Protein AF-A0A6A6LLF6-F1 (afdb_monomer)

Secondary structure (DSSP, 8-state):
-------------------------------------------------------------------------------------------------------------------THHHHHHHHHHHHHHH-SS--EEEE--HHHHHSHHHHHHHHHHTT-EEEEETTEEEEESSPPPS--TTS-TT--EEE----HHHHHHHHHHHHHHHHHHHHHHHTTSS----------------SSPPPPPSSS-HHHHHHHHHHHHHHHHHHHHHHHHSHHHHHHHHHHHHSHHHHTHHHHHHHHHH-SEEEEEE-TTSSHHHHHHHHHHHHHHHTT-TTT--EEEEESSHHHHHHHHHHHHHHTT--TTSSEEEEETTEEE--TT--EEEEEHHHHHHHHHH-TT-TT--EEEE--GGG--HHHHHHHHHHHHHGGG-TT-EEEEEESSSTHHHHHHHTTS--EEEE------PPP--HHHHHHHH-----TTTTS-HHHHHHHHHHHHHHTTGGG---HHHHHHHHHHHH--GGGS-HHHHHHHHT--TT---HHHHHHHHHHHHHHSPS-------SSHHHHHHHHHHHHHSTTTS-TTT-------TTS-HHHHGGG-S-----------SS---SHHHHHHHHHHHHHHHTTSB-TTS-B-HHHHHHHHSSS-HHHHHHHHHHHHTT-HHHHHHHHHHHTS--SB---GGGHHHHHHHHHHHHTTS-BHHHHHHHHHHHHHHHHHTT-HHHHHHHTTB-HHHHHHHHHHHHHHHHHHHHTTSS-S-TTGGGTTTT-HHHHHHHHHHHHTT-EEEEEEETTEEEEEETTTEEEEE-TTSTTTT-S--SSSEEE-S-EEESSSEEES--EEE-HHHHHHHSS--EE-SSTTEEEEGGGTEEEE--HHHHHHHHHHHHHHHHHHHHHHH-TT--GGGGHHHHHHHHHHHHH------EE---PPPPPPHHHHHHHHS--PPPPTHHHHHHHHHHHTTPPPPP-----

Mean predicted aligned error: 18.35 Å

Radius of gyration: 37.74 Å; Cα contacts (8 Å, |Δi|>4): 1160; chains: 1; bounding box: 100×106×124 Å

pLDDT: mean 72.32, std 24.55, range [20.23, 98.0]

Nearest PDB structures (foldseek):
  6faa-assembly1_A  TM=7.294E-01  e=7.991E-26  Thermochaetoides thermophila DSM 1495
  5mq0-assembly1_V  TM=7.080E-01  e=6.991E-25  Saccharomyces cerevisiae
  6rm9-assembly1_A  TM=6.250E-01  e=7.595E-27  Thermochaetoides thermophila DSM 1495
  8po8-assembly1_B  TM=4.398E-01  e=2.964E-21  Escherichia coli K-12
  8po8-assembly1_A  TM=4.947E-01  e=3.020E-17  Escherichia coli K-12

Sequence (1005 aa):
MALRTTTSSFHFHFHRTPNISPRHPILFPLASFVYLSNPQILDSKHVSYVPLDFKHRGTVRCTGAVCFLEWRTVASPFSCLQNSNYGRFAYHEVSSDDSDREFGSSSSQSVSGSTLDNIDDWRWKLTMLLRNKDEQEVVSREKKDRRDFEHLSALANRMGLHSHQYSRVVVFSKVPLPNYRPDLDDKRPQREVILPFGLQREVDAHLNAYLSKKSMKRGNFSANSLSRSSGGSMATTEGLYEQPDPLIQNNVVMEKIIQRKSLKLQNKQQEWQESPEGQKMTEFRRSLPAYKERDALLKAISENQVVVVSGETGCGKTTQLPQYILESEIEAACGATCSIICTQPRRISAMAVSERVAAERGEKLGESVGYKVRLEGIKGRDTRLLFCTTGILLRRLLVDRNLNGVTHVVVDEIHERGMNEDFLLIILRDLLPRRPELRLILMSATLNAELFSSYFGGAPMLHIPGFTYPVRAHFLEDILEITGYRLTPYNQIDDYGQDKVWKMQKQTQAFRKRKSQIASAVEDALEAANFKGYRLRTQESLSCWNPDSIGFNLIEHVLSHIVKKERPGAVLVFMTGWDDINSLKDQLATHPILGDCSKVLLLACHGSMASSEQAKETSYDALNNTPCLLPSWISKAAARQVQNAVEYLKVIGALDENENLTVLGRHLSVLPVEPKLGKMLILGAIFNCLDPVMTIVAGLSVRDPFLMPFDKKDLAESAKAQFSARDYSDHLALVRAYDGWRDAERQQSGYEYCWRNFLSAQTMRAIDSLRKQFFFLLKDTGLIDQKKEECSMWSHDEHLIRAVICAGLFPGICSVVNKDKSIALKTMEDGQVLLYSNSVNAGVHKIPYPWLVFNEKVKVNSVFLRDSTGVSDSVLLLFGGDLSRGGLDGHLKMLGGYLEFFMVPALGNTYLSLKRELEELIRKKLQDPNLDIQSDNELLMAIRLLVSQDQCEGKFVFGRQLPAPSQKAMKDAMTGKQPYDNSKNELQTLLVRAGHGAPPIRQNN

InterPro domains:
  IPR007502 Helicase-associated domain [SM00847] (644-735)
  IPR011545 DEAD/DEAH-box helicase domain [PF00270] (297-450)
  IPR011709 DEAD-box helicase, OB fold [PF07717] (801-882)
  IPR014001 Helicase superfamily 1/2, ATP-binding domain [PS51192] (298-465)
  IPR014001 Helicase superfamily 1/2, ATP-binding domain [SM00487] (277-479)
  IPR027417 P-loop containing nucleoside triphosphate hydrolase [G3DSA:3.40.50.300] (245-466)
  IPR027417 P-loop containing nucleoside triphosphate hydrolase [G3DSA:3.40.50.300] (549-617)
  IPR027417 P-loop containing nucleoside triphosphate hydrolase [SSF52540] (285-758)
  IPR048333 Helicase associated domain (HA2), winged-helix domain [PF04408] (645-673)
  IPR059023 RNA helicase, C-terminal domain [PF26026] (891-948)
  IPR059863 DEXH1/3/5, N-terminal domain [PF27261] (120-191)

Structure (mmCIF, N/CA/C/O backbone):
data_AF-A0A6A6LLF6-F1
#
_entry.id   AF-A0A6A6LLF6-F1
#
loop_
_atom_site.group_PDB
_atom_site.id
_atom_site.type_symbol
_atom_site.label_atom_id
_atom_site.label_alt_id
_atom_site.label_comp_id
_atom_site.label_asym_id
_atom_site.label_entity_id
_atom_site.label_seq_id
_atom_site.pdbx_PDB_ins_code
_atom_site.Cartn_x
_atom_site.Cartn_y
_atom_site.Cartn_z
_atom_site.occupancy
_atom_site.B_iso_or_equiv
_atom_site.auth_seq_id
_atom_site.auth_comp_id
_atom_site.auth_asym_id
_atom_site.auth_atom_id
_atom_site.pdbx_PDB_model_num
ATOM 1 N N . MET A 1 1 ? -48.078 45.654 33.355 1.00 28.20 1 MET A N 1
ATOM 2 C CA . MET A 1 1 ? -48.272 44.519 34.287 1.00 28.20 1 MET A CA 1
ATOM 3 C C . MET A 1 1 ? -47.081 43.582 34.124 1.00 28.20 1 MET A C 1
ATOM 5 O O . MET A 1 1 ? -46.743 43.326 32.982 1.00 28.20 1 MET A O 1
ATOM 9 N N . ALA A 1 2 ? -46.395 43.080 35.149 1.00 25.59 2 ALA A N 1
ATOM 10 C CA . ALA A 1 2 ? -46.259 43.533 36.534 1.00 25.59 2 ALA A CA 1
ATOM 11 C C . ALA A 1 2 ? -44.912 42.990 37.080 1.00 25.59 2 ALA A C 1
ATOM 13 O O . ALA A 1 2 ? -44.587 41.854 36.774 1.00 25.59 2 ALA A O 1
ATOM 14 N N . LEU A 1 3 ? -44.161 43.833 37.816 1.00 23.34 3 LEU A N 1
ATOM 15 C CA . LEU A 1 3 ? -43.465 43.569 39.103 1.00 23.34 3 LEU A CA 1
ATOM 16 C C . LEU A 1 3 ? -42.787 42.180 39.274 1.00 23.34 3 LEU A C 1
ATOM 18 O O . LEU A 1 3 ? -43.450 41.170 39.118 1.00 23.34 3 LEU A O 1
ATOM 22 N N . ARG A 1 4 ? -41.554 41.951 39.744 1.00 23.72 4 ARG A N 1
ATOM 23 C CA . ARG A 1 4 ? -40.506 42.619 40.562 1.00 23.72 4 ARG A CA 1
ATOM 24 C C . ARG A 1 4 ? -39.658 41.414 41.083 1.00 23.72 4 ARG A C 1
ATOM 26 O O . ARG A 1 4 ? -40.226 40.344 41.258 1.00 23.72 4 ARG A O 1
ATOM 33 N N . THR A 1 5 ? -38.318 41.421 41.086 1.00 26.20 5 THR A N 1
ATOM 34 C CA . THR A 1 5 ? -37.403 41.710 42.236 1.00 26.20 5 THR A CA 1
ATOM 35 C C . THR A 1 5 ? -37.674 40.886 43.519 1.00 26.20 5 THR A C 1
ATOM 37 O O . THR A 1 5 ? -38.812 40.527 43.770 1.00 26.20 5 THR A O 1
ATOM 40 N N . THR A 1 6 ? -36.733 40.529 44.407 1.00 25.67 6 THR A N 1
ATOM 41 C CA . THR A 1 6 ? -35.511 41.195 44.946 1.00 25.67 6 THR A CA 1
ATOM 42 C C . THR A 1 6 ? -34.738 40.118 45.764 1.00 25.67 6 THR A C 1
ATOM 44 O O . THR A 1 6 ? -35.391 39.348 46.455 1.00 25.67 6 THR A O 1
ATOM 47 N N . THR A 1 7 ? -33.435 39.840 45.588 1.00 25.34 7 THR A N 1
ATOM 48 C CA . THR A 1 7 ? -32.222 40.438 46.228 1.00 25.34 7 THR A CA 1
ATOM 49 C C . THR A 1 7 ? -32.102 40.422 47.769 1.00 25.34 7 THR A C 1
ATOM 51 O O . THR A 1 7 ? -32.858 41.133 48.425 1.00 25.34 7 THR A O 1
ATOM 54 N N . SER A 1 8 ? -31.038 39.782 48.292 1.00 23.56 8 SER A N 1
ATOM 55 C CA . SER A 1 8 ? -30.051 40.269 49.309 1.00 23.56 8 SER A CA 1
ATOM 56 C C . SER A 1 8 ? -29.210 39.062 49.809 1.00 23.56 8 SER A C 1
ATOM 58 O O . SER A 1 8 ? -29.778 38.015 50.081 1.00 23.56 8 SER A O 1
ATOM 60 N N . SER A 1 9 ? -27.869 38.968 49.757 1.00 23.17 9 SER A N 1
ATOM 61 C CA . SER A 1 9 ? -26.721 39.828 50.131 1.00 23.17 9 SER A CA 1
ATOM 62 C C . SER A 1 9 ? -26.389 39.843 51.632 1.00 23.17 9 SER A C 1
ATOM 64 O O . SER A 1 9 ? -27.219 40.326 52.387 1.00 23.17 9 SER A O 1
ATOM 66 N N . PHE A 1 10 ? -25.165 39.444 52.032 1.00 22.78 10 PHE A N 1
ATOM 67 C CA . PHE A 1 10 ? -24.295 40.165 52.996 1.00 22.78 10 PHE A CA 1
ATOM 68 C C . PHE A 1 10 ? -22.857 39.577 53.073 1.00 22.78 10 PHE A C 1
ATOM 70 O O . PHE A 1 10 ? -22.644 38.395 52.817 1.00 22.78 10 PHE A O 1
ATOM 77 N N . HIS A 1 11 ? -21.869 40.431 53.382 1.00 22.53 11 HIS A N 1
ATOM 78 C CA . HIS A 1 11 ? -20.422 40.141 53.535 1.00 22.53 11 HIS A CA 1
ATOM 79 C C . HIS A 1 11 ? -20.026 39.774 54.987 1.00 22.53 11 HIS A C 1
ATOM 81 O O . HIS A 1 11 ? -20.792 40.085 55.891 1.00 22.53 11 HIS A O 1
ATOM 87 N N . PHE A 1 12 ? -18.803 39.245 55.226 1.00 22.77 12 PHE A N 1
ATOM 88 C CA . PHE A 1 12 ? -17.713 39.945 55.968 1.00 22.77 12 PHE A CA 1
ATOM 89 C C . PHE A 1 12 ? -16.346 39.189 55.962 1.00 22.77 12 PHE A C 1
ATOM 91 O O . PHE A 1 12 ? -16.178 38.222 55.224 1.00 22.77 12 PHE A O 1
ATOM 98 N N . HIS A 1 13 ? -15.339 39.726 56.675 1.00 23.97 13 HIS A N 1
ATOM 99 C CA . HIS A 1 13 ? -13.880 39.642 56.421 1.00 23.97 13 HIS A CA 1
ATOM 100 C C . HIS A 1 13 ? -13.063 38.464 57.023 1.00 23.97 13 HIS A C 1
ATOM 102 O O . HIS A 1 13 ? -13.469 37.790 57.962 1.00 23.97 13 HIS A O 1
ATOM 108 N N . PHE A 1 14 ? -11.828 38.323 56.507 1.00 23.59 14 PHE A N 1
ATOM 109 C CA . PHE A 1 14 ? -10.705 37.483 56.976 1.00 23.59 14 PHE A CA 1
ATOM 110 C C . PHE A 1 14 ? -9.883 38.089 58.143 1.00 23.59 14 PHE A C 1
ATOM 112 O O . PHE A 1 14 ? -9.791 39.309 58.268 1.00 23.59 14 PHE A O 1
ATOM 119 N N . HIS A 1 15 ? -9.151 37.240 58.888 1.00 23.45 15 HIS A N 1
ATOM 120 C CA . HIS A 1 15 ? -8.068 37.613 59.827 1.00 23.45 15 HIS A CA 1
ATOM 121 C C . HIS A 1 15 ? -6.783 36.758 59.618 1.00 23.45 15 HIS A C 1
ATOM 123 O O . HIS A 1 15 ? -6.810 35.758 58.904 1.00 23.45 15 HIS A O 1
ATOM 129 N N . ARG A 1 16 ? -5.638 37.181 60.192 1.00 25.59 16 ARG A N 1
ATOM 130 C CA . ARG A 1 16 ? -4.254 36.729 59.871 1.00 25.59 16 ARG A CA 1
ATOM 131 C C . ARG A 1 16 ? -3.573 35.804 60.920 1.00 25.59 16 ARG A C 1
ATOM 133 O O . ARG A 1 16 ? -3.524 36.214 62.071 1.00 25.59 16 ARG A O 1
ATOM 140 N N . THR A 1 17 ? -2.852 34.756 60.451 1.00 27.03 17 THR A N 1
ATOM 141 C CA . THR A 1 17 ? -1.509 34.215 60.904 1.00 27.03 17 THR A CA 1
ATOM 142 C C . THR A 1 17 ? -1.305 33.744 62.381 1.00 27.03 17 THR A C 1
ATOM 144 O O . THR A 1 17 ? -2.157 34.096 63.187 1.00 27.03 17 THR A O 1
ATOM 147 N N . PRO A 1 18 ? -0.218 33.014 62.807 1.00 39.31 18 PRO A N 1
ATOM 148 C CA . PRO A 1 18 ? 1.077 32.696 62.139 1.00 39.31 18 PRO A CA 1
ATOM 149 C C . PRO A 1 18 ? 1.727 31.273 62.326 1.00 39.31 18 PRO A C 1
ATOM 151 O O . PRO A 1 18 ? 1.329 30.489 63.173 1.00 39.31 18 PRO A O 1
ATOM 154 N N . ASN A 1 19 ? 2.805 31.027 61.549 1.00 24.72 19 ASN A N 1
ATOM 155 C CA . ASN A 1 19 ? 4.050 30.226 61.756 1.00 24.72 19 ASN A CA 1
ATOM 156 C C . ASN A 1 19 ? 4.117 28.859 62.498 1.00 24.72 19 ASN A C 1
ATOM 158 O O . ASN A 1 19 ? 3.821 28.786 63.683 1.00 24.72 19 ASN A O 1
ATOM 162 N N . ILE A 1 20 ? 4.787 27.870 61.861 1.00 25.72 20 ILE A N 1
ATOM 163 C CA . ILE A 1 20 ? 6.007 27.125 62.316 1.00 25.72 20 ILE A CA 1
ATOM 164 C C . ILE A 1 20 ? 6.535 26.215 61.162 1.00 25.72 20 ILE A C 1
ATOM 166 O O . ILE A 1 20 ? 5.789 25.889 60.243 1.00 25.72 20 ILE A O 1
ATOM 170 N N . SER A 1 21 ? 7.829 25.858 61.164 1.00 24.53 21 SER A N 1
ATOM 171 C CA . SER A 1 21 ? 8.574 25.124 60.106 1.00 24.53 21 SER A CA 1
ATOM 172 C C . SER A 1 21 ? 9.207 23.796 60.628 1.00 24.53 21 SER A C 1
ATOM 174 O O . SER A 1 21 ? 8.887 23.389 61.742 1.00 24.53 21 SER A O 1
ATOM 176 N N . PRO A 1 22 ? 10.116 23.092 59.909 1.00 37.00 22 PRO A N 1
ATOM 177 C CA . PRO A 1 22 ? 9.880 22.251 58.720 1.00 37.00 22 PRO A CA 1
ATOM 178 C C . PRO A 1 22 ? 10.408 20.790 58.871 1.00 37.00 22 PRO A C 1
ATOM 180 O O . PRO A 1 22 ? 11.211 20.517 59.762 1.00 37.00 22 PRO A O 1
ATOM 183 N N . ARG A 1 23 ? 10.068 19.864 57.946 1.00 23.00 23 ARG A N 1
ATOM 184 C CA . ARG A 1 23 ? 10.862 18.643 57.603 1.00 23.00 23 ARG A CA 1
ATOM 185 C C . ARG A 1 23 ? 10.364 17.966 56.303 1.00 23.00 23 ARG A C 1
ATOM 187 O O . ARG A 1 23 ? 9.182 18.036 55.992 1.00 23.00 23 ARG A O 1
ATOM 194 N N . HIS A 1 24 ? 11.282 17.352 55.542 1.00 24.67 24 HIS A N 1
ATOM 195 C CA . HIS A 1 24 ? 11.062 16.719 54.219 1.00 24.67 24 HIS A CA 1
ATOM 196 C C . HIS A 1 24 ? 10.121 15.493 54.248 1.00 24.67 24 HIS A C 1
ATOM 198 O O . HIS A 1 24 ? 10.075 14.806 55.270 1.00 24.67 24 HIS A O 1
ATOM 204 N N . PRO A 1 25 ? 9.445 15.160 53.121 1.00 28.14 25 PRO A N 1
ATOM 205 C CA . PRO A 1 25 ? 9.980 14.102 52.238 1.00 28.14 25 PRO A CA 1
ATOM 206 C C . PRO A 1 25 ? 9.722 14.242 50.709 1.00 28.14 25 PRO A C 1
ATOM 208 O O . PRO A 1 25 ? 8.729 14.805 50.272 1.00 28.14 25 PRO A O 1
ATOM 211 N N . ILE A 1 26 ? 10.642 13.647 49.932 1.00 24.91 26 ILE A N 1
ATOM 212 C CA . ILE A 1 26 ? 10.457 12.772 48.743 1.00 24.91 26 ILE A CA 1
ATOM 213 C C . ILE A 1 26 ? 9.444 13.189 47.644 1.00 24.91 26 ILE A C 1
ATOM 215 O O . ILE A 1 26 ? 8.233 13.187 47.835 1.00 24.91 26 ILE A O 1
ATOM 219 N N . LEU A 1 27 ? 9.965 13.405 46.428 1.00 23.50 27 LEU A N 1
ATOM 220 C CA . LEU A 1 27 ? 9.218 13.754 45.210 1.00 23.50 27 LEU A CA 1
ATOM 221 C C . LEU A 1 27 ? 8.588 12.541 44.492 1.00 23.50 27 LEU A C 1
ATOM 223 O O . LEU A 1 27 ? 9.299 11.688 43.966 1.00 23.50 27 LEU A O 1
ATOM 227 N N . PHE A 1 28 ? 7.261 12.566 44.347 1.00 21.50 28 PHE A N 1
ATOM 228 C CA . PHE A 1 28 ? 6.534 12.006 43.197 1.00 21.50 28 PHE A CA 1
ATOM 229 C C . PHE A 1 28 ? 6.138 13.164 42.259 1.00 21.50 28 PHE A C 1
ATOM 231 O O . PHE A 1 28 ? 5.686 14.192 42.766 1.00 21.50 28 PHE A O 1
ATOM 238 N N . PRO A 1 29 ? 6.212 13.025 40.923 1.00 25.95 29 PRO A N 1
ATOM 239 C CA . PRO A 1 29 ? 5.585 13.969 40.005 1.00 25.95 29 PRO A CA 1
ATOM 240 C C . PRO A 1 29 ? 4.164 13.509 39.635 1.00 25.95 29 PRO A C 1
ATOM 242 O O . PRO A 1 29 ? 3.976 12.647 38.777 1.00 25.95 29 PRO A O 1
ATOM 245 N N . LEU A 1 30 ? 3.158 14.126 40.257 1.00 22.09 30 LEU A N 1
ATOM 246 C CA . LEU A 1 30 ? 1.777 14.157 39.767 1.00 22.09 30 LEU A CA 1
ATOM 247 C C . LEU A 1 30 ? 1.393 15.610 39.463 1.00 22.09 30 LEU A C 1
ATOM 249 O O . LEU A 1 30 ? 1.673 16.489 40.269 1.00 22.09 30 LEU A O 1
ATOM 253 N N . ALA A 1 31 ? 0.724 15.806 38.324 1.00 23.75 31 ALA A N 1
ATOM 254 C CA . ALA A 1 31 ? -0.074 16.973 37.926 1.00 23.75 31 ALA A CA 1
ATOM 255 C C . ALA A 1 31 ? 0.507 18.391 38.152 1.00 23.75 31 ALA A C 1
ATOM 257 O O . ALA A 1 31 ? 0.473 18.934 39.254 1.00 23.75 31 ALA A O 1
ATOM 258 N N . SER A 1 32 ? 0.837 19.077 37.051 1.00 21.84 32 SER A N 1
ATOM 259 C CA . SER A 1 32 ? 0.938 20.543 37.028 1.00 21.84 32 SER A CA 1
ATOM 260 C C . SER A 1 32 ? -0.293 21.155 36.360 1.00 21.84 32 SER A C 1
ATOM 262 O O . SER A 1 32 ? -0.414 21.150 35.136 1.00 21.84 32 SER A O 1
ATOM 264 N N . PHE A 1 33 ? -1.185 21.725 37.171 1.00 21.91 33 PHE A N 1
ATOM 265 C CA . PHE A 1 33 ? -2.093 22.782 36.721 1.00 21.91 33 PHE A CA 1
ATOM 266 C C . PHE A 1 33 ? -1.281 24.043 36.394 1.00 21.91 33 PHE A C 1
ATOM 268 O O . PHE A 1 33 ? -0.340 24.371 37.117 1.00 21.91 33 PHE A O 1
ATOM 275 N N . VAL A 1 34 ? -1.696 24.806 35.380 1.00 22.50 34 VAL A N 1
ATOM 276 C CA . VAL A 1 34 ? -1.241 26.191 35.184 1.00 22.50 34 VAL A CA 1
ATOM 277 C C . VAL A 1 34 ? -2.447 27.119 35.266 1.00 22.50 34 VAL A C 1
ATOM 279 O O . VAL A 1 34 ? -3.263 27.188 34.352 1.00 22.50 34 VAL A O 1
ATOM 282 N N . TYR A 1 35 ? -2.537 27.847 36.378 1.00 20.23 35 TYR A N 1
ATOM 283 C CA . TYR A 1 35 ? -3.275 29.106 36.447 1.00 20.23 35 TYR A CA 1
ATOM 284 C C . TYR A 1 35 ? -2.454 30.185 35.730 1.00 20.23 35 TYR A C 1
ATOM 286 O O . TYR A 1 35 ? -1.255 30.304 35.985 1.00 20.23 35 TYR A O 1
ATOM 294 N N . LEU A 1 36 ? -3.095 31.013 34.903 1.00 24.67 36 LEU A N 1
ATOM 295 C CA . LEU A 1 36 ? -2.518 32.272 34.429 1.00 24.67 36 LEU A CA 1
ATOM 296 C C . LEU A 1 36 ? -3.458 33.434 34.750 1.00 24.67 36 LEU A C 1
ATOM 298 O O . LEU A 1 36 ? -4.656 33.388 34.478 1.00 24.67 36 LEU A O 1
ATOM 302 N N . SER A 1 37 ? -2.882 34.455 35.379 1.00 24.72 37 SER A N 1
ATOM 303 C CA . SER A 1 37 ? -3.569 35.623 35.930 1.00 24.72 37 SER A CA 1
ATOM 304 C C . SER A 1 37 ? -3.598 36.791 34.937 1.00 24.72 37 SER A C 1
ATOM 306 O O . SER A 1 37 ? -2.741 36.891 34.061 1.00 24.72 37 SER A O 1
ATOM 308 N N . ASN A 1 38 ? -4.556 37.706 35.121 1.00 23.22 38 ASN A N 1
ATOM 309 C CA . ASN A 1 38 ? -4.727 38.943 34.345 1.00 23.22 38 ASN A CA 1
ATOM 310 C C . ASN A 1 38 ? -3.428 39.739 34.090 1.00 23.22 38 ASN A C 1
ATOM 312 O O . ASN A 1 38 ? -2.678 39.987 35.037 1.00 23.22 38 ASN A O 1
ATOM 316 N N . PRO A 1 39 ? -3.269 40.319 32.887 1.00 30.22 39 PRO A N 1
ATOM 317 C CA . PRO A 1 39 ? -2.461 41.510 32.667 1.00 30.22 39 PRO A CA 1
ATOM 318 C C . PRO A 1 39 ? -3.330 42.784 32.643 1.00 30.22 39 PRO A C 1
ATOM 320 O O . PRO A 1 39 ? -4.321 42.862 31.917 1.00 30.22 39 PRO A O 1
ATOM 323 N N . GLN A 1 40 ? -2.917 43.828 33.367 1.00 23.41 40 GLN A N 1
ATOM 324 C CA . GLN A 1 40 ? -3.335 45.206 33.090 1.00 23.41 40 GLN A CA 1
ATOM 325 C C . GLN A 1 40 ? -2.120 46.141 33.049 1.00 23.41 40 GLN A C 1
ATOM 327 O O . GLN A 1 40 ? -1.381 46.238 34.019 1.00 23.41 40 GLN A O 1
ATOM 332 N N . ILE A 1 41 ? -1.990 46.823 31.904 1.00 26.58 41 ILE A N 1
ATOM 333 C CA . ILE A 1 41 ? -1.619 48.238 31.721 1.00 26.58 41 ILE A CA 1
ATOM 334 C C . ILE A 1 41 ? -0.370 48.752 32.470 1.00 26.58 41 ILE A C 1
ATOM 336 O O . ILE A 1 41 ? -0.432 48.994 33.670 1.00 26.58 41 ILE A O 1
ATOM 340 N N . LEU A 1 42 ? 0.682 49.115 31.716 1.00 26.17 42 LEU A N 1
ATOM 341 C CA . LEU A 1 42 ? 1.230 50.488 31.732 1.00 26.17 42 LEU A CA 1
ATOM 342 C C . LEU A 1 42 ? 2.261 50.751 30.614 1.00 26.17 42 LEU A C 1
ATOM 344 O O . LEU A 1 42 ? 3.341 50.176 30.589 1.00 26.17 42 LEU A O 1
ATOM 348 N N . ASP A 1 43 ? 1.861 51.664 29.729 1.00 23.95 43 ASP A N 1
ATOM 349 C CA . ASP A 1 43 ? 2.603 52.694 28.994 1.00 23.95 43 ASP A CA 1
ATOM 350 C C . ASP A 1 43 ? 3.930 52.476 28.243 1.00 23.95 43 ASP A C 1
ATOM 352 O O . ASP A 1 43 ? 4.912 51.865 28.652 1.00 23.95 43 ASP A O 1
ATOM 356 N N . SER A 1 44 ? 3.939 53.173 27.106 1.00 24.70 44 SER A N 1
ATOM 357 C CA . SER A 1 44 ? 5.053 53.416 26.200 1.00 24.70 44 SER A CA 1
ATOM 358 C C . SER A 1 44 ? 6.110 54.382 26.752 1.00 24.70 44 SER A C 1
ATOM 360 O O . SER A 1 44 ? 5.789 55.329 27.472 1.00 24.70 44 SER A O 1
ATOM 362 N N . LYS A 1 45 ? 7.349 54.253 26.249 1.00 24.58 45 LYS A N 1
ATOM 363 C CA . LYS A 1 45 ? 8.074 55.380 25.627 1.00 24.58 45 LYS A CA 1
ATOM 364 C C . LYS A 1 45 ? 9.288 54.936 24.804 1.00 24.58 45 LYS A C 1
ATOM 366 O O . LYS A 1 45 ? 9.970 53.973 25.133 1.00 24.58 45 LYS A O 1
ATOM 371 N N . HIS A 1 46 ? 9.536 55.680 23.727 1.00 24.34 46 HIS A N 1
ATOM 372 C CA . HIS A 1 46 ? 10.724 55.594 22.872 1.00 24.34 46 HIS A CA 1
ATOM 373 C C . HIS A 1 46 ? 12.035 55.796 23.647 1.00 24.34 46 HIS A C 1
ATOM 375 O O . HIS A 1 46 ? 12.094 56.730 24.441 1.00 24.34 46 HIS A O 1
ATOM 381 N N . VAL A 1 47 ? 13.106 55.091 23.248 1.00 24.89 47 VAL A N 1
ATOM 382 C CA . VAL A 1 47 ? 14.408 55.699 22.875 1.00 24.89 47 VAL A CA 1
ATOM 383 C C . VAL A 1 47 ? 15.031 54.878 21.730 1.00 24.89 47 VAL A C 1
ATOM 385 O O . VAL A 1 47 ? 14.890 53.659 21.678 1.00 24.89 47 VAL A O 1
ATOM 388 N N . SER A 1 48 ? 15.687 55.556 20.789 1.00 21.06 48 SER A N 1
ATOM 389 C CA . SER A 1 48 ? 16.337 55.009 19.589 1.00 21.06 48 SER A CA 1
ATOM 390 C C . SER A 1 48 ? 17.844 54.739 19.754 1.00 21.06 48 SER A C 1
ATOM 392 O O . SER A 1 48 ? 18.503 55.414 20.535 1.00 21.06 48 SER A O 1
ATOM 394 N N . TYR A 1 49 ? 18.364 53.808 18.939 1.00 22.73 49 TYR A N 1
ATOM 395 C CA . TYR A 1 49 ? 19.747 53.649 18.432 1.00 22.73 49 TYR A CA 1
ATOM 396 C C . TYR A 1 49 ? 20.875 54.580 18.936 1.00 22.73 49 TYR A C 1
ATOM 398 O O . TYR A 1 49 ? 20.768 55.793 18.800 1.00 22.73 49 TYR A O 1
ATOM 406 N N . VAL A 1 50 ? 22.035 53.982 19.268 1.00 21.59 50 VAL A N 1
ATOM 407 C CA . VAL A 1 50 ? 23.365 54.179 18.617 1.00 21.59 50 VAL A CA 1
ATOM 408 C C . VAL A 1 50 ? 24.341 53.076 19.120 1.00 21.59 50 VAL A C 1
ATOM 410 O O . VAL A 1 50 ? 24.269 52.724 20.297 1.00 21.59 50 VAL A O 1
ATOM 413 N N . PRO A 1 51 ? 25.223 52.489 18.276 1.00 29.39 51 PRO A N 1
ATOM 414 C CA . PRO A 1 51 ? 26.161 51.419 18.665 1.00 29.39 51 PRO A CA 1
ATOM 415 C C . PRO A 1 51 ? 27.572 51.930 19.025 1.00 29.39 51 PRO A C 1
ATOM 417 O O . PRO A 1 51 ? 27.977 52.989 18.550 1.00 29.39 51 PRO A O 1
ATOM 420 N N . LEU A 1 52 ? 28.358 51.141 19.775 1.00 23.33 52 LEU A N 1
ATOM 421 C CA . LEU A 1 52 ? 29.793 51.384 20.016 1.00 23.33 52 LEU A CA 1
ATOM 422 C C . LEU A 1 52 ? 30.610 50.081 20.163 1.00 23.33 52 LEU A C 1
ATOM 424 O O . LEU A 1 52 ? 30.237 49.182 20.914 1.00 23.33 52 LEU A O 1
ATOM 428 N N . ASP A 1 53 ? 31.750 50.029 19.467 1.00 23.08 53 ASP A N 1
ATOM 429 C CA . ASP A 1 53 ? 32.852 49.069 19.656 1.00 23.08 53 ASP A CA 1
ATOM 430 C C . ASP A 1 53 ? 33.549 49.237 21.022 1.00 23.08 53 ASP A C 1
ATOM 432 O O . ASP A 1 53 ? 33.603 50.352 21.533 1.00 23.08 53 ASP A O 1
ATOM 436 N N . PHE A 1 54 ? 34.220 48.186 21.535 1.00 23.61 54 PHE A N 1
ATOM 437 C CA . PHE A 1 54 ? 35.676 48.223 21.812 1.00 23.61 54 PHE A CA 1
ATOM 438 C C . PHE A 1 54 ? 36.292 46.830 22.114 1.00 23.61 54 PHE A C 1
ATOM 440 O O . PHE A 1 54 ? 35.602 45.828 22.281 1.00 23.61 54 PHE A O 1
ATOM 447 N N . LYS A 1 55 ? 37.634 46.767 22.105 1.00 24.05 55 LYS A N 1
ATOM 448 C CA . LYS A 1 55 ? 38.493 45.563 21.990 1.00 24.05 55 LYS A CA 1
ATOM 449 C C . LYS A 1 55 ? 38.990 44.943 23.316 1.00 24.05 55 LYS A C 1
ATOM 451 O O . LYS A 1 55 ? 39.174 45.657 24.291 1.00 24.05 55 LYS A O 1
ATOM 456 N N . HIS A 1 56 ? 39.494 43.696 23.189 1.00 26.77 56 HIS A N 1
ATOM 457 C CA . HIS A 1 56 ? 40.565 43.040 23.994 1.00 26.77 56 HIS A CA 1
ATOM 458 C C . HIS A 1 56 ? 40.193 42.569 25.424 1.00 26.77 56 HIS A C 1
ATOM 460 O O . HIS A 1 56 ? 39.328 43.154 26.052 1.00 26.77 56 HIS A O 1
ATOM 466 N N . ARG A 1 57 ? 40.805 41.529 26.032 1.00 24.62 57 ARG A N 1
ATOM 467 C CA . ARG A 1 57 ? 41.866 40.542 25.661 1.00 24.62 57 ARG A CA 1
ATOM 468 C C . ARG A 1 57 ? 41.751 39.320 26.611 1.00 24.62 57 ARG A C 1
ATOM 470 O O . ARG A 1 57 ? 41.326 39.508 27.743 1.00 24.62 57 ARG A O 1
ATOM 477 N N . GLY A 1 58 ? 42.216 38.120 26.229 1.00 23.72 58 GLY A N 1
ATOM 478 C CA . GLY A 1 58 ? 42.271 36.970 27.162 1.00 23.72 58 GLY A CA 1
ATOM 479 C C . GLY A 1 58 ? 42.755 35.635 26.568 1.00 23.72 58 GLY A C 1
ATOM 480 O O . GLY A 1 58 ? 41.951 34.778 26.231 1.00 23.72 58 GLY A O 1
ATOM 481 N N . THR A 1 59 ? 44.071 35.451 26.432 1.00 22.45 59 THR A N 1
ATOM 482 C CA . THR A 1 59 ? 44.740 34.232 25.912 1.00 22.45 59 THR A CA 1
ATOM 483 C C . THR A 1 59 ? 45.222 33.275 27.007 1.00 22.45 59 THR A C 1
ATOM 485 O O . THR A 1 59 ? 45.885 33.776 27.909 1.00 22.45 59 THR A O 1
ATOM 488 N N . VAL A 1 60 ? 45.124 31.942 26.812 1.00 23.08 60 VAL A N 1
ATOM 489 C CA . VAL A 1 60 ? 46.197 30.946 27.113 1.00 23.08 60 VAL A CA 1
ATOM 490 C C . VAL A 1 60 ? 46.104 29.699 26.190 1.00 23.08 60 VAL A C 1
ATOM 492 O O . VAL A 1 60 ? 45.048 29.094 26.081 1.00 23.08 60 VAL A O 1
ATOM 495 N N . ARG A 1 61 ? 47.253 29.369 25.563 1.00 21.44 61 ARG A N 1
ATOM 496 C CA . ARG A 1 61 ? 47.828 28.119 24.964 1.00 21.44 61 ARG A CA 1
ATOM 497 C C . ARG A 1 61 ? 46.979 26.826 24.840 1.00 21.44 61 ARG A C 1
ATOM 499 O O . ARG A 1 61 ? 46.274 26.491 25.776 1.00 21.44 61 ARG A O 1
ATOM 506 N N . CYS A 1 62 ? 47.024 25.999 23.777 1.00 21.08 62 CYS A N 1
ATOM 507 C CA . CYS A 1 62 ? 48.026 25.588 22.746 1.00 21.08 62 CYS A CA 1
ATOM 508 C C . CYS A 1 62 ? 48.850 24.305 23.033 1.00 21.08 62 CYS A C 1
ATOM 510 O O . CYS A 1 62 ? 49.812 24.376 23.792 1.00 21.08 62 CYS A O 1
ATOM 512 N N . THR A 1 63 ? 48.591 23.246 22.246 1.00 23.30 63 THR A N 1
ATOM 513 C CA . THR A 1 63 ? 49.527 22.258 21.627 1.00 23.30 63 THR A CA 1
ATOM 514 C C . THR A 1 63 ? 48.766 21.622 20.439 1.00 23.30 63 THR A C 1
ATOM 516 O O . THR A 1 63 ? 47.664 21.137 20.651 1.00 23.30 63 THR A O 1
ATOM 519 N N . GLY A 1 64 ? 49.127 21.828 19.159 1.00 23.25 64 GLY A N 1
ATOM 520 C CA . GLY A 1 64 ? 50.116 21.066 18.354 1.00 23.25 64 GLY A CA 1
ATOM 521 C C . GLY A 1 64 ? 49.411 19.931 17.562 1.00 23.25 64 GLY A C 1
ATOM 522 O O . GLY A 1 64 ? 48.496 19.343 18.115 1.00 23.25 64 GLY A O 1
ATOM 523 N N . ALA A 1 65 ? 49.711 19.524 16.318 1.00 23.41 65 ALA A N 1
ATOM 524 C CA . ALA A 1 65 ? 50.636 19.927 15.235 1.00 23.41 65 ALA A CA 1
ATOM 525 C C . ALA A 1 65 ? 50.206 19.129 13.939 1.00 23.41 65 ALA A C 1
ATOM 527 O O . ALA A 1 65 ? 49.419 18.200 14.088 1.00 23.41 65 ALA A O 1
ATOM 528 N N . VAL A 1 66 ? 50.620 19.332 12.669 1.00 24.19 66 VAL A N 1
ATOM 529 C CA . VAL A 1 66 ? 51.482 20.323 11.978 1.00 24.19 66 VAL A CA 1
ATOM 530 C C . VAL A 1 66 ? 51.245 20.279 10.432 1.00 24.19 66 VAL A C 1
ATOM 532 O O . VAL A 1 66 ? 51.053 19.193 9.903 1.00 24.19 66 VAL A O 1
ATOM 535 N N . CYS A 1 67 ? 51.337 21.429 9.732 1.00 22.77 67 CYS A N 1
ATOM 536 C CA . CYS A 1 67 ? 51.637 21.652 8.282 1.00 22.77 67 CYS A CA 1
ATOM 537 C C . CYS A 1 67 ? 50.819 21.021 7.113 1.00 22.77 67 CYS A C 1
ATOM 539 O O . CYS A 1 67 ? 50.199 19.982 7.266 1.00 22.77 67 CYS A O 1
ATOM 541 N N . PHE A 1 68 ? 50.915 21.510 5.855 1.00 22.25 68 PHE A N 1
ATOM 542 C CA . PHE A 1 68 ? 50.927 22.878 5.248 1.00 22.25 68 PHE A CA 1
ATOM 543 C C . PHE A 1 68 ? 50.948 22.752 3.688 1.00 22.25 68 PHE A C 1
ATOM 545 O O . PHE A 1 68 ? 51.113 21.651 3.175 1.00 22.25 68 PHE A O 1
ATOM 552 N N . LEU A 1 69 ? 50.894 23.900 2.987 1.00 23.44 69 LEU A N 1
ATOM 553 C CA . LEU A 1 69 ? 50.982 24.185 1.529 1.00 23.44 69 LEU A CA 1
ATOM 554 C C . LEU A 1 69 ? 49.645 24.079 0.751 1.00 23.44 69 LEU A C 1
ATOM 556 O O . LEU A 1 69 ? 49.039 23.017 0.713 1.00 23.44 69 LEU A O 1
ATOM 560 N N . GLU A 1 70 ? 49.024 25.165 0.249 1.00 23.64 70 GLU A N 1
ATOM 561 C CA . GLU A 1 70 ? 49.471 26.236 -0.696 1.00 23.64 70 GLU A CA 1
ATOM 562 C C . GLU A 1 70 ? 49.488 25.758 -2.163 1.00 23.64 70 GLU A C 1
ATOM 564 O O . GLU A 1 70 ? 49.892 24.635 -2.426 1.00 23.64 70 GLU A O 1
ATOM 569 N N . TRP A 1 71 ? 49.074 26.498 -3.204 1.00 23.56 71 TRP A N 1
ATOM 570 C CA . TRP A 1 71 ? 48.618 27.891 -3.449 1.00 23.56 71 TRP A CA 1
ATOM 571 C C . TRP A 1 71 ? 47.677 27.834 -4.705 1.00 23.56 71 TRP A C 1
ATOM 573 O O . TRP A 1 71 ? 47.562 26.774 -5.308 1.00 23.56 71 TRP A O 1
ATOM 583 N N . ARG A 1 72 ? 46.968 28.853 -5.226 1.00 21.53 72 ARG A N 1
ATOM 584 C CA . ARG A 1 72 ? 47.242 30.300 -5.335 1.00 21.53 72 ARG A CA 1
ATOM 585 C C . ARG A 1 72 ? 45.980 31.065 -5.779 1.00 21.53 72 ARG A C 1
ATOM 587 O O . ARG A 1 72 ? 45.217 30.561 -6.598 1.00 21.53 72 ARG A O 1
ATOM 594 N N . THR A 1 73 ? 45.836 32.315 -5.345 1.00 22.42 73 THR A N 1
ATOM 595 C CA . THR A 1 73 ? 44.822 33.274 -5.833 1.00 22.42 73 THR A CA 1
ATOM 596 C C . THR A 1 73 ? 45.465 34.281 -6.793 1.00 22.42 73 THR A C 1
ATOM 598 O O . THR A 1 73 ? 46.601 34.689 -6.557 1.00 22.42 73 THR A O 1
ATOM 601 N N . VAL A 1 74 ? 44.741 34.754 -7.815 1.00 22.56 74 VAL A N 1
ATOM 602 C CA . VAL A 1 74 ? 45.039 36.013 -8.537 1.00 22.56 74 VAL A CA 1
ATOM 603 C C . VAL A 1 74 ? 43.726 36.783 -8.739 1.00 22.56 74 VAL A C 1
ATOM 605 O O . VAL A 1 74 ? 42.655 36.181 -8.794 1.00 22.56 74 VAL A O 1
ATOM 608 N N . ALA A 1 75 ? 43.807 38.114 -8.734 1.00 20.36 75 ALA A N 1
ATOM 609 C CA . ALA A 1 75 ? 42.692 39.015 -8.461 1.00 20.36 75 ALA A CA 1
ATOM 610 C C . ALA A 1 75 ? 41.912 39.519 -9.695 1.00 20.36 75 ALA A C 1
ATOM 612 O O . ALA A 1 75 ? 42.376 39.484 -10.831 1.00 20.36 75 ALA A O 1
ATOM 613 N N . SER A 1 76 ? 40.725 40.051 -9.391 1.00 27.55 76 SER A N 1
ATOM 614 C CA . SER A 1 76 ? 39.915 41.008 -10.167 1.00 27.55 76 SER A CA 1
ATOM 615 C C . SER A 1 76 ? 40.642 42.383 -10.293 1.00 27.55 76 SER A C 1
ATOM 617 O O . SER A 1 76 ? 41.703 42.494 -9.667 1.00 27.55 76 SER A O 1
ATOM 619 N N . PRO A 1 77 ? 40.159 43.443 -11.018 1.00 33.81 77 PRO A N 1
ATOM 620 C CA . PRO A 1 77 ? 38.851 44.096 -10.740 1.00 33.81 77 PRO A CA 1
ATOM 621 C C . PRO A 1 77 ? 38.162 45.002 -11.825 1.00 33.81 77 PRO A C 1
ATOM 623 O O . PRO A 1 77 ? 38.753 45.348 -12.838 1.00 33.81 77 PRO A O 1
ATOM 626 N N . PHE A 1 78 ? 36.942 45.485 -11.488 1.00 24.47 78 PHE A N 1
ATOM 627 C CA . PHE A 1 78 ? 36.242 46.727 -11.948 1.00 24.47 78 PHE A CA 1
ATOM 628 C C . PHE A 1 78 ? 35.826 46.896 -13.447 1.00 24.47 78 PHE A C 1
ATOM 630 O O . PHE A 1 78 ? 36.472 46.363 -14.334 1.00 24.47 78 PHE A O 1
ATOM 637 N N . SER A 1 79 ? 34.763 47.640 -13.828 1.00 21.17 79 SER A N 1
ATOM 638 C CA . SER A 1 79 ? 33.639 48.279 -13.091 1.00 21.17 79 SER A CA 1
ATOM 639 C C . SER A 1 79 ? 32.475 48.753 -14.010 1.00 21.17 79 SER A C 1
ATOM 641 O O . SER A 1 79 ? 32.695 49.145 -15.145 1.00 21.17 79 SER A O 1
ATOM 643 N N . CYS A 1 80 ? 31.260 48.807 -13.434 1.00 22.59 80 CYS A N 1
ATOM 644 C CA . CYS A 1 80 ? 30.155 49.774 -13.654 1.00 22.59 80 CYS A CA 1
ATOM 645 C C . CYS A 1 80 ? 29.548 50.048 -15.059 1.00 22.59 80 CYS A C 1
ATOM 647 O O . CYS A 1 80 ? 30.178 50.676 -15.903 1.00 22.59 80 CYS A O 1
ATOM 649 N N . LEU A 1 81 ? 28.228 49.816 -15.198 1.00 22.64 81 LEU A N 1
ATOM 650 C CA . LEU A 1 81 ? 27.251 50.892 -15.486 1.00 22.64 81 LEU A CA 1
ATOM 651 C C . LEU A 1 81 ? 25.795 50.449 -15.225 1.00 22.64 81 LEU A C 1
ATOM 653 O O . LEU A 1 81 ? 25.408 49.322 -15.523 1.00 22.64 81 LEU A O 1
ATOM 657 N N . GLN A 1 82 ? 24.990 51.349 -14.654 1.00 23.56 82 GLN A N 1
ATOM 658 C CA . GLN A 1 82 ? 23.545 51.181 -14.451 1.00 23.56 82 GLN A CA 1
ATOM 659 C C . GLN A 1 82 ? 22.771 51.659 -15.688 1.00 23.56 82 GLN A C 1
ATOM 661 O O . GLN A 1 82 ? 23.110 52.710 -16.228 1.00 23.56 82 GLN A O 1
ATOM 666 N N . ASN A 1 83 ? 21.659 51.001 -16.040 1.00 21.84 83 ASN A N 1
ATOM 667 C CA . ASN A 1 83 ? 20.395 51.727 -16.225 1.00 21.84 83 ASN A CA 1
ATOM 668 C C . ASN A 1 83 ? 19.157 50.819 -16.255 1.00 21.84 83 ASN A C 1
ATOM 670 O O . ASN A 1 83 ? 19.223 49.641 -16.598 1.00 21.84 83 ASN A O 1
ATOM 674 N N . SER A 1 84 ? 18.017 51.399 -15.888 1.00 23.25 84 SER A N 1
ATOM 675 C CA . SER A 1 84 ? 16.697 50.766 -15.882 1.00 23.25 84 SER A CA 1
ATOM 676 C C . SER A 1 84 ? 16.069 50.678 -17.276 1.00 23.25 84 SER A C 1
ATOM 678 O O . SER A 1 84 ? 16.145 51.648 -18.026 1.00 23.25 84 SER A O 1
ATOM 680 N N . ASN A 1 85 ? 15.303 49.613 -17.553 1.00 21.70 85 ASN A N 1
ATOM 681 C CA . ASN A 1 85 ? 13.884 49.762 -17.919 1.00 21.70 85 ASN A CA 1
ATOM 682 C C . ASN A 1 85 ? 13.116 48.433 -18.012 1.00 21.70 85 ASN A C 1
ATOM 684 O O . ASN A 1 85 ? 13.679 47.365 -18.231 1.00 21.70 85 ASN A O 1
ATOM 688 N N . TYR A 1 86 ? 11.796 48.544 -17.847 1.00 27.59 86 TYR A N 1
ATOM 689 C CA . TYR A 1 86 ? 10.813 47.475 -18.021 1.00 27.59 86 TYR A CA 1
ATOM 690 C C . TYR A 1 86 ? 10.859 46.868 -19.435 1.00 27.59 86 TYR A C 1
ATOM 692 O O . TYR A 1 86 ? 10.845 47.599 -20.424 1.00 27.59 86 TYR A O 1
ATOM 700 N N . GLY A 1 87 ? 10.786 45.537 -19.532 1.00 22.42 87 GLY A N 1
ATOM 701 C CA . GLY A 1 87 ? 10.635 44.806 -20.794 1.00 22.42 87 GLY A CA 1
ATOM 702 C C . GLY A 1 87 ? 9.689 43.615 -20.637 1.00 22.42 87 GLY A C 1
ATOM 703 O O . GLY A 1 87 ? 10.021 42.639 -19.970 1.00 22.42 87 GLY A O 1
ATOM 704 N N . ARG A 1 88 ? 8.491 43.701 -21.230 1.00 24.61 88 ARG A N 1
ATOM 705 C CA . ARG A 1 88 ? 7.497 42.610 -21.243 1.00 24.61 88 ARG A CA 1
ATOM 706 C C . ARG A 1 88 ? 8.008 41.391 -22.017 1.00 24.61 88 ARG A C 1
ATOM 708 O O . ARG A 1 88 ? 8.673 41.527 -23.039 1.00 24.61 88 ARG A O 1
ATOM 715 N N . PHE A 1 89 ? 7.583 40.208 -21.576 1.00 25.58 89 PHE A N 1
ATOM 716 C CA . PHE A 1 89 ? 7.724 38.959 -22.321 1.00 25.58 89 PHE A CA 1
ATOM 717 C C . PHE A 1 89 ? 7.037 39.010 -23.693 1.00 25.58 89 PHE A C 1
ATOM 719 O O . PHE A 1 89 ? 5.894 39.453 -23.801 1.00 25.58 89 PHE A O 1
ATOM 726 N N . ALA A 1 90 ? 7.683 38.405 -24.690 1.00 21.59 90 ALA A N 1
ATOM 727 C CA . ALA A 1 90 ? 7.042 37.872 -25.887 1.00 21.59 90 ALA A CA 1
ATOM 728 C C . ALA A 1 90 ? 7.602 36.462 -26.149 1.00 21.59 90 ALA A C 1
ATOM 730 O O . ALA A 1 90 ? 8.604 36.291 -26.839 1.00 21.59 90 ALA A O 1
ATOM 731 N N . TYR A 1 91 ? 6.980 35.444 -25.547 1.00 26.27 91 TYR A N 1
ATOM 732 C CA . TYR A 1 91 ? 7.253 34.050 -25.901 1.00 26.27 91 TYR A CA 1
ATOM 733 C C . TYR A 1 91 ? 6.514 33.728 -27.202 1.00 26.27 91 TYR A C 1
ATOM 735 O O . TYR A 1 91 ? 5.296 33.567 -27.192 1.00 26.27 91 TYR A O 1
ATOM 743 N N . HIS A 1 92 ? 7.246 33.622 -28.310 1.00 22.83 92 HIS A N 1
ATOM 744 C CA . HIS A 1 92 ? 6.730 32.961 -29.505 1.00 22.83 92 HIS A CA 1
ATOM 745 C C . HIS A 1 92 ? 6.739 31.447 -29.279 1.00 22.83 92 HIS A C 1
ATOM 747 O O . HIS A 1 92 ? 7.802 30.835 -29.162 1.00 22.83 92 HIS A O 1
ATOM 753 N N . GLU A 1 93 ? 5.555 30.838 -29.237 1.00 23.38 93 GLU A N 1
ATOM 754 C CA . GLU A 1 93 ? 5.412 29.390 -29.363 1.00 23.38 93 GLU A CA 1
ATOM 755 C C . GLU A 1 93 ? 5.813 28.976 -30.781 1.00 23.38 93 GLU A C 1
ATOM 757 O O . GLU A 1 93 ? 5.120 29.268 -31.756 1.00 23.38 93 GLU A O 1
ATOM 762 N N . VAL A 1 94 ? 6.953 28.295 -30.905 1.00 23.66 94 VAL A N 1
ATOM 763 C CA . VAL A 1 94 ? 7.337 27.637 -32.154 1.00 23.66 94 VAL A CA 1
ATOM 764 C C . VAL A 1 94 ? 6.720 26.244 -32.151 1.00 23.66 94 VAL A C 1
ATOM 766 O O . VAL A 1 94 ? 7.242 25.322 -31.523 1.00 23.66 94 VAL A O 1
ATOM 769 N N . SER A 1 95 ? 5.599 26.106 -32.862 1.00 26.30 95 SER A N 1
ATOM 770 C CA . SER A 1 95 ? 5.081 24.805 -33.288 1.00 26.30 95 SER A CA 1
ATOM 771 C C . SER A 1 95 ? 6.185 24.045 -34.023 1.00 26.30 95 SER A C 1
ATOM 773 O O . SER A 1 95 ? 6.732 24.543 -35.008 1.00 26.30 95 SER A O 1
ATOM 775 N N . SER A 1 96 ? 6.520 22.842 -33.559 1.00 28.16 96 SER A N 1
ATOM 776 C CA . SER A 1 96 ? 7.422 21.949 -34.284 1.00 28.16 96 SER A CA 1
ATOM 777 C C . SER A 1 96 ? 6.663 21.245 -35.414 1.00 28.16 96 SER A C 1
ATOM 779 O O . SER A 1 96 ? 6.313 20.068 -35.295 1.00 28.16 96 SER A O 1
ATOM 781 N N . ASP A 1 97 ? 6.402 21.976 -36.498 1.00 26.69 97 ASP A N 1
ATOM 782 C CA . ASP A 1 97 ? 6.070 21.379 -37.792 1.00 26.69 97 ASP A CA 1
ATOM 783 C C . ASP A 1 97 ? 7.316 20.653 -38.332 1.00 26.69 97 ASP A C 1
ATOM 785 O O . ASP A 1 97 ? 8.263 21.283 -38.816 1.00 26.69 97 ASP A O 1
ATOM 789 N N . ASP A 1 98 ? 7.315 19.317 -38.259 1.00 28.23 98 ASP A N 1
ATOM 790 C CA . ASP A 1 98 ? 8.261 18.476 -39.005 1.00 28.23 98 ASP A CA 1
ATOM 791 C C . ASP A 1 98 ? 7.989 18.677 -40.509 1.00 28.23 98 ASP A C 1
ATOM 793 O O . ASP A 1 98 ? 7.009 18.174 -41.066 1.00 28.23 98 ASP A O 1
ATOM 797 N N . SER A 1 99 ? 8.849 19.457 -41.165 1.00 27.50 99 SER A N 1
ATOM 798 C CA . SER A 1 99 ? 8.699 19.870 -42.563 1.00 27.50 99 SER A CA 1
ATOM 799 C C . SER A 1 99 ? 9.442 18.935 -43.522 1.00 27.50 99 SER A C 1
ATOM 801 O O . SER A 1 99 ? 10.474 19.284 -44.096 1.00 27.50 99 SER A O 1
ATOM 803 N N . ASP A 1 100 ? 8.865 17.753 -43.752 1.00 31.58 100 ASP A N 1
ATOM 804 C CA . ASP A 1 100 ? 9.294 16.837 -44.817 1.00 31.58 100 ASP A CA 1
ATOM 805 C C . ASP A 1 100 ? 8.980 17.444 -46.204 1.00 31.58 100 ASP A C 1
ATOM 807 O O . ASP A 1 100 ? 7.886 17.289 -46.754 1.00 31.58 100 ASP A O 1
ATOM 811 N N . ARG A 1 101 ? 9.949 18.165 -46.785 1.00 29.80 101 ARG A N 1
ATOM 812 C CA . ARG A 1 101 ? 9.909 18.625 -48.184 1.00 29.80 101 ARG A CA 1
ATOM 813 C C . ARG A 1 101 ? 10.341 17.506 -49.136 1.00 29.80 101 ARG A C 1
ATOM 815 O O . ARG A 1 101 ? 11.502 17.451 -49.538 1.00 29.80 101 ARG A O 1
ATOM 822 N N . GLU A 1 102 ? 9.401 16.676 -49.574 1.00 29.78 102 GLU A N 1
ATOM 823 C CA . GLU A 1 102 ? 9.591 15.888 -50.799 1.00 29.78 102 GLU A CA 1
ATOM 824 C C . GLU A 1 102 ? 9.335 16.766 -52.036 1.00 29.78 102 GLU A C 1
ATOM 826 O O . GLU A 1 102 ? 8.280 17.384 -52.183 1.00 29.78 102 GLU A O 1
ATOM 831 N N . PHE A 1 103 ? 10.319 16.835 -52.936 1.00 32.41 103 PHE A N 1
ATOM 832 C CA . PHE A 1 103 ? 10.188 17.514 -54.227 1.00 32.41 103 PHE A CA 1
ATOM 833 C C . PHE A 1 103 ? 9.376 16.632 -55.191 1.00 32.41 103 PHE A C 1
ATOM 835 O O . PHE A 1 103 ? 9.871 15.618 -55.678 1.00 32.41 103 PHE A O 1
ATOM 842 N N . GLY A 1 104 ? 8.139 17.037 -55.487 1.00 28.22 104 GLY A N 1
ATOM 843 C CA . GLY A 1 104 ? 7.246 16.392 -56.454 1.00 28.22 104 GLY A CA 1
ATOM 844 C C . GLY A 1 104 ? 6.587 17.429 -57.365 1.00 28.22 104 GLY A C 1
ATOM 845 O O . GLY A 1 104 ? 6.214 18.510 -56.916 1.00 28.22 104 GLY A O 1
ATOM 846 N N . SER A 1 105 ? 6.494 17.125 -58.660 1.00 27.67 105 SER A N 1
ATOM 847 C CA . SER A 1 105 ? 6.152 18.079 -59.725 1.00 27.67 105 SER A CA 1
ATOM 848 C C . SER A 1 105 ? 4.774 18.737 -59.595 1.00 27.67 105 SER A C 1
ATOM 850 O O . SER A 1 105 ? 3.771 18.084 -59.312 1.00 27.67 105 SER A O 1
ATOM 852 N N . SER A 1 106 ? 4.720 20.024 -59.936 1.00 29.94 106 SER A N 1
ATOM 853 C CA . SER A 1 106 ? 3.505 20.833 -60.011 1.00 29.94 106 SER A CA 1
ATOM 854 C C . SER A 1 106 ? 2.468 20.292 -61.003 1.00 29.94 106 SER A C 1
ATOM 856 O O . SER A 1 106 ? 2.709 20.273 -62.210 1.00 29.94 106 SER A O 1
ATOM 858 N N . SER A 1 107 ? 1.263 20.003 -60.515 1.00 29.53 107 SER A N 1
ATOM 859 C CA . SER A 1 107 ? 0.035 20.163 -61.299 1.00 29.53 107 SER A CA 1
ATOM 860 C C . SER A 1 107 ? -1.075 20.702 -60.393 1.00 29.53 107 SER A C 1
ATOM 862 O O . SER A 1 107 ? -1.176 20.355 -59.219 1.00 29.53 107 SER A O 1
ATOM 864 N N . SER A 1 108 ? -1.841 21.654 -60.914 1.00 35.31 108 SER A N 1
ATOM 865 C CA . SER A 1 108 ? -2.832 22.434 -60.174 1.00 35.31 108 SER A CA 1
ATOM 866 C C . SER A 1 108 ? -4.162 21.691 -60.044 1.00 35.31 108 SER A C 1
ATOM 868 O O . SER A 1 108 ? -4.782 21.422 -61.072 1.00 35.31 108 SER A O 1
ATOM 870 N N . GLN A 1 109 ? -4.666 21.468 -58.822 1.00 31.73 109 GLN A N 1
ATOM 871 C CA . GLN A 1 109 ? -6.076 21.108 -58.619 1.00 31.73 109 GLN A CA 1
ATOM 872 C C . GLN A 1 109 ? -6.645 21.534 -57.249 1.00 31.73 109 GLN A C 1
ATOM 874 O O . GLN A 1 109 ? -6.186 21.109 -56.195 1.00 31.73 109 GLN A O 1
ATOM 879 N N . SER A 1 110 ? -7.655 22.408 -57.335 1.00 28.89 110 SER A N 1
ATOM 880 C CA . SER A 1 110 ? -8.831 22.593 -56.462 1.00 28.89 110 SER A CA 1
ATOM 881 C C . SER A 1 110 ? -8.764 22.302 -54.952 1.00 28.89 110 SER A C 1
ATOM 883 O O . SER A 1 110 ? -8.692 21.161 -54.501 1.00 28.89 110 SER A O 1
ATOM 885 N N . VAL A 1 111 ? -9.065 23.350 -54.176 1.00 41.19 111 VAL A N 1
ATOM 886 C CA . VAL A 1 111 ? -9.684 23.249 -52.844 1.00 41.19 111 VAL A CA 1
ATOM 887 C C . VAL A 1 111 ? -11.065 22.586 -52.971 1.00 41.19 111 VAL A C 1
ATOM 889 O O . VAL A 1 111 ? -11.969 23.178 -53.559 1.00 41.19 111 VAL A O 1
ATOM 892 N N . SER A 1 112 ? -11.257 21.389 -52.407 1.00 31.89 112 SER A N 1
ATOM 893 C CA . SER A 1 112 ? -12.576 20.737 -52.327 1.00 31.89 112 SER A CA 1
ATOM 894 C C . SER A 1 112 ? -12.630 19.587 -51.313 1.00 31.89 112 SER A C 1
ATOM 896 O O . SER A 1 112 ? -11.698 18.791 -51.243 1.00 31.89 112 SER A O 1
ATOM 898 N N . GLY A 1 113 ? -13.774 19.437 -50.634 1.00 34.59 113 GLY A N 1
ATOM 899 C CA . GLY A 1 113 ? -14.280 18.137 -50.168 1.00 34.59 113 GLY A CA 1
ATOM 900 C C . GLY A 1 113 ? -13.802 17.611 -48.807 1.00 34.59 113 GLY A C 1
ATOM 901 O O . GLY A 1 113 ? -12.786 16.931 -48.707 1.00 34.59 113 GLY A O 1
ATOM 902 N N . SER A 1 114 ? -14.651 17.773 -47.786 1.00 47.56 114 SER A N 1
ATOM 903 C CA . SER A 1 114 ? -14.848 16.703 -46.795 1.00 47.56 114 SER A CA 1
ATOM 904 C C . SER A 1 114 ? -15.492 15.512 -47.517 1.00 47.56 114 SER A C 1
ATOM 906 O O . SER A 1 114 ? -16.494 15.698 -48.209 1.00 47.56 114 SER A O 1
ATOM 908 N N . THR A 1 115 ? -14.917 14.311 -47.420 1.00 48.34 115 THR A N 1
ATOM 909 C CA . THR A 1 115 ? -15.365 13.154 -48.214 1.00 48.34 115 THR A CA 1
ATOM 910 C C . THR A 1 115 ? -16.427 12.331 -47.492 1.00 48.34 115 THR A C 1
ATOM 912 O O . THR A 1 115 ? -16.096 11.440 -46.707 1.00 48.34 115 THR A O 1
ATOM 915 N N . LEU A 1 116 ? -17.697 12.567 -47.834 1.00 50.81 116 LEU A N 1
ATOM 916 C CA . LEU A 1 116 ? -18.812 11.675 -47.478 1.00 50.81 116 LEU A CA 1
ATOM 917 C C . LEU A 1 116 ? -18.573 10.228 -47.957 1.00 50.81 116 LEU A C 1
ATOM 919 O O . LEU A 1 116 ? -18.946 9.294 -47.252 1.00 50.81 116 LEU A O 1
ATOM 923 N N . ASP A 1 117 ? -17.850 10.047 -49.069 1.00 55.50 117 ASP A N 1
ATOM 924 C CA . ASP A 1 117 ? -17.530 8.745 -49.681 1.00 55.50 117 ASP A CA 1
ATOM 925 C C . ASP A 1 117 ? -16.832 7.743 -48.741 1.00 55.50 117 ASP A C 1
ATOM 927 O O . ASP A 1 117 ? -16.870 6.544 -48.982 1.00 55.50 117 ASP A O 1
ATOM 931 N N . ASN A 1 118 ? -16.165 8.205 -47.674 1.00 68.56 118 ASN A N 1
ATOM 932 C CA . ASN A 1 118 ? -15.452 7.315 -46.745 1.00 68.56 118 ASN A CA 1
ATOM 933 C C . ASN A 1 118 ? -16.381 6.666 -45.698 1.00 68.56 118 ASN A C 1
ATOM 935 O O . ASN A 1 118 ? -16.027 5.671 -45.067 1.00 68.56 118 ASN A O 1
ATOM 939 N N . ILE A 1 119 ? -17.556 7.255 -45.454 1.00 75.50 119 ILE A N 1
ATOM 940 C CA . ILE A 1 119 ? -18.392 6.905 -44.299 1.00 75.50 119 ILE A CA 1
ATOM 941 C C . ILE A 1 119 ? -19.140 5.590 -44.525 1.00 75.50 119 ILE A C 1
ATOM 943 O O . ILE A 1 119 ? -19.212 4.783 -43.598 1.00 75.50 119 ILE A O 1
ATOM 947 N N . ASP A 1 120 ? -19.657 5.337 -45.729 1.00 78.00 120 ASP A N 1
ATOM 948 C CA . ASP A 1 120 ? -20.380 4.093 -46.021 1.00 78.00 120 ASP A CA 1
ATOM 949 C C . ASP A 1 120 ? -19.439 2.880 -46.142 1.00 78.00 120 ASP A C 1
ATOM 951 O O . ASP A 1 120 ? -19.766 1.808 -45.627 1.00 78.00 120 ASP A O 1
ATOM 955 N N . ASP A 1 121 ? -18.224 3.063 -46.670 1.00 81.81 121 ASP A N 1
ATOM 956 C CA . ASP A 1 121 ? -17.160 2.046 -46.643 1.00 81.81 121 ASP A CA 1
ATOM 957 C C . ASP A 1 121 ? -16.799 1.649 -45.205 1.00 81.81 121 ASP A C 1
ATOM 959 O O . ASP A 1 121 ? -16.732 0.463 -44.862 1.00 81.81 121 ASP A O 1
ATOM 963 N N . TRP A 1 122 ? -16.607 2.632 -44.319 1.00 88.25 122 TRP A N 1
ATOM 964 C CA . TRP A 1 122 ? -16.359 2.363 -42.903 1.00 88.25 122 TRP A CA 1
ATOM 965 C C . TRP A 1 122 ? -17.572 1.766 -42.192 1.00 88.25 122 TRP A C 1
ATOM 967 O O . TRP A 1 122 ? -17.412 0.854 -41.382 1.00 88.25 122 TRP A O 1
ATOM 977 N N . ARG A 1 123 ? -18.791 2.193 -42.526 1.00 86.75 123 ARG A N 1
ATOM 978 C CA . ARG A 1 123 ? -20.029 1.584 -42.023 1.00 86.75 123 ARG A CA 1
ATOM 979 C C . ARG A 1 123 ? -20.116 0.109 -42.404 1.00 86.75 123 ARG A C 1
ATOM 981 O O . ARG A 1 123 ? -20.504 -0.707 -41.565 1.00 86.75 123 ARG A O 1
ATOM 988 N N . TRP A 1 124 ? -19.709 -0.252 -43.620 1.00 87.06 124 TRP A N 1
ATOM 989 C CA . TRP A 1 124 ? -19.612 -1.642 -44.053 1.00 87.06 124 TRP A CA 1
ATOM 990 C C . TRP A 1 124 ? -18.515 -2.401 -43.292 1.00 87.06 124 TRP A C 1
ATOM 992 O O . TRP A 1 124 ? -18.823 -3.430 -42.691 1.00 87.06 124 TRP A O 1
ATOM 1002 N N . LYS A 1 125 ? -17.285 -1.864 -43.202 1.00 88.31 125 LYS A N 1
ATOM 1003 C CA . LYS A 1 125 ? -16.166 -2.460 -42.432 1.00 88.31 125 LYS A CA 1
ATOM 1004 C C . LYS A 1 125 ? -16.552 -2.743 -40.971 1.00 88.31 125 LYS A C 1
ATOM 1006 O O . LYS A 1 125 ? -16.351 -3.852 -40.483 1.00 88.31 125 LYS A O 1
ATOM 1011 N N . LEU A 1 126 ? -17.167 -1.778 -40.284 1.00 90.12 126 LEU A N 1
ATOM 1012 C CA . LEU A 1 126 ? -17.620 -1.915 -38.892 1.00 90.12 126 LEU A CA 1
ATOM 1013 C C . LEU A 1 126 ? -18.790 -2.908 -38.752 1.00 90.12 126 LEU A C 1
ATOM 1015 O O . LEU A 1 126 ? -18.862 -3.652 -37.773 1.00 90.12 126 LEU A O 1
ATOM 1019 N N . THR A 1 127 ? -19.686 -2.974 -39.743 1.00 87.69 127 THR A N 1
ATOM 1020 C CA . THR A 1 127 ? -20.774 -3.970 -39.777 1.00 87.69 127 THR A CA 1
ATOM 1021 C C . THR A 1 127 ? -20.234 -5.384 -40.002 1.00 87.69 127 THR A C 1
ATOM 1023 O O . THR A 1 127 ? -20.730 -6.329 -39.388 1.00 87.69 127 THR A O 1
ATOM 1026 N N . MET A 1 128 ? -19.213 -5.549 -40.850 1.00 87.56 128 MET A N 1
ATOM 1027 C CA . MET A 1 128 ? -18.529 -6.830 -41.038 1.00 87.56 128 MET A CA 1
ATOM 1028 C C . MET A 1 128 ? -17.781 -7.249 -39.775 1.00 87.56 128 MET A C 1
ATOM 1030 O O . MET A 1 128 ? -17.957 -8.387 -39.345 1.00 87.56 128 MET A O 1
ATOM 1034 N N . LEU A 1 129 ? -17.065 -6.330 -39.114 1.00 88.81 129 LEU A N 1
ATOM 1035 C CA . LEU A 1 129 ? -16.416 -6.598 -37.828 1.00 88.81 129 LEU A CA 1
ATOM 1036 C C . LEU A 1 129 ? -17.420 -7.153 -36.806 1.00 88.81 129 LEU A C 1
ATOM 1038 O O . LEU A 1 129 ? -17.167 -8.200 -36.218 1.00 88.81 129 LEU A O 1
ATOM 1042 N N . LEU A 1 130 ? -18.581 -6.511 -36.627 1.00 86.69 130 LEU A N 1
ATOM 1043 C CA . LEU A 1 130 ? -19.628 -6.982 -35.704 1.00 86.69 130 LEU A CA 1
ATOM 1044 C C . LEU A 1 130 ? -20.191 -8.372 -36.050 1.00 86.69 130 LEU A C 1
ATOM 1046 O O . LEU A 1 130 ? -20.597 -9.096 -35.143 1.00 86.69 130 LEU A O 1
ATOM 1050 N N . ARG A 1 131 ? -20.229 -8.746 -37.336 1.00 85.12 131 ARG A N 1
ATOM 1051 C CA . ARG A 1 131 ? -20.728 -10.053 -37.803 1.00 85.12 131 ARG A CA 1
ATOM 1052 C C . ARG A 1 131 ? -19.677 -11.159 -37.739 1.00 85.12 131 ARG A C 1
ATOM 1054 O O . ARG A 1 131 ? -20.037 -12.313 -37.517 1.00 85.12 131 ARG A O 1
ATOM 1061 N N . ASN A 1 132 ? -18.406 -10.822 -37.947 1.00 87.19 132 ASN A N 1
ATOM 1062 C CA . ASN A 1 132 ? -17.296 -11.757 -37.826 1.00 87.19 132 ASN A CA 1
ATOM 1063 C C . ASN A 1 132 ? -17.184 -12.227 -36.363 1.00 87.19 132 ASN A C 1
ATOM 1065 O O . ASN A 1 132 ? -17.321 -11.416 -35.447 1.00 87.19 132 ASN A O 1
ATOM 1069 N N . LYS A 1 133 ? -16.958 -13.520 -36.114 1.00 78.75 133 LYS A N 1
ATOM 1070 C CA . LYS A 1 133 ? -16.753 -14.042 -34.751 1.00 78.75 133 LYS A CA 1
ATOM 1071 C C . LYS A 1 133 ? -15.286 -14.018 -34.323 1.00 78.75 133 LYS A C 1
ATOM 1073 O O . LYS A 1 133 ? -15.024 -13.879 -33.130 1.00 78.75 133 LYS A O 1
ATOM 1078 N N . ASP A 1 134 ? -14.368 -14.085 -35.282 1.00 79.19 134 ASP A N 1
ATOM 1079 C CA . ASP A 1 134 ? -12.948 -14.325 -35.029 1.00 79.19 134 ASP A CA 1
ATOM 1080 C C . ASP A 1 134 ? -12.159 -13.009 -34.912 1.00 79.19 134 ASP A C 1
ATOM 1082 O O . ASP A 1 134 ? -11.317 -12.853 -34.028 1.00 79.19 134 ASP A O 1
ATOM 1086 N N . GLU A 1 135 ? -12.486 -12.007 -35.735 1.00 83.62 135 GLU A N 1
ATOM 1087 C CA . GLU A 1 135 ? -11.871 -10.674 -35.660 1.00 83.62 135 GLU A CA 1
ATOM 1088 C C . GLU A 1 135 ? -12.432 -9.844 -34.498 1.00 83.62 135 GLU A C 1
ATOM 1090 O O . GLU A 1 135 ? -13.647 -9.684 -34.351 1.00 83.62 135 GLU A O 1
ATOM 1095 N N . GLN A 1 136 ? -11.547 -9.259 -33.686 1.00 85.06 136 GLN A N 1
ATOM 1096 C CA . GLN A 1 136 ? -11.920 -8.370 -32.576 1.00 85.06 136 GLN A CA 1
ATOM 1097 C C . GLN A 1 136 ? -11.801 -6.880 -32.919 1.00 85.06 136 GLN A C 1
ATOM 1099 O O . GLN A 1 136 ? -12.489 -6.061 -32.308 1.00 85.06 136 GLN A O 1
ATOM 1104 N N . GLU A 1 137 ? -10.970 -6.524 -33.903 1.00 90.31 137 GLU A N 1
ATOM 1105 C CA . GLU A 1 137 ? -10.675 -5.138 -34.270 1.00 90.31 137 GLU A CA 1
ATOM 1106 C C . GLU A 1 137 ? -10.326 -4.954 -35.755 1.00 90.31 137 GLU A C 1
ATOM 1108 O O . GLU A 1 137 ? -9.928 -5.895 -36.436 1.00 90.31 137 GLU A O 1
ATOM 1113 N N . VAL A 1 138 ? -10.456 -3.715 -36.233 1.00 88.56 138 VAL A N 1
ATOM 1114 C CA . VAL A 1 138 ? -10.024 -3.235 -37.553 1.00 88.56 138 VAL A CA 1
ATOM 1115 C C . VAL A 1 138 ? -9.045 -2.080 -37.350 1.00 88.56 138 VAL A C 1
ATOM 1117 O O . VAL A 1 138 ? -9.314 -1.156 -36.579 1.00 88.56 138 VAL A O 1
ATOM 1120 N N . VAL A 1 139 ? -7.918 -2.119 -38.063 1.00 87.69 139 VAL A N 1
ATOM 1121 C CA . VAL A 1 139 ? -6.811 -1.156 -37.961 1.00 87.69 139 VAL A CA 1
ATOM 1122 C C . VAL A 1 139 ? -6.588 -0.486 -39.320 1.00 87.69 139 VAL A C 1
ATOM 1124 O O . VAL A 1 139 ? -6.412 -1.180 -40.318 1.00 87.69 139 VAL A O 1
ATOM 1127 N N . SER A 1 140 ? -6.541 0.848 -39.367 1.00 86.50 140 SER A N 1
ATOM 1128 C CA . SER A 1 140 ? -6.162 1.621 -40.561 1.00 86.50 140 SER A CA 1
ATOM 1129 C C . SER A 1 140 ? -4.966 2.532 -40.294 1.00 86.50 140 SER A C 1
ATOM 1131 O O . SER A 1 140 ? -4.875 3.179 -39.251 1.00 86.50 140 SER A O 1
ATOM 1133 N N . ARG A 1 141 ? -4.054 2.610 -41.269 1.00 84.69 141 ARG A N 1
ATOM 1134 C CA . ARG A 1 141 ? -2.890 3.516 -41.275 1.00 84.69 141 ARG A CA 1
ATOM 1135 C C . ARG A 1 141 ? -3.059 4.688 -42.262 1.00 84.69 141 ARG A C 1
ATOM 1137 O O . ARG A 1 141 ? -2.103 5.418 -42.525 1.00 84.69 141 ARG A O 1
ATOM 1144 N N . GLU A 1 142 ? -4.247 4.872 -42.842 1.00 81.88 142 GLU A N 1
ATOM 1145 C CA . GLU A 1 142 ? -4.471 5.856 -43.906 1.00 81.88 142 GLU A CA 1
ATOM 1146 C C . GLU A 1 142 ? -4.524 7.308 -43.393 1.00 81.88 142 GLU A C 1
ATOM 1148 O O . GLU A 1 142 ? -5.137 7.631 -42.374 1.00 81.88 142 GLU A O 1
ATOM 1153 N N . LYS A 1 143 ? -3.924 8.242 -44.149 1.00 75.75 143 LYS A N 1
ATOM 1154 C CA . LYS A 1 143 ? -3.970 9.685 -43.829 1.00 75.75 143 LYS A CA 1
ATOM 1155 C C . LYS A 1 143 ? -5.386 10.280 -43.943 1.00 75.75 143 LYS A C 1
ATOM 1157 O O . LYS A 1 143 ? -5.641 11.317 -43.333 1.00 75.75 143 LYS A O 1
ATOM 1162 N N . LYS A 1 144 ? -6.283 9.661 -44.724 1.00 78.62 144 LYS A N 1
ATOM 1163 C CA . LYS A 1 144 ? -7.679 10.094 -44.912 1.00 78.62 144 LYS A CA 1
ATOM 1164 C C . LYS A 1 144 ? -8.491 9.849 -43.637 1.00 78.62 144 LYS A C 1
ATOM 1166 O O . LYS A 1 144 ? -8.915 10.813 -43.008 1.00 78.62 144 LYS A O 1
ATOM 1171 N N . ASP A 1 145 ? -8.539 8.599 -43.181 1.00 80.00 145 ASP A N 1
ATOM 1172 C CA . ASP A 1 145 ? -9.272 8.159 -41.982 1.00 80.00 145 ASP A CA 1
ATOM 1173 C C . ASP A 1 145 ? -8.907 8.929 -40.708 1.00 80.00 145 ASP A C 1
ATOM 1175 O O . ASP A 1 145 ? -9.757 9.177 -39.859 1.00 80.00 145 ASP A O 1
ATOM 1179 N N . ARG A 1 146 ? -7.645 9.358 -40.579 1.00 80.62 146 ARG A N 1
ATOM 1180 C CA . ARG A 1 146 ? -7.190 10.204 -39.464 1.00 80.62 146 ARG A CA 1
ATOM 1181 C C . ARG A 1 146 ? -7.827 11.593 -39.442 1.00 80.62 146 ARG A C 1
ATOM 1183 O O . ARG A 1 146 ? -8.010 12.144 -38.364 1.00 80.62 146 ARG A O 1
ATOM 1190 N N . ARG A 1 147 ? -8.107 12.184 -40.609 1.00 78.31 147 ARG A N 1
ATOM 1191 C CA . ARG A 1 147 ? -8.789 13.489 -40.706 1.00 78.31 147 ARG A CA 1
ATOM 1192 C C . ARG A 1 147 ? -10.282 13.339 -40.421 1.00 78.31 147 ARG A C 1
ATOM 1194 O O . ARG A 1 147 ? -10.862 14.202 -39.777 1.00 78.31 147 ARG A O 1
ATOM 1201 N N . ASP A 1 148 ? -10.853 12.204 -40.815 1.00 81.69 148 ASP A N 1
ATOM 1202 C CA . ASP A 1 148 ? -12.263 11.867 -40.602 1.00 81.69 148 ASP A CA 1
ATOM 1203 C C . ASP A 1 148 ? -12.533 11.211 -39.226 1.00 81.69 148 ASP A C 1
ATOM 1205 O O . ASP A 1 148 ? -13.669 10.824 -38.941 1.00 81.69 148 ASP A O 1
ATOM 1209 N N . PHE A 1 149 ? -11.520 11.076 -38.354 1.00 84.44 149 PHE A N 1
ATOM 1210 C CA . PHE A 1 149 ? -11.600 10.252 -37.139 1.00 84.44 149 PHE A CA 1
ATOM 1211 C C . PHE A 1 149 ? -12.746 10.647 -36.199 1.00 84.44 149 PHE A C 1
ATOM 1213 O O . PHE A 1 149 ? -13.388 9.758 -35.647 1.00 84.44 149 PHE A O 1
ATOM 1220 N N . GLU A 1 150 ? -13.060 11.937 -36.035 1.00 83.44 150 GLU A N 1
ATOM 1221 C CA . GLU A 1 150 ? -14.194 12.365 -35.197 1.00 83.44 150 GLU A CA 1
ATOM 1222 C C . GLU A 1 150 ? -15.538 11.821 -35.728 1.00 83.44 150 GLU A C 1
ATOM 1224 O O . GLU A 1 150 ? -16.358 11.327 -34.950 1.00 83.44 150 GLU A O 1
ATOM 1229 N N . HIS A 1 151 ? -15.739 11.809 -37.052 1.00 82.69 151 HIS A N 1
ATOM 1230 C CA . HIS A 1 151 ? -16.941 11.256 -37.687 1.00 82.69 151 HIS A CA 1
ATOM 1231 C C . HIS A 1 151 ? -16.984 9.723 -37.612 1.00 82.69 151 HIS A C 1
ATOM 1233 O O . HIS A 1 151 ? -18.028 9.147 -37.291 1.00 82.69 151 HIS A O 1
ATOM 1239 N N . LEU A 1 152 ? -15.853 9.056 -37.862 1.00 86.12 152 LEU A N 1
ATOM 1240 C CA . LEU A 1 152 ? -15.750 7.594 -37.797 1.00 86.12 152 LEU A CA 1
ATOM 1241 C C . LEU A 1 152 ? -15.897 7.074 -36.354 1.00 86.12 152 LEU A C 1
ATOM 1243 O O . LEU A 1 152 ? -16.569 6.072 -36.119 1.00 86.12 152 LEU A O 1
ATOM 1247 N N . SER A 1 153 ? -15.355 7.800 -35.373 1.00 86.38 153 SER A N 1
ATOM 1248 C CA . SER A 1 153 ? -15.575 7.594 -33.936 1.00 86.38 153 SER A CA 1
ATOM 1249 C C . SER A 1 153 ? -17.059 7.707 -33.578 1.00 86.38 153 SER A C 1
ATOM 1251 O O . SER A 1 153 ? -17.624 6.802 -32.963 1.00 86.38 153 SER A O 1
ATOM 1253 N N . ALA A 1 154 ? -17.745 8.767 -34.015 1.00 84.75 154 ALA A N 1
ATOM 1254 C CA . ALA A 1 154 ? -19.180 8.931 -33.774 1.00 84.75 154 ALA A CA 1
ATOM 1255 C C . ALA A 1 154 ? -20.039 7.840 -34.454 1.00 84.75 154 ALA A C 1
ATOM 1257 O O . ALA A 1 154 ? -21.107 7.480 -33.953 1.00 84.75 154 ALA A O 1
ATOM 1258 N N . LEU A 1 155 ? -19.598 7.289 -35.589 1.00 86.50 155 LEU A N 1
ATOM 1259 C CA . LEU A 1 155 ? -20.222 6.122 -36.216 1.00 86.50 155 LEU A CA 1
ATOM 1260 C C . LEU A 1 155 ? -20.000 4.845 -35.389 1.00 86.50 155 LEU A C 1
ATOM 1262 O O . LEU A 1 155 ? -20.972 4.173 -35.051 1.00 86.50 155 LEU A O 1
ATOM 1266 N N . ALA A 1 156 ? -18.755 4.547 -35.011 1.00 86.56 156 ALA A N 1
ATOM 1267 C CA . ALA A 1 156 ? -18.398 3.358 -34.239 1.00 86.56 156 ALA A CA 1
ATOM 1268 C C . ALA A 1 156 ? -19.086 3.317 -32.865 1.00 86.56 156 ALA A C 1
ATOM 1270 O O . ALA A 1 156 ? -19.692 2.303 -32.517 1.00 86.56 156 ALA A O 1
ATOM 1271 N N . ASN A 1 157 ? -19.101 4.439 -32.136 1.00 86.94 157 ASN A N 1
ATOM 1272 C CA . ASN A 1 157 ? -19.782 4.545 -30.842 1.00 86.94 157 ASN A CA 1
ATOM 1273 C C . ASN A 1 157 ? -21.297 4.278 -30.963 1.00 86.94 157 ASN A C 1
ATOM 1275 O O . ASN A 1 157 ? -21.861 3.566 -30.135 1.00 86.94 157 ASN A O 1
ATOM 1279 N N . ARG A 1 158 ? -21.959 4.762 -32.029 1.00 86.94 158 ARG A N 1
ATOM 1280 C CA . ARG A 1 158 ? -23.378 4.444 -32.315 1.00 86.94 158 ARG A CA 1
ATOM 1281 C C . ARG A 1 158 ? -23.619 2.970 -32.656 1.00 86.94 158 ARG A C 1
ATOM 1283 O O . ARG A 1 158 ? -24.745 2.501 -32.535 1.00 86.94 158 ARG A O 1
ATOM 1290 N N . MET A 1 159 ? -22.582 2.247 -33.074 1.00 86.81 159 MET A N 1
ATOM 1291 C CA . MET A 1 159 ? -22.611 0.808 -33.358 1.00 86.81 159 MET A CA 1
ATOM 1292 C C . MET A 1 159 ? -22.136 -0.046 -32.166 1.00 86.81 159 MET A C 1
ATOM 1294 O O . MET A 1 159 ? -22.010 -1.260 -32.306 1.00 86.81 159 MET A O 1
ATOM 1298 N N . GLY A 1 160 ? -21.871 0.560 -31.000 1.00 81.75 160 GLY A N 1
ATOM 1299 C CA . GLY A 1 160 ? -21.386 -0.144 -29.806 1.00 81.75 160 GLY A CA 1
ATOM 1300 C C . GLY A 1 160 ? -19.922 -0.594 -29.882 1.00 81.75 160 GLY A C 1
ATOM 1301 O O . GLY A 1 160 ? -19.519 -1.476 -29.129 1.00 81.75 160 GLY A O 1
ATOM 1302 N N . LEU A 1 161 ? -19.131 -0.014 -30.790 1.00 86.81 161 LEU A N 1
ATOM 1303 C CA . LEU A 1 161 ? -17.705 -0.294 -30.961 1.00 86.81 161 LEU A CA 1
ATOM 1304 C C . LEU A 1 161 ? -16.851 0.808 -30.323 1.00 86.81 161 LEU A C 1
ATOM 1306 O O . LEU A 1 161 ? -17.178 1.992 -30.391 1.00 86.81 161 LEU A O 1
ATOM 1310 N N . HIS A 1 162 ? -15.711 0.417 -29.762 1.00 85.94 162 HIS A N 1
ATOM 1311 C CA . HIS A 1 162 ? -14.706 1.330 -29.228 1.00 85.94 162 HIS A CA 1
ATOM 1312 C C . HIS A 1 162 ? -13.779 1.823 -30.342 1.00 85.94 162 HIS A C 1
ATOM 1314 O O . HIS A 1 162 ? -13.345 1.038 -31.182 1.00 85.94 162 HIS A O 1
ATOM 1320 N N . SER A 1 163 ? -13.424 3.108 -30.329 1.00 89.00 163 SER A N 1
ATOM 1321 C CA . SER A 1 163 ? -12.534 3.725 -31.321 1.00 89.00 163 SER A CA 1
ATOM 1322 C C . SER A 1 163 ? -11.388 4.486 -30.657 1.00 89.00 163 SER A C 1
ATOM 1324 O O . SER A 1 163 ? -11.639 5.285 -29.754 1.00 89.00 163 SER A O 1
ATOM 1326 N N . HIS A 1 164 ? -10.156 4.315 -31.138 1.00 86.38 164 HIS A N 1
ATOM 1327 C CA . HIS A 1 164 ? -8.996 5.074 -30.661 1.00 86.38 164 HIS A CA 1
ATOM 1328 C C . HIS A 1 164 ? -8.043 5.437 -31.809 1.00 86.38 164 HIS A C 1
ATOM 1330 O O . HIS A 1 164 ? -7.833 4.643 -32.726 1.00 86.38 164 HIS A O 1
ATOM 1336 N N . GLN A 1 165 ? -7.435 6.625 -31.746 1.00 86.00 165 GLN A N 1
ATOM 1337 C CA . GLN A 1 165 ? -6.393 7.054 -32.680 1.00 86.00 165 GLN A CA 1
ATOM 1338 C C . GLN A 1 165 ? -5.028 7.033 -31.980 1.00 86.00 165 GLN A C 1
ATOM 1340 O O . GLN A 1 165 ? -4.745 7.850 -31.106 1.00 86.00 165 GLN A O 1
ATOM 1345 N N . TYR A 1 166 ? -4.152 6.125 -32.402 1.00 80.00 166 TYR A N 1
ATOM 1346 C CA . TYR A 1 166 ? -2.766 6.035 -31.952 1.00 80.00 166 TYR A CA 1
ATOM 1347 C C . TYR A 1 166 ? -1.854 6.748 -32.953 1.00 80.00 166 TYR A C 1
ATOM 1349 O O . TYR A 1 166 ? -1.384 6.150 -33.917 1.00 80.00 166 TYR A O 1
ATOM 1357 N N . SER A 1 167 ? -1.584 8.039 -32.734 1.00 74.62 167 SER A N 1
ATOM 1358 C CA . SER A 1 167 ? -0.671 8.843 -33.567 1.00 74.62 167 SER A CA 1
ATOM 1359 C C . SER A 1 167 ? -1.056 8.866 -35.064 1.00 74.62 167 SER A C 1
ATOM 1361 O O . SER A 1 167 ? -1.877 9.694 -35.485 1.00 74.62 167 SER A O 1
ATOM 1363 N N . ARG A 1 168 ? -0.479 7.961 -35.871 1.00 77.69 168 ARG A N 1
ATOM 1364 C CA . ARG A 1 168 ? -0.713 7.791 -37.315 1.00 77.69 168 ARG A CA 1
ATOM 1365 C C . ARG A 1 168 ? -1.651 6.620 -37.662 1.00 77.69 168 ARG A C 1
ATOM 1367 O O . ARG A 1 168 ? -1.860 6.367 -38.843 1.00 77.69 168 ARG A O 1
ATOM 1374 N N . VAL A 1 169 ? -2.222 5.940 -36.670 1.00 83.69 169 VAL A N 1
ATOM 1375 C CA . VAL A 1 169 ? -3.065 4.745 -36.839 1.00 83.69 169 VAL A CA 1
ATOM 1376 C C . VAL A 1 169 ? -4.429 4.960 -36.180 1.00 83.69 169 VAL A C 1
ATOM 1378 O O . VAL A 1 169 ? -4.508 5.529 -35.092 1.00 83.69 169 VAL A O 1
ATOM 1381 N N . VAL A 1 170 ? -5.502 4.504 -36.820 1.00 87.19 170 VAL A N 1
ATOM 1382 C CA . VAL A 1 170 ? -6.871 4.495 -36.285 1.00 87.19 170 VAL A CA 1
ATOM 1383 C C . VAL A 1 170 ? -7.298 3.046 -36.053 1.00 87.19 170 VAL A C 1
ATOM 1385 O O . VAL A 1 170 ? -7.078 2.196 -36.915 1.00 87.19 170 VAL A O 1
ATOM 1388 N N . VAL A 1 171 ? -7.901 2.757 -34.899 1.00 89.12 171 VAL A N 1
ATOM 1389 C CA . VAL A 1 171 ? -8.352 1.411 -34.514 1.00 89.12 171 VAL A CA 1
ATOM 1390 C C . VAL A 1 171 ? -9.803 1.448 -34.055 1.00 89.12 171 VAL A C 1
ATOM 1392 O O . VAL A 1 171 ? -10.188 2.319 -33.272 1.00 89.12 171 VAL A O 1
ATOM 1395 N N . PHE A 1 172 ? -10.582 0.465 -34.502 1.00 90.38 172 PHE A N 1
ATOM 1396 C CA . PHE A 1 172 ? -11.954 0.209 -34.067 1.00 90.38 172 PHE A CA 1
ATOM 1397 C C . PHE A 1 172 ? -12.068 -1.222 -33.545 1.00 90.38 172 PHE A C 1
ATOM 1399 O O . PHE A 1 172 ? -11.631 -2.144 -34.222 1.00 90.38 172 PHE A O 1
ATOM 1406 N N . SER A 1 173 ? -12.643 -1.427 -32.360 1.00 89.50 173 SER A N 1
ATOM 1407 C CA . SER A 1 173 ? -12.655 -2.725 -31.674 1.00 89.50 173 SER A CA 1
ATOM 1408 C C . SER A 1 173 ? -13.976 -3.005 -30.962 1.00 89.50 173 SER A C 1
ATOM 1410 O O . SER A 1 173 ? -14.667 -2.092 -30.510 1.00 89.50 173 SER A O 1
ATOM 1412 N N . LYS A 1 174 ? -14.309 -4.289 -30.813 1.00 85.75 174 LYS A N 1
ATOM 1413 C CA . LYS A 1 174 ? -15.412 -4.775 -29.965 1.00 85.75 174 LYS A CA 1
ATOM 1414 C C . LYS A 1 174 ? -15.120 -4.655 -28.468 1.00 85.75 174 LYS A C 1
ATOM 1416 O O . LYS A 1 174 ? -16.026 -4.791 -27.652 1.00 85.75 174 LYS A O 1
ATOM 1421 N N . VAL A 1 175 ? -13.855 -4.452 -28.103 1.00 81.19 175 VAL A N 1
ATOM 1422 C CA . VAL A 1 175 ? -13.355 -4.476 -26.723 1.00 81.19 175 VAL A CA 1
ATOM 1423 C C . VAL A 1 175 ? -12.735 -3.111 -26.390 1.00 81.19 175 VAL A C 1
ATOM 1425 O O . VAL A 1 175 ? -12.166 -2.479 -27.281 1.00 81.19 175 VAL A O 1
ATOM 1428 N N . PRO A 1 176 ? -12.810 -2.623 -25.134 1.00 77.19 176 PRO A N 1
ATOM 1429 C CA . PRO A 1 176 ? -12.161 -1.376 -24.744 1.00 77.19 176 PRO A CA 1
ATOM 1430 C C . PRO A 1 176 ? -10.664 -1.359 -25.076 1.00 77.19 176 PRO A C 1
ATOM 1432 O O . PRO A 1 176 ? -9.897 -2.195 -24.582 1.00 77.19 176 PRO A O 1
ATOM 1435 N N . LEU A 1 177 ? -10.280 -0.384 -25.900 1.00 78.69 177 LEU A N 1
ATOM 1436 C CA . LEU A 1 177 ? -8.921 -0.141 -26.379 1.00 78.69 177 LEU A CA 1
ATOM 1437 C C . LEU A 1 177 ? -8.051 0.531 -25.290 1.00 78.69 177 LEU A C 1
ATOM 1439 O O . LEU A 1 177 ? -8.554 1.396 -24.571 1.00 78.69 177 LEU A O 1
ATOM 1443 N N . PRO A 1 178 ? -6.762 0.160 -25.143 1.00 73.69 178 PRO A N 1
ATOM 1444 C CA . PRO A 1 178 ? -5.852 0.761 -24.158 1.00 73.69 178 PRO A CA 1
ATOM 1445 C C . PRO A 1 178 ? -5.386 2.168 -24.576 1.00 73.69 178 PRO A C 1
ATOM 1447 O O . PRO A 1 178 ? -5.462 2.523 -25.749 1.00 73.69 178 PRO A O 1
ATOM 1450 N N . ASN A 1 179 ? -4.830 2.956 -23.646 1.00 68.50 179 ASN A N 1
ATOM 1451 C CA . ASN A 1 179 ? -4.322 4.311 -23.940 1.00 68.50 179 ASN A CA 1
ATOM 1452 C C . ASN A 1 179 ? -3.159 4.313 -24.955 1.00 68.50 179 ASN A C 1
ATOM 1454 O O . ASN A 1 179 ? -3.008 5.256 -25.731 1.00 68.50 179 ASN A O 1
ATOM 1458 N N . TYR A 1 180 ? -2.346 3.255 -24.966 1.00 76.38 180 TYR A N 1
ATOM 1459 C CA . TYR A 1 180 ? -1.187 3.094 -25.843 1.00 76.38 180 TYR A CA 1
ATOM 1460 C C . TYR A 1 180 ? -1.122 1.659 -26.390 1.00 76.38 180 TYR A C 1
ATOM 1462 O O . TYR A 1 180 ? -1.473 0.700 -25.704 1.00 76.38 180 TYR A O 1
ATOM 1470 N N . ARG A 1 181 ? -0.699 1.527 -27.653 1.00 74.69 181 ARG A N 1
ATOM 1471 C CA . ARG A 1 181 ? -0.552 0.267 -28.401 1.00 74.69 181 ARG A CA 1
ATOM 1472 C C . ARG A 1 181 ? 0.879 0.193 -28.945 1.00 74.69 181 ARG A C 1
ATOM 1474 O O . ARG A 1 181 ? 1.158 0.817 -29.971 1.00 74.69 181 ARG A O 1
ATOM 1481 N N . PRO A 1 182 ? 1.810 -0.504 -28.267 1.00 67.88 182 PRO A N 1
ATOM 1482 C CA . PRO A 1 182 ? 3.214 -0.524 -28.678 1.00 67.88 182 PRO A CA 1
ATOM 1483 C C . PRO A 1 182 ? 3.476 -1.191 -30.035 1.00 67.88 182 PRO A C 1
ATOM 1485 O O . PRO A 1 182 ? 4.504 -0.937 -30.648 1.00 67.88 182 PRO A O 1
ATOM 1488 N N . ASP A 1 183 ? 2.567 -2.044 -30.497 1.00 71.50 183 ASP A N 1
ATOM 1489 C CA . ASP A 1 183 ? 2.549 -2.669 -31.826 1.00 71.50 183 ASP A CA 1
ATOM 1490 C C . ASP A 1 183 ? 2.210 -1.683 -32.963 1.00 71.50 183 ASP A C 1
ATOM 1492 O O . ASP A 1 183 ? 2.476 -1.968 -34.132 1.00 71.50 183 ASP A O 1
ATOM 1496 N N . LEU A 1 184 ? 1.644 -0.517 -32.628 1.00 76.81 184 LEU A N 1
ATOM 1497 C CA . LEU A 1 184 ? 1.229 0.526 -33.572 1.00 76.81 184 LEU A CA 1
ATOM 1498 C C . LEU A 1 184 ? 2.090 1.801 -33.490 1.00 76.81 184 LEU A C 1
ATOM 1500 O O . LEU A 1 184 ? 1.875 2.730 -34.269 1.00 76.81 184 LEU A O 1
ATOM 1504 N N . ASP A 1 185 ? 3.061 1.868 -32.572 1.00 75.69 185 ASP A N 1
ATOM 1505 C CA . ASP A 1 185 ? 4.004 2.987 -32.471 1.00 75.69 185 ASP A CA 1
ATOM 1506 C C . ASP A 1 185 ? 5.259 2.728 -33.317 1.00 75.69 185 ASP A C 1
ATOM 1508 O O . ASP A 1 185 ? 6.245 2.160 -32.851 1.00 75.69 185 ASP A O 1
ATOM 1512 N N . ASP A 1 186 ? 5.263 3.218 -34.560 1.00 69.50 186 ASP A N 1
ATOM 1513 C CA . ASP A 1 186 ? 6.446 3.164 -35.435 1.00 69.50 186 ASP A CA 1
ATOM 1514 C C . ASP A 1 186 ? 7.661 3.929 -34.835 1.00 69.50 186 ASP A C 1
ATOM 1516 O O . ASP A 1 186 ? 8.804 3.699 -35.234 1.00 69.50 186 ASP A O 1
ATOM 1520 N N . LYS A 1 187 ? 7.439 4.818 -33.845 1.00 71.25 187 LYS A N 1
ATOM 1521 C CA . LYS A 1 187 ? 8.474 5.504 -33.045 1.00 71.25 187 LYS A CA 1
ATOM 1522 C C . LYS A 1 187 ? 8.703 4.823 -31.677 1.00 71.25 187 LYS A C 1
ATOM 1524 O O . LYS A 1 187 ? 9.182 5.481 -30.740 1.00 71.25 187 LYS A O 1
ATOM 1529 N N . ARG A 1 188 ? 8.378 3.532 -31.518 1.00 80.62 188 ARG A N 1
ATOM 1530 C CA . ARG A 1 188 ? 8.709 2.754 -30.311 1.00 80.62 188 ARG A CA 1
ATOM 1531 C C . ARG A 1 188 ? 10.234 2.599 -30.186 1.00 80.62 188 ARG A C 1
ATOM 1533 O O . ARG A 1 188 ? 10.865 2.168 -31.150 1.00 80.62 188 ARG A O 1
ATOM 1540 N N . PRO A 1 189 ? 10.836 2.917 -29.027 1.00 80.62 189 PRO A N 1
ATOM 1541 C CA . PRO A 1 189 ? 12.265 2.722 -28.808 1.00 80.62 189 PRO A CA 1
ATOM 1542 C C . PRO A 1 189 ? 12.606 1.227 -28.700 1.00 80.62 189 PRO A C 1
ATOM 1544 O O . PRO A 1 189 ? 12.182 0.552 -27.765 1.00 80.62 189 PRO A O 1
ATOM 1547 N N . GLN A 1 190 ? 13.395 0.722 -29.646 1.00 87.19 190 GLN A N 1
ATOM 1548 C CA . GLN A 1 190 ? 14.071 -0.580 -29.590 1.00 87.19 190 GLN A CA 1
ATOM 1549 C C . GLN A 1 190 ? 15.523 -0.359 -29.142 1.00 87.19 190 GLN A C 1
ATOM 1551 O O . GLN A 1 190 ? 16.111 0.663 -29.491 1.00 87.19 190 GLN A O 1
ATOM 1556 N N . ARG A 1 191 ? 16.133 -1.273 -28.382 1.00 91.94 191 ARG A N 1
ATOM 1557 C CA . ARG A 1 191 ? 17.483 -1.069 -27.825 1.00 91.94 191 ARG A CA 1
ATOM 1558 C C . ARG A 1 191 ? 18.521 -1.903 -28.570 1.00 91.94 191 ARG A C 1
ATOM 1560 O O . ARG A 1 191 ? 18.422 -3.123 -28.620 1.00 91.94 191 ARG A O 1
ATOM 1567 N N . GLU A 1 192 ? 19.542 -1.260 -29.118 1.00 91.56 192 GLU A N 1
ATOM 1568 C CA . GLU A 1 192 ? 20.800 -1.928 -29.449 1.00 91.56 192 GLU A CA 1
ATOM 1569 C C . GLU A 1 192 ? 21.668 -1.963 -28.187 1.00 91.56 192 GLU A C 1
ATOM 1571 O O . GLU A 1 192 ? 21.858 -0.922 -27.559 1.00 91.56 192 GLU A O 1
ATOM 1576 N N . VAL A 1 193 ? 22.154 -3.144 -27.797 1.00 91.69 193 VAL A N 1
ATOM 1577 C CA . VAL A 1 193 ? 22.974 -3.358 -26.595 1.00 91.69 193 VAL A CA 1
ATOM 1578 C C . VAL A 1 193 ? 24.391 -3.717 -27.025 1.00 91.69 193 VAL A C 1
ATOM 1580 O O . VAL A 1 193 ? 24.606 -4.683 -27.759 1.00 91.69 193 VAL A O 1
ATOM 1583 N N . ILE A 1 194 ? 25.353 -2.932 -26.548 1.00 90.25 194 ILE A N 1
ATOM 1584 C CA . ILE A 1 194 ? 26.782 -3.060 -26.835 1.00 90.25 194 ILE A CA 1
ATOM 1585 C C . ILE A 1 194 ? 27.508 -3.049 -25.491 1.00 90.25 194 ILE A C 1
ATOM 1587 O O . ILE A 1 194 ? 27.234 -2.183 -24.662 1.00 90.25 194 ILE A O 1
ATOM 1591 N N . LEU A 1 195 ? 28.414 -4.006 -25.286 1.00 88.44 195 LEU A N 1
ATOM 1592 C CA . LEU A 1 195 ? 29.346 -4.021 -24.160 1.00 88.44 195 LEU A CA 1
ATOM 1593 C C . LEU A 1 195 ? 30.784 -3.838 -24.663 1.00 88.44 195 LEU A C 1
ATOM 1595 O O . LEU A 1 195 ? 31.111 -4.336 -25.747 1.00 88.44 195 LEU A O 1
ATOM 1599 N N . PRO A 1 196 ? 31.676 -3.240 -23.854 1.00 88.44 196 PRO A N 1
ATOM 1600 C CA . PRO A 1 196 ? 33.106 -3.237 -24.131 1.00 88.44 196 PRO A CA 1
ATOM 1601 C C . PRO A 1 196 ? 33.651 -4.663 -24.311 1.00 88.44 196 PRO A C 1
ATOM 1603 O O . PRO A 1 196 ? 33.405 -5.548 -23.491 1.00 88.44 196 PRO A O 1
ATOM 1606 N N . PHE A 1 197 ? 34.447 -4.887 -25.362 1.00 81.06 197 PHE A N 1
ATOM 1607 C CA . PHE A 1 197 ? 34.953 -6.221 -25.723 1.00 81.06 197 PHE A CA 1
ATOM 1608 C C . PHE A 1 197 ? 35.744 -6.912 -24.594 1.00 81.06 197 PHE A C 1
ATOM 1610 O O . PHE A 1 197 ? 35.648 -8.127 -24.418 1.00 81.06 197 PHE A O 1
ATOM 1617 N N . GLY A 1 198 ? 36.499 -6.141 -23.800 1.00 86.81 198 GLY A N 1
ATOM 1618 C CA . GLY A 1 198 ? 37.213 -6.659 -22.627 1.00 86.81 198 GLY A CA 1
ATOM 1619 C C . GLY A 1 198 ? 36.266 -7.215 -21.559 1.00 86.81 198 GLY A C 1
ATOM 1620 O O . GLY A 1 198 ? 36.453 -8.347 -21.113 1.00 86.81 198 GLY A O 1
ATOM 1621 N N . LEU A 1 199 ? 35.205 -6.464 -21.238 1.00 89.44 199 LEU A N 1
ATOM 1622 C CA . LEU A 1 199 ? 34.202 -6.837 -20.240 1.00 89.44 199 LEU A CA 1
ATOM 1623 C C . LEU A 1 199 ? 33.471 -8.124 -20.630 1.00 89.44 199 LEU A C 1
ATOM 1625 O O . LEU A 1 199 ? 33.372 -9.037 -19.813 1.00 89.44 199 LEU A O 1
ATOM 1629 N N . GLN A 1 200 ? 33.006 -8.235 -21.882 1.00 89.12 200 GLN A N 1
ATOM 1630 C CA . GLN A 1 200 ? 32.327 -9.455 -22.332 1.00 89.12 200 GLN A CA 1
ATOM 1631 C C . GLN A 1 200 ? 33.237 -10.685 -22.170 1.00 89.12 200 GLN A C 1
ATOM 1633 O O . GLN A 1 200 ? 32.800 -11.708 -21.649 1.00 89.12 200 GLN A O 1
ATOM 1638 N N . ARG A 1 201 ? 34.514 -10.581 -22.561 1.00 90.56 201 ARG A N 1
ATOM 1639 C CA . ARG A 1 201 ? 35.472 -11.693 -22.477 1.00 90.56 201 ARG A CA 1
ATOM 1640 C C . ARG A 1 201 ? 35.719 -12.156 -21.035 1.00 90.56 201 ARG A C 1
ATOM 1642 O O . ARG A 1 201 ? 35.868 -13.353 -20.806 1.00 90.56 201 ARG A O 1
ATOM 1649 N N . GLU A 1 202 ? 35.776 -11.235 -20.076 1.00 91.19 202 GLU A N 1
ATOM 1650 C CA . GLU A 1 202 ? 35.950 -11.557 -18.649 1.00 91.19 202 GLU A CA 1
ATOM 1651 C C . GLU A 1 202 ? 34.697 -12.212 -18.053 1.00 91.19 202 GLU A C 1
ATOM 1653 O O . GLU A 1 202 ? 34.789 -13.223 -17.353 1.00 91.19 202 GLU A O 1
ATOM 1658 N N . VAL A 1 203 ? 33.515 -11.702 -18.404 1.00 91.50 203 VAL A N 1
ATOM 1659 C CA . VAL A 1 203 ? 32.219 -12.275 -18.011 1.00 91.50 203 VAL A CA 1
ATOM 1660 C C . VAL A 1 203 ? 32.043 -13.688 -18.578 1.00 91.50 203 VAL A C 1
ATOM 1662 O O . VAL A 1 203 ? 31.677 -14.603 -17.839 1.00 91.50 203 VAL A O 1
ATOM 1665 N N . ASP A 1 204 ? 32.368 -13.895 -19.858 1.00 90.88 204 ASP A N 1
ATOM 1666 C CA . ASP A 1 204 ? 32.347 -15.211 -20.500 1.00 90.88 204 ASP A CA 1
ATOM 1667 C C . ASP A 1 204 ? 33.360 -16.172 -19.844 1.00 90.88 204 ASP A C 1
ATOM 1669 O O . ASP A 1 204 ? 33.066 -17.358 -19.679 1.00 90.88 204 ASP A O 1
ATOM 1673 N N . ALA A 1 205 ? 34.533 -15.695 -19.408 1.00 91.06 205 ALA A N 1
ATOM 1674 C CA . ALA A 1 205 ? 35.511 -16.522 -18.696 1.00 91.06 205 ALA A CA 1
ATOM 1675 C C . ALA A 1 205 ? 34.976 -17.018 -17.339 1.00 91.06 205 ALA A C 1
ATOM 1677 O O . ALA A 1 205 ? 35.010 -18.224 -17.074 1.00 91.06 205 ALA A O 1
ATOM 1678 N N . HIS A 1 206 ? 34.415 -16.126 -16.515 1.00 92.00 206 HIS A N 1
ATOM 1679 C CA . HIS A 1 206 ? 33.800 -16.495 -15.233 1.00 92.00 206 HIS A CA 1
ATOM 1680 C C . HIS A 1 206 ? 32.574 -17.405 -15.410 1.00 92.00 206 HIS A C 1
ATOM 1682 O O . HIS A 1 206 ? 32.434 -18.402 -14.699 1.00 92.00 206 HIS A O 1
ATOM 1688 N N . LEU A 1 207 ? 31.716 -17.139 -16.402 1.00 91.12 207 LEU A N 1
ATOM 1689 C CA . LEU A 1 207 ? 30.569 -17.997 -16.714 1.00 91.12 207 LEU A CA 1
ATOM 1690 C C . LEU A 1 207 ? 31.007 -19.413 -17.125 1.00 91.12 207 LEU A C 1
ATOM 1692 O O . LEU A 1 207 ? 30.440 -20.399 -16.654 1.00 91.12 207 LEU A O 1
ATOM 1696 N N . ASN A 1 208 ? 32.036 -19.547 -17.962 1.00 90.88 208 ASN A N 1
ATOM 1697 C CA . ASN A 1 208 ? 32.554 -20.858 -18.362 1.00 90.88 208 ASN A CA 1
ATOM 1698 C C . ASN A 1 208 ? 33.251 -21.590 -17.196 1.00 90.88 208 ASN A C 1
ATOM 1700 O O . ASN A 1 208 ? 33.094 -22.808 -17.047 1.00 90.88 208 ASN A O 1
ATOM 1704 N N . ALA A 1 209 ? 33.949 -20.867 -16.314 1.00 89.75 209 ALA A N 1
ATOM 1705 C CA . ALA A 1 209 ? 34.483 -21.415 -15.063 1.00 89.75 209 ALA A CA 1
ATOM 1706 C C . ALA A 1 209 ? 33.361 -21.905 -14.125 1.00 89.75 209 ALA A C 1
ATOM 1708 O O . ALA A 1 209 ? 33.479 -22.971 -13.516 1.00 89.75 209 ALA A O 1
ATOM 1709 N N . TYR A 1 210 ? 32.238 -21.186 -14.054 1.00 89.75 210 TYR A N 1
ATOM 1710 C CA . TYR A 1 210 ? 31.057 -21.615 -13.309 1.00 89.75 210 TYR A CA 1
ATOM 1711 C C . TYR A 1 210 ? 30.423 -22.887 -13.893 1.00 89.75 210 TYR A C 1
ATOM 1713 O O . TYR A 1 210 ? 30.228 -23.879 -13.186 1.00 89.75 210 TYR A O 1
ATOM 1721 N N . LEU A 1 211 ? 30.133 -22.889 -15.197 1.00 89.19 211 LEU A N 1
ATOM 1722 C CA . LEU A 1 211 ? 29.447 -23.996 -15.869 1.00 89.19 211 LEU A CA 1
ATOM 1723 C C . LEU A 1 211 ? 30.276 -25.290 -15.862 1.00 89.19 211 LEU A C 1
ATOM 1725 O O . LEU A 1 211 ? 29.719 -26.372 -15.669 1.00 89.19 211 LEU A O 1
ATOM 1729 N N . SER A 1 212 ? 31.603 -25.198 -15.993 1.00 88.06 212 SER A N 1
ATOM 1730 C CA . SER A 1 212 ? 32.503 -26.354 -15.866 1.00 88.06 212 SER A CA 1
ATOM 1731 C C . SER A 1 212 ? 32.512 -26.927 -14.440 1.00 88.06 212 SER A C 1
ATOM 1733 O O . SER A 1 212 ? 32.314 -28.135 -14.275 1.00 88.06 212 SER A O 1
ATOM 1735 N N . LYS A 1 213 ? 32.605 -26.079 -13.401 1.00 84.31 213 LYS A N 1
ATOM 1736 C CA . LYS A 1 213 ? 32.443 -26.489 -11.989 1.00 84.31 213 LYS A CA 1
ATOM 1737 C C . LYS A 1 213 ? 31.073 -27.145 -11.739 1.00 84.31 213 LYS A C 1
ATOM 1739 O O . LYS A 1 213 ? 31.003 -28.194 -11.097 1.00 84.31 213 LYS A O 1
ATOM 1744 N N . LYS A 1 214 ? 29.983 -26.587 -12.285 1.00 82.38 214 LYS A N 1
ATOM 1745 C CA . LYS A 1 214 ? 28.618 -27.149 -12.195 1.00 82.38 214 LYS A CA 1
ATOM 1746 C C . LYS A 1 214 ? 28.500 -28.509 -12.899 1.00 82.38 214 LYS A C 1
ATOM 1748 O O . LYS A 1 214 ? 27.847 -29.411 -12.374 1.00 82.38 214 LYS A O 1
ATOM 1753 N N . SER A 1 215 ? 29.160 -28.681 -14.046 1.00 76.50 215 SER A N 1
ATOM 1754 C CA . SER A 1 215 ? 29.214 -29.954 -14.777 1.00 76.50 215 SER A CA 1
ATOM 1755 C C . SER A 1 215 ? 29.947 -31.040 -13.978 1.00 76.50 215 SER A C 1
ATOM 1757 O O . SER A 1 215 ? 29.417 -32.137 -13.813 1.00 76.50 215 SER A O 1
ATOM 1759 N N . MET A 1 216 ? 31.093 -30.718 -13.362 1.00 67.75 216 MET A N 1
ATOM 1760 C CA . MET A 1 216 ? 31.802 -31.647 -12.467 1.00 67.75 216 MET A CA 1
ATOM 1761 C C . MET A 1 216 ? 30.970 -32.023 -11.228 1.00 67.75 216 MET A C 1
ATOM 1763 O O . MET A 1 216 ? 30.884 -33.204 -10.889 1.00 67.75 216 MET A O 1
ATOM 1767 N N . LYS A 1 217 ? 30.272 -31.056 -10.605 1.00 64.69 217 LYS A N 1
ATOM 1768 C CA . LYS A 1 217 ? 29.320 -31.327 -9.507 1.00 64.69 217 LYS A CA 1
ATOM 1769 C C . LYS A 1 217 ? 28.180 -32.277 -9.943 1.00 64.69 217 LYS A C 1
ATOM 1771 O O . LYS A 1 217 ? 27.751 -33.092 -9.134 1.00 64.69 217 LYS A O 1
ATOM 1776 N N . ARG A 1 218 ? 27.710 -32.230 -11.203 1.00 55.41 218 ARG A N 1
ATOM 1777 C CA . ARG A 1 218 ? 26.734 -33.204 -11.754 1.00 55.41 218 ARG A CA 1
ATOM 1778 C C . ARG A 1 218 ? 27.352 -34.572 -12.076 1.00 55.41 218 ARG A C 1
ATOM 1780 O O . ARG A 1 218 ? 26.701 -35.586 -11.838 1.00 55.41 218 ARG A O 1
ATOM 1787 N N . GLY A 1 219 ? 28.584 -34.615 -12.586 1.00 39.47 219 GLY A N 1
ATOM 1788 C CA . GLY A 1 219 ? 29.274 -35.861 -12.950 1.00 39.47 219 GLY A CA 1
ATOM 1789 C C . GLY A 1 219 ? 29.444 -36.824 -11.770 1.00 39.47 219 GLY A C 1
ATOM 1790 O O . GLY A 1 219 ? 29.135 -38.009 -11.891 1.00 39.47 219 GLY A O 1
ATOM 1791 N N . ASN A 1 220 ? 29.813 -36.303 -10.595 1.00 40.75 220 ASN A N 1
ATOM 1792 C CA . ASN A 1 220 ? 29.999 -37.118 -9.387 1.00 40.75 220 ASN A CA 1
ATOM 1793 C C . ASN A 1 220 ? 28.701 -37.729 -8.817 1.00 40.75 220 ASN A C 1
ATOM 1795 O O . ASN A 1 220 ? 28.779 -38.603 -7.957 1.00 40.75 220 ASN A O 1
ATOM 1799 N N . PHE A 1 221 ? 27.516 -37.331 -9.297 1.00 40.69 221 PHE A N 1
ATOM 1800 C CA . PHE A 1 221 ? 26.233 -37.906 -8.868 1.00 40.69 221 PHE A CA 1
ATOM 1801 C C . PHE A 1 221 ? 25.772 -39.124 -9.691 1.00 40.69 221 PHE A C 1
ATOM 1803 O O . PHE A 1 221 ? 24.774 -39.743 -9.336 1.00 40.69 221 PHE A O 1
ATOM 1810 N N . SER A 1 222 ? 26.484 -39.503 -10.763 1.00 35.25 222 SER A N 1
ATOM 1811 C CA . SER A 1 222 ? 26.106 -40.647 -11.624 1.00 35.25 222 SER A CA 1
ATOM 1812 C C . SER A 1 222 ? 26.909 -41.933 -11.372 1.00 35.25 222 SER A C 1
ATOM 1814 O O . SER A 1 222 ? 26.751 -42.899 -12.112 1.00 35.25 222 SER A O 1
ATOM 1816 N N . ALA A 1 223 ? 27.765 -41.966 -10.343 1.00 34.72 223 ALA A N 1
ATOM 1817 C CA . ALA A 1 223 ? 28.681 -43.082 -10.070 1.00 34.72 223 ALA A CA 1
ATOM 1818 C C . ALA A 1 223 ? 28.560 -43.669 -8.648 1.00 34.72 223 ALA A C 1
ATOM 1820 O O . ALA A 1 223 ? 29.509 -44.267 -8.151 1.00 34.72 223 ALA A O 1
ATOM 1821 N N . ASN A 1 224 ? 27.413 -43.502 -7.976 1.00 34.22 224 ASN A N 1
ATOM 1822 C CA . ASN A 1 224 ? 27.140 -44.178 -6.701 1.00 34.22 224 ASN A CA 1
ATOM 1823 C C . ASN A 1 224 ? 25.630 -44.358 -6.450 1.00 34.22 224 ASN A C 1
ATOM 1825 O O . ASN A 1 224 ? 25.014 -43.668 -5.641 1.00 34.22 224 ASN A O 1
ATOM 1829 N N . SER A 1 225 ? 25.019 -45.305 -7.164 1.00 33.03 225 SER A N 1
ATOM 1830 C CA . SER A 1 225 ? 23.611 -45.685 -6.991 1.00 33.03 225 SER A CA 1
ATOM 1831 C C . SER A 1 225 ? 23.428 -47.205 -6.950 1.00 33.03 225 SER A C 1
ATOM 1833 O O . SER A 1 225 ? 22.694 -47.765 -7.756 1.00 33.03 225 SER A O 1
ATOM 1835 N N . LEU A 1 226 ? 24.078 -47.890 -5.998 1.00 36.25 226 LEU A N 1
ATOM 1836 C CA . LEU A 1 226 ? 23.805 -49.306 -5.702 1.00 36.25 226 LEU A CA 1
ATOM 1837 C C . LEU A 1 226 ? 24.241 -49.720 -4.278 1.00 36.25 226 LEU A C 1
ATOM 1839 O O . LEU A 1 226 ? 25.143 -50.529 -4.083 1.00 36.25 226 LEU A O 1
ATOM 1843 N N . SER A 1 227 ? 23.545 -49.218 -3.257 1.00 29.08 227 SER A N 1
ATOM 1844 C CA . SER A 1 227 ? 23.494 -49.879 -1.945 1.00 29.08 227 SER A CA 1
ATOM 1845 C C . SER A 1 227 ? 22.161 -49.605 -1.242 1.00 29.08 227 SER A C 1
ATOM 1847 O O . SER A 1 227 ? 21.832 -48.484 -0.866 1.00 29.08 227 SER A O 1
ATOM 1849 N N . ARG A 1 228 ? 21.358 -50.663 -1.076 1.00 32.78 228 ARG A N 1
ATOM 1850 C CA . ARG A 1 228 ? 20.201 -50.660 -0.175 1.00 32.78 228 ARG A CA 1
ATOM 1851 C C . ARG A 1 228 ? 20.696 -50.901 1.249 1.00 32.78 228 ARG A C 1
ATOM 1853 O O . ARG A 1 228 ? 21.251 -51.962 1.517 1.00 32.78 228 ARG A O 1
ATOM 1860 N N . SER A 1 229 ? 20.359 -50.010 2.169 1.00 29.23 229 SER A N 1
ATOM 1861 C CA . SER A 1 229 ? 20.108 -50.384 3.562 1.00 29.23 229 SER A CA 1
ATOM 1862 C C . SER A 1 229 ? 18.950 -49.552 4.110 1.00 29.23 229 SER A C 1
ATOM 1864 O O . SER A 1 229 ? 18.690 -48.432 3.673 1.00 29.23 229 SER A O 1
ATOM 1866 N N . SER A 1 230 ? 18.170 -50.172 4.987 1.00 31.98 230 SER A N 1
ATOM 1867 C CA . SER A 1 230 ? 16.850 -49.717 5.417 1.00 31.98 230 SER A CA 1
ATOM 1868 C C . SER A 1 230 ? 16.835 -49.385 6.905 1.00 31.98 230 SER A C 1
ATOM 1870 O O . SER A 1 230 ? 17.319 -50.188 7.699 1.00 31.98 230 SER A O 1
ATOM 1872 N N . GLY A 1 231 ? 16.172 -48.288 7.280 1.00 30.42 231 GLY A N 1
ATOM 1873 C CA . GLY A 1 231 ? 15.791 -47.992 8.666 1.00 30.42 231 GLY A CA 1
ATOM 1874 C C . GLY A 1 231 ? 16.317 -46.652 9.186 1.00 30.42 231 GLY A C 1
ATOM 1875 O O . GLY A 1 231 ? 17.520 -46.453 9.295 1.00 30.42 231 GLY A O 1
ATOM 1876 N N . GLY A 1 232 ? 15.400 -45.750 9.544 1.00 26.66 232 GLY A N 1
ATOM 1877 C CA . GLY A 1 232 ? 15.702 -44.452 10.157 1.00 26.66 232 GLY A CA 1
ATOM 1878 C C . GLY A 1 232 ? 14.507 -43.506 10.038 1.00 26.66 232 GLY A C 1
ATOM 1879 O O . GLY A 1 232 ? 14.158 -43.101 8.934 1.00 26.66 232 GLY A O 1
ATOM 1880 N N . SER A 1 233 ? 13.836 -43.216 11.156 1.00 27.47 233 SER A N 1
ATOM 1881 C CA . SER A 1 233 ? 12.593 -42.428 11.175 1.00 27.47 233 SER A CA 1
ATOM 1882 C C . SER A 1 233 ? 12.822 -40.943 10.871 1.00 27.47 233 SER A C 1
ATOM 1884 O O . SER A 1 233 ? 13.876 -40.392 11.178 1.00 27.47 233 SER A O 1
ATOM 1886 N N . MET A 1 234 ? 11.793 -40.285 10.329 1.00 28.56 234 MET A N 1
ATOM 1887 C CA . MET A 1 234 ? 11.743 -38.830 10.164 1.00 28.56 234 MET A CA 1
ATOM 1888 C C . MET A 1 234 ? 11.916 -38.112 11.511 1.00 28.56 234 MET A C 1
ATOM 1890 O O . MET A 1 234 ? 11.277 -38.485 12.495 1.00 28.56 234 MET A O 1
ATOM 1894 N N . ALA A 1 235 ? 12.713 -37.043 11.515 1.00 27.84 235 ALA A N 1
ATOM 1895 C CA . ALA A 1 235 ? 12.800 -36.074 12.601 1.00 27.84 235 ALA A CA 1
ATOM 1896 C C . ALA A 1 235 ? 12.528 -34.671 12.037 1.00 27.84 235 ALA A C 1
ATOM 1898 O O . ALA A 1 235 ? 13.288 -34.163 11.215 1.00 27.84 235 ALA A O 1
ATOM 1899 N N . THR A 1 236 ? 11.417 -34.068 12.452 1.00 28.69 236 THR A N 1
ATOM 1900 C CA . THR A 1 236 ? 11.032 -32.691 12.119 1.00 28.69 236 THR A CA 1
ATOM 1901 C C . THR A 1 236 ? 11.499 -31.750 13.222 1.00 28.69 236 THR A C 1
ATOM 1903 O O . THR A 1 236 ? 11.008 -31.831 14.347 1.00 28.69 236 THR A O 1
ATOM 1906 N N . THR A 1 237 ? 12.424 -30.844 12.910 1.00 26.64 237 THR A N 1
ATOM 1907 C CA . THR A 1 237 ? 12.929 -29.856 13.873 1.00 26.64 237 THR A CA 1
ATOM 1908 C C . THR A 1 237 ? 12.011 -28.632 13.920 1.00 26.64 237 THR A C 1
ATOM 1910 O O . THR A 1 237 ? 12.298 -27.602 13.314 1.00 26.64 237 THR A O 1
ATOM 1913 N N . GLU A 1 238 ? 10.889 -28.743 14.632 1.00 28.11 238 GLU A N 1
ATOM 1914 C CA . GLU A 1 238 ? 10.117 -27.572 15.064 1.00 28.11 238 GLU A CA 1
ATOM 1915 C C . GLU A 1 238 ? 10.741 -26.945 16.317 1.00 28.11 238 GLU A C 1
ATOM 1917 O O . GLU A 1 238 ? 11.178 -27.655 17.225 1.00 28.11 238 GLU A O 1
ATOM 1922 N N . GLY A 1 239 ? 10.716 -25.613 16.409 1.00 27.30 239 GLY A N 1
ATOM 1923 C CA . GLY A 1 239 ? 10.977 -24.927 17.673 1.00 27.30 239 GLY A CA 1
ATOM 1924 C C . GLY A 1 239 ? 11.432 -23.481 17.536 1.00 27.30 239 GLY A C 1
ATOM 1925 O O . GLY A 1 239 ? 12.628 -23.239 17.427 1.00 27.30 239 GLY A O 1
ATOM 1926 N N . LEU A 1 240 ? 10.483 -22.535 17.627 1.00 26.89 240 LEU A N 1
ATOM 1927 C CA . LEU A 1 240 ? 10.637 -21.272 18.380 1.00 26.89 240 LEU A CA 1
ATOM 1928 C C . LEU A 1 240 ? 9.322 -20.462 18.508 1.00 26.89 240 LEU A C 1
ATOM 1930 O O . LEU A 1 240 ? 9.313 -19.239 18.431 1.00 26.89 240 LEU A O 1
ATOM 1934 N N . TYR A 1 241 ? 8.206 -21.141 18.782 1.00 30.48 241 TYR A N 1
ATOM 1935 C CA . TYR A 1 241 ? 7.054 -20.560 19.487 1.00 30.48 241 TYR A CA 1
ATOM 1936 C C . TYR A 1 241 ? 6.557 -21.577 20.528 1.00 30.48 241 TYR A C 1
ATOM 1938 O O . TYR A 1 241 ? 6.865 -22.763 20.414 1.00 30.48 241 TYR A O 1
ATOM 1946 N N . GLU A 1 242 ? 5.895 -21.097 21.587 1.00 30.36 242 GLU A N 1
ATOM 1947 C CA . GLU A 1 242 ? 5.586 -21.864 22.809 1.00 30.36 242 GLU A CA 1
ATOM 1948 C C . GLU A 1 242 ? 4.918 -23.222 22.515 1.00 30.36 242 GLU A C 1
ATOM 1950 O O . GLU A 1 242 ? 3.944 -23.293 21.763 1.00 30.36 242 GLU A O 1
ATOM 1955 N N . GLN A 1 243 ? 5.439 -24.301 23.115 1.00 25.30 243 GLN A N 1
ATOM 1956 C CA . GLN A 1 243 ? 4.887 -25.645 22.928 1.00 25.30 243 GLN A CA 1
ATOM 1957 C C . GLN A 1 243 ? 3.493 -25.787 23.567 1.00 25.30 243 GLN A C 1
ATOM 1959 O O . GLN A 1 243 ? 3.262 -25.247 24.652 1.00 25.30 243 GLN A O 1
ATOM 1964 N N . PRO A 1 244 ? 2.585 -26.578 22.965 1.00 29.80 244 PRO A N 1
ATOM 1965 C CA . PRO A 1 244 ? 1.428 -27.118 23.667 1.00 29.80 244 PRO A CA 1
ATOM 1966 C C . PRO A 1 244 ? 1.877 -28.222 24.639 1.00 29.80 244 PRO A C 1
ATOM 1968 O O . PRO A 1 244 ? 2.554 -29.165 24.231 1.00 29.80 244 PRO A O 1
ATOM 1971 N N . ASP A 1 245 ? 1.468 -28.128 25.907 1.00 28.97 245 ASP A N 1
ATOM 1972 C CA . ASP A 1 245 ? 1.717 -29.166 26.918 1.00 28.97 245 ASP A CA 1
ATOM 1973 C C . ASP A 1 245 ? 1.125 -30.540 26.521 1.00 28.97 245 ASP A C 1
ATOM 1975 O O . ASP A 1 245 ? 0.079 -30.605 25.863 1.00 28.97 245 ASP A O 1
ATOM 1979 N N . PRO A 1 246 ? 1.738 -31.659 26.960 1.00 33.62 246 PRO A N 1
ATOM 1980 C CA . PRO A 1 246 ? 1.259 -33.001 26.649 1.00 33.62 246 PRO A CA 1
ATOM 1981 C C . PRO A 1 246 ? -0.104 -33.316 27.287 1.00 33.62 246 PRO A C 1
ATOM 1983 O O . PRO A 1 246 ? -0.437 -32.915 28.405 1.00 33.62 246 PRO A O 1
ATOM 1986 N N . LEU A 1 247 ? -0.897 -34.085 26.544 1.00 36.84 247 LEU A N 1
ATOM 1987 C CA . LEU A 1 247 ? -2.295 -34.382 26.838 1.00 36.84 247 LEU A CA 1
ATOM 1988 C C . LEU A 1 247 ? -2.512 -35.333 28.035 1.00 36.84 247 LEU A C 1
ATOM 1990 O O . LEU A 1 247 ? -1.845 -36.351 28.181 1.00 36.84 247 LEU A O 1
ATOM 1994 N N . ILE A 1 248 ? -3.585 -35.043 28.784 1.00 44.47 248 ILE A N 1
ATOM 1995 C CA . ILE A 1 248 ? -4.346 -35.967 29.654 1.00 44.47 248 ILE A CA 1
ATOM 1996 C C . ILE A 1 248 ? -3.653 -36.388 30.970 1.00 44.47 248 ILE A C 1
ATOM 1998 O O . ILE A 1 248 ? -3.405 -37.556 31.244 1.00 44.47 248 ILE A O 1
ATOM 2002 N N . GLN A 1 249 ? -3.511 -35.416 31.877 1.00 34.53 249 GLN A N 1
ATOM 2003 C CA . GLN A 1 249 ? -3.808 -35.624 33.313 1.00 34.53 249 GLN A CA 1
ATOM 2004 C C . GLN A 1 249 ? -4.327 -34.362 34.046 1.00 34.53 249 GLN A C 1
ATOM 2006 O O . GLN A 1 249 ? -4.672 -34.422 35.223 1.00 34.53 249 GLN A O 1
ATOM 2011 N N . ASN A 1 250 ? -4.452 -33.223 33.348 1.00 43.50 250 ASN A N 1
ATOM 2012 C CA . ASN A 1 250 ? -4.607 -31.898 33.964 1.00 43.50 250 ASN A CA 1
ATOM 2013 C C . ASN A 1 250 ? -6.004 -31.251 33.887 1.00 43.50 250 ASN A C 1
ATOM 2015 O O . ASN A 1 250 ? -6.130 -30.117 34.344 1.00 43.50 250 ASN A O 1
ATOM 2019 N N . ASN A 1 251 ? -7.056 -31.911 33.376 1.00 54.25 251 ASN A N 1
ATOM 2020 C CA . ASN A 1 251 ? -8.381 -31.271 33.215 1.00 54.25 251 ASN A CA 1
ATOM 2021 C C . ASN A 1 251 ? -8.891 -30.624 34.514 1.00 54.25 251 ASN A C 1
ATOM 2023 O O . ASN A 1 251 ? -9.189 -29.437 34.517 1.00 54.25 251 ASN A O 1
ATOM 2027 N N . VAL A 1 252 ? -8.869 -31.346 35.641 1.00 63.06 252 VAL A N 1
ATOM 2028 C CA . VAL A 1 252 ? -9.308 -30.817 36.950 1.00 63.06 252 VAL A CA 1
ATOM 2029 C C . VAL A 1 252 ? -8.415 -29.669 37.450 1.00 63.06 252 VAL A C 1
ATOM 2031 O O . VAL A 1 252 ? -8.878 -28.782 38.166 1.00 63.06 252 VAL A O 1
ATOM 2034 N N . VAL A 1 253 ? -7.124 -29.667 37.102 1.00 72.00 253 VAL A N 1
ATOM 2035 C CA . VAL A 1 253 ? -6.180 -28.614 37.514 1.00 72.00 253 VAL A CA 1
ATOM 2036 C C . VAL A 1 253 ? -6.401 -27.350 36.686 1.00 72.00 253 VAL A C 1
ATOM 2038 O O . VAL A 1 253 ? -6.520 -26.269 37.259 1.00 72.00 253 VAL A O 1
ATOM 2041 N N . MET A 1 254 ? -6.525 -27.479 35.363 1.00 67.31 254 MET A N 1
ATOM 2042 C CA . MET A 1 254 ? -6.824 -26.356 34.473 1.00 67.31 254 MET A CA 1
ATOM 2043 C C . MET A 1 254 ? -8.221 -25.791 34.716 1.00 67.31 254 MET A C 1
ATOM 2045 O O . MET A 1 254 ? -8.368 -24.576 34.784 1.00 67.31 254 MET A O 1
ATOM 2049 N N . GLU A 1 255 ? -9.222 -26.634 34.959 1.00 73.12 255 GLU A N 1
ATOM 2050 C CA . GLU A 1 255 ? -10.567 -26.205 35.344 1.00 73.12 255 GLU A CA 1
ATOM 2051 C C . GLU A 1 255 ? -10.546 -25.414 36.663 1.00 73.12 255 GLU A C 1
ATOM 2053 O O . GLU A 1 255 ? -11.076 -24.307 36.721 1.00 73.12 255 GLU A O 1
ATOM 2058 N N . LYS A 1 256 ? -9.817 -25.882 37.690 1.00 78.06 256 LYS A N 1
ATOM 2059 C CA . LYS A 1 256 ? -9.602 -25.116 38.935 1.00 78.06 256 LYS A CA 1
ATOM 2060 C C . LYS A 1 256 ? -8.831 -23.809 38.718 1.00 78.06 256 LYS A C 1
ATOM 2062 O O . LYS A 1 256 ? -9.089 -22.833 39.424 1.00 78.06 256 LYS A O 1
ATOM 2067 N N . ILE A 1 257 ? -7.884 -23.755 37.778 1.00 82.06 257 ILE A N 1
ATOM 2068 C CA . ILE A 1 257 ? -7.167 -22.518 37.418 1.00 82.06 257 ILE A CA 1
ATOM 2069 C C . ILE A 1 257 ? -8.112 -21.535 36.715 1.00 82.06 257 ILE A C 1
ATOM 2071 O O . ILE A 1 257 ? -8.117 -20.354 37.061 1.00 82.06 257 ILE A O 1
ATOM 2075 N N . ILE A 1 258 ? -8.933 -22.013 35.778 1.00 82.19 258 ILE A N 1
ATOM 2076 C CA . ILE A 1 258 ? -9.946 -21.228 35.063 1.00 82.19 258 ILE A CA 1
ATOM 2077 C C . ILE A 1 258 ? -10.980 -20.685 36.054 1.00 82.19 258 ILE A C 1
ATOM 2079 O O . ILE A 1 258 ? -11.159 -19.473 36.112 1.00 82.19 258 ILE A O 1
ATOM 2083 N N . GLN A 1 259 ? -11.562 -21.529 36.911 1.00 83.38 259 GLN A N 1
ATOM 2084 C CA . GLN A 1 259 ? -12.511 -21.120 37.956 1.00 83.38 259 GLN A CA 1
ATOM 2085 C C . GLN A 1 259 ? -11.915 -20.056 38.893 1.00 83.38 259 GLN A C 1
ATOM 2087 O O . GLN A 1 259 ? -12.533 -19.017 39.120 1.00 83.38 259 GLN A O 1
ATOM 2092 N N . ARG A 1 260 ? -10.678 -20.249 39.381 1.00 86.19 260 ARG A N 1
ATOM 2093 C CA . ARG A 1 260 ? -9.975 -19.240 40.201 1.00 86.19 260 ARG A CA 1
ATOM 2094 C C . ARG A 1 260 ? -9.744 -17.927 39.450 1.00 86.19 260 ARG A C 1
ATOM 2096 O O . ARG A 1 260 ? -9.850 -16.863 40.054 1.00 86.19 260 ARG A O 1
ATOM 2103 N N . LYS A 1 261 ? -9.419 -17.980 38.153 1.00 84.62 261 LYS A N 1
ATOM 2104 C CA . LYS A 1 261 ? -9.266 -16.779 37.318 1.00 84.62 261 LYS A CA 1
ATOM 2105 C C . LYS A 1 261 ? -10.605 -16.073 37.085 1.00 84.62 261 LYS A C 1
ATOM 2107 O O . LYS A 1 261 ? -10.631 -14.851 37.181 1.00 84.62 261 LYS A O 1
ATOM 2112 N N . SER A 1 262 ? -11.692 -16.804 36.835 1.00 88.81 262 SER A N 1
ATOM 2113 C CA . SER A 1 262 ? -13.037 -16.234 36.682 1.00 88.81 262 SER A CA 1
ATOM 2114 C C . SER A 1 262 ? -13.485 -15.539 37.963 1.00 88.81 262 SER A C 1
ATOM 2116 O O . SER A 1 262 ? -13.854 -14.372 37.913 1.00 88.81 262 SER A O 1
ATOM 2118 N N . LEU A 1 263 ? -13.340 -16.200 39.118 1.00 89.00 263 LEU A N 1
ATOM 2119 C CA . LEU A 1 263 ? -13.657 -15.613 40.422 1.00 89.00 263 LEU A CA 1
ATOM 2120 C C . LEU A 1 263 ? -12.822 -14.350 40.697 1.00 89.00 263 LEU A C 1
ATOM 2122 O O . LEU A 1 263 ? -13.347 -13.342 41.153 1.00 89.00 263 LEU A O 1
ATOM 2126 N N . LYS A 1 264 ? -11.527 -14.351 40.349 1.00 89.31 264 LYS A N 1
ATOM 2127 C CA . LYS A 1 264 ? -10.675 -13.156 40.477 1.00 89.31 264 LYS A CA 1
ATOM 2128 C C . LYS A 1 264 ? -11.148 -11.993 39.591 1.00 89.31 264 LYS A C 1
ATOM 2130 O O . LYS A 1 264 ? -11.042 -10.844 40.012 1.00 89.31 264 LYS A O 1
ATOM 2135 N N . LEU A 1 265 ? -11.631 -12.269 38.376 1.00 88.25 265 LEU A N 1
ATOM 2136 C CA . LEU A 1 265 ? -12.200 -11.247 37.489 1.00 88.25 265 LEU A CA 1
ATOM 2137 C C . LEU A 1 265 ? -13.534 -10.715 38.032 1.00 88.25 265 LEU A C 1
ATOM 2139 O O . LEU A 1 265 ? -13.748 -9.507 38.005 1.00 88.25 265 LEU A O 1
ATOM 2143 N N . GLN A 1 266 ? -14.380 -11.595 38.573 1.00 90.12 266 GLN A N 1
ATOM 2144 C CA . GLN A 1 266 ? -15.660 -11.240 39.189 1.00 90.12 266 GLN A CA 1
ATOM 2145 C C . GLN A 1 266 ? -15.468 -10.336 40.414 1.00 90.12 266 GLN A C 1
ATOM 2147 O O . GLN A 1 266 ? -16.052 -9.256 40.460 1.00 90.12 266 GLN A O 1
ATOM 2152 N N . ASN A 1 267 ? -14.575 -10.709 41.338 1.00 91.12 267 ASN A N 1
ATOM 2153 C CA . ASN A 1 267 ? -14.248 -9.891 42.509 1.00 91.12 267 ASN A CA 1
ATOM 2154 C C . ASN A 1 267 ? -13.704 -8.513 42.099 1.00 91.12 267 ASN A C 1
ATOM 2156 O O . ASN A 1 267 ? -14.208 -7.500 42.567 1.00 91.12 267 ASN A O 1
ATOM 2160 N N . LYS A 1 268 ? -12.743 -8.454 41.161 1.00 89.62 268 LYS A N 1
ATOM 2161 C CA . LYS A 1 268 ? -12.224 -7.180 40.626 1.00 89.62 268 LYS A CA 1
ATOM 2162 C C . LYS A 1 268 ? -13.324 -6.294 40.026 1.00 89.62 268 LYS A C 1
ATOM 2164 O O . LYS A 1 268 ? -13.282 -5.077 40.183 1.00 89.62 268 LYS A O 1
ATOM 2169 N N . GLN A 1 269 ? -14.275 -6.889 39.301 1.00 90.69 269 GLN A N 1
ATOM 2170 C CA . GLN A 1 269 ? -15.385 -6.159 38.688 1.00 90.69 269 GLN A CA 1
ATOM 2171 C C . GLN A 1 269 ? -16.325 -5.581 39.755 1.00 90.69 269 GLN A C 1
ATOM 2173 O O . GLN A 1 269 ? -16.713 -4.421 39.637 1.00 90.69 269 GLN A O 1
ATOM 2178 N N . GLN A 1 270 ? -16.628 -6.343 40.810 1.00 91.00 270 GLN A N 1
ATOM 2179 C CA . GLN A 1 270 ? -17.419 -5.875 41.954 1.00 91.00 270 GLN A CA 1
ATOM 2180 C C . GLN A 1 270 ? -16.694 -4.764 42.729 1.00 91.00 270 GLN A C 1
ATOM 2182 O O . GLN A 1 270 ? -17.255 -3.686 42.898 1.00 91.00 270 GLN A O 1
ATOM 2187 N N . GLU A 1 271 ? -15.421 -4.965 43.091 1.00 92.88 271 GLU A N 1
ATOM 2188 C CA . GLU A 1 271 ? -14.578 -3.965 43.772 1.00 92.88 271 GLU A CA 1
ATOM 2189 C C . GLU A 1 271 ? -14.531 -2.625 43.009 1.00 92.88 271 GLU A C 1
ATOM 2191 O O . GLU A 1 271 ? -14.632 -1.555 43.614 1.00 92.88 271 GLU A O 1
ATOM 2196 N N . TRP A 1 272 ? -14.426 -2.658 41.672 1.00 92.06 272 TRP A N 1
ATOM 2197 C CA . TRP A 1 272 ? -14.495 -1.445 40.851 1.00 92.06 272 TRP A CA 1
ATOM 2198 C C . TRP A 1 272 ? -15.895 -0.822 40.846 1.00 92.06 272 TRP A C 1
ATOM 2200 O O . TRP A 1 272 ? -16.016 0.382 41.059 1.00 92.06 272 TRP A O 1
ATOM 2210 N N . GLN A 1 273 ? -16.953 -1.610 40.633 1.00 90.00 273 GLN A N 1
ATOM 2211 C CA . GLN A 1 273 ? -18.335 -1.112 40.587 1.00 90.00 273 GLN A CA 1
ATOM 2212 C C . GLN A 1 273 ? -18.800 -0.502 41.921 1.00 90.00 273 GLN A C 1
ATOM 2214 O O . GLN A 1 273 ? -19.583 0.448 41.914 1.00 90.00 273 GLN A O 1
ATOM 2219 N N . GLU A 1 274 ? -18.302 -1.006 43.052 1.00 91.94 274 GLU A N 1
ATOM 2220 C CA . GLU A 1 274 ? -18.583 -0.474 44.389 1.00 91.94 274 GLU A CA 1
ATOM 2221 C C . GLU A 1 274 ? -17.797 0.812 44.704 1.00 91.94 274 GLU A C 1
ATOM 2223 O O . GLU A 1 274 ? -18.256 1.619 45.516 1.00 91.94 274 GLU A O 1
ATOM 2228 N N . SER A 1 275 ? -16.657 1.052 44.043 1.00 94.19 275 SER A N 1
ATOM 2229 C CA . SER A 1 275 ? -15.830 2.254 44.241 1.00 94.19 275 SER A CA 1
ATOM 2230 C C . SER A 1 275 ? -16.546 3.556 43.823 1.00 94.19 275 SER A C 1
ATOM 2232 O O . SER A 1 275 ? -17.336 3.556 42.874 1.00 94.19 275 SER A O 1
ATOM 2234 N N . PRO A 1 276 ? -16.266 4.710 44.465 1.00 92.44 276 PRO A N 1
ATOM 2235 C CA . PRO A 1 276 ? -16.936 5.968 44.130 1.00 92.44 276 PRO A CA 1
ATOM 2236 C C . PRO A 1 276 ? -16.581 6.493 42.727 1.00 92.44 276 PRO A C 1
ATOM 2238 O O . PRO A 1 276 ? -17.371 7.226 42.125 1.00 92.44 276 PRO A O 1
ATOM 2241 N N . GLU A 1 277 ? -15.424 6.126 42.174 1.00 90.81 277 GLU A N 1
ATOM 2242 C CA . GLU A 1 277 ? -15.058 6.383 40.777 1.00 90.81 277 GLU A CA 1
ATOM 2243 C C . GLU A 1 277 ? -15.854 5.488 39.813 1.00 90.81 277 GLU A C 1
ATOM 2245 O O . GLU A 1 277 ? -16.420 5.987 38.835 1.00 90.81 277 GLU A O 1
ATOM 2250 N N . GLY A 1 278 ? -15.955 4.187 40.105 1.00 90.69 278 GLY A N 1
ATOM 2251 C CA . GLY A 1 278 ? -16.704 3.226 39.294 1.00 90.69 278 GLY A CA 1
ATOM 2252 C C . GLY A 1 278 ? -18.216 3.462 39.304 1.00 90.69 278 GLY A C 1
ATOM 2253 O O . GLY A 1 278 ? -18.858 3.315 38.261 1.00 90.69 278 GLY A O 1
ATOM 2254 N N . GLN A 1 279 ? -18.788 3.932 40.417 1.00 92.06 279 GLN A N 1
ATOM 2255 C CA . GLN A 1 279 ? -20.189 4.365 40.488 1.00 92.06 279 GLN A CA 1
ATOM 2256 C C . GLN A 1 279 ? -20.463 5.534 39.527 1.00 92.06 279 GLN A C 1
ATOM 2258 O O . GLN A 1 279 ? -21.341 5.423 38.670 1.00 92.06 279 GLN A O 1
ATOM 2263 N N . LYS A 1 280 ? -19.653 6.604 39.571 1.00 92.19 280 LYS A N 1
ATOM 2264 C CA . LYS A 1 280 ? -19.756 7.746 38.634 1.00 92.19 280 LYS A CA 1
ATOM 2265 C C . LYS A 1 280 ? -19.592 7.314 37.175 1.00 92.19 280 LYS A C 1
ATOM 2267 O O . LYS A 1 280 ? -20.302 7.796 36.294 1.00 92.19 280 LYS A O 1
ATOM 2272 N N . MET A 1 281 ? -18.667 6.392 36.906 1.00 91.31 281 MET A N 1
ATOM 2273 C CA . MET A 1 281 ? -18.473 5.850 35.561 1.00 91.31 281 MET A CA 1
ATOM 2274 C C . MET A 1 281 ? -19.677 5.018 35.098 1.00 91.31 281 MET A C 1
ATOM 2276 O O . MET A 1 281 ? -20.078 5.087 33.937 1.00 91.31 281 MET A O 1
ATOM 2280 N N . THR A 1 282 ? -20.303 4.275 36.010 1.00 90.44 282 THR A N 1
ATOM 2281 C CA . THR A 1 282 ? -21.517 3.495 35.742 1.00 90.44 282 THR A CA 1
ATOM 2282 C C . THR A 1 282 ? -22.715 4.406 35.466 1.00 90.44 282 THR A C 1
ATOM 2284 O O . THR A 1 282 ? -23.478 4.138 34.541 1.00 90.44 282 THR A O 1
ATOM 2287 N N . GLU A 1 283 ? -22.864 5.517 36.194 1.00 92.31 283 GLU A N 1
ATOM 2288 C CA . GLU A 1 283 ? -23.861 6.559 35.902 1.00 92.31 283 GLU A CA 1
ATOM 2289 C C . GLU A 1 283 ? -23.655 7.173 34.510 1.00 92.31 283 GLU A C 1
ATOM 2291 O O . GLU A 1 283 ? -24.610 7.288 33.740 1.00 92.31 283 GLU A O 1
ATOM 2296 N N . PHE A 1 284 ? -22.406 7.479 34.136 1.00 90.62 284 PHE A N 1
ATOM 2297 C CA . PHE A 1 284 ? -22.084 7.926 32.780 1.00 90.62 284 PHE A CA 1
ATOM 2298 C C . PHE A 1 284 ? -22.456 6.868 31.726 1.00 90.62 284 PHE A C 1
ATOM 2300 O O . PHE A 1 284 ? -23.172 7.182 30.773 1.00 90.62 284 PHE A O 1
ATOM 2307 N N . ARG A 1 285 ? -22.047 5.602 31.901 1.00 91.50 285 ARG A N 1
ATOM 2308 C CA . ARG A 1 285 ? -22.371 4.504 30.967 1.00 91.50 285 ARG A CA 1
ATOM 2309 C C . ARG A 1 285 ? -23.882 4.267 30.845 1.00 91.50 285 ARG A C 1
ATOM 2311 O O . ARG A 1 285 ? -24.354 4.005 29.743 1.00 91.50 285 ARG A O 1
ATOM 2318 N N . ARG A 1 286 ? -24.651 4.441 31.929 1.00 91.69 286 ARG A N 1
ATOM 2319 C CA . ARG A 1 286 ? -26.129 4.393 31.943 1.00 91.69 286 ARG A CA 1
ATOM 2320 C C . ARG A 1 286 ? -26.801 5.508 31.138 1.00 91.69 286 ARG A C 1
ATOM 2322 O O . ARG A 1 286 ? -27.939 5.329 30.712 1.00 91.69 286 ARG A O 1
ATOM 2329 N N . SER A 1 287 ? -26.127 6.641 30.923 1.00 90.12 287 SER A N 1
ATOM 2330 C CA . SER A 1 287 ? -26.661 7.738 30.102 1.00 90.12 287 SER A CA 1
ATOM 2331 C C . SER A 1 287 ? -26.598 7.462 28.592 1.00 90.12 287 SER A C 1
ATOM 2333 O O . SER A 1 287 ? -27.331 8.087 27.825 1.00 90.12 287 SER A O 1
ATOM 2335 N N . LEU A 1 288 ? -25.757 6.514 28.156 1.00 89.75 288 LEU A N 1
ATOM 2336 C CA . LEU A 1 288 ? -25.580 6.174 26.744 1.00 89.75 288 LEU A CA 1
ATOM 2337 C C . LEU A 1 288 ? -26.779 5.365 26.208 1.00 89.75 288 LEU A C 1
ATOM 2339 O O . LEU A 1 288 ? -27.226 4.432 26.880 1.00 89.75 288 LEU A O 1
ATOM 2343 N N . PRO A 1 289 ? -27.268 5.631 24.978 1.00 89.44 289 PRO A N 1
ATOM 2344 C CA . PRO A 1 289 ? -28.387 4.887 24.395 1.00 89.44 289 PRO A CA 1
ATOM 2345 C C . PRO A 1 289 ? -28.186 3.364 24.362 1.00 89.44 289 PRO A C 1
ATOM 2347 O O . PRO A 1 289 ? -29.129 2.628 24.648 1.00 89.44 289 PRO A O 1
ATOM 2350 N N . ALA A 1 290 ? -26.959 2.890 24.107 1.00 90.62 290 ALA A N 1
ATOM 2351 C CA . ALA A 1 290 ? -26.617 1.465 24.103 1.00 90.62 290 ALA A CA 1
ATOM 2352 C C . ALA A 1 290 ? -26.931 0.732 25.421 1.00 90.62 290 ALA A C 1
ATOM 2354 O O . ALA A 1 290 ? -27.160 -0.475 25.388 1.00 90.62 290 ALA A O 1
ATOM 2355 N N . TYR A 1 291 ? -26.990 1.429 26.564 1.00 92.12 291 TYR A N 1
ATOM 2356 C CA . TYR A 1 291 ? -27.316 0.796 27.845 1.00 92.12 291 TYR A CA 1
ATOM 2357 C C . TYR A 1 291 ? -28.770 0.307 27.902 1.00 92.12 291 TYR A C 1
ATOM 2359 O O . TYR A 1 291 ? -29.049 -0.707 28.537 1.00 92.12 291 TYR A O 1
ATOM 2367 N N . LYS A 1 292 ? -29.700 0.987 27.215 1.00 90.75 292 LYS A N 1
ATOM 2368 C CA . LYS A 1 292 ? -31.123 0.597 27.179 1.00 90.75 292 LYS A CA 1
ATOM 2369 C C . LYS A 1 292 ? -31.339 -0.723 26.439 1.00 90.75 292 LYS A C 1
ATOM 2371 O O . LYS A 1 292 ? -32.146 -1.537 26.868 1.00 90.75 292 LYS A O 1
ATOM 2376 N N . GLU A 1 293 ? -30.563 -0.948 25.381 1.00 90.94 293 GLU A N 1
ATOM 2377 C CA . GLU A 1 293 ? -30.629 -2.151 24.542 1.00 90.94 293 GLU A CA 1
ATOM 2378 C C . GLU A 1 293 ? -29.712 -3.289 25.032 1.00 90.94 293 GLU A C 1
ATOM 2380 O O . GLU A 1 293 ? -29.642 -4.340 24.396 1.00 90.94 293 GLU A O 1
ATOM 2385 N N . ARG A 1 294 ? -29.004 -3.110 26.161 1.00 93.44 294 ARG A N 1
ATOM 2386 C CA . ARG A 1 294 ? -28.012 -4.067 26.690 1.00 93.44 294 ARG A CA 1
ATOM 2387 C C . ARG A 1 294 ? -28.573 -5.484 26.825 1.00 93.44 294 ARG A C 1
ATOM 2389 O O . ARG A 1 294 ? -27.954 -6.438 26.362 1.00 93.44 294 ARG A O 1
ATOM 2396 N N . ASP A 1 295 ? -29.735 -5.623 27.455 1.00 94.56 295 ASP A N 1
ATOM 2397 C CA . ASP A 1 295 ? -30.287 -6.940 27.790 1.00 94.56 295 ASP A CA 1
ATOM 2398 C C . ASP A 1 295 ? -30.851 -7.640 26.537 1.00 94.56 295 ASP A C 1
ATOM 2400 O O . ASP A 1 295 ? -30.698 -8.852 26.371 1.00 94.56 295 ASP A O 1
ATOM 2404 N N . ALA A 1 296 ? -31.415 -6.868 25.598 1.00 94.44 296 ALA A N 1
ATOM 2405 C CA . ALA A 1 296 ? -31.855 -7.360 24.291 1.00 94.44 296 ALA A CA 1
ATOM 2406 C C . ALA A 1 296 ? -30.671 -7.817 23.416 1.00 94.44 296 ALA A C 1
ATOM 2408 O O . ALA A 1 296 ? -30.738 -8.871 22.782 1.00 94.44 296 ALA A O 1
ATOM 2409 N N . LEU A 1 297 ? -29.565 -7.067 23.436 1.00 94.44 297 LEU A N 1
ATOM 2410 C CA . LEU A 1 297 ? -28.305 -7.418 22.780 1.00 94.44 297 LEU A CA 1
ATOM 2411 C C . LEU A 1 297 ? -27.724 -8.733 23.315 1.00 94.44 297 LEU A C 1
ATOM 2413 O O . LEU A 1 297 ? -27.427 -9.630 22.527 1.00 94.44 297 LEU A O 1
ATOM 2417 N N . LEU A 1 298 ? -27.563 -8.864 24.636 1.00 95.56 298 LEU A N 1
ATOM 2418 C CA . LEU A 1 298 ? -26.993 -10.069 25.253 1.00 95.56 298 LEU A CA 1
ATOM 2419 C C . LEU A 1 298 ? -27.852 -11.311 24.971 1.00 95.56 298 LEU A C 1
ATOM 2421 O O . LEU A 1 298 ? -27.327 -12.388 24.670 1.00 95.56 298 LEU A O 1
ATOM 2425 N N . LYS A 1 299 ? -29.181 -11.150 24.968 1.00 95.50 299 LYS A N 1
ATOM 2426 C CA . LYS A 1 299 ? -30.104 -12.203 24.539 1.00 95.50 299 LYS A CA 1
ATOM 2427 C C . LYS A 1 299 ? -29.896 -12.580 23.065 1.00 95.50 299 LYS A C 1
ATOM 2429 O O . LYS A 1 299 ? -29.707 -13.755 22.765 1.00 95.50 299 LYS A O 1
ATOM 2434 N N . ALA A 1 300 ? -29.847 -11.606 22.155 1.00 95.56 300 ALA A N 1
ATOM 2435 C CA . ALA A 1 300 ? -29.647 -11.879 20.731 1.00 95.56 300 ALA A CA 1
ATOM 2436 C C . ALA A 1 300 ? -28.319 -12.608 20.450 1.00 95.56 300 ALA A C 1
ATOM 2438 O O . ALA A 1 300 ? -28.302 -13.538 19.643 1.00 95.56 300 ALA A O 1
ATOM 2439 N N . ILE A 1 301 ? -27.233 -12.228 21.136 1.00 95.31 301 ILE A N 1
ATOM 2440 C CA . ILE A 1 301 ? -25.899 -12.841 20.991 1.00 95.31 301 ILE A CA 1
ATOM 2441 C C . ILE A 1 301 ? -25.864 -14.278 21.527 1.00 95.31 301 ILE A C 1
ATOM 2443 O O . ILE A 1 301 ? -25.200 -15.126 20.933 1.00 95.31 301 ILE A O 1
ATOM 2447 N N . SER A 1 302 ? -26.579 -14.587 22.614 1.00 93.38 302 SER A N 1
ATOM 2448 C CA . SER A 1 302 ? -26.632 -15.959 23.143 1.00 93.38 302 SER A CA 1
ATOM 2449 C C . SER A 1 302 ? -27.513 -16.883 22.289 1.00 93.38 302 SER A C 1
ATOM 2451 O O . SER A 1 302 ? -27.136 -18.032 22.039 1.00 93.38 302 SER A O 1
ATOM 2453 N N . GLU A 1 303 ? -28.617 -16.372 21.737 1.00 95.25 303 GLU A N 1
ATOM 2454 C CA . GLU A 1 303 ? -29.541 -17.131 20.879 1.00 95.25 303 GLU A CA 1
ATOM 2455 C C . GLU A 1 303 ? -29.032 -17.324 19.434 1.00 95.25 303 GLU A C 1
ATOM 2457 O O . GLU A 1 303 ? -29.357 -18.334 18.815 1.00 95.25 303 GLU A O 1
ATOM 2462 N N . ASN A 1 304 ? -28.204 -16.418 18.893 1.00 96.50 304 ASN A N 1
ATOM 2463 C CA . ASN A 1 304 ? -27.825 -16.415 17.469 1.00 96.50 304 ASN A CA 1
ATOM 2464 C C . ASN A 1 304 ? -26.305 -16.424 17.256 1.00 96.50 304 ASN A C 1
ATOM 2466 O O . ASN A 1 304 ? -25.557 -15.780 17.990 1.00 96.50 304 ASN A O 1
ATOM 2470 N N . GLN A 1 305 ? -25.825 -17.135 16.229 1.00 96.69 305 GLN A N 1
ATOM 2471 C CA . GLN A 1 305 ? -24.387 -17.194 15.923 1.00 96.69 305 GLN A CA 1
ATOM 2472 C C . GLN A 1 305 ? -23.857 -15.870 15.340 1.00 96.69 305 GLN A C 1
ATOM 2474 O O . GLN A 1 305 ? -22.717 -15.490 15.601 1.00 96.69 305 GLN A O 1
ATOM 2479 N N . VAL A 1 306 ? -24.691 -15.157 14.574 1.00 97.31 306 VAL A N 1
ATOM 2480 C CA . VAL A 1 306 ? -24.382 -13.849 13.980 1.00 97.31 306 VAL A CA 1
ATOM 2481 C C . VAL A 1 306 ? -25.437 -12.837 14.416 1.00 97.31 306 VAL A C 1
ATOM 2483 O O . VAL A 1 306 ? -26.626 -13.142 14.363 1.00 97.31 306 VAL A O 1
ATOM 2486 N N . VAL A 1 307 ? -25.020 -11.633 14.810 1.00 97.00 307 VAL A N 1
ATOM 2487 C CA . VAL A 1 307 ? -25.912 -10.510 15.143 1.00 97.00 307 VAL A CA 1
ATOM 2488 C C . VAL A 1 307 ? -25.418 -9.242 14.453 1.00 97.00 307 VAL A C 1
ATOM 2490 O O . VAL A 1 307 ? -24.231 -8.917 14.514 1.00 97.00 307 VAL A O 1
ATOM 2493 N N . VAL A 1 308 ? -26.329 -8.501 13.822 1.00 95.12 308 VAL A N 1
ATOM 2494 C CA . VAL A 1 308 ? -26.041 -7.193 13.220 1.00 95.12 308 VAL A CA 1
ATOM 2495 C C . VAL A 1 308 ? -26.588 -6.096 14.127 1.00 95.12 308 VAL A C 1
ATOM 2497 O O . VAL A 1 308 ? -27.777 -6.061 14.425 1.00 95.12 308 VAL A O 1
ATOM 2500 N N . VAL A 1 309 ? -25.734 -5.172 14.554 1.00 94.00 309 VAL A N 1
ATOM 2501 C CA . VAL A 1 309 ? -26.112 -4.010 15.363 1.00 94.00 309 VAL A CA 1
ATOM 2502 C C . VAL A 1 309 ? -25.949 -2.747 14.527 1.00 94.00 309 VAL A C 1
ATOM 2504 O O . VAL A 1 309 ? -24.849 -2.381 14.113 1.00 94.00 309 VAL A O 1
ATOM 2507 N N . SER A 1 310 ? -27.056 -2.047 14.316 1.00 91.31 310 SER A N 1
ATOM 2508 C CA . SER A 1 310 ? -27.084 -0.692 13.772 1.00 91.31 310 SER A CA 1
ATOM 2509 C C . SER A 1 310 ? -27.271 0.335 14.886 1.00 91.31 310 SER A C 1
ATOM 2511 O O . SER A 1 310 ? -27.833 0.034 15.937 1.00 91.31 310 SER A O 1
ATOM 2513 N N . GLY A 1 311 ? -26.819 1.563 14.662 1.00 86.31 311 GLY A N 1
ATOM 2514 C CA . GLY A 1 311 ? -27.113 2.697 15.536 1.00 86.31 311 GLY A CA 1
ATOM 2515 C C . GLY A 1 311 ? -26.161 3.849 15.271 1.00 86.31 311 GLY A C 1
ATOM 2516 O O . GLY A 1 311 ? -25.023 3.613 14.886 1.00 86.31 311 GLY A O 1
ATOM 2517 N N . GLU A 1 312 ? -26.586 5.090 15.467 1.00 81.12 312 GLU A N 1
ATOM 2518 C CA . GLU A 1 312 ? -25.832 6.265 15.001 1.00 81.12 312 GLU A CA 1
ATOM 2519 C C . GLU A 1 312 ? -24.469 6.451 15.710 1.00 81.12 312 GLU A C 1
ATOM 2521 O O . GLU A 1 312 ? -24.141 5.803 16.713 1.00 81.12 312 GLU A O 1
ATOM 2526 N N . THR A 1 313 ? -23.631 7.351 15.194 1.00 81.56 313 THR A N 1
ATOM 2527 C CA . THR A 1 313 ? -22.411 7.791 15.889 1.00 81.56 313 THR A CA 1
ATOM 2528 C C . THR A 1 313 ? -22.750 8.353 17.273 1.00 81.56 313 THR A C 1
ATOM 2530 O O . THR A 1 313 ? -23.708 9.107 17.424 1.00 81.56 313 THR A O 1
ATOM 2533 N N . GLY A 1 314 ? -21.968 7.994 18.294 1.00 76.56 314 GLY A N 1
ATOM 2534 C CA . GLY A 1 314 ? -22.185 8.450 19.673 1.00 76.56 314 GLY A CA 1
ATOM 2535 C C . GLY A 1 314 ? -23.188 7.637 20.505 1.00 76.56 314 GLY A C 1
ATOM 2536 O O . GLY A 1 314 ? -23.239 7.832 21.715 1.00 76.56 314 GLY A O 1
ATOM 2537 N N . CYS A 1 315 ? -23.926 6.671 19.938 1.00 85.25 315 CYS A N 1
ATOM 2538 C CA . CYS A 1 315 ? -24.872 5.866 20.731 1.00 85.25 315 CYS A CA 1
ATOM 2539 C C . CYS A 1 315 ? -24.206 4.845 21.684 1.00 85.25 315 CYS A C 1
ATOM 2541 O O . CYS A 1 315 ? -24.871 4.308 22.567 1.00 85.25 315 CYS A O 1
ATOM 2543 N N . GLY A 1 316 ? -22.895 4.601 21.532 1.00 88.19 316 GLY A N 1
ATOM 2544 C CA . GLY A 1 316 ? -22.078 3.788 22.445 1.00 88.19 316 GLY A CA 1
ATOM 2545 C C . GLY A 1 316 ? -21.597 2.432 21.912 1.00 88.19 316 GLY A C 1
ATOM 2546 O O . GLY A 1 316 ? -20.843 1.779 22.622 1.00 88.19 316 GLY A O 1
ATOM 2547 N N . LYS A 1 317 ? -21.966 2.016 20.684 1.00 91.25 317 LYS A N 1
ATOM 2548 C CA . LYS A 1 317 ? -21.609 0.702 20.078 1.00 91.25 317 LYS A CA 1
ATOM 2549 C C . LYS A 1 317 ? -20.184 0.228 20.405 1.00 91.25 317 LYS A C 1
ATOM 2551 O O . LYS A 1 317 ? -20.000 -0.708 21.176 1.00 91.25 317 LYS A O 1
ATOM 2556 N N . THR A 1 318 ? -19.196 0.931 19.857 1.00 93.12 318 THR A N 1
ATOM 2557 C CA . THR A 1 318 ? -17.764 0.613 19.879 1.00 93.12 318 THR A CA 1
ATOM 2558 C C . THR A 1 318 ? -17.183 0.418 21.278 1.00 93.12 318 THR A C 1
ATOM 2560 O O . THR A 1 318 ? -16.400 -0.505 21.498 1.00 93.12 318 THR A O 1
ATOM 2563 N N . THR A 1 319 ? -17.562 1.270 22.239 1.00 93.94 319 THR A N 1
ATOM 2564 C CA . THR A 1 319 ? -17.040 1.192 23.611 1.00 93.94 319 THR A CA 1
ATOM 2565 C C . THR A 1 319 ? -17.842 0.236 24.483 1.00 93.94 319 THR A C 1
ATOM 2567 O O . THR A 1 319 ? -17.253 -0.443 25.318 1.00 93.94 319 THR A O 1
ATOM 2570 N N . GLN A 1 320 ? -19.165 0.157 24.319 1.00 95.50 320 GLN A N 1
ATOM 2571 C CA . GLN A 1 320 ? -20.036 -0.534 25.270 1.00 95.50 320 GLN A CA 1
ATOM 2572 C C . GLN A 1 320 ? -20.319 -1.997 24.916 1.00 95.50 320 GLN A C 1
ATOM 2574 O O . GLN A 1 320 ? -20.298 -2.838 25.809 1.00 95.50 320 GLN A O 1
ATOM 2579 N N . LEU A 1 321 ? -20.552 -2.336 23.644 1.00 95.62 321 LEU A N 1
ATOM 2580 C CA . LEU A 1 321 ? -20.997 -3.685 23.260 1.00 95.62 321 LEU A CA 1
ATOM 2581 C C . LEU A 1 321 ? -19.970 -4.774 23.619 1.00 95.62 321 LEU A C 1
ATOM 2583 O O . LEU A 1 321 ? -20.363 -5.757 24.251 1.00 95.62 321 LEU A O 1
ATOM 2587 N N . PRO A 1 322 ? -18.660 -4.610 23.333 1.00 96.62 322 PRO A N 1
ATOM 2588 C CA . PRO A 1 322 ? -17.657 -5.582 23.764 1.00 96.62 322 PRO A CA 1
ATOM 2589 C C . PRO A 1 322 ? -17.506 -5.659 25.293 1.00 96.62 322 PRO A C 1
ATOM 2591 O O . PRO A 1 322 ? -17.178 -6.725 25.813 1.00 96.62 322 PRO A O 1
ATOM 2594 N N . GLN A 1 323 ? -17.760 -4.559 26.017 1.00 95.50 323 GLN A N 1
ATOM 2595 C CA . GLN A 1 323 ? -17.768 -4.562 27.484 1.00 95.50 323 GLN A CA 1
ATOM 2596 C C . GLN A 1 323 ? -18.953 -5.352 28.034 1.00 95.50 323 GLN A C 1
ATOM 2598 O O . GLN A 1 323 ? -18.736 -6.189 28.897 1.00 95.50 323 GLN A O 1
ATOM 2603 N N . TYR A 1 324 ? -20.169 -5.157 27.514 1.00 96.19 324 TYR A N 1
ATOM 2604 C CA . TYR A 1 324 ? -21.356 -5.873 27.990 1.00 96.19 324 TYR A CA 1
ATOM 2605 C C . TYR A 1 324 ? -21.222 -7.392 27.822 1.00 96.19 324 TYR A C 1
ATOM 2607 O O . TYR A 1 324 ? -21.570 -8.133 28.737 1.00 96.19 324 TYR A O 1
ATOM 2615 N N . ILE A 1 325 ? -20.661 -7.855 26.697 1.00 96.12 325 ILE A N 1
ATOM 2616 C CA . ILE A 1 325 ? -20.358 -9.281 26.480 1.00 96.12 325 ILE A CA 1
ATOM 2617 C C . ILE A 1 325 ? -19.364 -9.775 27.544 1.00 96.12 325 ILE A C 1
ATOM 2619 O O . ILE A 1 325 ? -19.612 -10.781 28.202 1.00 96.12 325 ILE A O 1
ATOM 2623 N N . LEU A 1 326 ? -18.254 -9.057 27.757 1.00 95.12 326 LEU A N 1
ATOM 2624 C CA . LEU A 1 326 ? -17.239 -9.446 28.742 1.00 95.12 326 LEU A CA 1
ATOM 2625 C C . LEU A 1 326 ? -17.779 -9.433 30.183 1.00 95.12 326 LEU A C 1
ATOM 2627 O O . LEU A 1 326 ? -17.468 -10.334 30.955 1.00 95.12 326 LEU A O 1
ATOM 2631 N N . GLU A 1 327 ? -18.580 -8.431 30.543 1.00 94.38 327 GLU A N 1
ATOM 2632 C CA . GLU A 1 327 ? -19.195 -8.279 31.865 1.00 94.38 327 GLU A CA 1
ATOM 2633 C C . GLU A 1 327 ? -20.196 -9.407 32.141 1.00 94.38 327 GLU A C 1
ATOM 2635 O O . GLU A 1 327 ? -20.101 -10.042 33.189 1.00 94.38 327 GLU A O 1
ATOM 2640 N N . SER A 1 328 ? -21.057 -9.737 31.171 1.00 94.00 328 SER A N 1
ATOM 2641 C CA . SER A 1 328 ? -21.998 -10.864 31.252 1.00 94.00 328 SER A CA 1
ATOM 2642 C C . SER A 1 328 ? -21.284 -12.213 31.400 1.00 94.00 328 SER A C 1
ATOM 2644 O O . SER A 1 328 ? -21.706 -13.059 32.185 1.00 94.00 328 SER A O 1
ATOM 2646 N N . GLU A 1 329 ? -20.182 -12.425 30.677 1.00 92.50 329 GLU A N 1
ATOM 2647 C CA . GLU A 1 329 ? -19.368 -13.643 30.784 1.00 92.50 329 GLU A CA 1
ATOM 2648 C C . GLU A 1 329 ? -18.625 -13.730 32.129 1.00 92.50 329 GLU A C 1
ATOM 2650 O O . GLU A 1 329 ? -18.469 -14.817 32.687 1.00 92.50 329 GLU A O 1
ATOM 2655 N N . ILE A 1 330 ? -18.178 -12.601 32.691 1.00 91.56 330 ILE A N 1
ATOM 2656 C CA . ILE A 1 330 ? -17.588 -12.541 34.040 1.00 91.56 330 ILE A CA 1
ATOM 2657 C C . ILE A 1 330 ? -18.644 -12.857 35.108 1.00 91.56 330 ILE A C 1
ATOM 2659 O O . ILE A 1 330 ? -18.370 -13.650 36.009 1.00 91.56 330 ILE A O 1
ATOM 2663 N N . GLU A 1 331 ? -19.850 -12.297 34.990 1.00 90.38 331 GLU A N 1
ATOM 2664 C CA . GLU A 1 331 ? -20.978 -12.554 35.896 1.00 90.38 331 GLU A CA 1
ATOM 2665 C C . GLU A 1 331 ? -21.438 -14.021 35.848 1.00 90.38 331 GLU A C 1
ATOM 2667 O O . GLU A 1 331 ? -21.712 -14.609 36.894 1.00 90.38 331 GLU A O 1
ATOM 2672 N N . ALA A 1 332 ? -21.401 -14.653 34.670 1.00 88.31 332 ALA A N 1
ATOM 2673 C CA . ALA A 1 332 ? -21.644 -16.086 34.476 1.00 88.31 332 ALA A CA 1
ATOM 2674 C C . ALA A 1 332 ? -20.483 -17.007 34.930 1.00 88.31 332 ALA A C 1
ATOM 2676 O O . ALA A 1 332 ? -20.533 -18.215 34.710 1.00 88.31 332 ALA A O 1
ATOM 2677 N N . ALA A 1 333 ? -19.421 -16.461 35.539 1.00 85.12 333 ALA A N 1
ATOM 2678 C CA . ALA A 1 333 ? -18.182 -17.161 35.905 1.00 85.12 333 ALA A CA 1
ATOM 2679 C C . ALA A 1 333 ? -17.402 -17.799 34.724 1.00 85.12 333 ALA A C 1
ATOM 2681 O O . ALA A 1 333 ? -16.461 -18.574 34.931 1.00 85.12 333 ALA A O 1
ATOM 2682 N N . CYS A 1 334 ? -17.698 -17.400 33.485 1.00 84.88 334 CYS A N 1
ATOM 2683 C CA . CYS A 1 334 ? -17.011 -17.791 32.247 1.00 84.88 334 CYS A CA 1
ATOM 2684 C C . CYS A 1 334 ? -15.944 -16.769 31.787 1.00 84.88 334 CYS A C 1
ATOM 2686 O O . CYS A 1 334 ? -15.248 -16.980 30.791 1.00 84.88 334 CYS A O 1
ATOM 2688 N N . GLY A 1 335 ? -15.724 -15.684 32.539 1.00 81.81 335 GLY A N 1
ATOM 2689 C CA . GLY A 1 335 ? -14.777 -14.616 32.191 1.00 81.81 335 GLY A CA 1
ATOM 2690 C C . GLY A 1 335 ? -13.329 -15.068 31.929 1.00 81.81 335 GLY A C 1
ATOM 2691 O O . GLY A 1 335 ? -12.619 -14.435 31.149 1.00 81.81 335 GLY A O 1
ATOM 2692 N N . ALA A 1 336 ? -12.872 -16.180 32.521 1.00 85.00 336 ALA A N 1
ATOM 2693 C CA . ALA A 1 336 ? -11.544 -16.736 32.243 1.00 85.00 336 ALA A CA 1
ATOM 2694 C C . ALA A 1 336 ? -11.450 -17.599 30.968 1.00 85.00 336 ALA A C 1
ATOM 2696 O O . ALA A 1 336 ? -10.328 -17.888 30.535 1.00 85.00 336 ALA A O 1
ATOM 2697 N N . THR A 1 337 ? -12.575 -17.980 30.362 1.00 86.44 337 THR A N 1
ATOM 2698 C CA . THR A 1 337 ? -12.654 -18.622 29.035 1.00 86.44 337 THR A CA 1
ATOM 2699 C C . THR A 1 337 ? -13.053 -17.642 27.936 1.00 86.44 337 THR A C 1
ATOM 2701 O O . THR A 1 337 ? -12.665 -17.842 26.788 1.00 86.44 337 THR A O 1
ATOM 2704 N N . CYS A 1 338 ? -13.750 -16.555 28.277 1.00 92.69 338 CYS A N 1
ATOM 2705 C CA . CYS A 1 338 ? -14.091 -15.498 27.334 1.00 92.69 338 CYS A CA 1
ATOM 2706 C C . CYS A 1 338 ? -12.832 -14.869 26.699 1.00 92.69 338 CYS A C 1
ATOM 2708 O O . CYS A 1 338 ? -11.843 -14.540 27.367 1.00 92.69 338 CYS A O 1
ATOM 2710 N N . SER A 1 339 ? -12.879 -14.710 25.377 1.00 95.50 339 SER A N 1
ATOM 2711 C CA . SER A 1 339 ? -11.912 -13.952 24.586 1.00 95.50 339 SER A CA 1
ATOM 2712 C C . SER A 1 339 ? -12.619 -13.308 23.396 1.00 95.50 339 SER A C 1
ATOM 2714 O O . SER A 1 339 ? -13.227 -13.999 22.569 1.00 95.50 339 SER A O 1
ATOM 2716 N N . ILE A 1 340 ? -12.535 -11.981 23.341 1.00 97.75 340 ILE A N 1
ATOM 2717 C CA . ILE A 1 340 ? -13.207 -11.103 22.390 1.00 97.75 340 ILE A CA 1
ATOM 2718 C C . ILE A 1 340 ? -12.141 -10.386 21.562 1.00 97.75 340 ILE A C 1
ATOM 2720 O O . ILE A 1 340 ? -11.231 -9.760 22.112 1.00 97.75 340 ILE A O 1
ATOM 2724 N N . ILE A 1 341 ? -12.269 -10.440 20.239 1.00 97.88 341 ILE A N 1
ATOM 2725 C CA . ILE A 1 341 ? -11.493 -9.594 19.326 1.00 97.88 341 ILE A CA 1
ATOM 2726 C C . ILE A 1 341 ? -12.441 -8.571 18.716 1.00 97.88 341 ILE A C 1
ATOM 2728 O O . ILE A 1 341 ? -13.420 -8.962 18.090 1.00 97.88 341 ILE A O 1
ATOM 2732 N N . CYS A 1 342 ? -12.142 -7.282 18.872 1.00 98.00 342 CYS A N 1
ATOM 2733 C CA . CYS A 1 342 ? -12.877 -6.198 18.225 1.00 98.00 342 CYS A CA 1
ATOM 2734 C C . CYS A 1 342 ? -11.997 -5.552 17.150 1.00 98.00 342 CYS A C 1
ATOM 2736 O O . CYS A 1 342 ? -10.940 -5.001 17.471 1.00 98.00 342 CYS A O 1
ATOM 2738 N N . THR A 1 343 ? -12.391 -5.638 15.878 1.00 97.19 343 THR A N 1
ATOM 2739 C CA . THR A 1 343 ? -11.649 -4.990 14.791 1.00 97.19 343 THR A CA 1
ATOM 2740 C C . THR A 1 343 ? -12.078 -3.542 14.610 1.00 97.19 343 THR A C 1
ATOM 2742 O O . THR A 1 343 ? -13.257 -3.218 14.695 1.00 97.19 343 THR A O 1
ATOM 2745 N N . GLN A 1 344 ? -11.108 -2.688 14.305 1.00 91.50 344 GLN A N 1
ATOM 2746 C CA . GLN A 1 344 ? -11.274 -1.282 13.957 1.00 91.50 344 GLN A CA 1
ATOM 2747 C C . GLN A 1 344 ? -10.590 -1.022 12.604 1.00 91.50 344 GLN A C 1
ATOM 2749 O O . GLN A 1 344 ? -9.479 -1.520 12.392 1.00 91.50 344 GLN A O 1
ATOM 2754 N N . PRO A 1 345 ? -11.168 -0.210 11.703 1.00 84.62 345 PRO A N 1
ATOM 2755 C CA . PRO A 1 345 ? -10.547 0.079 10.407 1.00 84.62 345 PRO A CA 1
ATOM 2756 C C . PRO A 1 345 ? -9.246 0.888 10.557 1.00 84.62 345 PRO A C 1
ATOM 2758 O O . PRO A 1 345 ? -8.295 0.731 9.787 1.00 84.62 345 PRO A O 1
ATOM 2761 N N . ARG A 1 346 ? -9.155 1.736 11.592 1.00 83.12 346 ARG A N 1
ATOM 2762 C CA . ARG A 1 346 ? -8.072 2.715 11.777 1.00 83.12 346 ARG A CA 1
ATOM 2763 C C . ARG A 1 346 ? -7.223 2.401 13.012 1.00 83.12 346 ARG A C 1
ATOM 2765 O O . ARG A 1 346 ? -7.732 2.011 14.062 1.00 83.12 346 ARG A O 1
ATOM 2772 N N . ARG A 1 347 ? -5.903 2.623 12.907 1.00 80.12 347 ARG A N 1
ATOM 2773 C CA . ARG A 1 347 ? -4.943 2.397 14.012 1.00 80.12 347 ARG A CA 1
ATOM 2774 C C . ARG A 1 347 ? -5.255 3.251 15.242 1.00 80.12 347 ARG A C 1
ATOM 2776 O O . ARG A 1 347 ? -5.239 2.725 16.347 1.00 80.12 347 ARG A O 1
ATOM 2783 N N . ILE A 1 348 ? -5.535 4.538 15.030 1.00 76.19 348 ILE A N 1
ATOM 2784 C CA . ILE A 1 348 ? -5.810 5.504 16.104 1.00 76.19 348 ILE A CA 1
ATOM 2785 C C . ILE A 1 348 ? -7.078 5.091 16.862 1.00 76.19 348 ILE A C 1
ATOM 2787 O O . ILE A 1 348 ? -7.036 4.997 18.083 1.00 76.19 348 ILE A O 1
ATOM 2791 N N . SER A 1 349 ? -8.147 4.711 16.152 1.00 84.31 349 SER A N 1
ATOM 2792 C CA . SER A 1 349 ? -9.383 4.194 16.755 1.00 84.31 349 SER A CA 1
ATOM 2793 C C . SER A 1 349 ? -9.130 2.958 17.625 1.00 84.31 349 SER A C 1
ATOM 2795 O O . SER A 1 349 ? -9.558 2.932 18.773 1.00 84.31 349 SER A O 1
ATOM 2797 N N . ALA A 1 350 ? -8.360 1.970 17.147 1.00 85.81 350 ALA A N 1
ATOM 2798 C CA . ALA A 1 350 ? -8.008 0.789 17.948 1.00 85.81 350 ALA A CA 1
ATOM 2799 C C . ALA A 1 350 ? -7.276 1.135 19.258 1.00 85.81 350 ALA A C 1
ATOM 2801 O O . ALA A 1 350 ? -7.518 0.495 20.281 1.00 85.81 350 ALA A O 1
ATOM 2802 N N . MET A 1 351 ? -6.397 2.140 19.232 1.00 82.62 351 MET A N 1
ATOM 2803 C CA . MET A 1 351 ? -5.651 2.605 20.404 1.00 82.62 351 MET A CA 1
ATOM 2804 C C . MET A 1 351 ? -6.566 3.389 21.354 1.00 82.62 351 MET A C 1
ATOM 2806 O O . MET A 1 351 ? -6.796 2.944 22.478 1.00 82.62 351 MET A O 1
ATOM 2810 N N . ALA A 1 352 ? -7.170 4.481 20.880 1.00 83.25 352 ALA A N 1
ATOM 2811 C CA . ALA A 1 352 ? -7.994 5.386 21.682 1.00 83.25 352 ALA A CA 1
ATOM 2812 C C . ALA A 1 352 ? -9.227 4.700 22.296 1.00 83.25 352 ALA A C 1
ATOM 2814 O O . ALA A 1 352 ? -9.549 4.933 23.461 1.00 83.25 352 ALA A O 1
ATOM 2815 N N . VAL A 1 353 ? -9.894 3.802 21.556 1.00 90.88 353 VAL A N 1
ATOM 2816 C CA . VAL A 1 353 ? -11.015 3.010 22.092 1.00 90.88 353 VAL A CA 1
ATOM 2817 C C . VAL A 1 353 ? -10.532 2.077 23.200 1.00 90.88 353 VAL A C 1
ATOM 2819 O O . VAL A 1 353 ? -11.188 1.986 24.234 1.00 90.88 353 VAL A O 1
ATOM 2822 N N . SER A 1 354 ? -9.380 1.418 23.036 1.00 93.19 354 SER A N 1
ATOM 2823 C CA . SER A 1 354 ? -8.849 0.529 24.075 1.00 93.19 354 SER A CA 1
ATOM 2824 C C . SER A 1 354 ? -8.446 1.283 25.348 1.00 93.19 354 SER A C 1
ATOM 2826 O O . SER A 1 354 ? -8.751 0.817 26.443 1.00 93.19 354 SER A O 1
ATOM 2828 N N . GLU A 1 355 ? -7.828 2.463 25.219 1.00 90.06 355 GLU A N 1
ATOM 2829 C CA . GLU A 1 355 ? -7.481 3.339 26.347 1.00 90.06 355 GLU A CA 1
ATOM 2830 C C . GLU A 1 355 ? -8.737 3.800 27.082 1.00 90.06 355 GLU A C 1
ATOM 2832 O O . GLU A 1 355 ? -8.831 3.684 28.306 1.00 90.06 355 GLU A O 1
ATOM 2837 N N . ARG A 1 356 ? -9.741 4.252 26.322 1.00 91.44 356 ARG A N 1
ATOM 2838 C CA . ARG A 1 356 ? -11.036 4.667 26.855 1.00 91.44 356 ARG A CA 1
ATOM 2839 C C . ARG A 1 356 ? -11.734 3.530 27.599 1.00 91.44 356 ARG A C 1
ATOM 2841 O O . ARG A 1 356 ? -12.211 3.743 28.708 1.00 91.44 356 ARG A O 1
ATOM 2848 N N . VAL A 1 357 ? -11.786 2.335 27.015 1.00 95.31 357 VAL A N 1
ATOM 2849 C CA . VAL A 1 357 ? -12.465 1.169 27.600 1.00 95.31 357 VAL A CA 1
ATOM 2850 C C . VAL A 1 357 ? -11.719 0.633 28.830 1.00 95.31 357 VAL A C 1
ATOM 2852 O O . VAL A 1 357 ? -12.366 0.268 29.807 1.00 95.31 357 VAL A O 1
ATOM 2855 N N . ALA A 1 358 ? -10.382 0.662 28.855 1.00 93.75 358 ALA A N 1
ATOM 2856 C CA . ALA A 1 358 ? -9.613 0.349 30.064 1.00 93.75 358 ALA A CA 1
ATOM 2857 C C . ALA A 1 358 ? -9.901 1.354 31.201 1.00 93.75 358 ALA A C 1
ATOM 2859 O O . ALA A 1 358 ? -10.144 0.950 32.339 1.00 93.75 358 ALA A O 1
ATOM 2860 N N . ALA A 1 359 ? -9.976 2.653 30.883 1.00 91.44 359 ALA A N 1
ATOM 2861 C CA . ALA A 1 359 ? -10.320 3.697 31.850 1.00 91.44 359 ALA A CA 1
ATOM 2862 C C . ALA A 1 359 ? -11.765 3.582 32.381 1.00 91.44 359 ALA A C 1
ATOM 2864 O O . ALA A 1 359 ? -11.994 3.801 33.569 1.00 91.44 359 ALA A O 1
ATOM 2865 N N . GLU A 1 360 ? -12.737 3.187 31.548 1.00 93.44 360 GLU A N 1
ATOM 2866 C CA . GLU A 1 360 ? -14.116 2.908 31.995 1.00 93.44 360 GLU A CA 1
ATOM 2867 C C . GLU A 1 360 ? -14.203 1.713 32.969 1.00 93.44 360 GLU A C 1
ATOM 2869 O O . GLU A 1 360 ? -15.116 1.644 33.799 1.00 93.44 360 GLU A O 1
ATOM 2874 N N . ARG A 1 361 ? -13.227 0.800 32.909 1.00 92.75 361 ARG A N 1
ATOM 2875 C CA . ARG A 1 361 ? -13.105 -0.397 33.759 1.00 92.75 361 ARG A CA 1
ATOM 2876 C C . ARG A 1 361 ? -12.143 -0.225 34.943 1.00 92.75 361 ARG A C 1
ATOM 2878 O O . ARG A 1 361 ? -11.913 -1.190 35.667 1.00 92.75 361 ARG A O 1
ATOM 2885 N N . GLY A 1 362 ? -11.576 0.969 35.134 1.00 90.69 362 GLY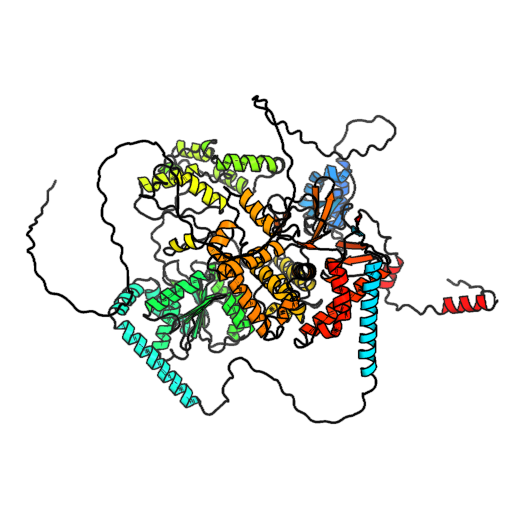 A N 1
ATOM 2886 C CA . GLY A 1 362 ? -10.660 1.267 36.242 1.00 90.69 362 GLY A CA 1
ATOM 2887 C C . GLY A 1 362 ? -9.314 0.538 36.176 1.00 90.69 362 GLY A C 1
ATOM 2888 O O . GLY A 1 362 ? -8.619 0.443 37.187 1.00 90.69 362 GLY A O 1
ATOM 2889 N N . GLU A 1 363 ? -8.933 0.012 35.010 1.00 92.44 363 GLU A N 1
ATOM 2890 C CA . GLU A 1 363 ? -7.730 -0.807 34.832 1.00 92.44 363 GLU A CA 1
ATOM 2891 C C . GLU A 1 363 ? -6.707 -0.161 33.892 1.00 92.44 363 GLU A C 1
ATOM 2893 O O . GLU A 1 363 ? -6.993 0.793 33.164 1.00 92.44 363 GLU A O 1
ATOM 2898 N N . LYS A 1 364 ? -5.481 -0.694 33.887 1.00 90.94 364 LYS A N 1
ATOM 2899 C CA . LYS A 1 364 ? -4.455 -0.284 32.922 1.00 90.94 364 LYS A CA 1
ATOM 2900 C C . LYS A 1 364 ? -4.542 -1.122 31.649 1.00 90.94 364 LYS A C 1
ATOM 2902 O O . LYS A 1 364 ? -4.847 -2.314 31.690 1.00 90.94 364 LYS A O 1
ATOM 2907 N N . LEU A 1 365 ? -4.181 -0.517 30.516 1.00 90.31 365 LEU A N 1
ATOM 2908 C CA . LEU A 1 365 ? -3.978 -1.256 29.271 1.00 90.31 365 LEU A CA 1
ATOM 2909 C C . LEU A 1 365 ? -3.019 -2.435 29.473 1.00 90.31 365 LEU A C 1
ATOM 2911 O O . LEU A 1 365 ? -1.936 -2.287 30.040 1.00 90.31 365 LEU A O 1
ATOM 2915 N N . GLY A 1 366 ? -3.412 -3.597 28.956 1.00 86.25 366 GLY A N 1
ATOM 2916 C CA . GLY A 1 366 ? -2.698 -4.859 29.129 1.00 86.25 366 GLY A CA 1
ATOM 2917 C C . GLY A 1 366 ? -3.204 -5.716 30.291 1.00 86.25 366 GLY A C 1
ATOM 2918 O O . GLY A 1 366 ? -2.759 -6.858 30.404 1.00 86.25 366 GLY A O 1
ATOM 2919 N N . GLU A 1 367 ? -4.140 -5.225 31.113 1.00 90.62 367 GLU A N 1
ATOM 2920 C CA . GLU A 1 367 ? -4.937 -6.063 32.018 1.00 90.62 367 GLU A CA 1
ATOM 2921 C C . GLU A 1 367 ? -6.049 -6.783 31.229 1.00 90.62 367 GLU A C 1
ATOM 2923 O O . GLU A 1 367 ? -5.712 -7.551 30.325 1.00 90.62 367 GLU A O 1
ATOM 2928 N N . SER A 1 368 ? -7.344 -6.589 31.523 1.00 92.12 368 SER A N 1
ATOM 2929 C CA . SER A 1 368 ? -8.431 -7.274 30.800 1.00 92.12 368 SER A CA 1
ATOM 2930 C C . SER A 1 368 ? -8.641 -6.721 29.382 1.00 92.12 368 SER A C 1
ATOM 2932 O O . SER A 1 368 ? -8.986 -7.486 28.476 1.00 92.12 368 SER A O 1
ATOM 2934 N N . VAL A 1 369 ? -8.339 -5.438 29.165 1.00 96.19 369 VAL A N 1
ATOM 2935 C CA . VAL A 1 369 ? -8.384 -4.745 27.869 1.00 96.19 369 VAL A CA 1
ATOM 2936 C C . VAL A 1 369 ? -6.977 -4.502 27.323 1.00 96.19 369 VAL A C 1
ATOM 2938 O O . VAL A 1 369 ? -6.061 -4.106 28.045 1.00 96.19 369 VAL A O 1
ATOM 2941 N N . GLY A 1 370 ? -6.801 -4.693 26.018 1.00 95.88 370 GLY A N 1
ATOM 2942 C CA . GLY A 1 370 ? -5.566 -4.365 25.310 1.00 95.88 370 GLY A CA 1
ATOM 2943 C C . GLY A 1 370 ? -5.805 -4.052 23.838 1.00 95.88 370 GLY A C 1
ATOM 2944 O O . GLY A 1 370 ? -6.927 -4.167 23.339 1.00 95.88 370 GLY A O 1
ATOM 2945 N N . TYR A 1 371 ? -4.734 -3.699 23.125 1.00 95.00 371 TYR A N 1
ATOM 2946 C CA . TYR A 1 371 ? -4.796 -3.464 21.684 1.00 95.00 371 TYR A CA 1
ATOM 2947 C C . TYR A 1 371 ? -3.621 -4.062 20.906 1.00 95.00 371 TYR A C 1
ATOM 2949 O O . TYR A 1 371 ? -2.518 -4.244 21.426 1.00 95.00 371 TYR A O 1
ATOM 2957 N N . LYS A 1 372 ? -3.836 -4.331 19.614 1.00 89.38 372 LYS A N 1
ATOM 2958 C CA . LYS A 1 372 ? -2.776 -4.705 18.672 1.00 89.38 372 LYS A CA 1
ATOM 2959 C C . LYS A 1 372 ? -2.976 -4.054 17.308 1.00 89.38 372 LYS A C 1
ATOM 2961 O O . LYS A 1 372 ? -3.915 -4.372 16.586 1.00 89.38 372 LYS A O 1
ATOM 2966 N N . VAL A 1 373 ? -2.044 -3.191 16.924 1.00 82.38 373 VAL A N 1
ATOM 2967 C CA . VAL A 1 373 ? -1.996 -2.570 15.596 1.00 82.38 373 VAL A CA 1
ATOM 2968 C C . VAL A 1 373 ? -0.722 -2.997 14.862 1.00 82.38 373 VAL A C 1
ATOM 2970 O O . VAL A 1 373 ? 0.100 -3.765 15.371 1.00 82.38 373 VAL A O 1
ATOM 2973 N N . ARG A 1 374 ? -0.535 -2.531 13.625 1.00 70.75 374 ARG A N 1
ATOM 2974 C CA . ARG A 1 374 ? 0.752 -2.691 12.937 1.00 70.75 374 ARG A CA 1
ATOM 2975 C C . ARG A 1 374 ? 1.832 -1.918 13.710 1.00 70.75 374 ARG A C 1
ATOM 2977 O O . ARG A 1 374 ? 1.596 -0.778 14.090 1.00 70.75 374 ARG A O 1
ATOM 2984 N N . LEU A 1 375 ? 3.012 -2.520 13.873 1.00 58.22 375 LEU A N 1
ATOM 2985 C CA . LEU A 1 375 ? 4.194 -1.993 14.581 1.00 58.22 375 LEU A CA 1
ATOM 2986 C C . LEU A 1 375 ? 4.105 -1.917 16.121 1.00 58.22 375 LEU A C 1
ATOM 2988 O O . LEU A 1 375 ? 5.137 -1.756 16.761 1.00 58.22 375 LEU A O 1
ATOM 2992 N N . GLU A 1 376 ? 2.922 -2.041 16.728 1.00 72.56 376 GLU A N 1
ATOM 2993 C CA . GLU A 1 376 ? 2.689 -1.610 18.117 1.00 72.56 376 GLU A CA 1
ATOM 2994 C C . GLU A 1 376 ? 1.530 -2.386 18.765 1.00 72.56 376 GLU A C 1
ATOM 2996 O O . GLU A 1 376 ? 0.652 -2.905 18.073 1.00 72.56 376 GLU A O 1
ATOM 3001 N N . GLY A 1 377 ? 1.519 -2.526 20.090 1.00 82.81 377 GLY A N 1
ATOM 3002 C CA . GLY A 1 377 ? 0.393 -3.134 20.801 1.00 82.81 377 GLY A CA 1
ATOM 3003 C C . GLY A 1 377 ? 0.707 -3.543 22.230 1.00 82.81 377 GLY A C 1
ATOM 3004 O O . GLY A 1 377 ? 1.806 -4.018 22.513 1.00 82.81 377 GLY A O 1
ATOM 3005 N N . ILE A 1 378 ? -0.296 -3.416 23.093 1.00 87.06 378 ILE A N 1
ATOM 3006 C CA . ILE A 1 378 ? -0.247 -3.774 24.508 1.00 87.06 378 ILE A CA 1
ATOM 3007 C C . ILE A 1 378 ? -1.240 -4.919 24.738 1.00 87.06 378 ILE A C 1
ATOM 3009 O O . ILE A 1 378 ? -2.451 -4.739 24.622 1.00 87.06 378 ILE A O 1
ATOM 3013 N N . LYS A 1 379 ? -0.715 -6.108 25.051 1.00 88.56 379 LYS A N 1
ATOM 3014 C CA . LYS A 1 379 ? -1.484 -7.315 25.385 1.00 88.56 379 LYS A CA 1
ATOM 3015 C C . LYS A 1 379 ? -0.771 -8.050 26.519 1.00 88.56 379 LYS A C 1
ATOM 3017 O O . LYS A 1 379 ? 0.370 -8.473 26.341 1.00 88.56 379 LYS A O 1
ATOM 3022 N N . GLY A 1 380 ? -1.437 -8.216 27.657 1.00 86.50 380 GLY A N 1
ATOM 3023 C CA . GLY A 1 380 ? -0.954 -9.037 28.764 1.00 86.50 380 GLY A CA 1
ATOM 3024 C C . GLY A 1 380 ? -1.442 -10.484 28.685 1.00 86.50 380 GLY A C 1
ATOM 3025 O O . GLY A 1 380 ? -2.166 -10.885 27.771 1.00 86.50 380 GLY A O 1
ATOM 3026 N N . ARG A 1 381 ? -1.052 -11.286 29.683 1.00 82.62 381 ARG A N 1
ATOM 3027 C CA . ARG A 1 381 ? -1.457 -12.701 29.805 1.00 82.62 381 ARG A CA 1
ATOM 3028 C C . ARG A 1 381 ? -2.940 -12.886 30.139 1.00 82.62 381 ARG A C 1
ATOM 3030 O O . ARG A 1 381 ? -3.495 -13.932 29.824 1.00 82.62 381 ARG A O 1
ATOM 3037 N N . ASP A 1 382 ? -3.562 -11.893 30.771 1.00 84.44 382 ASP A N 1
ATOM 3038 C CA . ASP A 1 382 ? -4.965 -11.943 31.197 1.00 84.44 382 ASP A CA 1
ATOM 3039 C C . ASP A 1 382 ? -5.900 -11.093 30.308 1.00 84.44 382 ASP A C 1
ATOM 3041 O O . ASP A 1 382 ? -7.087 -10.992 30.608 1.00 84.44 382 ASP A O 1
ATOM 3045 N N . THR A 1 383 ? -5.406 -10.539 29.189 1.00 91.44 383 THR A N 1
ATOM 3046 C CA . THR A 1 383 ? -6.197 -9.726 28.245 1.00 91.44 383 THR A CA 1
ATOM 3047 C C . THR A 1 383 ? -7.273 -10.544 27.543 1.00 91.44 383 THR A C 1
ATOM 3049 O O . THR A 1 383 ? -6.976 -11.503 26.825 1.00 91.44 383 THR A O 1
ATOM 3052 N N . ARG A 1 384 ? -8.533 -10.139 27.746 1.00 94.12 384 ARG A N 1
ATOM 3053 C CA . ARG A 1 384 ? -9.749 -10.804 27.256 1.00 94.12 384 ARG A CA 1
ATOM 3054 C C . ARG A 1 384 ? -10.402 -10.053 26.114 1.00 94.12 384 ARG A C 1
ATOM 3056 O O . ARG A 1 384 ? -10.830 -10.700 25.166 1.00 94.12 384 ARG A O 1
ATOM 3063 N N . LEU A 1 385 ? -10.413 -8.724 26.174 1.00 96.69 385 LEU A N 1
ATOM 3064 C CA . LEU A 1 385 ? -10.884 -7.854 25.103 1.00 96.69 385 LEU A CA 1
ATOM 3065 C C . LEU A 1 385 ? -9.682 -7.246 24.372 1.00 96.69 385 LEU A C 1
ATOM 3067 O O . LEU A 1 385 ? -8.946 -6.432 24.929 1.00 96.69 385 LEU A O 1
ATOM 3071 N N . LEU A 1 386 ? -9.474 -7.663 23.122 1.00 97.31 386 LEU A N 1
ATOM 3072 C CA . LEU A 1 386 ? -8.398 -7.174 22.265 1.00 97.31 386 LEU A CA 1
ATOM 3073 C C . LEU A 1 386 ? -8.967 -6.330 21.121 1.00 97.31 386 LEU A C 1
ATOM 3075 O O . LEU A 1 386 ? -9.559 -6.871 20.188 1.00 97.31 386 LEU A O 1
ATOM 3079 N N . PHE A 1 387 ? -8.720 -5.022 21.154 1.00 97.25 387 PHE A N 1
ATOM 3080 C CA . PHE A 1 387 ? -8.961 -4.150 20.005 1.00 97.25 387 PHE A CA 1
ATOM 3081 C C . PHE A 1 387 ? -7.822 -4.296 18.992 1.00 97.25 387 PHE A C 1
ATOM 3083 O O . PHE A 1 387 ? -6.646 -4.259 19.353 1.00 97.25 387 PHE A O 1
ATOM 3090 N N . CYS A 1 388 ? -8.109 -4.476 17.710 1.00 95.75 388 CYS A N 1
ATOM 3091 C CA . CYS A 1 388 ? -7.053 -4.574 16.703 1.00 95.75 388 CYS A CA 1
ATOM 3092 C C . CYS A 1 388 ? -7.456 -3.960 15.370 1.00 95.75 388 CYS A C 1
ATOM 3094 O O . CYS A 1 388 ? -8.635 -3.754 15.106 1.00 95.75 388 CYS A O 1
ATOM 3096 N N . THR A 1 389 ? -6.485 -3.666 14.505 1.00 91.88 389 THR A N 1
ATOM 3097 C CA . THR A 1 389 ? -6.834 -3.345 13.118 1.00 91.88 389 THR A CA 1
ATOM 3098 C C . THR A 1 389 ? -7.228 -4.603 12.354 1.00 91.88 389 THR A C 1
ATOM 3100 O O . THR A 1 389 ? -6.638 -5.664 12.559 1.00 91.88 389 THR A O 1
ATOM 3103 N N . THR A 1 390 ? -8.165 -4.491 11.416 1.00 91.12 390 THR A N 1
ATOM 3104 C CA . THR A 1 390 ? -8.666 -5.603 10.585 1.00 91.12 390 THR A CA 1
ATOM 3105 C C . THR A 1 390 ? -7.537 -6.439 9.962 1.00 91.12 390 THR A C 1
ATOM 3107 O O . THR A 1 390 ? -7.529 -7.667 10.049 1.00 91.12 390 THR A O 1
ATOM 3110 N N . GLY A 1 391 ? -6.490 -5.779 9.447 1.00 87.56 391 GLY A N 1
ATOM 3111 C CA . GLY A 1 391 ? -5.296 -6.436 8.896 1.00 87.56 391 GLY A CA 1
ATOM 3112 C C . GLY A 1 391 ? -4.455 -7.253 9.897 1.00 87.56 391 GLY A C 1
ATOM 3113 O O . GLY A 1 391 ? -3.705 -8.137 9.482 1.00 87.56 391 GLY A O 1
ATOM 3114 N N . ILE A 1 392 ? -4.565 -7.003 11.208 1.00 89.56 392 ILE A N 1
ATOM 3115 C CA . ILE A 1 392 ? -3.942 -7.837 12.252 1.00 89.56 392 ILE A CA 1
ATOM 3116 C C . ILE A 1 392 ? -4.732 -9.134 12.443 1.00 89.56 392 ILE A C 1
ATOM 3118 O O . ILE A 1 392 ? -4.117 -10.196 12.558 1.00 89.56 392 ILE A O 1
ATOM 3122 N N . LEU A 1 393 ? -6.070 -9.080 12.422 1.00 93.38 393 LEU A N 1
ATOM 3123 C CA . LEU A 1 393 ? -6.900 -10.287 12.489 1.00 93.38 393 LEU A CA 1
ATOM 3124 C C . LEU A 1 393 ? -6.744 -11.145 11.225 1.00 93.38 393 LEU A C 1
ATOM 3126 O O . LEU A 1 393 ? -6.539 -12.351 11.343 1.00 93.38 393 LEU A O 1
ATOM 3130 N N . LEU A 1 394 ? -6.717 -10.527 10.038 1.00 89.12 394 LEU A N 1
ATOM 3131 C CA . LEU A 1 394 ? -6.407 -11.220 8.780 1.00 89.12 394 LEU A CA 1
ATOM 3132 C C . LEU A 1 394 ? -5.047 -11.935 8.834 1.00 89.12 394 LEU A C 1
ATOM 3134 O O . LEU A 1 394 ? -4.949 -13.092 8.435 1.00 89.12 394 LEU A O 1
ATOM 3138 N N . ARG A 1 395 ? -4.003 -11.304 9.393 1.00 84.25 395 ARG A N 1
ATOM 3139 C CA . ARG A 1 395 ? -2.704 -11.978 9.569 1.00 84.25 395 ARG A CA 1
ATOM 3140 C C . ARG A 1 395 ? -2.764 -13.122 10.576 1.00 84.25 395 ARG A C 1
ATOM 3142 O O . ARG A 1 395 ? -2.124 -14.144 10.348 1.00 84.25 395 ARG A O 1
ATOM 3149 N N . ARG A 1 396 ? -3.530 -12.985 11.665 1.00 89.00 396 ARG A N 1
ATOM 3150 C CA . ARG A 1 396 ? -3.749 -14.096 12.603 1.00 89.00 396 ARG A CA 1
ATOM 3151 C C . ARG A 1 396 ? -4.412 -15.281 11.895 1.00 89.00 396 ARG A C 1
ATOM 3153 O O . ARG A 1 396 ? -3.945 -16.395 12.083 1.00 89.00 396 ARG A O 1
ATOM 3160 N N . LEU A 1 397 ? -5.409 -15.040 11.042 1.00 87.75 397 LEU A N 1
ATOM 3161 C CA . LEU A 1 397 ? -6.109 -16.072 10.262 1.00 87.75 397 LEU A CA 1
ATOM 3162 C C . LEU A 1 397 ? -5.208 -16.839 9.273 1.00 87.75 397 LEU A C 1
ATOM 3164 O O . LEU A 1 397 ? -5.535 -17.971 8.924 1.00 87.75 397 LEU A O 1
ATOM 3168 N N . LEU A 1 398 ? -4.066 -16.282 8.846 1.00 79.38 398 LEU A N 1
ATOM 3169 C CA . LEU A 1 398 ? -3.090 -17.017 8.023 1.00 79.38 398 LEU A CA 1
ATOM 3170 C C . LEU A 1 398 ? -2.421 -18.168 8.796 1.00 79.38 398 LEU A C 1
ATOM 3172 O O . LEU A 1 398 ? -2.151 -19.216 8.209 1.00 79.38 398 LEU A O 1
ATOM 3176 N N . VAL A 1 399 ? -2.176 -17.970 10.096 1.00 80.75 399 VAL A N 1
ATOM 3177 C CA . VAL A 1 399 ? -1.513 -18.934 10.995 1.00 80.75 399 VAL A CA 1
ATOM 3178 C C . VAL A 1 399 ? -2.549 -19.795 11.727 1.00 80.75 399 VAL A C 1
ATOM 3180 O O . VAL A 1 399 ? -2.484 -21.019 11.720 1.00 80.75 399 VAL A O 1
ATOM 3183 N N . ASP A 1 400 ? -3.544 -19.144 12.322 1.00 87.00 400 ASP A N 1
ATOM 3184 C CA . ASP A 1 400 ? -4.614 -19.709 13.140 1.00 87.00 400 ASP A CA 1
ATOM 3185 C C . ASP A 1 400 ? -5.944 -19.596 12.380 1.00 87.00 400 ASP A C 1
ATOM 3187 O O . ASP A 1 400 ? -6.801 -18.760 12.678 1.00 87.00 400 ASP A O 1
ATOM 3191 N N . ARG A 1 401 ? -6.098 -20.441 11.350 1.00 87.94 401 ARG A N 1
ATOM 3192 C CA . ARG A 1 401 ? -7.261 -20.452 10.436 1.00 87.94 401 ARG A CA 1
ATOM 3193 C C . ARG A 1 401 ? -8.608 -20.664 11.135 1.00 87.94 401 ARG A C 1
ATOM 3195 O O . ARG A 1 401 ? -9.636 -20.319 10.563 1.00 87.94 401 ARG A O 1
ATOM 3202 N N . ASN A 1 402 ? -8.595 -21.231 12.341 1.00 88.81 402 ASN A N 1
ATOM 3203 C CA . ASN A 1 402 ? -9.787 -21.541 13.128 1.00 88.81 402 ASN A CA 1
ATOM 3204 C C . ASN A 1 402 ? -10.008 -20.561 14.298 1.00 88.81 402 ASN A C 1
ATOM 3206 O O . ASN A 1 402 ? -10.969 -20.729 15.045 1.00 88.81 402 ASN A O 1
ATOM 3210 N N . LEU A 1 403 ? -9.151 -19.547 14.485 1.00 92.69 403 LEU A N 1
ATOM 3211 C CA . LEU A 1 403 ? -9.194 -18.616 15.626 1.00 92.69 403 LEU A CA 1
ATOM 3212 C C . LEU A 1 403 ? -9.292 -19.333 16.985 1.00 92.69 403 LEU A C 1
ATOM 3214 O O . LEU A 1 403 ? -10.143 -19.020 17.825 1.00 92.69 403 LEU A O 1
ATOM 3218 N N . ASN A 1 404 ? -8.440 -20.332 17.200 1.00 88.25 404 ASN A N 1
ATOM 3219 C CA . ASN A 1 404 ? -8.460 -21.164 18.398 1.00 88.25 404 ASN A CA 1
ATOM 3220 C C . ASN A 1 404 ? -8.358 -20.308 19.680 1.00 88.25 404 ASN A C 1
ATOM 3222 O O . ASN A 1 404 ? -7.568 -19.364 19.783 1.00 88.25 404 ASN A O 1
ATOM 3226 N N . GLY A 1 405 ? -9.219 -20.614 20.655 1.00 88.12 405 GLY A N 1
ATOM 3227 C CA . GLY A 1 405 ? -9.353 -19.857 21.905 1.00 88.12 405 GLY A CA 1
ATOM 3228 C C . GLY A 1 405 ? -10.091 -18.511 21.809 1.00 88.12 405 GLY A C 1
ATOM 3229 O O . GLY A 1 405 ? -10.264 -17.867 22.838 1.00 88.12 405 GLY A O 1
ATOM 3230 N N . VAL A 1 406 ? -10.539 -18.071 20.626 1.00 95.25 406 VAL A N 1
ATOM 3231 C CA . VAL A 1 406 ? -11.441 -16.911 20.482 1.00 95.25 406 VAL A CA 1
ATOM 3232 C C . VAL A 1 406 ? -12.893 -17.375 20.620 1.00 95.25 406 VAL A C 1
ATOM 3234 O O . VAL A 1 406 ? -13.273 -18.390 20.038 1.00 95.25 406 VAL A O 1
ATOM 3237 N N . THR A 1 407 ? -13.689 -16.627 21.390 1.00 95.88 407 THR A N 1
ATOM 3238 C CA . THR A 1 407 ? -15.120 -16.905 21.641 1.00 95.88 407 THR A CA 1
ATOM 3239 C C . THR A 1 407 ? -16.041 -15.971 20.856 1.00 95.88 407 THR A C 1
ATOM 3241 O O . THR A 1 407 ? -17.065 -16.401 20.331 1.00 95.88 407 THR A O 1
ATOM 3244 N N . HIS A 1 408 ? -15.640 -14.704 20.728 1.00 97.88 408 HIS A N 1
ATOM 3245 C CA . HIS A 1 408 ? -16.423 -13.651 20.097 1.00 97.88 408 HIS A CA 1
ATOM 3246 C C . HIS A 1 408 ? -15.532 -12.839 19.149 1.00 97.88 408 HIS A C 1
ATOM 3248 O O . HIS A 1 408 ? -14.430 -12.420 19.520 1.00 97.88 408 HIS A O 1
ATOM 3254 N N . VAL A 1 409 ? -16.020 -12.582 17.939 1.00 98.00 409 VAL A N 1
ATOM 3255 C CA . VAL A 1 409 ? -15.434 -11.615 17.003 1.00 98.00 409 VAL A CA 1
ATOM 3256 C C . VAL A 1 409 ? -16.437 -10.489 16.802 1.00 98.00 409 VAL A C 1
ATOM 3258 O O . VAL A 1 409 ? -17.584 -10.725 16.438 1.00 98.00 409 VAL A O 1
ATOM 3261 N N . VAL A 1 410 ? -15.995 -9.262 17.045 1.00 98.00 410 VAL A N 1
ATOM 3262 C CA . VAL A 1 410 ? -16.746 -8.037 16.785 1.00 98.00 410 VAL A CA 1
ATOM 3263 C C . VAL A 1 410 ? -16.075 -7.336 15.610 1.00 98.00 410 VAL A C 1
ATOM 3265 O O . VAL A 1 410 ? -14.889 -7.016 15.685 1.00 98.00 410 VAL A O 1
ATOM 3268 N N . VAL A 1 411 ? -16.812 -7.105 14.527 1.00 95.81 411 VAL A N 1
ATOM 3269 C CA . VAL A 1 411 ? -16.344 -6.300 13.394 1.00 95.81 411 VAL A CA 1
ATOM 3270 C C . VAL A 1 411 ? -17.043 -4.952 13.473 1.00 95.81 411 VAL A C 1
ATOM 3272 O O . VAL A 1 411 ? -18.253 -4.873 13.258 1.00 95.81 411 VAL A O 1
ATOM 3275 N N . ASP A 1 412 ? -16.300 -3.913 13.851 1.00 93.56 412 ASP A N 1
ATOM 3276 C CA . ASP A 1 412 ? -16.830 -2.555 13.963 1.00 93.56 412 ASP A CA 1
ATOM 3277 C C . ASP A 1 412 ? -16.714 -1.770 12.654 1.00 93.56 412 ASP A C 1
ATOM 3279 O O . ASP A 1 412 ? -15.944 -2.131 11.763 1.00 93.56 412 ASP A O 1
ATOM 3283 N N . GLU A 1 413 ? -17.471 -0.677 12.566 1.00 88.56 413 GLU A N 1
ATOM 3284 C CA . GLU A 1 413 ? -17.417 0.304 11.481 1.00 88.56 413 GLU A CA 1
ATOM 3285 C C . GLU A 1 413 ? -17.577 -0.311 10.070 1.00 88.56 413 GLU A C 1
ATOM 3287 O O . GLU A 1 413 ? -17.103 0.241 9.079 1.00 88.56 413 GLU A O 1
ATOM 3292 N N . ILE A 1 414 ? -18.324 -1.422 9.936 1.00 86.00 414 ILE A N 1
ATOM 3293 C CA . ILE A 1 414 ? -18.496 -2.176 8.666 1.00 86.00 414 ILE A CA 1
ATOM 3294 C C . ILE A 1 414 ? -19.070 -1.338 7.513 1.00 86.00 414 ILE A C 1
ATOM 3296 O O . ILE A 1 414 ? -19.002 -1.719 6.348 1.00 86.00 414 ILE A O 1
ATOM 3300 N N . HIS A 1 415 ? -19.651 -0.187 7.835 1.00 82.00 415 HIS A N 1
ATOM 3301 C CA . HIS A 1 415 ? -20.191 0.775 6.890 1.00 82.00 415 HIS A CA 1
ATOM 3302 C C . HIS A 1 415 ? -19.114 1.612 6.172 1.00 82.00 415 HIS A C 1
ATOM 3304 O O . HIS A 1 415 ? -19.431 2.182 5.133 1.00 82.00 415 HIS A O 1
ATOM 3310 N N . GLU A 1 416 ? -17.857 1.641 6.649 1.00 77.50 416 GLU A N 1
ATOM 3311 C CA . GLU A 1 416 ? -16.730 2.235 5.903 1.00 77.50 416 GLU A CA 1
ATOM 3312 C C . GLU A 1 416 ? -16.360 1.414 4.647 1.00 77.50 416 GLU A C 1
ATOM 3314 O O . GLU A 1 416 ? -15.696 1.940 3.756 1.00 77.50 416 GLU A O 1
ATOM 3319 N N . ARG A 1 417 ? -16.797 0.141 4.550 1.00 74.88 417 ARG A N 1
ATOM 3320 C CA . ARG A 1 417 ? -16.599 -0.758 3.386 1.00 74.88 417 ARG A CA 1
ATOM 3321 C C . ARG A 1 417 ? -15.148 -0.847 2.889 1.00 74.88 417 ARG A C 1
ATOM 3323 O O . ARG A 1 417 ? -14.882 -0.940 1.690 1.00 74.88 417 ARG A O 1
ATOM 3330 N N . GLY A 1 418 ? -14.195 -0.824 3.819 1.00 73.56 418 GLY A N 1
ATOM 3331 C CA . GLY A 1 418 ? -12.786 -1.018 3.497 1.00 73.56 418 GLY A CA 1
ATOM 3332 C C . GLY A 1 418 ? -12.505 -2.421 2.940 1.00 73.56 418 GLY A C 1
ATOM 3333 O O . GLY A 1 418 ? -13.181 -3.400 3.257 1.00 73.56 418 GLY A O 1
ATOM 3334 N N . MET A 1 419 ? -11.483 -2.531 2.084 1.00 77.56 419 MET A N 1
ATOM 3335 C CA . MET A 1 419 ? -11.155 -3.792 1.399 1.00 77.56 419 MET A CA 1
ATOM 3336 C C . MET A 1 419 ? -10.799 -4.931 2.366 1.00 77.56 419 MET A C 1
ATOM 3338 O O . MET A 1 419 ? -11.062 -6.094 2.067 1.00 77.56 419 MET A O 1
ATOM 3342 N N . ASN A 1 420 ? -10.192 -4.616 3.516 1.00 81.19 420 ASN A N 1
ATOM 3343 C CA . ASN A 1 420 ? -9.828 -5.626 4.513 1.00 81.19 420 ASN A CA 1
ATOM 3344 C C . ASN A 1 420 ? -11.058 -6.112 5.284 1.00 81.19 420 ASN A C 1
ATOM 3346 O O . ASN A 1 420 ? -11.112 -7.271 5.678 1.00 81.19 420 ASN A O 1
ATOM 3350 N N . GLU A 1 421 ? -12.016 -5.221 5.514 1.00 84.06 421 GLU A N 1
ATOM 3351 C CA . GLU A 1 421 ? -13.252 -5.442 6.253 1.00 84.06 421 GLU A CA 1
ATOM 3352 C C . GLU A 1 421 ? -14.158 -6.371 5.442 1.00 84.06 421 GLU A C 1
ATOM 3354 O O . GLU A 1 421 ? -14.500 -7.454 5.913 1.00 84.06 421 GLU A O 1
ATOM 3359 N N . ASP A 1 422 ? -14.427 -6.027 4.180 1.00 84.38 422 ASP A N 1
ATOM 3360 C CA . ASP A 1 422 ? -15.182 -6.878 3.255 1.00 84.38 422 ASP A CA 1
ATOM 3361 C C . ASP A 1 422 ? -14.511 -8.258 3.068 1.00 84.38 422 ASP A C 1
ATOM 3363 O O . ASP A 1 422 ? -15.187 -9.289 3.094 1.00 84.38 422 ASP A O 1
ATOM 3367 N N . PHE A 1 423 ? -13.177 -8.316 2.948 1.00 82.81 423 PHE A N 1
ATOM 3368 C CA . PHE A 1 423 ? -12.449 -9.588 2.825 1.00 82.81 423 PHE A CA 1
ATOM 3369 C C . PHE A 1 423 ? -12.469 -10.425 4.115 1.00 82.81 423 PHE A C 1
ATOM 3371 O O . PHE A 1 423 ? -12.603 -11.650 4.061 1.00 82.81 423 PHE A O 1
ATOM 3378 N N . LEU A 1 424 ? -12.400 -9.782 5.285 1.00 87.75 424 LEU A N 1
ATOM 3379 C CA . LEU A 1 424 ? -12.570 -10.446 6.576 1.00 87.75 424 LEU A CA 1
ATOM 3380 C C . LEU A 1 424 ? -13.976 -11.048 6.704 1.00 87.75 424 LEU A C 1
ATOM 3382 O O . LEU A 1 424 ? -14.093 -12.181 7.165 1.00 87.75 424 LEU A O 1
ATOM 3386 N N . LEU A 1 425 ? -15.027 -10.347 6.264 1.00 88.88 425 LEU A N 1
ATOM 3387 C CA . LEU A 1 425 ? -16.398 -10.872 6.292 1.00 88.88 425 LEU A CA 1
ATOM 3388 C C . LEU A 1 425 ? -16.565 -12.124 5.417 1.00 88.88 425 LEU A C 1
ATOM 3390 O O . LEU A 1 425 ? -17.256 -13.051 5.838 1.00 88.88 425 LEU A O 1
ATOM 3394 N N . ILE A 1 426 ? -15.886 -12.201 4.265 1.00 85.31 426 ILE A N 1
ATOM 3395 C CA . ILE A 1 426 ? -15.847 -13.419 3.433 1.00 85.31 426 ILE A CA 1
ATOM 3396 C C . ILE A 1 426 ? -15.214 -14.582 4.214 1.00 85.31 426 ILE A C 1
ATOM 3398 O O . ILE A 1 426 ? -15.818 -15.648 4.327 1.00 85.31 426 ILE A O 1
ATOM 3402 N N . ILE A 1 427 ? -14.030 -14.376 4.806 1.00 86.31 427 ILE A N 1
ATOM 3403 C CA . ILE A 1 427 ? -13.327 -15.431 5.559 1.00 86.31 427 ILE A CA 1
ATOM 3404 C C . ILE A 1 427 ? -14.130 -15.873 6.789 1.00 86.31 427 ILE A C 1
ATOM 3406 O O . ILE A 1 427 ? -14.218 -17.068 7.067 1.00 86.31 427 ILE A O 1
ATOM 3410 N N . LEU A 1 428 ? -14.732 -14.932 7.524 1.00 91.19 428 LEU A N 1
ATOM 3411 C CA . LEU A 1 428 ? -15.545 -15.243 8.699 1.00 91.19 428 LEU A CA 1
ATOM 3412 C C . LEU A 1 428 ? -16.808 -16.021 8.317 1.00 91.19 428 LEU A C 1
ATOM 3414 O O . LEU A 1 428 ? -17.112 -17.014 8.973 1.00 91.19 428 LEU A O 1
ATOM 3418 N N . ARG A 1 429 ? -17.500 -15.650 7.232 1.00 89.19 429 ARG A N 1
ATOM 3419 C CA . ARG A 1 429 ? -18.656 -16.405 6.724 1.00 89.19 429 ARG A CA 1
ATOM 3420 C C . ARG A 1 429 ? -18.294 -17.855 6.393 1.00 89.19 429 ARG A C 1
ATOM 3422 O O . ARG A 1 429 ? -19.060 -18.756 6.715 1.00 89.19 429 ARG A O 1
ATOM 3429 N N . ASP A 1 430 ? -17.123 -18.088 5.808 1.00 87.12 430 ASP A N 1
ATOM 3430 C CA . ASP A 1 430 ? -16.656 -19.433 5.457 1.00 87.12 430 ASP A CA 1
ATOM 3431 C C . ASP A 1 430 ? -16.087 -20.211 6.678 1.00 87.12 430 ASP A C 1
ATOM 3433 O O . ASP A 1 430 ? -15.968 -21.441 6.639 1.00 87.12 430 ASP A O 1
ATOM 3437 N N . LEU A 1 431 ? -15.764 -19.514 7.779 1.00 91.19 431 LEU A N 1
ATOM 3438 C CA . LEU A 1 431 ? -15.321 -20.082 9.062 1.00 91.19 431 LEU A CA 1
ATOM 3439 C C . LEU A 1 431 ? -16.490 -20.472 9.985 1.00 91.19 431 LEU A C 1
ATOM 3441 O O . LEU A 1 431 ? -16.405 -21.507 10.645 1.00 91.19 431 LEU A O 1
ATOM 3445 N N . LEU A 1 432 ? -17.574 -19.690 10.034 1.00 93.75 432 LEU A N 1
ATOM 3446 C CA . LEU A 1 432 ? -18.713 -19.914 10.943 1.00 93.75 432 LEU A CA 1
ATOM 3447 C C . LEU A 1 432 ? -19.305 -21.343 10.882 1.00 93.75 432 LEU A C 1
ATOM 3449 O O . LEU A 1 432 ? -19.518 -21.917 11.952 1.00 93.75 432 LEU A O 1
ATOM 3453 N N . PRO A 1 433 ? -19.483 -21.991 9.706 1.00 92.75 433 PRO A N 1
ATOM 3454 C CA . PRO A 1 433 ? -19.944 -23.383 9.628 1.00 92.75 433 PRO A CA 1
ATOM 3455 C C . PRO A 1 433 ? -18.979 -24.408 10.241 1.00 92.75 433 PRO A C 1
ATOM 3457 O O . PRO A 1 433 ? -19.381 -25.529 10.538 1.00 92.75 433 PRO A O 1
ATOM 3460 N N . ARG A 1 434 ? -17.698 -24.052 10.410 1.00 93.81 434 ARG A N 1
ATOM 3461 C CA . ARG A 1 434 ? -16.666 -24.909 11.019 1.00 93.81 434 ARG A CA 1
ATOM 3462 C C . ARG A 1 434 ? -16.547 -24.705 12.530 1.00 93.81 434 ARG A C 1
ATOM 3464 O O . ARG A 1 434 ? -15.906 -25.524 13.182 1.00 93.81 434 ARG A O 1
ATOM 3471 N N . ARG A 1 435 ? -17.115 -23.618 13.067 1.00 94.12 435 ARG A N 1
ATOM 3472 C CA . ARG A 1 435 ? -17.071 -23.236 14.488 1.00 94.12 435 ARG A CA 1
ATOM 3473 C C . ARG A 1 435 ? -18.435 -22.720 14.966 1.00 94.12 435 ARG A C 1
ATOM 3475 O O . ARG A 1 435 ? -18.595 -21.507 15.124 1.00 94.12 435 ARG A O 1
ATOM 3482 N N . PRO A 1 436 ? -19.423 -23.612 15.182 1.00 93.06 436 PRO A N 1
ATOM 3483 C CA . PRO A 1 436 ? -20.774 -23.241 15.625 1.00 93.06 436 PRO A CA 1
ATOM 3484 C C . PRO A 1 436 ? -20.805 -22.465 16.955 1.00 93.06 436 PRO A C 1
ATOM 3486 O O . PRO A 1 436 ? -21.748 -21.728 17.223 1.00 93.06 436 PRO A O 1
ATOM 3489 N N . GLU A 1 437 ? -19.774 -22.609 17.786 1.00 93.12 437 GLU A N 1
ATOM 3490 C CA . GLU A 1 437 ? -19.603 -21.922 19.065 1.00 93.12 437 GLU A CA 1
ATOM 3491 C C . GLU A 1 437 ? -19.061 -20.486 18.946 1.00 93.12 437 GLU A C 1
ATOM 3493 O O . GLU A 1 437 ? -19.198 -19.706 19.888 1.00 93.12 437 GLU A O 1
ATOM 3498 N N . LEU A 1 438 ? -18.450 -20.123 17.811 1.00 95.94 438 LEU A N 1
ATOM 3499 C CA . LEU A 1 438 ? -17.911 -18.782 17.578 1.00 95.94 438 LEU A CA 1
ATOM 3500 C C . LEU A 1 438 ? -19.054 -17.800 17.296 1.00 95.94 438 LEU A C 1
ATOM 3502 O O . LEU A 1 438 ? -19.806 -17.988 16.340 1.00 95.94 438 LEU A O 1
ATOM 3506 N N . ARG A 1 439 ? -19.149 -16.726 18.087 1.00 97.31 439 ARG A N 1
ATOM 3507 C CA . ARG A 1 439 ? -20.148 -15.662 17.894 1.00 97.31 439 ARG A CA 1
ATOM 3508 C C . ARG A 1 439 ? -19.570 -14.487 17.105 1.00 97.31 439 ARG A C 1
ATOM 3510 O O . ARG A 1 439 ? -18.467 -14.022 17.400 1.00 97.31 439 ARG A O 1
ATOM 3517 N N . LEU A 1 440 ? -20.327 -13.991 16.127 1.00 97.56 440 LEU A N 1
ATOM 3518 C CA . LEU A 1 440 ? -19.970 -12.850 15.282 1.00 97.56 440 LEU A CA 1
ATOM 3519 C C . LEU A 1 440 ? -20.936 -11.682 15.508 1.00 97.56 440 LEU A C 1
ATOM 3521 O O . LEU A 1 440 ? -22.140 -11.809 15.300 1.00 97.56 440 LEU A O 1
ATOM 3525 N N . ILE A 1 441 ? -20.399 -10.526 15.890 1.00 97.56 441 ILE A N 1
ATOM 3526 C CA . ILE A 1 441 ? -21.153 -9.283 16.059 1.00 97.56 441 ILE A CA 1
ATOM 3527 C C . ILE A 1 441 ? -20.673 -8.288 15.003 1.00 97.56 441 ILE A C 1
ATOM 3529 O O . ILE A 1 441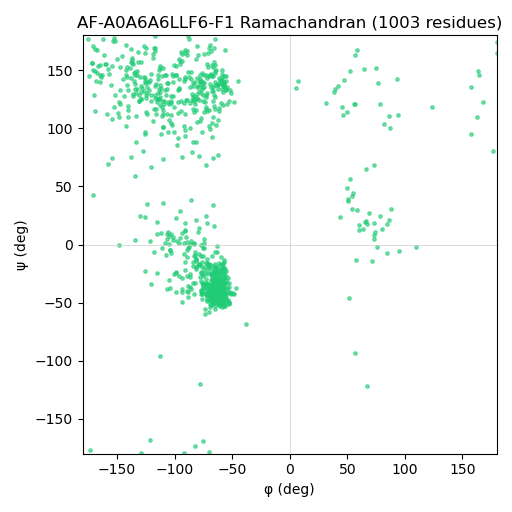 ? -19.481 -8.008 14.906 1.00 97.56 441 ILE A O 1
ATOM 3533 N N . LEU A 1 442 ? -21.596 -7.748 14.213 1.00 95.19 442 LEU A N 1
ATOM 3534 C CA . LEU A 1 442 ? -21.312 -6.800 13.135 1.00 95.19 442 LEU A CA 1
ATOM 3535 C C . LEU A 1 442 ? -21.893 -5.436 13.504 1.00 95.19 442 LEU A C 1
ATOM 3537 O O . LEU A 1 442 ? -23.101 -5.339 13.701 1.00 95.19 442 LEU A O 1
ATOM 3541 N N . MET A 1 443 ? -21.071 -4.391 13.612 1.00 93.12 443 MET A N 1
ATOM 3542 C CA . MET A 1 443 ? -21.516 -3.066 14.069 1.00 93.12 443 MET A CA 1
ATOM 3543 C C . MET A 1 443 ? -21.448 -2.027 12.939 1.00 93.12 443 MET A C 1
ATOM 3545 O O . MET A 1 443 ? -20.418 -1.846 12.292 1.00 93.12 443 MET A O 1
ATOM 3549 N N . SER A 1 444 ? -22.566 -1.335 12.696 1.00 87.00 444 SER A N 1
ATOM 3550 C CA . SER A 1 444 ? -22.734 -0.309 11.653 1.00 87.00 444 SER A CA 1
ATOM 3551 C C . SER A 1 444 ? -23.246 1.004 12.246 1.00 87.00 444 SER A C 1
ATOM 3553 O O . SER A 1 444 ? -24.160 0.995 13.073 1.00 87.00 444 SER A O 1
ATOM 3555 N N . ALA A 1 445 ? -22.719 2.145 11.785 1.00 80.88 445 ALA A N 1
ATOM 3556 C CA . ALA A 1 445 ? -23.273 3.459 12.116 1.00 80.88 445 ALA A CA 1
ATOM 3557 C C . ALA A 1 445 ? -24.482 3.859 11.247 1.00 80.88 445 ALA A C 1
ATOM 3559 O O . ALA A 1 445 ? -25.168 4.827 11.563 1.00 80.88 445 ALA A O 1
ATOM 3560 N N . THR A 1 446 ? -24.743 3.132 10.153 1.00 68.56 446 THR A N 1
ATOM 3561 C CA . THR A 1 446 ? -25.739 3.490 9.126 1.00 68.56 446 THR A CA 1
ATOM 3562 C C . THR A 1 446 ? -26.848 2.444 8.985 1.00 68.56 446 THR A C 1
ATOM 3564 O O . THR A 1 446 ? -26.677 1.278 9.353 1.00 68.56 446 THR A O 1
ATOM 3567 N N . LEU A 1 447 ? -27.973 2.862 8.390 1.00 58.06 447 LEU A N 1
ATOM 3568 C CA . LEU A 1 447 ? -29.181 2.055 8.161 1.00 58.06 447 LEU A CA 1
ATOM 3569 C C . LEU A 1 447 ? -29.002 0.869 7.188 1.00 58.06 447 LEU A C 1
ATOM 3571 O O . LEU A 1 447 ? -29.891 0.031 7.096 1.00 58.06 447 LEU A O 1
ATOM 3575 N N . ASN A 1 448 ? -27.852 0.720 6.520 1.00 66.81 448 ASN A N 1
ATOM 3576 C CA . ASN A 1 448 ? -27.572 -0.382 5.581 1.00 66.81 448 ASN A CA 1
ATOM 3577 C C . ASN A 1 448 ? -27.342 -1.759 6.258 1.00 66.81 448 ASN A C 1
ATOM 3579 O O . ASN A 1 448 ? -26.681 -2.632 5.695 1.00 66.81 448 ASN A O 1
ATOM 3583 N N . ALA A 1 449 ? -27.878 -1.980 7.462 1.00 76.94 449 ALA A N 1
ATOM 3584 C CA . ALA A 1 449 ? -27.760 -3.236 8.207 1.00 76.94 449 ALA A CA 1
ATOM 3585 C C . ALA A 1 449 ? -28.393 -4.434 7.475 1.00 76.94 449 ALA A C 1
ATOM 3587 O O . ALA A 1 449 ? -27.872 -5.547 7.558 1.00 76.94 449 ALA A O 1
ATOM 3588 N N . GLU A 1 450 ? -29.451 -4.196 6.693 1.00 82.75 450 GLU A N 1
ATOM 3589 C CA . GLU A 1 450 ? -30.156 -5.210 5.894 1.00 82.75 450 GLU A CA 1
ATOM 3590 C C . GLU A 1 450 ? -29.231 -5.934 4.902 1.00 82.75 450 GLU A C 1
ATOM 3592 O O . GLU A 1 450 ? -29.363 -7.140 4.679 1.00 82.75 450 GLU A O 1
ATOM 3597 N N . LEU A 1 451 ? -28.241 -5.224 4.346 1.00 83.50 451 LEU A N 1
ATOM 3598 C CA . LEU A 1 451 ? -27.249 -5.798 3.433 1.00 83.50 451 LEU A CA 1
ATOM 3599 C C . LEU A 1 451 ? -26.373 -6.845 4.139 1.00 83.50 451 LEU A C 1
ATOM 3601 O O . LEU A 1 451 ? -26.089 -7.902 3.580 1.00 83.50 451 LEU A O 1
ATOM 3605 N N . PHE A 1 452 ? -25.965 -6.568 5.377 1.00 85.38 452 PHE A N 1
ATOM 3606 C CA . PHE A 1 452 ? -25.147 -7.488 6.167 1.00 85.38 452 PHE A CA 1
ATOM 3607 C C . PHE A 1 452 ? -25.987 -8.637 6.733 1.00 85.38 452 PHE A C 1
ATOM 3609 O O . PHE A 1 452 ? -25.548 -9.783 6.693 1.00 85.38 452 PHE A O 1
ATOM 3616 N N . SER A 1 453 ? -27.217 -8.357 7.178 1.00 88.19 453 SER A N 1
ATOM 3617 C CA . SER A 1 453 ? -28.175 -9.384 7.607 1.00 88.19 453 SER A CA 1
ATOM 3618 C C . SER A 1 453 ? -28.426 -10.403 6.493 1.00 88.19 453 SER A C 1
ATOM 3620 O O . SER A 1 453 ? -28.214 -11.599 6.697 1.00 88.19 453 SER A O 1
ATOM 3622 N N . SER A 1 454 ? -28.779 -9.942 5.288 1.00 87.81 454 SER A N 1
ATOM 3623 C CA . SER A 1 454 ? -29.023 -10.813 4.130 1.00 87.81 454 SER A CA 1
ATOM 3624 C C . SER A 1 454 ? -27.774 -11.585 3.681 1.00 87.81 454 SER A C 1
ATOM 3626 O O . SER A 1 454 ? -27.878 -12.776 3.390 1.00 87.81 454 SER A O 1
ATOM 3628 N N . TYR A 1 455 ? -26.585 -10.969 3.703 1.00 85.81 455 TYR A N 1
ATOM 3629 C CA . TYR A 1 455 ? -25.321 -11.654 3.395 1.00 85.81 455 TYR A CA 1
ATOM 3630 C C . TYR A 1 455 ? -24.990 -12.795 4.378 1.00 85.81 455 TYR A C 1
ATOM 3632 O O . TYR A 1 455 ? -24.456 -13.824 3.961 1.00 85.81 455 TYR A O 1
ATOM 3640 N N . PHE A 1 456 ? -25.352 -12.650 5.658 1.00 90.44 456 PHE A N 1
ATOM 3641 C CA . PHE A 1 456 ? -25.227 -13.689 6.690 1.00 90.44 456 PHE A CA 1
ATOM 3642 C C . PHE A 1 456 ? -26.519 -14.513 6.890 1.00 90.44 456 PHE A C 1
ATOM 3644 O O . PHE A 1 456 ? -26.760 -15.042 7.972 1.00 90.44 456 PHE A O 1
ATOM 3651 N N . GLY A 1 457 ? -27.345 -14.660 5.846 1.00 87.94 457 GLY A N 1
ATOM 3652 C CA . GLY A 1 457 ? -28.476 -15.599 5.841 1.00 87.94 457 GLY A CA 1
ATOM 3653 C C . GLY A 1 457 ? -29.726 -15.134 6.596 1.00 87.94 457 GLY A C 1
ATOM 3654 O O . GLY A 1 457 ? -30.515 -15.968 7.028 1.00 87.94 457 GLY A O 1
ATOM 3655 N N . GLY A 1 458 ? -29.915 -13.822 6.754 1.00 88.94 458 GLY A N 1
ATOM 3656 C CA . GLY A 1 458 ? -31.028 -13.233 7.507 1.00 88.94 458 GLY A CA 1
ATOM 3657 C C . GLY A 1 458 ? -30.731 -13.058 8.998 1.00 88.94 458 GLY A C 1
ATOM 3658 O O . GLY A 1 458 ? -31.643 -13.154 9.816 1.00 88.94 458 GLY A O 1
ATOM 3659 N N . ALA A 1 459 ? -29.465 -12.824 9.362 1.00 92.56 459 ALA A N 1
ATOM 3660 C CA . ALA A 1 459 ? -29.046 -12.646 10.753 1.00 92.56 459 ALA A CA 1
ATOM 3661 C C . ALA A 1 459 ? -29.845 -11.523 11.457 1.00 92.56 459 ALA A C 1
ATOM 3663 O O . ALA A 1 459 ? -30.100 -10.484 10.834 1.00 92.56 459 ALA A O 1
ATOM 3664 N N . PRO A 1 460 ? -30.230 -11.685 12.739 1.00 95.12 460 PRO A N 1
ATOM 3665 C CA . PRO A 1 460 ? -31.037 -10.708 13.465 1.00 95.12 460 PRO A CA 1
ATOM 3666 C C . PRO A 1 460 ? -30.376 -9.328 13.500 1.00 95.12 460 PRO A C 1
ATOM 3668 O O . PRO A 1 460 ? -29.169 -9.195 13.724 1.00 95.12 460 PRO A O 1
ATOM 3671 N N . MET A 1 461 ? -31.204 -8.303 13.313 1.00 92.25 461 MET A N 1
ATOM 3672 C CA . MET A 1 461 ? -30.805 -6.901 13.358 1.00 92.25 461 MET A CA 1
ATOM 3673 C C . MET A 1 461 ? -31.321 -6.242 14.634 1.00 92.25 461 MET A C 1
ATOM 3675 O O . MET A 1 461 ? -32.514 -6.287 14.926 1.00 92.25 461 MET A O 1
ATOM 3679 N N . LEU A 1 462 ? -30.422 -5.586 15.359 1.00 91.75 462 LEU A N 1
ATOM 3680 C CA . LEU A 1 462 ? -30.742 -4.685 16.460 1.00 91.75 462 LEU A CA 1
ATOM 3681 C C . LEU A 1 462 ? -30.490 -3.239 16.031 1.00 91.75 462 LEU A C 1
ATOM 3683 O O . LEU A 1 462 ? -29.564 -2.954 15.263 1.00 91.75 462 LEU A O 1
ATOM 3687 N N . HIS A 1 463 ? -31.305 -2.319 16.539 1.00 90.62 463 HIS A N 1
ATOM 3688 C CA . HIS A 1 463 ? -31.152 -0.891 16.292 1.00 90.62 463 HIS A CA 1
ATOM 3689 C C . HIS A 1 463 ? -31.041 -0.131 17.611 1.00 90.62 463 HIS A C 1
ATOM 3691 O O . HIS A 1 463 ? -32.003 -0.045 18.368 1.00 90.62 463 HIS A O 1
ATOM 3697 N N . ILE A 1 464 ? -29.862 0.430 17.870 1.00 88.69 464 ILE A N 1
ATOM 3698 C CA . ILE A 1 464 ? -29.611 1.300 19.015 1.00 88.69 464 ILE A CA 1
ATOM 3699 C C . ILE A 1 464 ? -29.895 2.740 18.570 1.00 88.69 464 ILE A C 1
ATOM 3701 O O . ILE A 1 464 ? -29.131 3.267 17.751 1.00 88.69 464 ILE A O 1
ATOM 3705 N N . PRO A 1 465 ? -30.944 3.401 19.095 1.00 80.69 465 PRO A N 1
ATOM 3706 C CA . PRO A 1 465 ? -31.283 4.758 18.691 1.00 80.69 465 PRO A CA 1
ATOM 3707 C C . PRO A 1 465 ? -30.131 5.722 18.993 1.00 80.69 465 PRO A C 1
ATOM 3709 O O . PRO A 1 465 ? -29.465 5.637 20.029 1.00 80.69 465 PRO A O 1
ATOM 3712 N N . GLY A 1 466 ? -29.883 6.643 18.065 1.00 69.75 466 GLY A N 1
ATOM 3713 C CA . GLY A 1 466 ? -28.874 7.679 18.228 1.00 69.75 466 GLY A CA 1
ATOM 3714 C C . GLY A 1 466 ? -29.252 8.746 19.252 1.00 69.75 466 GLY A C 1
ATOM 3715 O O . GLY A 1 466 ? -30.410 8.900 19.639 1.00 69.75 466 GLY A O 1
ATOM 3716 N N . PHE A 1 467 ? -28.250 9.523 19.660 1.00 62.56 467 PHE A N 1
ATOM 3717 C CA . PHE A 1 467 ? -28.454 10.818 20.307 1.00 62.56 467 PHE A CA 1
ATOM 3718 C C . PHE A 1 467 ? -27.775 11.900 19.463 1.00 62.56 467 PHE A C 1
ATOM 3720 O O . PHE A 1 467 ? -26.772 12.498 19.850 1.00 62.56 467 PHE A O 1
ATOM 3727 N N . THR A 1 468 ? -28.304 12.118 18.262 1.00 60.09 468 THR A N 1
ATOM 3728 C CA . THR A 1 468 ? -27.967 13.287 17.455 1.00 60.09 468 THR A CA 1
ATOM 3729 C C . THR A 1 468 ? -28.849 14.457 17.891 1.00 60.09 468 THR A C 1
ATOM 3731 O O . THR A 1 468 ? -30.077 14.376 17.905 1.00 60.09 468 THR A O 1
ATOM 3734 N N . TYR A 1 469 ? -28.230 15.580 18.267 1.00 65.81 469 TYR A N 1
ATOM 3735 C CA . TYR A 1 469 ? -28.969 16.840 18.345 1.00 65.81 469 TYR A CA 1
ATOM 3736 C C . TYR A 1 469 ? -29.497 17.183 16.942 1.00 65.81 469 TYR A C 1
ATOM 3738 O O . TYR A 1 469 ? -28.777 16.947 15.971 1.00 65.81 469 TYR A O 1
ATOM 3746 N N . PRO A 1 470 ? -30.702 17.764 16.803 1.00 75.44 470 PRO A N 1
ATOM 3747 C CA . PRO A 1 470 ? -31.259 18.089 15.494 1.00 75.44 470 PRO A CA 1
ATOM 3748 C C . PRO A 1 470 ? -30.370 19.105 14.762 1.00 75.44 470 PRO A C 1
ATOM 3750 O O . PRO A 1 470 ? -30.334 20.289 15.110 1.00 75.44 470 PRO A O 1
ATOM 3753 N N . VAL A 1 471 ? -29.649 18.632 13.744 1.00 81.94 471 VAL A N 1
ATOM 3754 C CA . VAL A 1 471 ? -28.802 19.459 12.877 1.00 81.94 471 VAL A CA 1
ATOM 3755 C C . VAL A 1 471 ? -29.677 20.090 11.799 1.00 81.94 471 VAL A C 1
ATOM 3757 O O . VAL A 1 471 ? -30.365 19.392 11.057 1.00 81.94 471 VAL A O 1
ATOM 3760 N N . ARG A 1 472 ? -29.650 21.421 11.698 1.00 86.12 472 ARG A N 1
ATOM 3761 C CA . ARG A 1 472 ? -30.278 22.140 10.585 1.00 86.12 472 ARG A CA 1
ATOM 3762 C C . ARG A 1 472 ? -29.306 22.161 9.412 1.00 86.12 472 ARG A C 1
ATOM 3764 O O . ARG A 1 472 ? -28.228 22.737 9.530 1.00 86.12 472 ARG A O 1
ATOM 3771 N N . ALA A 1 473 ? -29.686 21.529 8.308 1.00 87.94 473 ALA A N 1
ATOM 3772 C CA . ALA A 1 473 ? -28.992 21.692 7.039 1.00 87.94 473 ALA A CA 1
ATOM 3773 C C . ALA A 1 473 ? -29.385 23.038 6.413 1.00 87.94 473 ALA A C 1
ATOM 3775 O O . ALA A 1 473 ? -30.556 23.414 6.444 1.00 87.94 473 ALA A O 1
ATOM 3776 N N . HIS A 1 474 ? -28.400 23.734 5.852 1.00 89.31 474 HIS A N 1
ATOM 3777 C CA . HIS A 1 474 ? -28.580 24.952 5.071 1.00 89.31 474 HIS A CA 1
ATOM 3778 C C . HIS A 1 474 ? -27.834 24.775 3.751 1.00 89.31 474 HIS A C 1
ATOM 3780 O O . HIS A 1 474 ? -26.647 24.443 3.758 1.00 89.31 474 HIS A O 1
ATOM 3786 N N . PHE A 1 475 ? -28.535 24.962 2.637 1.00 89.06 475 PHE A N 1
ATOM 3787 C CA . PHE A 1 475 ? -27.960 24.890 1.295 1.00 89.06 475 PHE A CA 1
ATOM 3788 C C . PHE A 1 475 ? -27.418 26.264 0.862 1.00 89.06 475 PHE A C 1
ATOM 3790 O O . PHE A 1 475 ? -27.456 27.232 1.628 1.00 89.06 475 PHE A O 1
ATOM 3797 N N . LEU A 1 476 ? -26.851 26.364 -0.343 1.00 87.69 476 LEU A N 1
ATOM 3798 C CA . LEU A 1 476 ? -26.192 27.590 -0.809 1.00 87.69 476 LEU A CA 1
ATOM 3799 C C . LEU A 1 476 ? -27.168 28.780 -0.822 1.00 87.69 476 LEU A C 1
ATOM 3801 O O . LEU A 1 476 ? -26.836 29.867 -0.355 1.00 87.69 476 LEU A O 1
ATOM 3805 N N . GLU A 1 477 ? -28.391 28.550 -1.288 1.00 88.44 477 GLU A N 1
ATOM 3806 C CA . GLU A 1 477 ? -29.502 29.497 -1.295 1.00 88.44 477 GLU A CA 1
ATOM 3807 C C . GLU A 1 477 ? -29.859 30.018 0.111 1.00 88.44 477 GLU A C 1
ATOM 3809 O O . GLU A 1 477 ? -30.012 31.229 0.295 1.00 88.44 477 GLU A O 1
ATOM 3814 N N . ASP A 1 478 ? -29.894 29.140 1.120 1.00 90.50 478 ASP A N 1
ATOM 3815 C CA . ASP A 1 478 ? -30.134 29.511 2.519 1.00 90.50 478 ASP A CA 1
ATOM 3816 C C . ASP A 1 478 ? -28.992 30.375 3.056 1.00 90.50 478 ASP A C 1
ATOM 3818 O O . ASP A 1 478 ? -29.219 31.415 3.678 1.00 90.50 478 ASP A O 1
ATOM 3822 N N . ILE A 1 479 ? -27.749 29.957 2.803 1.00 91.06 479 ILE A N 1
ATOM 3823 C CA . ILE A 1 479 ? -26.545 30.644 3.276 1.00 91.06 479 ILE A CA 1
ATOM 3824 C C . ILE A 1 479 ? -26.478 32.058 2.693 1.00 91.06 479 ILE A C 1
ATOM 3826 O O . ILE A 1 479 ? -26.222 33.012 3.432 1.00 91.06 479 ILE A O 1
ATOM 3830 N N . LEU A 1 480 ? -26.750 32.228 1.398 1.00 90.31 480 LEU A N 1
ATOM 3831 C CA . LEU A 1 480 ? -26.781 33.537 0.739 1.00 90.31 480 LEU A CA 1
ATOM 3832 C C . LEU A 1 480 ? -27.907 34.430 1.289 1.00 90.31 480 LEU A C 1
ATOM 3834 O O . LEU A 1 480 ? -27.693 35.622 1.526 1.00 90.31 480 LEU A O 1
ATOM 3838 N N . GLU A 1 481 ? -29.085 33.869 1.575 1.00 91.00 481 GLU A N 1
ATOM 3839 C CA . GLU A 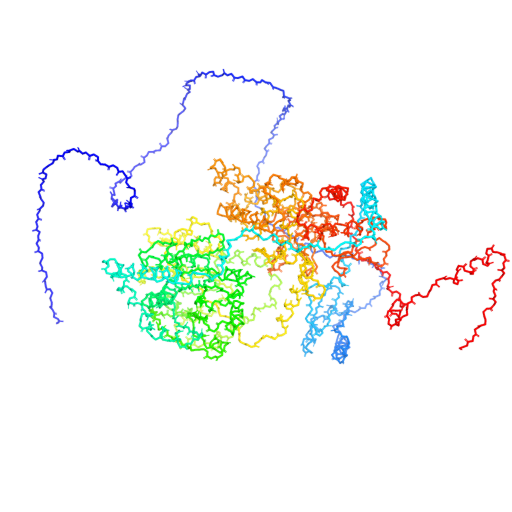1 481 ? -30.202 34.614 2.162 1.00 91.00 481 GLU A CA 1
ATOM 3840 C C . GLU A 1 481 ? -29.910 35.059 3.613 1.00 91.00 481 GLU A C 1
ATOM 3842 O O . GLU A 1 481 ? -30.094 36.235 3.952 1.00 91.00 481 GLU A O 1
ATOM 3847 N N . ILE A 1 482 ? -29.402 34.149 4.454 1.00 90.50 482 ILE A N 1
ATOM 3848 C CA . ILE A 1 482 ? -29.089 34.376 5.877 1.00 90.50 482 ILE A CA 1
ATOM 3849 C C . ILE A 1 482 ? -27.913 35.345 6.037 1.00 90.50 482 ILE A C 1
ATOM 3851 O O . ILE A 1 482 ? -27.993 36.313 6.804 1.00 90.50 482 ILE A O 1
ATOM 3855 N N . THR A 1 483 ? -26.816 35.116 5.309 1.00 89.69 483 THR A N 1
ATOM 3856 C CA . THR A 1 483 ? -25.638 35.995 5.361 1.00 89.69 483 THR A CA 1
ATOM 3857 C C . THR A 1 483 ? -25.902 37.341 4.700 1.00 89.69 483 THR A C 1
ATOM 3859 O O . THR A 1 483 ? -25.409 38.365 5.173 1.00 89.69 483 THR A O 1
ATOM 3862 N N . GLY A 1 484 ? -26.716 37.351 3.642 1.00 87.25 484 GLY A N 1
ATOM 3863 C CA . GLY A 1 484 ? -26.883 38.489 2.750 1.00 87.25 484 GLY A CA 1
ATOM 3864 C C . GLY A 1 484 ? -25.702 38.708 1.805 1.00 87.25 484 GLY A C 1
ATOM 3865 O O . GLY A 1 484 ? -25.653 39.763 1.166 1.00 87.25 484 GLY A O 1
ATOM 3866 N N . TYR A 1 485 ? -24.770 37.752 1.724 1.00 87.56 485 TYR A N 1
ATOM 3867 C CA . TYR A 1 485 ? -23.662 37.779 0.778 1.00 87.56 485 TYR A CA 1
ATOM 3868 C C . TYR A 1 485 ? -24.196 37.748 -0.657 1.00 87.56 485 TYR A C 1
ATOM 3870 O O . TYR A 1 485 ? -25.120 36.999 -0.968 1.00 87.56 485 TYR A O 1
ATOM 3878 N N . ARG A 1 486 ? -23.618 38.571 -1.537 1.00 86.69 486 ARG A N 1
ATOM 3879 C CA . ARG A 1 486 ? -23.962 38.582 -2.963 1.00 86.69 486 ARG A CA 1
ATOM 3880 C C . ARG A 1 486 ? -22.861 37.899 -3.753 1.00 86.69 486 ARG A C 1
ATOM 3882 O O . ARG A 1 486 ? -21.726 38.372 -3.731 1.00 86.69 486 ARG A O 1
ATOM 3889 N N . LEU A 1 487 ? -23.196 36.838 -4.478 1.00 84.62 487 LEU A N 1
ATOM 3890 C CA . LEU A 1 487 ? -22.288 36.276 -5.476 1.00 84.62 487 LEU A CA 1
ATOM 3891 C C . LEU A 1 487 ? -22.333 37.144 -6.733 1.00 84.62 487 LEU A C 1
ATOM 3893 O O . LEU A 1 487 ? -23.384 37.619 -7.155 1.00 84.62 487 LEU A O 1
ATOM 3897 N N . THR A 1 488 ? -21.166 37.348 -7.322 1.00 80.94 488 THR A N 1
ATOM 3898 C CA . THR A 1 488 ? -20.964 38.025 -8.603 1.00 80.94 488 THR A CA 1
ATOM 3899 C C . THR A 1 488 ? -19.943 37.216 -9.403 1.00 80.94 488 THR A C 1
ATOM 3901 O O . THR A 1 488 ? -19.166 36.470 -8.799 1.00 80.94 488 THR A O 1
ATOM 3904 N N . PRO A 1 489 ? -19.856 37.369 -10.733 1.00 71.38 489 PRO A N 1
ATOM 3905 C CA . PRO A 1 489 ? -18.857 36.650 -11.530 1.00 71.38 489 PRO A CA 1
ATOM 3906 C C . PRO A 1 489 ? -17.397 36.912 -11.113 1.00 71.38 489 PRO A C 1
ATOM 3908 O O . PRO A 1 489 ? -16.518 36.123 -11.442 1.00 71.38 489 PRO A O 1
ATOM 3911 N N . TYR A 1 490 ? -17.135 38.007 -10.387 1.00 68.69 490 TYR A N 1
ATOM 3912 C CA . TYR A 1 490 ? -15.788 38.448 -10.015 1.00 68.69 490 TYR A CA 1
ATOM 3913 C C . TYR A 1 490 ? -15.377 38.049 -8.591 1.00 68.69 490 TYR A C 1
ATOM 3915 O O . TYR A 1 490 ? -14.249 37.620 -8.393 1.00 68.69 490 TYR A O 1
ATOM 3923 N N . ASN A 1 491 ? -16.267 38.143 -7.594 1.00 74.94 491 ASN A N 1
ATOM 3924 C CA . ASN A 1 491 ? -15.907 37.839 -6.195 1.00 74.94 491 ASN A CA 1
ATOM 3925 C C . ASN A 1 491 ? -15.844 36.337 -5.859 1.00 74.94 491 ASN A C 1
ATOM 3927 O O . ASN A 1 491 ? -15.389 35.972 -4.775 1.00 74.94 491 ASN A O 1
ATOM 3931 N N . GLN A 1 492 ? -16.266 35.479 -6.788 1.00 69.38 492 GLN A N 1
ATOM 3932 C CA . GLN A 1 492 ? -16.123 34.022 -6.715 1.00 69.38 492 GLN A CA 1
ATOM 3933 C C . GLN A 1 492 ? -14.753 33.513 -7.168 1.00 69.38 492 GLN A C 1
ATOM 3935 O O . GLN A 1 492 ? -14.468 32.328 -7.008 1.00 69.38 492 GLN A O 1
ATOM 3940 N N . ILE A 1 493 ? -13.929 34.378 -7.761 1.00 61.34 493 ILE A N 1
ATOM 3941 C CA . ILE A 1 493 ? -12.561 34.063 -8.162 1.00 61.34 493 ILE A CA 1
ATOM 3942 C C . ILE A 1 493 ? -11.652 34.773 -7.158 1.00 61.34 493 ILE A C 1
ATOM 3944 O O . ILE A 1 493 ? -11.418 35.975 -7.256 1.00 61.34 493 ILE A O 1
ATOM 3948 N N . ASP A 1 494 ? -11.201 34.033 -6.150 1.00 60.09 494 ASP A N 1
ATOM 3949 C CA . ASP A 1 494 ? -10.176 34.483 -5.204 1.00 60.09 494 ASP A CA 1
ATOM 3950 C C . ASP A 1 494 ? -8.803 34.611 -5.900 1.00 60.09 494 ASP A C 1
ATOM 3952 O O . ASP A 1 494 ? -8.619 34.147 -7.027 1.00 60.09 494 ASP A O 1
ATOM 3956 N N . ASP A 1 495 ? -7.818 35.259 -5.267 1.00 50.72 495 ASP A N 1
ATOM 3957 C CA . ASP A 1 495 ? -6.470 35.400 -5.854 1.00 50.72 495 ASP A CA 1
ATOM 3958 C C . ASP A 1 495 ? -5.791 34.030 -6.051 1.00 50.72 495 ASP A C 1
ATOM 3960 O O . ASP A 1 495 ? -5.075 33.808 -7.031 1.00 50.72 495 ASP A O 1
ATOM 3964 N N . TYR A 1 496 ? -6.109 33.074 -5.171 1.00 48.91 496 TYR A N 1
ATOM 3965 C CA . TYR A 1 496 ? -5.802 31.655 -5.343 1.00 48.91 496 TYR A CA 1
ATOM 3966 C C . TYR A 1 496 ? -6.429 31.105 -6.633 1.00 48.91 496 TYR A C 1
ATOM 3968 O O . TYR A 1 496 ? -5.740 30.510 -7.462 1.00 48.91 496 TYR A O 1
ATOM 3976 N N . GLY A 1 497 ? -7.716 31.371 -6.846 1.00 48.34 497 GLY A N 1
ATOM 3977 C CA . GLY A 1 497 ? -8.481 31.066 -8.043 1.00 48.34 497 GLY A CA 1
ATOM 3978 C C . GLY A 1 497 ? -7.934 31.730 -9.301 1.00 48.34 497 GLY A C 1
ATOM 3979 O O . GLY A 1 497 ? -7.879 31.057 -10.320 1.00 48.34 497 GLY A O 1
ATOM 3980 N N . GLN A 1 498 ? -7.450 32.975 -9.273 1.00 48.19 498 GLN A N 1
ATOM 3981 C CA . GLN A 1 498 ? -6.784 33.576 -10.437 1.00 48.19 498 GLN A CA 1
ATOM 3982 C C . GLN A 1 498 ? -5.501 32.829 -10.797 1.00 48.19 498 GLN A C 1
ATOM 3984 O O . GLN A 1 498 ? -5.275 32.550 -11.972 1.00 48.19 498 GLN A O 1
ATOM 3989 N N . ASP A 1 499 ? -4.684 32.451 -9.816 1.00 46.84 499 ASP A N 1
ATOM 3990 C CA . ASP A 1 499 ? -3.415 31.767 -10.070 1.00 46.84 499 ASP A CA 1
ATOM 3991 C C . ASP A 1 499 ? -3.626 30.287 -10.465 1.00 46.84 499 ASP A C 1
ATOM 3993 O O . ASP A 1 499 ? -2.954 29.772 -11.366 1.00 46.84 499 ASP A O 1
ATOM 3997 N N . LYS A 1 500 ? -4.642 29.619 -9.896 1.00 47.22 500 LYS A N 1
ATOM 3998 C CA . LYS A 1 500 ? -5.112 28.284 -10.314 1.00 47.22 500 LYS A CA 1
ATOM 3999 C C . LYS A 1 500 ? -5.751 28.344 -11.705 1.00 47.22 500 LYS A C 1
ATOM 4001 O O . LYS A 1 500 ? -5.382 27.535 -12.545 1.00 47.22 500 LYS A O 1
ATOM 4006 N N . VAL A 1 501 ? -6.612 29.321 -12.010 1.00 44.88 501 VAL A N 1
ATOM 4007 C CA . VAL A 1 501 ? -7.237 29.531 -13.336 1.00 44.88 501 VAL A CA 1
ATOM 4008 C C . VAL A 1 501 ? -6.220 29.980 -14.383 1.00 44.88 501 VAL A C 1
ATOM 4010 O O . VAL A 1 501 ? -6.366 29.592 -15.533 1.00 44.88 501 VAL A O 1
ATOM 4013 N N . TRP A 1 502 ? -5.160 30.708 -14.030 1.00 42.12 502 TRP A N 1
ATOM 4014 C CA . TRP A 1 502 ? -4.058 31.068 -14.932 1.00 42.12 502 TRP A CA 1
ATOM 4015 C C . TRP A 1 502 ? -3.174 29.857 -15.256 1.00 42.12 502 TRP A C 1
ATOM 4017 O O . TRP A 1 502 ? -2.935 29.555 -16.430 1.00 42.12 502 TRP A O 1
ATOM 4027 N N . LYS A 1 503 ? -2.751 29.095 -14.236 1.00 41.31 503 LYS A N 1
ATOM 4028 C CA . LYS A 1 503 ? -2.021 27.823 -14.411 1.00 41.31 503 LYS A CA 1
ATOM 4029 C C . LYS A 1 503 ? -2.864 26.799 -15.170 1.00 41.31 503 LYS A C 1
ATOM 4031 O O . LYS A 1 503 ? -2.350 26.129 -16.067 1.00 41.31 503 LYS A O 1
ATOM 4036 N N . MET A 1 504 ? -4.163 26.740 -14.874 1.00 42.12 504 MET A N 1
ATOM 4037 C CA . MET A 1 504 ? -5.131 25.919 -15.586 1.00 42.12 504 MET A CA 1
ATOM 4038 C C . MET A 1 504 ? -5.265 26.421 -17.023 1.00 42.12 504 MET A C 1
ATOM 4040 O O . MET A 1 504 ? -4.947 25.638 -17.901 1.00 42.12 504 MET A O 1
ATOM 4044 N N . GLN A 1 505 ? -5.575 27.693 -17.311 1.00 38.50 505 GLN A N 1
ATOM 4045 C CA . GLN A 1 505 ? -5.649 28.272 -18.671 1.00 38.50 505 GLN A CA 1
ATOM 4046 C C . GLN A 1 505 ? -4.416 27.954 -19.524 1.00 38.50 505 GLN A C 1
ATOM 4048 O O . GLN A 1 505 ? -4.574 27.567 -20.683 1.00 38.50 505 GLN A O 1
ATOM 4053 N N . LYS A 1 506 ? -3.210 28.016 -18.946 1.00 40.94 506 LYS A N 1
ATOM 4054 C CA . LYS A 1 506 ? -1.957 27.671 -19.637 1.00 40.94 506 LYS A CA 1
ATOM 4055 C C . LYS A 1 506 ? -1.786 26.165 -19.926 1.00 40.94 506 LYS A C 1
ATOM 4057 O O . LYS A 1 506 ? -0.998 25.807 -20.791 1.00 40.94 506 LYS A O 1
ATOM 4062 N N . GLN A 1 507 ? -2.551 25.292 -19.262 1.00 40.88 507 GLN A N 1
ATOM 4063 C CA . GLN A 1 507 ? -2.738 23.864 -19.591 1.00 40.88 507 GLN A CA 1
ATOM 4064 C C . GLN A 1 507 ? -4.093 23.545 -20.279 1.00 40.88 507 GLN A C 1
ATO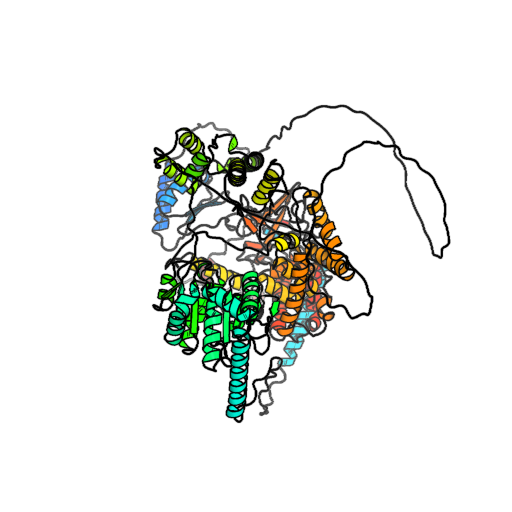M 4066 O O . GLN A 1 507 ? -4.305 22.424 -20.734 1.00 40.88 507 GLN A O 1
ATOM 4071 N N . THR A 1 508 ? -5.022 24.505 -20.377 1.00 37.22 508 THR A N 1
ATOM 4072 C CA . THR A 1 508 ? -6.473 24.283 -20.610 1.00 37.22 508 THR A CA 1
ATOM 4073 C C . THR A 1 508 ? -6.962 24.759 -21.977 1.00 37.22 508 THR A C 1
ATOM 4075 O O . THR A 1 508 ? -8.154 24.670 -22.274 1.00 37.22 508 THR A O 1
ATOM 4078 N N . GLN A 1 509 ? -6.064 25.132 -22.895 1.00 35.75 509 GLN A N 1
ATOM 4079 C CA . GLN A 1 509 ? -6.445 25.248 -24.312 1.00 35.75 509 GLN A CA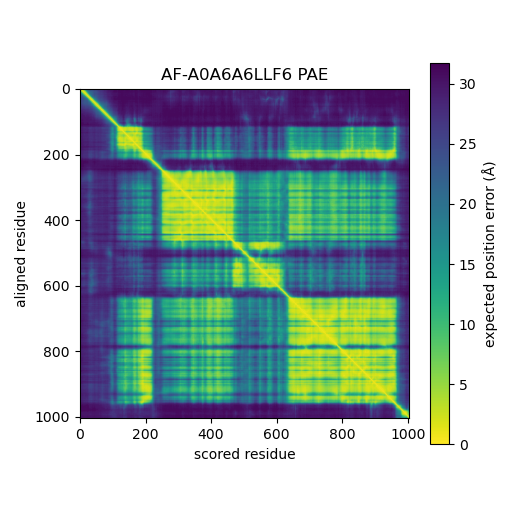 1
ATOM 4080 C C . GLN A 1 509 ? -7.038 23.935 -24.879 1.00 35.75 509 GLN A C 1
ATOM 4082 O O . GLN A 1 509 ? -7.824 23.986 -25.821 1.00 35.75 509 GLN A O 1
ATOM 4087 N N . ALA A 1 510 ? -6.762 22.778 -24.258 1.00 39.09 510 ALA A N 1
ATOM 4088 C CA . ALA A 1 510 ? -7.393 21.495 -24.586 1.00 39.09 510 ALA A CA 1
ATOM 4089 C C . ALA A 1 510 ? -8.731 21.212 -23.855 1.00 39.09 510 ALA A C 1
ATOM 4091 O O . ALA A 1 510 ? -9.550 20.448 -24.364 1.00 39.09 510 ALA A O 1
ATOM 4092 N N . PHE A 1 511 ? -8.988 21.803 -22.679 1.00 37.59 511 PHE A N 1
ATOM 4093 C CA . PHE A 1 511 ? -10.120 21.409 -21.815 1.00 37.59 511 PHE A CA 1
ATOM 4094 C C . PHE A 1 511 ? -11.459 22.069 -22.196 1.00 37.59 511 PHE A C 1
ATOM 4096 O O . PHE A 1 511 ? -12.523 21.549 -21.866 1.00 37.59 511 PHE A O 1
ATOM 4103 N N . ARG A 1 512 ? -11.443 23.168 -22.967 1.00 35.09 512 ARG A N 1
ATOM 4104 C CA . ARG A 1 512 ? -12.654 23.912 -23.390 1.00 35.09 512 ARG A CA 1
ATOM 4105 C C . ARG A 1 512 ? -13.652 23.136 -24.274 1.00 35.09 512 ARG A C 1
ATOM 4107 O O . ARG A 1 512 ? -14.680 23.700 -24.634 1.00 35.09 512 ARG A O 1
ATOM 4114 N N . LYS A 1 513 ? -13.381 21.876 -24.641 1.00 41.34 513 LYS A N 1
ATOM 4115 C CA . LYS A 1 513 ? -14.253 21.057 -25.510 1.00 41.34 513 LYS A CA 1
ATOM 4116 C C . LYS A 1 513 ? -15.088 19.979 -24.804 1.00 41.34 513 LYS A C 1
ATOM 4118 O O . LYS A 1 513 ? -15.896 19.344 -25.477 1.00 41.34 513 LYS A O 1
ATOM 4123 N N . ARG A 1 514 ? -14.944 19.756 -23.490 1.00 42.03 514 ARG A N 1
ATOM 4124 C CA . ARG A 1 514 ? -15.839 18.863 -22.723 1.00 42.03 514 ARG A CA 1
ATOM 4125 C C . ARG A 1 514 ? -16.103 19.431 -21.328 1.00 42.03 514 ARG A C 1
ATOM 4127 O O . ARG A 1 514 ? -15.262 19.279 -20.447 1.00 42.03 514 ARG A O 1
ATOM 4134 N N . LYS A 1 515 ? -17.282 20.041 -21.123 1.00 48.38 515 LYS A N 1
ATOM 4135 C CA . LYS A 1 515 ? -17.816 20.261 -19.768 1.00 48.38 515 LYS A CA 1
ATOM 4136 C C . LYS A 1 515 ? -17.887 18.911 -19.044 1.00 48.38 515 LYS A C 1
ATOM 4138 O O . LYS A 1 515 ? -18.181 17.888 -19.669 1.00 48.38 515 LYS A O 1
ATOM 4143 N N . SER A 1 516 ? -17.637 18.908 -17.737 1.00 56.38 516 SER A N 1
ATOM 4144 C CA . SER A 1 516 ? -17.915 17.740 -16.896 1.00 56.38 516 SER A CA 1
ATOM 4145 C C . SER A 1 516 ? -19.401 17.377 -17.001 1.00 56.38 516 SER A C 1
ATOM 4147 O O . SER A 1 516 ? -20.251 18.266 -16.958 1.00 56.38 516 SER A O 1
ATOM 4149 N N . GLN A 1 517 ? -19.727 16.082 -17.096 1.00 55.72 517 GLN A N 1
ATOM 4150 C CA . GLN A 1 517 ? -21.124 15.618 -17.070 1.00 55.72 517 GLN A CA 1
ATOM 4151 C C . GLN A 1 517 ? -21.847 16.068 -15.790 1.00 55.72 517 GLN A C 1
ATOM 4153 O O . GLN A 1 517 ? -23.040 16.347 -15.829 1.00 55.72 517 GLN A O 1
ATOM 4158 N N . ILE A 1 518 ? -21.109 16.197 -14.681 1.00 56.03 518 ILE A N 1
ATOM 4159 C CA . ILE A 1 518 ? -21.628 16.689 -13.399 1.00 56.03 518 ILE A CA 1
ATOM 4160 C C . ILE A 1 518 ? -21.941 18.188 -13.485 1.00 56.03 518 ILE A C 1
ATOM 4162 O O . ILE A 1 518 ? -23.003 18.603 -13.043 1.00 56.03 518 ILE A O 1
ATOM 4166 N N . ALA A 1 519 ? -21.061 18.992 -14.094 1.00 61.53 519 ALA A N 1
ATOM 4167 C CA . ALA A 1 519 ? -21.286 20.431 -14.247 1.00 61.53 519 ALA A CA 1
ATOM 4168 C C . ALA A 1 519 ? -22.527 20.720 -15.109 1.00 61.53 519 ALA A C 1
ATOM 4170 O O . ALA A 1 519 ? -23.353 21.535 -14.718 1.00 61.53 519 ALA A O 1
ATOM 4171 N N . SER A 1 520 ? -22.707 19.985 -16.216 1.00 66.31 520 SER A N 1
ATOM 4172 C CA . SER A 1 520 ? -23.923 20.078 -17.042 1.00 66.31 520 SER A CA 1
ATOM 4173 C C . SER A 1 520 ? -25.177 19.707 -16.246 1.00 66.31 520 SER A C 1
ATOM 4175 O O . SER A 1 520 ? -26.123 20.477 -16.219 1.00 66.31 520 SER A O 1
ATOM 4177 N N . ALA A 1 521 ? -25.165 18.576 -15.530 1.00 68.88 521 ALA A N 1
ATOM 4178 C CA . ALA A 1 521 ? -26.322 18.135 -14.749 1.00 68.88 521 ALA A CA 1
ATOM 4179 C C . ALA A 1 521 ? -26.681 19.090 -13.591 1.00 68.88 521 ALA A C 1
ATOM 4181 O O . ALA A 1 521 ? -27.839 19.153 -13.186 1.00 68.88 521 ALA A O 1
ATOM 4182 N N . VAL A 1 522 ? -25.702 19.825 -13.049 1.00 67.69 522 VAL A N 1
ATOM 4183 C CA . VAL A 1 522 ? -25.923 20.863 -12.029 1.00 67.69 522 VAL A CA 1
ATOM 4184 C C . VAL A 1 522 ? -26.491 22.140 -12.653 1.00 67.69 522 VAL A C 1
ATOM 4186 O O . VAL A 1 522 ? -27.414 22.708 -12.077 1.00 67.69 522 VAL A O 1
ATOM 4189 N N . GLU A 1 523 ? -26.005 22.565 -13.825 1.00 69.31 523 GLU A N 1
ATOM 4190 C CA . GLU A 1 523 ? -26.610 23.662 -14.602 1.00 69.31 523 GLU A CA 1
ATOM 4191 C C . GLU A 1 523 ? -28.081 23.343 -14.941 1.00 69.31 523 GLU A C 1
ATOM 4193 O O . GLU A 1 523 ? -28.968 24.123 -14.597 1.00 69.31 523 GLU A O 1
ATOM 4198 N N . ASP A 1 524 ? -28.355 22.152 -15.487 1.00 71.44 524 ASP A N 1
ATOM 4199 C CA . ASP A 1 524 ? -29.709 21.680 -15.814 1.00 71.44 524 ASP A CA 1
ATOM 4200 C C . ASP A 1 524 ? -30.630 21.659 -14.569 1.00 71.44 524 ASP A C 1
ATOM 4202 O O . ASP A 1 524 ? -31.805 22.031 -14.630 1.00 71.44 524 ASP A O 1
ATOM 4206 N N . ALA A 1 525 ? -30.101 21.244 -13.410 1.00 74.25 525 ALA A N 1
ATOM 4207 C CA . ALA A 1 525 ? -30.843 21.217 -12.149 1.00 74.25 525 ALA A CA 1
ATOM 4208 C C . ALA A 1 525 ? -31.112 22.620 -11.575 1.00 74.25 525 ALA A C 1
ATOM 4210 O O . ALA A 1 525 ? -32.173 22.837 -10.989 1.00 74.25 525 ALA A O 1
ATOM 4211 N N . LEU A 1 526 ? -30.189 23.572 -11.752 1.00 71.44 526 LEU A N 1
ATOM 4212 C CA . LEU A 1 526 ? -30.368 24.979 -11.375 1.00 71.44 526 LEU A CA 1
ATOM 4213 C C . LEU A 1 526 ? -31.425 25.667 -12.243 1.00 71.44 526 LEU A C 1
ATOM 4215 O O . LEU A 1 526 ? -32.258 26.394 -11.706 1.00 71.44 526 LEU A O 1
ATOM 4219 N N . GLU A 1 527 ? -31.431 25.412 -13.554 1.00 70.31 527 GLU A N 1
ATOM 4220 C CA . GLU A 1 527 ? -32.460 25.930 -14.468 1.00 70.31 527 GLU A CA 1
ATOM 4221 C C . GLU A 1 527 ? -33.854 25.356 -14.157 1.00 70.31 527 GLU A C 1
ATOM 4223 O O . GLU A 1 527 ? -34.861 26.058 -14.277 1.00 70.31 527 GLU A O 1
ATOM 4228 N N . ALA A 1 528 ? -33.927 24.101 -13.701 1.00 71.06 528 ALA A N 1
ATOM 4229 C CA . ALA A 1 528 ? -35.172 23.459 -13.279 1.00 71.06 528 ALA A CA 1
ATOM 4230 C C . ALA A 1 528 ? -35.650 23.862 -11.863 1.00 71.06 528 ALA A C 1
ATOM 4232 O O . ALA A 1 528 ? -36.812 23.622 -11.514 1.00 71.06 528 ALA A O 1
ATOM 4233 N N . ALA A 1 529 ? -34.787 24.449 -11.027 1.00 73.25 529 ALA A N 1
ATOM 4234 C CA . ALA A 1 529 ? -35.083 24.740 -9.626 1.00 73.25 529 ALA A CA 1
ATOM 4235 C C . ALA A 1 529 ? -35.913 26.026 -9.430 1.00 73.25 529 ALA A C 1
ATOM 4237 O O . ALA A 1 529 ? -35.659 27.087 -9.999 1.00 73.25 529 ALA A O 1
ATOM 4238 N N . ASN A 1 530 ? -36.927 25.954 -8.562 1.00 74.06 530 ASN A N 1
ATOM 4239 C CA . ASN A 1 530 ? -37.873 27.050 -8.338 1.00 74.06 530 ASN A CA 1
ATOM 4240 C C . ASN A 1 530 ? -37.516 27.898 -7.102 1.00 74.06 530 ASN A C 1
ATOM 4242 O O . ASN A 1 530 ? -38.081 27.718 -6.023 1.00 74.06 530 ASN A O 1
ATOM 4246 N N . PHE A 1 531 ? -36.640 28.889 -7.272 1.00 79.75 531 PHE A N 1
ATOM 4247 C CA . PHE A 1 531 ? -36.178 29.769 -6.186 1.00 79.75 531 PHE A CA 1
ATOM 4248 C C . PHE A 1 531 ? -37.147 30.903 -5.783 1.00 79.75 531 PHE A C 1
ATOM 4250 O O . PHE A 1 531 ? -36.754 31.811 -5.049 1.00 79.75 531 PHE A O 1
ATOM 4257 N N . LYS A 1 532 ? -38.424 30.871 -6.201 1.00 74.88 532 LYS A N 1
ATOM 4258 C CA . LYS A 1 532 ? -39.417 31.943 -5.935 1.00 74.88 532 LYS A CA 1
ATOM 4259 C C . LYS A 1 532 ? -39.668 32.250 -4.448 1.00 74.88 532 LYS A C 1
ATOM 4261 O O . LYS A 1 532 ? -40.226 33.302 -4.151 1.00 74.88 532 LYS A O 1
ATOM 4266 N N . GLY A 1 533 ? -39.282 31.359 -3.530 1.00 79.19 533 GLY A N 1
ATOM 4267 C CA . GLY A 1 533 ? -39.351 31.590 -2.080 1.00 79.19 533 GLY A CA 1
ATOM 4268 C C . GLY A 1 533 ? -38.228 32.472 -1.508 1.00 79.19 533 GLY A C 1
ATOM 4269 O O . GLY A 1 533 ? -38.386 33.010 -0.414 1.00 79.19 533 GLY A O 1
ATOM 4270 N N . TYR A 1 534 ? -37.121 32.649 -2.235 1.00 85.50 534 TYR A N 1
ATOM 4271 C CA . TYR A 1 534 ? -35.964 33.447 -1.812 1.00 85.50 534 TYR A CA 1
ATOM 4272 C C . TYR A 1 534 ? -36.034 34.876 -2.360 1.00 85.50 534 TYR A C 1
ATOM 4274 O O . TYR A 1 534 ? -36.701 35.141 -3.364 1.00 85.50 534 TYR A O 1
ATOM 4282 N N . ARG A 1 535 ? -35.333 35.827 -1.730 1.00 88.75 535 ARG A N 1
ATOM 4283 C CA . ARG A 1 535 ? -35.312 37.223 -2.195 1.00 88.75 535 ARG A CA 1
ATOM 4284 C C . ARG A 1 535 ? -34.601 37.339 -3.543 1.00 88.75 535 ARG A C 1
ATOM 4286 O O . ARG A 1 535 ? -33.667 36.595 -3.826 1.00 88.75 535 ARG A O 1
ATOM 4293 N N . LEU A 1 536 ? -34.968 38.353 -4.330 1.00 84.19 536 LEU A N 1
ATOM 4294 C CA . LEU A 1 536 ? -34.394 38.601 -5.661 1.00 84.19 536 LEU A CA 1
ATOM 4295 C C . LEU A 1 536 ? -32.851 38.628 -5.654 1.00 84.19 536 LEU A C 1
ATOM 4297 O O . LEU A 1 536 ? -32.235 37.964 -6.474 1.00 84.19 536 LEU A O 1
ATOM 4301 N N . ARG A 1 537 ? -32.230 39.271 -4.650 1.00 85.44 537 ARG A N 1
ATOM 4302 C CA . ARG A 1 537 ? -30.762 39.294 -4.440 1.00 85.44 537 ARG A CA 1
ATOM 4303 C C . ARG A 1 537 ? -30.107 37.903 -4.400 1.00 85.44 537 ARG A C 1
ATOM 4305 O O . ARG A 1 537 ? -28.941 37.751 -4.758 1.00 85.44 537 ARG A O 1
ATOM 4312 N N . THR A 1 538 ? -30.839 36.916 -3.892 1.00 87.75 538 THR A N 1
ATOM 4313 C CA . THR A 1 538 ? -30.388 35.542 -3.664 1.00 87.75 538 THR A CA 1
ATOM 4314 C C . THR A 1 538 ? -30.508 34.766 -4.969 1.00 87.75 538 THR A C 1
ATOM 4316 O O . THR A 1 538 ? -29.559 34.106 -5.371 1.00 87.75 538 THR A O 1
ATOM 4319 N N . GLN A 1 539 ? -31.616 34.960 -5.695 1.00 84.06 539 GLN A N 1
ATOM 4320 C CA . GLN A 1 539 ? -31.817 34.441 -7.053 1.00 84.06 539 GLN A CA 1
ATOM 4321 C C . GLN A 1 539 ? -30.753 34.988 -8.029 1.00 84.06 539 GLN A C 1
ATOM 4323 O O . GLN A 1 539 ? -30.118 34.218 -8.743 1.00 84.06 539 GLN A O 1
ATOM 4328 N N . GLU A 1 540 ? -30.481 36.300 -7.993 1.00 84.31 540 GLU A N 1
ATOM 4329 C CA . GLU A 1 540 ? -29.398 36.953 -8.749 1.00 84.31 540 GLU A CA 1
ATOM 4330 C C . GLU A 1 540 ? -28.026 36.339 -8.417 1.00 84.31 540 GLU A C 1
ATOM 4332 O O . GLU A 1 540 ? -27.248 36.026 -9.318 1.00 84.31 540 GLU A O 1
ATOM 4337 N N . SER A 1 541 ? -27.745 36.108 -7.129 1.00 86.19 541 SER A N 1
ATOM 4338 C CA . SER A 1 541 ? -26.484 35.501 -6.679 1.00 86.19 541 SER A CA 1
ATOM 4339 C C . SER A 1 541 ? -26.325 34.059 -7.172 1.00 86.19 541 SER A C 1
ATOM 4341 O O . SER A 1 541 ? -25.261 33.703 -7.670 1.00 86.19 541 SER A O 1
ATOM 4343 N N . LEU A 1 542 ? -27.382 33.246 -7.093 1.00 84.06 542 LEU A N 1
ATOM 4344 C CA . LEU A 1 542 ? -27.390 31.869 -7.602 1.00 84.06 542 LEU A CA 1
ATOM 4345 C C . LEU A 1 542 ? -27.210 31.827 -9.126 1.00 84.06 542 LEU A C 1
ATOM 4347 O O . LEU A 1 542 ? -26.442 31.009 -9.617 1.00 84.06 542 LEU A O 1
ATOM 4351 N N . SER A 1 543 ? -27.820 32.759 -9.871 1.00 80.62 543 SER A N 1
ATOM 4352 C CA . SER A 1 543 ? -27.622 32.869 -11.328 1.00 80.62 543 SER A CA 1
ATOM 4353 C C . SER A 1 543 ? -26.186 33.234 -11.733 1.00 80.62 543 SER A C 1
ATOM 4355 O O . SER A 1 543 ? -25.783 33.003 -12.869 1.00 80.62 543 SER A O 1
ATOM 4357 N N . CYS A 1 544 ? -25.403 33.792 -10.804 1.00 79.75 544 CYS A N 1
ATOM 4358 C CA . CYS A 1 544 ? -23.985 34.072 -11.002 1.00 79.75 544 CYS A CA 1
ATOM 4359 C C . CYS A 1 544 ? -23.072 32.923 -10.546 1.00 79.75 544 CYS A C 1
ATOM 4361 O O . CYS A 1 544 ? -21.861 33.041 -10.744 1.00 79.75 544 CYS A O 1
ATOM 4363 N N . TRP A 1 545 ? -23.587 31.878 -9.884 1.00 80.38 545 TRP A N 1
ATOM 4364 C CA . TRP A 1 545 ? -22.756 30.862 -9.233 1.00 80.38 545 TRP A CA 1
ATOM 4365 C C . TRP A 1 545 ? -21.962 30.019 -10.241 1.00 80.38 545 TRP A C 1
ATOM 4367 O O . TRP A 1 545 ? -22.498 29.578 -11.255 1.00 80.38 545 TRP A O 1
ATOM 4377 N N . ASN A 1 546 ? -20.679 29.785 -9.955 1.00 73.94 546 ASN A N 1
ATOM 4378 C CA . ASN A 1 546 ? -19.796 28.957 -10.775 1.00 73.94 546 ASN A CA 1
ATOM 4379 C C . ASN A 1 546 ? -19.448 27.630 -10.063 1.00 73.94 546 ASN A C 1
ATOM 4381 O O . ASN A 1 546 ? -18.684 27.670 -9.094 1.00 73.94 546 ASN A O 1
ATOM 4385 N N . PRO A 1 547 ? -19.909 26.464 -10.565 1.00 69.56 547 PRO A N 1
ATOM 4386 C CA . PRO A 1 547 ? -19.590 25.151 -9.993 1.00 69.56 547 PRO A CA 1
ATOM 4387 C C . PRO A 1 547 ? -18.093 24.796 -9.966 1.00 69.56 547 PRO A C 1
ATOM 4389 O O . PRO A 1 547 ? -17.681 23.982 -9.143 1.00 69.56 547 PRO A O 1
ATOM 4392 N N . ASP A 1 548 ? -17.275 25.396 -10.840 1.00 65.44 548 ASP A N 1
ATOM 4393 C CA . ASP A 1 548 ? -15.831 25.127 -10.921 1.00 65.44 548 ASP A CA 1
ATOM 4394 C C . ASP A 1 548 ? -14.999 25.931 -9.888 1.00 65.44 548 ASP A C 1
ATOM 4396 O O . ASP A 1 548 ? -13.772 25.802 -9.860 1.00 65.44 548 ASP A O 1
ATOM 4400 N N . SER A 1 549 ? -15.625 26.767 -9.041 1.00 69.56 549 SER A N 1
ATOM 4401 C CA . SER A 1 549 ? -14.939 27.520 -7.974 1.00 69.56 549 SER A CA 1
ATOM 4402 C C . SER A 1 549 ? -15.333 27.057 -6.569 1.00 69.56 549 SER A C 1
ATOM 4404 O O . SER A 1 549 ? -16.509 26.875 -6.265 1.00 69.56 549 SER A O 1
ATOM 4406 N N . ILE A 1 550 ? -14.338 26.943 -5.682 1.00 68.94 550 ILE A N 1
ATOM 4407 C CA . ILE A 1 550 ? -14.536 26.645 -4.252 1.00 68.94 550 ILE A CA 1
ATOM 4408 C C . ILE A 1 550 ? -15.025 27.898 -3.495 1.00 68.94 550 ILE A C 1
ATOM 4410 O O . ILE A 1 550 ? -15.786 27.785 -2.537 1.00 68.94 550 ILE A O 1
ATOM 4414 N N . GLY A 1 551 ? -14.613 29.095 -3.935 1.00 74.06 551 GLY A N 1
ATOM 4415 C CA . GLY A 1 551 ? -15.068 30.382 -3.403 1.00 74.06 551 GLY A CA 1
ATOM 4416 C C . GLY A 1 551 ? -14.654 30.660 -1.954 1.00 74.06 551 GLY A C 1
ATOM 4417 O O . GLY A 1 551 ? -15.517 30.819 -1.088 1.00 74.06 551 GLY A O 1
ATOM 4418 N N . PHE A 1 552 ? -13.353 30.791 -1.669 1.00 83.75 552 PHE A N 1
ATOM 4419 C CA . PHE A 1 552 ? -12.857 31.031 -0.302 1.00 83.75 552 PHE A CA 1
ATOM 4420 C C . PHE A 1 552 ? -13.438 32.306 0.323 1.00 83.75 552 PHE A C 1
ATOM 4422 O O . PHE A 1 552 ? -13.730 32.330 1.515 1.00 83.75 552 PHE A O 1
ATOM 4429 N N . ASN A 1 553 ? -13.714 33.331 -0.489 1.00 84.69 553 ASN A N 1
ATOM 4430 C CA . ASN A 1 553 ? -14.362 34.573 -0.051 1.00 84.69 553 ASN A CA 1
ATOM 4431 C C . ASN A 1 553 ? -15.764 34.351 0.550 1.00 84.69 553 ASN A C 1
ATOM 4433 O O . ASN A 1 553 ? -16.166 35.076 1.462 1.00 84.69 553 ASN A O 1
ATOM 4437 N N . LEU A 1 554 ? -16.515 33.358 0.056 1.00 88.00 554 LEU A N 1
ATOM 4438 C CA . LEU A 1 554 ? -17.799 32.966 0.641 1.00 88.00 554 LEU A CA 1
ATOM 4439 C C . LEU A 1 554 ? -17.570 32.237 1.971 1.00 88.00 554 LEU A C 1
ATOM 4441 O O . LEU A 1 554 ? -18.238 32.554 2.953 1.00 88.00 554 LEU A O 1
ATOM 4445 N N . ILE A 1 555 ? -16.598 31.319 2.026 1.00 90.50 555 ILE A N 1
ATOM 4446 C CA . ILE A 1 555 ? -16.243 30.571 3.244 1.00 90.50 555 ILE A CA 1
ATOM 4447 C C . ILE A 1 555 ? -15.807 31.531 4.362 1.00 90.50 555 ILE A C 1
ATOM 4449 O O . ILE A 1 555 ? -16.360 31.482 5.460 1.00 90.50 555 ILE A O 1
ATOM 4453 N N . GLU A 1 556 ? -14.890 32.462 4.082 1.00 90.31 556 GLU A N 1
ATOM 4454 C CA . GLU A 1 556 ? -14.469 33.513 5.017 1.00 90.31 556 GLU A CA 1
ATOM 4455 C C . GLU A 1 556 ? -15.670 34.326 5.517 1.00 90.31 556 GLU A C 1
ATOM 4457 O O . GLU A 1 556 ? -15.812 34.550 6.721 1.00 90.31 556 GLU A O 1
ATOM 4462 N N . HIS A 1 557 ? -16.577 34.730 4.621 1.00 89.69 557 HIS A N 1
ATOM 4463 C CA . HIS A 1 557 ? -17.752 35.508 5.004 1.00 89.69 557 HIS A CA 1
ATOM 4464 C C . HIS A 1 557 ? -18.725 34.716 5.890 1.00 89.69 557 HIS A C 1
ATOM 4466 O O . HIS A 1 557 ? -19.250 35.264 6.863 1.00 89.69 557 HIS A O 1
ATOM 4472 N N . VAL A 1 558 ? -18.938 33.429 5.602 1.00 92.38 558 VAL A N 1
ATOM 4473 C CA . VAL A 1 558 ? -19.754 32.518 6.421 1.00 92.38 558 VAL A CA 1
ATOM 4474 C C . VAL A 1 558 ? -19.133 32.336 7.807 1.00 92.38 558 VAL A C 1
ATOM 4476 O O . VAL A 1 558 ? -19.824 32.518 8.808 1.00 92.38 558 VAL A O 1
ATOM 4479 N N . LEU A 1 559 ? -17.824 32.085 7.898 1.00 92.06 559 LEU A N 1
ATOM 4480 C CA . LEU A 1 559 ? -17.109 31.986 9.176 1.00 92.06 559 LEU A CA 1
ATOM 4481 C C . LEU A 1 559 ? -17.175 33.303 9.969 1.00 92.06 559 LEU A C 1
ATOM 4483 O O . LEU A 1 559 ? -17.475 33.304 11.163 1.00 92.06 559 LEU A O 1
ATOM 4487 N N . SER A 1 560 ? -16.989 34.439 9.291 1.00 91.12 560 SER A N 1
ATOM 4488 C CA . SER A 1 560 ? -17.124 35.788 9.855 1.00 91.12 560 SER A CA 1
ATOM 4489 C C . SER A 1 560 ? -18.548 36.057 10.365 1.00 91.12 560 SER A C 1
ATOM 4491 O O . SER A 1 560 ? -18.717 36.758 11.363 1.00 91.12 560 SER A O 1
ATOM 4493 N N . HIS A 1 561 ? -19.578 35.495 9.723 1.00 91.69 561 HIS A N 1
ATOM 4494 C CA . HIS A 1 561 ? -20.970 35.572 10.171 1.00 91.69 561 HIS A CA 1
ATOM 4495 C C . HIS A 1 561 ? -21.221 34.708 11.411 1.00 91.69 561 HIS A C 1
ATOM 4497 O O . HIS A 1 561 ? -21.789 35.212 12.381 1.00 91.69 561 HIS A O 1
ATOM 4503 N N . ILE A 1 562 ? -20.765 33.450 11.404 1.00 91.06 562 ILE A N 1
ATOM 4504 C CA . ILE A 1 562 ? -20.899 32.510 12.528 1.00 91.06 562 ILE A CA 1
ATOM 4505 C C . ILE A 1 562 ? -20.264 33.115 13.786 1.00 91.06 562 ILE A C 1
ATOM 4507 O O . ILE A 1 562 ? -20.951 33.294 14.787 1.00 91.06 562 ILE A O 1
ATOM 4511 N N . VAL A 1 563 ? -19.006 33.564 13.709 1.00 87.56 563 VAL A N 1
ATOM 4512 C CA . VAL A 1 563 ? -18.282 34.172 14.847 1.00 87.56 563 VAL A CA 1
ATOM 4513 C C . VAL A 1 563 ? -18.963 35.442 15.392 1.00 87.56 563 VAL A C 1
ATOM 4515 O O . VAL A 1 563 ? -18.779 35.784 16.557 1.00 87.56 563 VAL A O 1
ATOM 4518 N N . LYS A 1 564 ? -19.763 36.150 14.580 1.00 88.38 564 LYS A N 1
ATOM 4519 C CA . LYS A 1 564 ? -20.462 37.386 14.986 1.00 88.38 564 LYS A CA 1
ATOM 4520 C C . LYS A 1 564 ? -21.885 37.180 15.502 1.00 88.38 564 LYS A C 1
ATOM 4522 O O . LYS A 1 564 ? -22.360 38.039 16.243 1.00 88.38 564 LYS A O 1
ATOM 4527 N N . LYS A 1 565 ? -22.599 36.147 15.041 1.00 88.75 565 LYS A N 1
ATOM 4528 C CA . LYS A 1 565 ? -24.052 36.011 15.260 1.00 88.75 565 LYS A CA 1
ATOM 4529 C C . LYS A 1 565 ? -24.488 34.701 15.902 1.00 88.75 565 LYS A C 1
ATOM 4531 O O . LYS A 1 565 ? -25.568 34.671 16.486 1.00 88.75 565 LYS A O 1
ATOM 4536 N N . GLU A 1 566 ? -23.689 33.647 15.790 1.00 88.25 566 GLU A N 1
ATOM 4537 C CA . GLU A 1 566 ? -24.022 32.343 16.351 1.00 88.25 566 GLU A CA 1
ATOM 4538 C C . GLU A 1 566 ? -23.489 32.177 17.777 1.00 88.25 566 GLU A C 1
ATOM 4540 O O . GLU A 1 566 ? -22.655 32.937 18.274 1.00 88.25 566 GLU A O 1
ATOM 4545 N N . ARG A 1 567 ? -24.010 31.158 18.462 1.00 85.69 567 ARG A N 1
ATOM 4546 C CA . ARG A 1 567 ? -23.544 30.764 19.797 1.00 85.69 567 ARG A CA 1
ATOM 4547 C C . ARG A 1 567 ? -22.109 30.202 19.753 1.00 85.69 567 ARG A C 1
ATOM 4549 O O . ARG A 1 567 ? -21.730 29.618 18.738 1.00 85.69 567 ARG A O 1
ATOM 4556 N N . PRO A 1 568 ? -21.341 30.274 20.858 1.00 79.81 568 PRO A N 1
ATOM 4557 C CA . PRO A 1 568 ? -20.017 29.661 20.938 1.00 79.81 568 PRO A CA 1
ATOM 4558 C C . PRO A 1 568 ? -20.031 28.164 20.594 1.00 79.81 568 PRO A C 1
ATOM 4560 O O . PRO A 1 568 ? -20.882 27.414 21.078 1.00 79.81 568 PRO A O 1
ATOM 4563 N N . GLY A 1 569 ? -19.065 27.732 19.785 1.00 79.44 569 GLY A N 1
ATOM 4564 C CA . GLY A 1 569 ? -18.890 26.347 19.354 1.00 79.44 569 GLY A CA 1
ATOM 4565 C C . GLY A 1 569 ? -17.686 26.197 18.422 1.00 79.44 569 GLY A C 1
ATOM 4566 O O . GLY A 1 569 ? -17.166 27.188 17.911 1.00 79.44 569 GLY A O 1
ATOM 4567 N N . ALA A 1 570 ? -17.237 24.960 18.211 1.00 81.56 570 ALA A N 1
ATOM 4568 C CA . ALA A 1 570 ? -16.235 24.652 17.194 1.00 81.56 570 ALA A CA 1
ATOM 4569 C C . ALA A 1 570 ? -16.873 24.655 15.794 1.00 81.56 570 ALA A C 1
ATOM 4571 O O . ALA A 1 570 ? -18.034 24.273 15.639 1.00 81.56 570 ALA A O 1
ATOM 4572 N N . VAL A 1 571 ? -16.104 25.051 14.777 1.00 83.94 571 VAL A N 1
ATOM 4573 C CA . VAL A 1 571 ? -16.523 25.022 13.370 1.00 83.94 571 VAL A CA 1
ATOM 4574 C C . VAL A 1 571 ? -15.562 24.129 12.595 1.00 83.94 571 VAL A C 1
ATOM 4576 O O . VAL A 1 571 ? -14.358 24.369 12.605 1.00 83.94 571 VAL A O 1
ATOM 4579 N N . LEU A 1 572 ? -16.100 23.106 11.932 1.00 86.88 572 LEU A N 1
ATOM 4580 C CA . LEU A 1 572 ? -15.351 22.191 11.074 1.00 86.88 572 LEU A CA 1
ATOM 4581 C C . LEU A 1 572 ? -15.601 22.558 9.608 1.00 86.88 572 LEU A C 1
ATOM 4583 O O . LEU A 1 572 ? -16.753 22.666 9.189 1.00 86.88 572 LEU A O 1
ATOM 4587 N N . VAL A 1 573 ? -14.529 22.748 8.837 1.00 86.56 573 VAL A N 1
ATOM 4588 C CA . VAL A 1 573 ? -14.591 23.096 7.410 1.00 86.56 573 VAL A CA 1
ATOM 4589 C C . VAL A 1 573 ? -13.967 21.966 6.599 1.00 86.56 573 VAL A C 1
ATOM 4591 O O . VAL A 1 573 ? -12.776 21.690 6.725 1.00 86.56 573 VAL A O 1
ATOM 4594 N N . PHE A 1 574 ? -14.771 21.314 5.761 1.00 83.88 574 PHE A N 1
ATOM 4595 C CA . PHE A 1 574 ? -14.297 20.285 4.837 1.00 83.88 574 PHE A CA 1
ATOM 4596 C C . PHE A 1 574 ? -13.769 20.926 3.551 1.00 83.88 574 PHE A C 1
ATOM 4598 O O . PHE A 1 574 ? -14.451 21.742 2.938 1.00 83.88 574 PHE A O 1
ATOM 4605 N N . MET A 1 575 ? -12.561 20.536 3.142 1.00 80.56 575 MET A N 1
ATOM 4606 C CA . MET A 1 575 ? -11.842 21.087 1.989 1.00 80.56 575 MET A CA 1
ATOM 4607 C C . MET A 1 575 ? -11.300 19.959 1.102 1.00 80.56 575 MET A C 1
ATOM 4609 O O . MET A 1 575 ? -11.080 18.842 1.567 1.00 80.56 575 MET A O 1
ATOM 4613 N N . THR A 1 576 ? -11.053 20.257 -0.174 1.00 75.75 576 THR A N 1
ATOM 4614 C CA . THR A 1 576 ? -10.674 19.275 -1.207 1.00 75.75 576 THR A CA 1
ATOM 4615 C C . THR A 1 576 ? -9.261 18.702 -1.083 1.00 75.75 576 THR A C 1
ATOM 4617 O O . THR A 1 576 ? -9.015 17.601 -1.574 1.00 75.75 576 THR A O 1
ATOM 4620 N N . GLY A 1 577 ? -8.330 19.403 -0.433 1.00 64.69 577 GLY A N 1
ATOM 4621 C CA . GLY A 1 577 ? -6.965 18.915 -0.241 1.00 64.69 577 GLY A CA 1
ATOM 4622 C C . GLY A 1 577 ? -6.061 19.881 0.522 1.00 64.69 577 GLY A C 1
ATOM 4623 O O . GLY A 1 577 ? -6.441 21.007 0.834 1.00 64.69 577 GLY A O 1
ATOM 4624 N N . TRP A 1 578 ? -4.841 19.425 0.815 1.00 63.62 578 TRP A N 1
ATOM 4625 C CA . TRP A 1 578 ? -3.830 20.156 1.592 1.00 63.62 578 TRP A CA 1
ATOM 4626 C C . TRP A 1 578 ? -3.542 21.579 1.092 1.00 63.62 578 TRP A C 1
ATOM 4628 O O . TRP A 1 578 ? -3.397 22.500 1.898 1.00 63.62 578 TRP A O 1
ATOM 4638 N N . ASP A 1 579 ? -3.476 21.759 -0.225 1.00 59.69 579 ASP A N 1
ATOM 4639 C CA . ASP A 1 579 ? -3.180 23.051 -0.845 1.00 59.69 579 ASP A CA 1
ATOM 4640 C C . ASP A 1 579 ? -4.327 24.042 -0.592 1.00 59.69 579 ASP A C 1
ATOM 4642 O O . ASP A 1 579 ? -4.087 25.170 -0.169 1.00 59.69 579 ASP A O 1
ATOM 4646 N N . ASP A 1 580 ? -5.575 23.591 -0.761 1.00 73.62 580 ASP A N 1
ATOM 4647 C CA . ASP A 1 580 ? -6.771 24.404 -0.522 1.00 73.62 580 ASP A CA 1
ATOM 4648 C C . ASP A 1 580 ? -6.938 24.738 0.977 1.00 73.62 580 ASP A C 1
ATOM 4650 O O . ASP A 1 580 ? -7.315 25.856 1.324 1.00 73.62 580 ASP A O 1
ATOM 4654 N N . ILE A 1 581 ? -6.603 23.798 1.875 1.00 75.50 581 ILE A N 1
ATOM 4655 C CA . ILE A 1 581 ? -6.625 24.004 3.337 1.00 75.50 581 ILE A CA 1
ATOM 4656 C C . ILE A 1 581 ? -5.650 25.107 3.758 1.00 75.50 581 ILE A C 1
ATOM 4658 O O . ILE A 1 581 ? -6.026 25.982 4.537 1.00 75.50 581 ILE A O 1
ATOM 4662 N N . ASN A 1 582 ? -4.404 25.074 3.274 1.00 74.06 582 ASN A N 1
ATOM 4663 C CA . ASN A 1 582 ? -3.416 26.083 3.663 1.00 74.06 582 ASN A CA 1
ATOM 4664 C C . ASN A 1 582 ? -3.737 27.447 3.066 1.00 74.06 582 ASN A C 1
ATOM 4666 O O . ASN A 1 582 ? -3.710 28.428 3.797 1.00 74.06 582 ASN A O 1
ATOM 4670 N N . SER A 1 583 ? -4.115 27.522 1.788 1.00 74.19 583 SER A N 1
ATOM 4671 C CA . SER A 1 583 ? -4.470 28.807 1.181 1.00 74.19 583 SER A CA 1
ATOM 4672 C C . SER A 1 583 ? -5.697 29.448 1.845 1.00 74.19 583 SER A C 1
ATOM 4674 O O . SER A 1 583 ? -5.683 30.655 2.082 1.00 74.19 583 SER A O 1
ATOM 4676 N N . LEU A 1 584 ? -6.702 28.661 2.255 1.00 82.19 584 LEU A N 1
ATOM 4677 C CA . LEU A 1 584 ? -7.794 29.171 3.089 1.00 82.19 584 LEU A CA 1
ATOM 4678 C C . LEU A 1 584 ? -7.296 29.603 4.481 1.00 82.19 584 LEU A C 1
ATOM 4680 O O . LEU A 1 584 ? -7.652 30.683 4.942 1.00 82.19 584 LEU A O 1
ATOM 4684 N N . LYS A 1 585 ? -6.462 28.804 5.159 1.00 81.75 585 LYS A N 1
ATOM 4685 C CA . LYS A 1 585 ? -5.899 29.147 6.481 1.00 81.75 585 LYS A CA 1
ATOM 4686 C C . LYS A 1 585 ? -5.105 30.456 6.447 1.00 81.75 585 LYS A C 1
ATOM 4688 O O . LYS A 1 585 ? -5.275 31.276 7.347 1.00 81.75 585 LYS A O 1
ATOM 4693 N N . ASP A 1 586 ? -4.276 30.654 5.427 1.00 80.62 586 ASP A N 1
ATOM 4694 C CA . ASP A 1 586 ? -3.470 31.861 5.245 1.00 80.62 586 ASP A CA 1
ATOM 4695 C C . ASP A 1 586 ? -4.374 33.083 5.014 1.00 80.62 586 ASP A C 1
ATOM 4697 O O . ASP A 1 586 ? -4.203 34.105 5.679 1.00 80.62 586 ASP A O 1
ATOM 4701 N N . GLN A 1 587 ? -5.408 32.956 4.171 1.00 83.31 587 GLN A N 1
ATOM 4702 C CA . GLN A 1 587 ? -6.435 33.991 3.995 1.00 83.31 587 GLN A CA 1
ATOM 4703 C C . GLN A 1 587 ? -7.130 34.328 5.329 1.00 83.31 587 GLN A C 1
ATOM 4705 O O . GLN A 1 587 ? -7.142 35.490 5.745 1.00 83.31 587 GLN A O 1
ATOM 4710 N N . LEU A 1 588 ? -7.624 33.322 6.060 1.00 86.94 588 LEU A N 1
ATOM 4711 C CA . LEU A 1 588 ? -8.283 33.502 7.360 1.00 86.94 588 LEU A CA 1
ATOM 4712 C C . LEU A 1 588 ? -7.368 34.153 8.408 1.00 86.94 588 LEU A C 1
ATOM 4714 O O . LEU A 1 588 ? -7.845 34.968 9.199 1.00 86.94 588 LEU A O 1
ATOM 4718 N N . ALA A 1 589 ? -6.067 33.848 8.393 1.00 83.62 589 ALA A N 1
ATOM 4719 C CA . ALA A 1 589 ? -5.077 34.451 9.284 1.00 83.62 589 ALA A CA 1
ATOM 4720 C C . ALA A 1 589 ? -4.848 35.951 9.011 1.00 83.62 589 ALA A C 1
ATOM 4722 O O . ALA A 1 589 ? -4.480 36.682 9.929 1.00 83.62 589 ALA A O 1
ATOM 4723 N N . THR A 1 590 ? -5.105 36.435 7.789 1.00 85.06 590 THR A N 1
ATOM 4724 C CA . THR A 1 590 ? -5.063 37.879 7.481 1.00 85.06 590 THR A CA 1
ATOM 4725 C C . THR A 1 590 ? -6.341 38.631 7.872 1.00 85.06 590 THR A C 1
ATOM 4727 O O . THR A 1 590 ? -6.307 39.853 8.033 1.00 85.06 590 THR A O 1
ATOM 4730 N N . HIS A 1 591 ? -7.471 37.938 8.059 1.00 87.81 591 HIS A N 1
ATOM 4731 C CA . HIS A 1 591 ? -8.753 38.590 8.333 1.00 87.81 591 HIS A CA 1
ATOM 4732 C C . HIS A 1 591 ? -8.836 39.116 9.789 1.00 87.81 591 HIS A C 1
ATOM 4734 O O . HIS A 1 591 ? -8.685 38.324 10.727 1.00 87.81 591 HIS A O 1
ATOM 4740 N N . PRO A 1 592 ? -9.196 40.401 10.031 1.00 84.69 592 PRO A N 1
ATOM 4741 C CA . PRO A 1 592 ? -9.075 41.071 11.342 1.00 84.69 592 PRO A CA 1
ATOM 4742 C C . PRO A 1 592 ? -9.795 40.443 12.547 1.00 84.69 592 PRO A C 1
ATOM 4744 O O . PRO A 1 592 ? -9.551 40.846 13.681 1.00 84.69 592 PRO A O 1
ATOM 4747 N N . ILE A 1 593 ? -10.733 39.518 12.320 1.00 84.56 593 ILE A N 1
ATOM 4748 C CA . ILE A 1 593 ? -11.501 38.833 13.378 1.00 84.56 593 ILE A CA 1
ATOM 4749 C C . ILE A 1 593 ? -11.196 37.328 13.419 1.00 84.56 593 ILE A C 1
ATOM 4751 O O . ILE A 1 593 ? -11.376 36.708 14.461 1.00 84.56 593 ILE A O 1
ATOM 4755 N N . LEU A 1 594 ? -10.745 36.738 12.304 1.00 86.31 594 LEU A N 1
ATOM 4756 C CA . LEU A 1 594 ? -10.552 35.284 12.181 1.00 86.31 594 LEU A CA 1
ATOM 4757 C C . LEU A 1 594 ? -9.081 34.881 12.384 1.00 86.31 594 LEU A C 1
ATOM 4759 O O . LEU A 1 594 ? -8.827 33.778 12.854 1.00 86.31 594 LEU A O 1
ATOM 4763 N N . GLY A 1 595 ? -8.138 35.796 12.134 1.00 80.38 595 GLY A N 1
ATOM 4764 C CA . GLY A 1 595 ? -6.728 35.671 12.518 1.00 80.38 595 GLY A CA 1
ATOM 4765 C C . GLY A 1 595 ? -6.409 36.163 13.937 1.00 80.38 595 GLY A C 1
ATOM 4766 O O . GLY A 1 595 ? -5.255 36.124 14.358 1.00 80.38 595 GLY A O 1
ATOM 4767 N N . ASP A 1 596 ? -7.405 36.638 14.693 1.00 80.25 596 ASP A N 1
ATOM 4768 C CA . ASP A 1 596 ? -7.219 37.056 16.084 1.00 80.25 596 ASP A CA 1
ATOM 4769 C C . ASP A 1 596 ? -7.109 35.829 17.002 1.00 80.25 596 ASP A C 1
ATOM 4771 O O . ASP A 1 596 ? -8.115 35.280 17.461 1.00 80.25 596 ASP A O 1
ATOM 4775 N N . CYS A 1 597 ? -5.871 35.436 17.312 1.00 74.75 597 CYS A N 1
ATOM 4776 C CA . CYS A 1 597 ? -5.537 34.311 18.190 1.00 74.75 597 CYS A CA 1
ATOM 4777 C C . CYS A 1 597 ? -6.138 34.395 19.609 1.00 74.75 597 CYS A C 1
ATOM 4779 O O . CYS A 1 597 ? -6.096 33.402 20.333 1.00 74.75 597 CYS A O 1
ATOM 4781 N N . SER A 1 598 ? -6.673 35.548 20.038 1.00 70.81 598 SER A N 1
ATOM 4782 C CA . SER A 1 598 ? -7.396 35.672 21.315 1.00 70.81 598 SER A CA 1
ATOM 4783 C C . SER A 1 598 ? -8.872 35.258 21.229 1.00 70.81 598 SER A C 1
ATOM 4785 O O . SER A 1 598 ? -9.508 35.047 22.262 1.00 70.81 598 SER A O 1
ATOM 4787 N N . LYS A 1 599 ? -9.419 35.129 20.011 1.00 72.94 599 LYS A N 1
ATOM 4788 C CA . LYS A 1 599 ? -10.834 34.824 19.735 1.00 72.94 599 LYS A CA 1
ATOM 4789 C C . LYS A 1 599 ? -11.035 33.546 18.927 1.00 72.94 599 LYS A C 1
ATOM 4791 O O . LYS A 1 599 ? -12.035 32.862 19.129 1.00 72.94 599 LYS A O 1
ATOM 4796 N N . VAL A 1 600 ? -10.120 33.238 18.009 1.00 77.56 600 VAL A N 1
ATOM 4797 C CA . VAL A 1 600 ? -10.229 32.112 17.075 1.00 77.56 600 VAL A CA 1
ATOM 4798 C C . VAL A 1 600 ? -8.931 31.309 17.083 1.00 77.56 600 VAL A C 1
ATOM 4800 O O . VAL A 1 600 ? -7.843 31.854 16.912 1.00 77.56 600 VAL A O 1
ATOM 4803 N N . LEU A 1 601 ? -9.052 29.992 17.259 1.00 78.69 601 LEU A N 1
ATOM 4804 C CA . LEU A 1 601 ? -7.952 29.044 17.113 1.00 78.69 601 LEU A CA 1
ATOM 4805 C C . LEU A 1 601 ? -8.083 28.339 15.758 1.00 78.69 601 LEU A C 1
ATOM 4807 O O . LEU A 1 601 ? -8.910 27.445 15.601 1.00 78.69 601 LEU A O 1
ATOM 4811 N N . LEU A 1 602 ? -7.272 28.747 14.781 1.00 77.56 602 LEU A N 1
ATOM 4812 C CA . LEU A 1 602 ? -7.237 28.116 13.460 1.00 77.56 602 LEU A CA 1
ATOM 4813 C C . LEU A 1 602 ? -6.373 26.847 13.491 1.00 77.56 602 LEU A C 1
ATOM 4815 O O . LEU A 1 602 ? -5.156 26.915 13.681 1.00 77.56 602 LEU A O 1
ATOM 4819 N N . LEU A 1 603 ? -7.003 25.695 13.263 1.00 75.06 603 LEU A N 1
ATOM 4820 C CA . LEU A 1 603 ? -6.343 24.400 13.098 1.00 75.06 603 LEU A CA 1
ATOM 4821 C C . LEU A 1 603 ? -6.532 23.926 11.653 1.00 75.06 603 LEU A C 1
ATOM 4823 O O . LEU A 1 603 ? -7.640 23.959 11.125 1.00 75.06 603 LEU A O 1
ATOM 4827 N N . ALA A 1 604 ? -5.442 23.500 11.016 1.00 71.44 604 ALA A N 1
ATOM 4828 C CA . ALA A 1 604 ? -5.513 22.702 9.797 1.00 71.44 604 ALA A CA 1
ATOM 4829 C C . ALA A 1 604 ? -5.512 21.225 10.197 1.00 71.44 604 ALA A C 1
ATOM 4831 O O . ALA A 1 604 ? -4.808 20.860 11.137 1.00 71.44 604 ALA A O 1
ATOM 4832 N N . CYS A 1 605 ? -6.263 20.403 9.466 1.00 61.03 605 CYS A N 1
ATOM 4833 C CA . CYS A 1 605 ? -6.417 18.973 9.723 1.00 61.03 605 CYS A CA 1
ATOM 4834 C C . CYS A 1 605 ? -6.250 18.223 8.396 1.00 61.03 605 CYS A C 1
ATOM 4836 O O . CYS A 1 605 ? -7.076 18.353 7.493 1.00 61.03 605 CYS A O 1
ATOM 4838 N N . HIS A 1 606 ? -5.162 17.467 8.229 1.00 60.28 606 HIS A N 1
ATOM 4839 C CA . HIS A 1 606 ? -4.930 16.652 7.031 1.00 60.28 606 HIS A CA 1
ATOM 4840 C C . HIS A 1 606 ? -3.961 15.505 7.334 1.00 60.28 606 HIS A C 1
ATOM 4842 O O . HIS A 1 606 ? -2.973 15.683 8.052 1.00 60.28 606 HIS A O 1
ATOM 4848 N N . GLY A 1 607 ? -4.138 14.349 6.684 1.00 48.84 607 GLY A N 1
ATOM 4849 C CA . GLY A 1 607 ? -3.258 13.170 6.813 1.00 48.84 607 GLY A CA 1
ATOM 4850 C C . GLY A 1 607 ? -1.822 13.350 6.283 1.00 48.84 607 GLY A C 1
ATOM 4851 O O . GLY A 1 607 ? -1.126 12.378 6.011 1.00 48.84 607 GLY A O 1
ATOM 4852 N N . SER A 1 608 ? -1.384 14.593 6.071 1.00 45.06 608 SER A N 1
ATOM 4853 C CA . SER A 1 608 ? -0.059 14.988 5.573 1.00 45.06 608 SER A CA 1
ATOM 4854 C C . SER A 1 608 ? 0.715 15.903 6.528 1.00 45.06 608 SER A C 1
ATOM 4856 O O . SER A 1 608 ? 1.813 16.344 6.182 1.00 45.06 608 SER A O 1
ATOM 4858 N N . MET A 1 609 ? 0.157 16.197 7.701 1.00 47.09 609 MET A N 1
ATOM 4859 C CA . MET A 1 609 ? 0.752 17.100 8.684 1.00 47.09 609 MET A CA 1
ATOM 4860 C C . MET A 1 609 ? 1.846 16.430 9.517 1.00 47.09 609 MET A C 1
ATOM 4862 O O . MET A 1 609 ? 1.954 15.205 9.561 1.00 47.09 609 MET A O 1
ATOM 4866 N N . ALA A 1 610 ? 2.665 17.250 10.177 1.00 42.41 610 ALA A N 1
ATOM 4867 C CA . ALA A 1 610 ? 3.635 16.780 11.157 1.00 42.41 610 ALA A CA 1
ATOM 4868 C C . ALA A 1 610 ? 2.958 16.559 12.521 1.00 42.41 610 ALA A C 1
ATOM 4870 O O . ALA A 1 610 ? 2.156 17.380 12.973 1.00 42.41 610 ALA A O 1
ATOM 4871 N N . SER A 1 611 ? 3.323 15.485 13.224 1.00 41.78 611 SER A N 1
ATOM 4872 C CA . SER A 1 611 ? 2.650 15.080 14.467 1.00 41.78 611 SER A CA 1
ATOM 4873 C C . SER A 1 611 ? 2.707 16.081 15.629 1.00 41.78 611 SER A C 1
ATOM 4875 O O . SER A 1 611 ? 1.920 15.961 16.560 1.00 41.78 611 SER A O 1
ATOM 4877 N N . SER A 1 612 ? 3.595 17.081 15.605 1.00 39.19 612 SER A N 1
ATOM 4878 C CA . SER A 1 612 ? 3.600 18.169 16.599 1.00 39.19 612 SER A CA 1
ATOM 4879 C C . SER A 1 612 ? 2.392 19.105 16.484 1.00 39.19 612 SER A C 1
ATOM 4881 O O . SER A 1 612 ? 2.030 19.752 17.464 1.00 39.19 612 SER A O 1
ATOM 4883 N N . GLU A 1 613 ? 1.765 19.179 15.308 1.00 41.31 613 GLU A N 1
ATOM 4884 C CA . GLU A 1 613 ? 0.512 19.914 15.105 1.00 41.31 613 GLU A CA 1
ATOM 4885 C C . GLU A 1 613 ? -0.697 19.011 15.390 1.00 41.31 613 GLU A C 1
ATOM 4887 O O . GLU A 1 613 ? -1.591 19.424 16.125 1.00 41.31 613 GLU A O 1
ATOM 4892 N N . GLN A 1 614 ? -0.650 17.743 14.956 1.00 38.66 614 GLN A N 1
ATOM 4893 C CA . GLN A 1 614 ? -1.673 16.723 15.261 1.00 38.66 614 GLN A CA 1
ATOM 4894 C C . GLN A 1 614 ? -1.789 16.409 16.767 1.00 38.66 614 GLN A C 1
ATOM 4896 O O . GLN A 1 614 ? -2.833 15.991 17.250 1.00 38.66 614 GLN A O 1
ATOM 4901 N N . ALA A 1 615 ? -0.745 16.639 17.569 1.00 35.75 615 ALA A N 1
ATOM 4902 C CA . ALA A 1 615 ? -0.824 16.449 19.021 1.00 35.75 615 ALA A CA 1
ATOM 4903 C C . ALA A 1 615 ? -1.853 17.381 19.701 1.00 35.75 615 ALA A C 1
ATOM 4905 O O . ALA A 1 615 ? -2.399 17.023 20.746 1.00 35.75 615 ALA A O 1
ATOM 4906 N N . LYS A 1 616 ? -2.157 18.545 19.101 1.00 43.09 616 LYS A N 1
ATOM 4907 C CA . LYS A 1 616 ? -3.213 19.469 19.565 1.00 43.09 616 LYS A CA 1
ATOM 4908 C C . LYS A 1 616 ? -4.632 19.008 19.198 1.00 43.09 616 LYS A C 1
ATOM 4910 O O . LYS A 1 616 ? -5.597 19.591 19.674 1.00 43.09 616 LYS A O 1
ATOM 4915 N N . GLU A 1 617 ? -4.739 17.980 18.362 1.00 41.78 617 GLU A N 1
ATOM 4916 C CA . GLU A 1 617 ? -5.967 17.425 17.775 1.00 41.78 617 GLU A CA 1
ATOM 4917 C C . GLU A 1 617 ? -6.596 16.336 18.676 1.00 41.78 617 GLU A C 1
ATOM 4919 O O . GLU A 1 617 ? -7.671 15.828 18.391 1.00 41.78 617 GLU A O 1
ATOM 4924 N N . THR A 1 618 ? -5.958 15.985 19.803 1.00 33.22 618 THR A N 1
ATOM 4925 C CA . THR A 1 618 ? -6.334 14.862 20.695 1.00 33.22 618 THR A CA 1
ATOM 4926 C C . THR A 1 618 ? -7.614 15.068 21.529 1.00 33.22 618 THR A C 1
ATOM 4928 O O . THR A 1 618 ? -7.871 14.338 22.487 1.00 33.22 618 THR A O 1
ATOM 4931 N N . SER A 1 619 ? -8.474 16.007 21.133 1.00 36.84 619 SER A N 1
ATOM 4932 C CA . SER A 1 619 ? -9.880 16.046 21.533 1.00 36.84 619 SER A CA 1
ATOM 4933 C C . SER A 1 619 ? -10.758 16.374 20.324 1.00 36.84 619 SER A C 1
ATOM 4935 O O . SER A 1 619 ? -10.534 17.406 19.695 1.00 36.84 619 SER A O 1
ATOM 4937 N N . TYR A 1 620 ? -11.800 15.557 20.119 1.00 31.38 620 TYR A N 1
ATOM 4938 C CA . TYR A 1 620 ? -12.839 15.618 19.073 1.00 31.38 620 TYR A CA 1
ATOM 4939 C C . TYR A 1 620 ? -12.465 15.027 17.700 1.00 31.38 620 TYR A C 1
ATOM 4941 O O . TYR A 1 620 ? -11.831 15.675 16.879 1.00 31.38 620 TYR A O 1
ATOM 4949 N N . ASP A 1 621 ? -12.986 13.821 17.435 1.00 27.91 621 ASP A N 1
ATOM 4950 C CA . ASP A 1 621 ? -12.934 13.117 16.145 1.00 27.91 621 ASP A CA 1
ATOM 4951 C C . ASP A 1 621 ? -14.364 12.890 15.604 1.00 27.91 621 ASP A C 1
ATOM 4953 O O . ASP A 1 621 ? -15.170 12.196 16.228 1.00 27.91 621 ASP A O 1
ATOM 4957 N N . ALA A 1 622 ? -14.672 13.488 14.450 1.00 26.88 622 ALA A N 1
ATOM 4958 C CA . ALA A 1 622 ? -15.817 13.246 13.553 1.00 26.88 622 ALA A CA 1
ATOM 4959 C C . ALA A 1 622 ? -15.595 14.129 12.304 1.00 26.88 622 ALA A C 1
ATOM 4961 O O . ALA A 1 622 ? -15.095 15.239 12.444 1.00 26.88 622 ALA A O 1
ATOM 4962 N N . LEU A 1 623 ? -15.937 13.785 11.063 1.00 26.12 623 LEU A N 1
ATOM 4963 C CA . LEU A 1 623 ? -16.643 12.654 10.445 1.00 26.12 623 LEU A CA 1
ATOM 4964 C C . LEU A 1 623 ? -16.211 12.658 8.959 1.00 26.12 623 LEU A C 1
ATOM 4966 O O . LEU A 1 623 ? -15.903 13.727 8.447 1.00 26.12 623 LEU A O 1
ATOM 4970 N N . ASN A 1 624 ? -16.248 11.540 8.231 1.00 27.25 624 ASN A N 1
ATOM 4971 C CA . ASN A 1 624 ? -16.164 11.563 6.760 1.00 27.25 624 ASN A CA 1
ATOM 4972 C C . ASN A 1 624 ? -17.289 10.702 6.181 1.00 27.25 624 ASN A C 1
ATOM 4974 O O . ASN A 1 624 ? -17.374 9.519 6.493 1.00 27.25 624 ASN A O 1
ATOM 4978 N N . ASN A 1 625 ? -18.126 11.293 5.327 1.00 26.58 625 ASN A N 1
ATOM 4979 C CA . ASN A 1 625 ? -19.185 10.609 4.588 1.00 26.58 625 ASN A CA 1
ATOM 4980 C C . ASN A 1 625 ? -19.074 10.976 3.105 1.00 26.58 625 ASN A C 1
ATOM 4982 O O . ASN A 1 625 ? -19.149 12.154 2.758 1.00 26.58 625 ASN A O 1
ATOM 4986 N N . THR A 1 626 ? -18.989 9.970 2.235 1.00 26.34 626 THR A N 1
ATOM 4987 C CA . THR A 1 626 ? -19.115 10.138 0.780 1.00 26.34 626 THR A CA 1
ATOM 4988 C C . THR A 1 626 ? -19.839 8.913 0.208 1.00 26.34 626 THR A C 1
ATOM 4990 O O . THR A 1 626 ? -19.435 7.791 0.513 1.00 26.34 626 THR A O 1
ATOM 4993 N N . PRO A 1 627 ? -20.916 9.064 -0.585 1.00 30.45 627 PRO A N 1
ATOM 4994 C CA . PRO A 1 627 ? -21.743 7.928 -0.990 1.00 30.45 627 PRO A CA 1
ATOM 4995 C C . PRO A 1 627 ? -21.264 7.294 -2.304 1.00 30.45 627 PRO A C 1
ATOM 4997 O O . PRO A 1 627 ? -21.227 7.969 -3.328 1.00 30.45 627 PRO A O 1
ATOM 5000 N N . CYS A 1 628 ? -20.983 5.984 -2.308 1.00 25.52 628 CYS A N 1
ATOM 5001 C CA . CYS A 1 628 ? -20.832 5.171 -3.526 1.00 25.52 628 CYS A CA 1
ATOM 5002 C C . CYS A 1 628 ? -21.133 3.675 -3.269 1.00 25.52 628 CYS A C 1
ATOM 5004 O O . CYS A 1 628 ? -20.334 2.995 -2.641 1.00 25.52 628 CYS A O 1
ATOM 5006 N N . LEU A 1 629 ? -22.286 3.200 -3.776 1.00 34.81 629 LEU A N 1
ATOM 5007 C CA . LEU A 1 629 ? -22.489 2.005 -4.636 1.00 34.81 629 LEU A CA 1
ATOM 5008 C C . LEU A 1 629 ? -21.722 0.683 -4.321 1.00 34.81 629 LEU A C 1
ATOM 5010 O O . LEU A 1 629 ? -20.510 0.682 -4.169 1.00 34.81 629 LEU A O 1
ATOM 5014 N N . LEU A 1 630 ? -22.304 -0.531 -4.348 1.00 35.84 630 LEU A N 1
ATOM 5015 C CA . LEU A 1 630 ? -23.607 -1.063 -4.830 1.00 35.84 630 LEU A CA 1
ATOM 5016 C C . LEU A 1 630 ? -23.774 -2.549 -4.352 1.00 35.84 630 LEU A C 1
ATOM 5018 O O . LEU A 1 630 ? -22.792 -3.163 -3.918 1.00 35.84 630 LEU A O 1
ATOM 5022 N N . PRO A 1 631 ? -24.961 -3.181 -4.509 1.00 33.12 631 PRO A N 1
ATOM 5023 C CA . PRO A 1 631 ? -25.191 -4.633 -4.393 1.00 33.12 631 PRO A CA 1
ATOM 5024 C C . PRO A 1 631 ? -25.243 -5.378 -5.757 1.00 33.12 631 PRO A C 1
ATOM 5026 O O . PRO A 1 631 ? -25.586 -4.787 -6.775 1.00 33.12 631 PRO A O 1
ATOM 5029 N N . SER A 1 632 ? -24.901 -6.680 -5.777 1.00 29.28 632 SER A N 1
ATOM 5030 C CA . SER A 1 632 ? -25.022 -7.690 -6.881 1.00 29.28 632 SER A CA 1
ATOM 5031 C C . SER A 1 632 ? -24.348 -7.459 -8.262 1.00 29.28 632 SER A C 1
ATOM 5033 O O . SER A 1 632 ? -24.159 -8.398 -9.030 1.00 29.28 632 SER A O 1
ATOM 5035 N N . TRP A 1 633 ? -23.885 -6.251 -8.550 1.00 32.28 633 TRP A N 1
ATOM 5036 C CA . TRP A 1 633 ? -23.122 -5.770 -9.713 1.00 32.28 633 TRP A CA 1
ATOM 5037 C C . TRP A 1 633 ? -21.672 -6.293 -9.910 1.00 32.28 633 TRP A C 1
ATOM 5039 O O . TRP A 1 633 ? -20.842 -5.565 -10.460 1.00 32.28 633 TRP A O 1
ATOM 5049 N N . ILE A 1 634 ? -21.332 -7.543 -9.551 1.00 38.03 634 ILE A N 1
ATOM 5050 C CA . ILE A 1 634 ? -20.038 -8.161 -9.946 1.00 38.03 634 ILE A CA 1
ATOM 5051 C C . ILE A 1 634 ? -20.092 -8.506 -11.450 1.00 38.03 634 ILE A C 1
ATOM 5053 O O . ILE A 1 634 ? -20.167 -9.653 -11.882 1.00 38.03 634 ILE A O 1
ATOM 5057 N N . SER A 1 635 ? -20.115 -7.456 -12.268 1.00 36.16 635 SER A N 1
ATOM 5058 C CA . SER A 1 635 ? -20.390 -7.469 -13.698 1.00 36.16 635 SER A CA 1
ATOM 5059 C C . SER A 1 635 ? -19.110 -7.155 -14.461 1.00 36.16 635 SER A C 1
ATOM 5061 O O . SER A 1 635 ? -18.724 -5.994 -14.552 1.00 36.16 635 SER A O 1
ATOM 5063 N N . LYS A 1 636 ? -18.460 -8.201 -14.997 1.00 36.59 636 LYS A N 1
ATOM 5064 C CA . LYS A 1 636 ? -17.343 -8.230 -15.979 1.00 36.59 636 LYS A CA 1
ATOM 5065 C C . LYS A 1 636 ? -16.081 -7.377 -15.714 1.00 36.59 636 LYS A C 1
ATOM 5067 O O . LYS A 1 636 ? -14.980 -7.900 -15.864 1.00 36.59 636 LYS A O 1
ATOM 5072 N N . ALA A 1 637 ? -16.187 -6.111 -15.319 1.00 36.06 637 ALA A N 1
ATOM 5073 C CA . ALA A 1 637 ? -15.067 -5.224 -15.002 1.00 36.06 637 ALA A CA 1
ATOM 5074 C C . ALA A 1 637 ? -14.217 -5.747 -13.830 1.00 36.06 637 ALA A C 1
ATOM 5076 O O . ALA A 1 637 ? -12.993 -5.787 -13.942 1.00 36.06 637 ALA A O 1
ATOM 5077 N N . ALA A 1 638 ? -14.858 -6.238 -12.762 1.00 52.47 638 ALA A N 1
ATOM 5078 C CA . ALA A 1 638 ? -14.167 -6.855 -11.627 1.00 52.47 638 ALA A CA 1
ATOM 5079 C C . ALA A 1 638 ? -13.366 -8.103 -12.045 1.00 52.47 638 ALA A C 1
ATOM 5081 O O . ALA A 1 638 ? -12.218 -8.260 -11.643 1.00 52.47 638 ALA A O 1
ATOM 5082 N N . ALA A 1 639 ? -13.914 -8.948 -12.928 1.00 55.75 639 ALA A N 1
ATOM 5083 C CA . ALA A 1 639 ? -13.197 -10.113 -13.453 1.00 55.75 639 ALA A CA 1
ATOM 5084 C C . ALA A 1 639 ? -11.939 -9.710 -14.247 1.00 55.75 639 ALA A C 1
ATOM 5086 O O . ALA A 1 639 ? -10.897 -10.343 -14.105 1.00 55.75 639 ALA A O 1
ATOM 5087 N N . ARG A 1 640 ? -11.992 -8.612 -15.019 1.00 62.75 640 ARG A N 1
ATOM 5088 C CA . ARG A 1 640 ? -10.807 -8.065 -15.705 1.00 62.75 640 ARG A CA 1
ATOM 5089 C C . ARG A 1 640 ? -9.774 -7.504 -14.722 1.00 62.75 640 ARG A C 1
ATOM 5091 O O . ARG A 1 640 ? -8.584 -7.673 -14.952 1.00 62.75 640 ARG A O 1
ATOM 5098 N N . GLN A 1 641 ? -10.199 -6.871 -13.627 1.00 66.25 641 GLN A N 1
ATOM 5099 C CA . GLN A 1 641 ? -9.284 -6.409 -12.572 1.00 66.25 641 GLN A CA 1
ATOM 5100 C C . GLN A 1 641 ? -8.603 -7.580 -11.849 1.00 66.25 641 GLN A C 1
ATOM 5102 O O . GLN A 1 641 ? -7.392 -7.535 -11.650 1.00 66.25 641 GLN A O 1
ATOM 5107 N N . VAL A 1 642 ? -9.348 -8.645 -11.530 1.00 71.94 642 VAL A N 1
ATOM 5108 C CA . VAL A 1 642 ? -8.789 -9.885 -10.965 1.00 71.94 642 VAL A CA 1
ATOM 5109 C C . VAL A 1 642 ? -7.801 -10.525 -11.941 1.00 71.94 642 VAL A C 1
ATOM 5111 O O . VAL A 1 642 ? -6.681 -10.819 -11.537 1.00 71.94 642 VAL A O 1
ATOM 5114 N N . GLN A 1 643 ? -8.147 -10.655 -13.227 1.00 75.19 643 GLN A N 1
ATOM 5115 C CA . GLN A 1 643 ? -7.230 -11.213 -14.227 1.00 75.19 643 GLN A CA 1
ATOM 5116 C C . GLN A 1 643 ? -5.951 -10.379 -14.368 1.00 75.19 643 GLN A C 1
ATOM 5118 O O . GLN A 1 643 ? -4.861 -10.940 -14.399 1.00 75.19 643 GLN A O 1
ATOM 5123 N N . ASN A 1 644 ? -6.060 -9.045 -14.396 1.00 78.38 644 ASN A N 1
ATOM 5124 C CA . ASN A 1 644 ? -4.895 -8.157 -14.423 1.00 78.38 644 ASN A CA 1
ATOM 5125 C C . ASN A 1 644 ? -4.010 -8.334 -13.173 1.00 78.38 644 ASN A C 1
ATOM 5127 O O . ASN A 1 644 ? -2.788 -8.274 -13.279 1.00 78.38 644 ASN A O 1
ATOM 5131 N N . ALA A 1 645 ? -4.607 -8.549 -11.995 1.00 80.88 645 ALA A N 1
ATOM 5132 C CA . ALA A 1 645 ? -3.868 -8.792 -10.757 1.00 80.88 645 ALA A CA 1
ATOM 5133 C C . ALA A 1 645 ? -3.176 -10.167 -10.755 1.00 80.88 645 ALA A C 1
ATOM 5135 O O . ALA A 1 645 ? -2.023 -10.260 -10.343 1.00 80.88 645 ALA A O 1
ATOM 5136 N N . VAL A 1 646 ? -3.839 -11.214 -11.256 1.00 84.00 646 VAL A N 1
ATOM 5137 C CA . VAL A 1 646 ? -3.244 -12.548 -11.449 1.00 84.00 646 VAL A CA 1
ATOM 5138 C C . VAL A 1 646 ? -2.073 -12.480 -12.430 1.00 84.00 646 VAL A C 1
ATOM 5140 O O . VAL A 1 646 ? -0.989 -12.961 -12.114 1.00 84.00 646 VAL A O 1
ATOM 5143 N N . GLU A 1 647 ? -2.252 -11.817 -13.573 1.00 85.19 647 GLU A N 1
ATOM 5144 C CA . GLU A 1 647 ? -1.203 -11.627 -14.580 1.00 85.19 647 GLU A CA 1
ATOM 5145 C C . GLU A 1 647 ? -0.003 -10.858 -14.006 1.00 85.19 647 GLU A C 1
ATOM 5147 O O . GLU A 1 647 ? 1.144 -11.268 -14.160 1.00 85.19 647 GLU A O 1
ATOM 5152 N N . TYR A 1 648 ? -0.253 -9.792 -13.242 1.00 88.19 648 TYR A N 1
ATOM 5153 C CA . TYR A 1 648 ? 0.794 -9.071 -12.519 1.00 88.19 648 TYR A CA 1
ATOM 5154 C C . TYR A 1 648 ? 1.544 -9.972 -11.517 1.00 88.19 648 TYR A C 1
ATOM 5156 O O . TYR A 1 648 ? 2.773 -9.922 -11.440 1.00 88.19 648 TYR A O 1
ATOM 5164 N N . LEU A 1 649 ? 0.831 -10.831 -10.778 1.00 89.69 649 LEU A N 1
ATOM 5165 C CA . LEU A 1 649 ? 1.441 -11.788 -9.850 1.00 89.69 649 LEU A CA 1
ATOM 5166 C C . LEU A 1 649 ? 2.267 -12.877 -10.564 1.00 89.69 649 LEU A C 1
ATOM 5168 O O . LEU A 1 649 ? 3.269 -13.324 -9.998 1.00 89.69 649 LEU A O 1
ATOM 5172 N N . LYS A 1 650 ? 1.907 -13.263 -11.797 1.00 89.50 650 LYS A N 1
ATOM 5173 C CA . LYS A 1 650 ? 2.743 -14.106 -12.672 1.00 89.50 650 LYS A CA 1
ATOM 5174 C C . LYS A 1 650 ? 4.007 -13.361 -13.108 1.00 89.50 650 LYS A C 1
ATOM 5176 O O . LYS A 1 650 ? 5.105 -13.842 -12.852 1.00 89.50 650 LYS A O 1
ATOM 5181 N N . VAL A 1 651 ? 3.879 -12.135 -13.631 1.00 88.81 651 VAL A N 1
ATOM 5182 C CA . VAL A 1 651 ? 5.009 -11.301 -14.107 1.00 88.81 651 VAL A CA 1
ATOM 5183 C C . VAL A 1 651 ? 6.068 -11.034 -13.026 1.00 88.81 651 VAL A C 1
ATOM 5185 O O . VAL A 1 651 ? 7.259 -10.970 -13.332 1.00 88.81 651 VAL A O 1
ATOM 5188 N N . ILE A 1 652 ? 5.683 -10.895 -11.752 1.00 89.12 652 ILE A N 1
ATOM 5189 C CA . ILE A 1 652 ? 6.662 -10.749 -10.657 1.00 89.12 652 ILE A CA 1
ATOM 5190 C C . ILE A 1 652 ? 7.246 -12.088 -10.161 1.00 89.12 652 ILE A C 1
ATOM 5192 O O . ILE A 1 652 ? 8.197 -12.063 -9.374 1.00 89.12 652 ILE A O 1
ATOM 5196 N N . GLY A 1 653 ? 6.716 -13.234 -10.604 1.00 89.00 653 GLY A N 1
ATOM 5197 C CA . GLY A 1 653 ? 7.129 -14.587 -10.211 1.00 89.00 653 GLY A CA 1
ATOM 5198 C C . GLY A 1 653 ? 6.493 -15.114 -8.916 1.00 89.00 653 GLY A C 1
ATOM 5199 O O . GLY A 1 653 ? 7.025 -16.045 -8.305 1.00 89.00 653 GLY A O 1
ATOM 5200 N N . ALA A 1 654 ? 5.392 -14.516 -8.449 1.00 91.00 654 ALA A N 1
ATOM 5201 C CA . ALA A 1 654 ? 4.675 -14.954 -7.246 1.00 91.00 654 ALA A CA 1
ATOM 5202 C C . ALA A 1 654 ? 3.713 -16.124 -7.525 1.00 91.00 654 ALA A C 1
ATOM 5204 O O . ALA A 1 654 ? 3.547 -16.997 -6.668 1.00 91.00 654 ALA A O 1
ATOM 5205 N N . LEU A 1 655 ? 3.123 -16.159 -8.723 1.00 90.88 655 LEU A N 1
ATOM 5206 C CA . LEU A 1 655 ? 2.326 -17.274 -9.243 1.00 90.88 655 LEU A CA 1
ATOM 5207 C C . LEU A 1 655 ? 3.033 -17.938 -10.431 1.00 90.88 655 LEU A C 1
ATOM 5209 O O . LEU A 1 655 ? 3.821 -17.290 -11.116 1.00 90.88 655 LEU A O 1
ATOM 5213 N N . ASP A 1 656 ? 2.754 -19.221 -10.661 1.00 88.50 656 ASP A N 1
ATOM 5214 C CA . ASP A 1 656 ? 3.106 -19.911 -11.906 1.00 88.50 656 ASP A CA 1
ATOM 5215 C C . ASP A 1 656 ? 2.013 -19.754 -12.982 1.00 88.50 656 ASP A C 1
ATOM 5217 O O . ASP A 1 656 ? 0.948 -19.179 -12.742 1.00 88.50 656 ASP A O 1
ATOM 5221 N N . GLU A 1 657 ? 2.263 -20.283 -14.182 1.00 88.88 657 GLU A N 1
ATOM 5222 C CA . GLU A 1 657 ? 1.310 -20.242 -15.303 1.00 88.88 657 GLU A CA 1
ATOM 5223 C C . GLU A 1 657 ? -0.055 -20.867 -14.980 1.00 88.88 657 GLU A C 1
ATOM 5225 O O . GLU A 1 657 ? -1.079 -20.430 -15.507 1.00 88.88 657 GLU A O 1
ATOM 5230 N N . ASN A 1 658 ? -0.075 -21.843 -14.071 1.00 88.56 658 ASN A N 1
ATOM 5231 C CA . ASN A 1 658 ? -1.267 -22.548 -13.607 1.00 88.56 658 ASN A CA 1
ATOM 5232 C C . ASN A 1 658 ? -1.906 -21.873 -12.373 1.00 88.56 658 ASN A C 1
ATOM 5234 O O . ASN A 1 658 ? -2.745 -22.482 -11.714 1.00 88.56 658 ASN A O 1
ATOM 5238 N N . GLU A 1 659 ? -1.490 -20.644 -12.046 1.00 87.31 659 GLU A N 1
ATOM 5239 C CA . GLU A 1 659 ? -1.977 -19.825 -10.926 1.00 87.31 659 GLU A CA 1
ATOM 5240 C C . GLU A 1 659 ? -1.666 -20.404 -9.528 1.00 87.31 659 GLU A C 1
ATOM 5242 O O . GLU A 1 659 ? -2.247 -19.989 -8.524 1.00 87.31 659 GLU A O 1
ATOM 5247 N N . ASN A 1 660 ? -0.687 -21.312 -9.423 1.00 88.19 660 ASN A N 1
ATOM 5248 C CA . ASN A 1 660 ? -0.221 -21.838 -8.139 1.00 88.19 660 ASN A CA 1
ATOM 5249 C C . ASN A 1 660 ? 0.847 -20.943 -7.507 1.00 88.19 660 ASN A C 1
ATOM 5251 O O . ASN A 1 660 ? 1.687 -20.347 -8.180 1.00 88.19 660 ASN A O 1
ATOM 5255 N N . LEU A 1 661 ? 0.869 -20.916 -6.174 1.00 89.50 661 LEU A N 1
ATOM 5256 C CA . LEU A 1 661 ? 1.811 -20.115 -5.397 1.00 89.50 661 LEU A CA 1
ATOM 5257 C C . LEU A 1 661 ? 3.242 -20.683 -5.460 1.00 89.50 661 LEU A C 1
ATOM 5259 O O . LEU A 1 661 ? 3.525 -21.767 -4.925 1.00 89.50 661 LEU A O 1
ATOM 5263 N N . THR A 1 662 ? 4.161 -19.922 -6.062 1.00 91.69 662 THR A N 1
ATOM 5264 C CA . THR A 1 662 ? 5.581 -20.298 -6.186 1.00 91.69 662 THR A CA 1
ATOM 5265 C C . THR A 1 662 ? 6.290 -20.277 -4.826 1.00 91.69 662 THR A C 1
ATOM 5267 O O . THR A 1 662 ? 5.751 -19.806 -3.823 1.00 91.69 662 THR A O 1
ATOM 5270 N N . VAL A 1 663 ? 7.538 -20.762 -4.760 1.00 89.62 663 VAL A N 1
ATOM 5271 C CA . VAL A 1 663 ? 8.354 -20.650 -3.532 1.00 89.62 663 VAL A CA 1
ATOM 5272 C C . VAL A 1 663 ? 8.551 -19.179 -3.143 1.00 89.62 663 VAL A C 1
ATOM 5274 O O . VAL A 1 663 ? 8.395 -18.835 -1.974 1.00 89.62 663 VAL A O 1
ATOM 5277 N N . LEU A 1 664 ? 8.804 -18.299 -4.121 1.00 90.44 664 LEU A N 1
ATOM 5278 C CA . LEU A 1 664 ? 8.856 -16.852 -3.904 1.00 90.44 664 LEU A CA 1
ATOM 5279 C C . LEU A 1 664 ? 7.501 -16.329 -3.405 1.00 90.44 664 LEU A C 1
ATOM 5281 O O . LEU A 1 664 ? 7.457 -15.644 -2.388 1.00 90.44 664 LEU A O 1
ATOM 5285 N N . GLY A 1 665 ? 6.396 -16.713 -4.052 1.00 90.38 665 GLY A N 1
ATOM 5286 C CA . GLY A 1 665 ? 5.037 -16.340 -3.650 1.00 90.38 665 GLY A CA 1
ATOM 5287 C C . GLY A 1 665 ? 4.698 -16.696 -2.199 1.00 90.38 665 GLY A C 1
ATOM 5288 O O . GLY A 1 665 ? 4.078 -15.893 -1.503 1.00 90.38 665 GLY A O 1
ATOM 5289 N N . ARG A 1 666 ? 5.160 -17.851 -1.699 1.00 87.25 666 ARG A N 1
ATOM 5290 C CA . ARG A 1 666 ? 4.990 -18.245 -0.287 1.00 87.25 666 ARG A CA 1
ATOM 5291 C C . ARG A 1 666 ? 5.674 -17.262 0.657 1.00 87.25 666 ARG A C 1
ATOM 5293 O O . ARG A 1 666 ? 5.011 -16.745 1.552 1.00 87.25 666 ARG A O 1
ATOM 5300 N N . HIS A 1 667 ? 6.949 -16.949 0.427 1.00 86.50 667 HIS A N 1
ATOM 5301 C CA . HIS A 1 667 ? 7.676 -15.958 1.234 1.00 86.50 667 HIS A CA 1
ATOM 5302 C C . HIS A 1 667 ? 7.033 -14.565 1.139 1.00 86.50 667 HIS A C 1
ATOM 5304 O O . HIS A 1 667 ? 6.831 -13.911 2.160 1.00 86.50 667 HIS A O 1
ATOM 5310 N N . LEU A 1 668 ? 6.607 -14.142 -0.058 1.00 89.81 668 LEU A N 1
ATOM 5311 C CA . LEU A 1 668 ? 5.887 -12.877 -0.257 1.00 89.81 668 LEU A CA 1
ATOM 5312 C C . LEU A 1 668 ? 4.577 -12.804 0.539 1.00 89.81 668 LEU A C 1
ATOM 5314 O O . LEU A 1 668 ? 4.287 -11.759 1.110 1.00 89.81 668 LEU A O 1
ATOM 5318 N N . SER A 1 669 ? 3.817 -13.901 0.627 1.00 85.00 669 SER A N 1
ATOM 5319 C CA . SER A 1 669 ? 2.531 -13.943 1.346 1.00 85.00 669 SER A CA 1
ATOM 5320 C C . SER A 1 669 ? 2.642 -13.728 2.864 1.00 85.00 669 SER A C 1
ATOM 5322 O O . SER A 1 669 ? 1.663 -13.343 3.505 1.00 85.00 669 SER A O 1
ATOM 5324 N N . VAL A 1 670 ? 3.831 -13.942 3.441 1.00 80.69 670 VAL A N 1
ATOM 5325 C CA . VAL A 1 670 ? 4.124 -13.704 4.866 1.00 80.69 670 VAL A CA 1
ATOM 5326 C C . VAL A 1 670 ? 4.543 -12.248 5.116 1.00 80.69 670 VAL A C 1
ATOM 5328 O O . VAL A 1 670 ? 4.322 -11.707 6.204 1.00 80.69 670 VAL A O 1
ATOM 5331 N N . LEU A 1 671 ? 5.128 -11.585 4.113 1.00 82.06 671 LEU A N 1
ATOM 5332 C CA . LEU A 1 671 ? 5.648 -10.230 4.253 1.00 82.06 671 LEU A CA 1
ATOM 5333 C C . LEU A 1 671 ? 4.519 -9.180 4.246 1.00 82.06 671 LEU A C 1
ATOM 5335 O O . LEU A 1 671 ? 3.626 -9.207 3.404 1.00 82.06 671 LEU A O 1
ATOM 5339 N N . PRO A 1 672 ? 4.548 -8.191 5.156 1.00 76.81 672 PRO A N 1
ATOM 5340 C CA . PRO A 1 672 ? 3.452 -7.245 5.347 1.00 76.81 672 PRO A CA 1
ATOM 5341 C C . PRO A 1 672 ? 3.532 -6.044 4.387 1.00 76.81 672 PRO A C 1
ATOM 5343 O O . PRO A 1 672 ? 3.295 -4.909 4.806 1.00 76.81 672 PRO A O 1
ATOM 5346 N N . VAL A 1 673 ? 3.935 -6.250 3.138 1.00 85.38 673 VAL A N 1
ATOM 5347 C CA . VAL A 1 673 ? 4.179 -5.198 2.135 1.00 85.38 673 VAL A CA 1
ATOM 5348 C C . VAL A 1 673 ? 3.623 -5.628 0.782 1.00 85.38 673 VAL A C 1
ATOM 5350 O O . VAL A 1 673 ? 3.276 -6.791 0.594 1.00 85.38 673 VAL A O 1
ATOM 5353 N N . GLU A 1 674 ? 3.543 -4.703 -0.171 1.00 87.00 674 GLU A N 1
ATOM 5354 C CA . GLU A 1 674 ? 3.170 -5.055 -1.541 1.00 87.00 674 GLU A CA 1
ATOM 5355 C C . GLU A 1 674 ? 4.149 -6.086 -2.136 1.00 87.00 674 GLU A C 1
ATOM 5357 O O . GLU A 1 674 ? 5.355 -5.980 -1.888 1.00 87.00 674 GLU A O 1
ATOM 5362 N N . PRO A 1 675 ? 3.687 -7.047 -2.963 1.00 90.75 675 PRO A N 1
ATOM 5363 C CA . PRO A 1 675 ? 4.533 -8.125 -3.483 1.00 90.75 675 PRO A CA 1
ATOM 5364 C C . PRO A 1 675 ? 5.831 -7.663 -4.170 1.00 90.75 675 PRO A C 1
ATOM 5366 O O . PRO A 1 675 ? 6.873 -8.284 -3.973 1.00 90.75 675 PRO A O 1
ATOM 5369 N N . LYS A 1 676 ? 5.806 -6.533 -4.897 1.00 92.75 676 LYS A N 1
ATOM 5370 C CA . LYS A 1 676 ? 7.003 -5.896 -5.489 1.00 92.75 676 LYS A CA 1
ATOM 5371 C C . LYS A 1 676 ? 8.053 -5.502 -4.441 1.00 92.75 676 LYS A C 1
ATOM 5373 O O . LYS A 1 676 ? 9.235 -5.818 -4.569 1.00 92.75 676 LYS A O 1
ATOM 5378 N N . LEU A 1 677 ? 7.614 -4.868 -3.355 1.00 94.00 677 LEU A N 1
ATOM 5379 C CA . LEU A 1 677 ? 8.481 -4.438 -2.258 1.00 94.00 677 LEU A CA 1
ATOM 5380 C C . LEU A 1 677 ? 8.955 -5.629 -1.409 1.00 94.00 677 LEU A C 1
ATOM 5382 O O . LEU A 1 677 ? 10.102 -5.659 -0.966 1.00 94.00 677 LEU A O 1
ATOM 5386 N N . GLY A 1 678 ? 8.109 -6.649 -1.237 1.00 93.31 678 GLY A N 1
ATOM 5387 C CA . GLY A 1 678 ? 8.493 -7.915 -0.608 1.00 93.31 678 GLY A CA 1
ATOM 5388 C C . GLY A 1 678 ? 9.581 -8.645 -1.399 1.00 93.31 678 GLY A C 1
ATOM 5389 O O . GLY A 1 678 ? 10.554 -9.118 -0.816 1.00 93.31 678 GLY A O 1
ATOM 5390 N N . LYS A 1 679 ? 9.473 -8.664 -2.735 1.00 93.94 679 LYS A N 1
ATOM 5391 C CA . LYS A 1 679 ? 10.483 -9.251 -3.629 1.00 93.94 679 LYS A CA 1
ATOM 5392 C C . LYS A 1 679 ? 11.807 -8.501 -3.509 1.00 93.94 679 LYS A C 1
ATOM 5394 O O . LYS A 1 679 ? 12.853 -9.136 -3.410 1.00 93.94 679 LYS A O 1
ATOM 5399 N N . MET A 1 680 ? 11.754 -7.171 -3.420 1.00 95.44 680 MET A N 1
ATOM 5400 C CA . MET A 1 680 ? 12.928 -6.336 -3.162 1.00 95.44 680 MET A CA 1
ATOM 5401 C C . MET A 1 680 ? 13.617 -6.705 -1.835 1.00 95.44 680 MET A C 1
ATOM 5403 O O . MET A 1 680 ? 14.820 -6.943 -1.839 1.00 95.44 680 MET A O 1
ATOM 5407 N N . LEU A 1 681 ? 12.874 -6.835 -0.723 1.00 93.38 681 LEU A N 1
ATOM 5408 C CA . LEU A 1 681 ? 13.426 -7.257 0.581 1.00 93.38 681 LEU A CA 1
ATOM 5409 C C . LEU A 1 681 ? 14.106 -8.631 0.520 1.00 93.38 681 LEU A C 1
ATOM 5411 O O . LEU A 1 681 ? 15.228 -8.783 1.001 1.00 93.38 681 LEU A O 1
ATOM 5415 N N . ILE A 1 682 ? 13.435 -9.619 -0.079 1.00 92.62 682 ILE A N 1
ATOM 5416 C CA . ILE A 1 682 ? 13.946 -10.989 -0.214 1.00 92.62 682 ILE A CA 1
ATOM 5417 C C . ILE A 1 682 ? 15.250 -10.996 -1.019 1.00 92.62 682 ILE A C 1
ATOM 5419 O O . ILE A 1 682 ? 16.236 -11.593 -0.594 1.00 92.62 682 ILE A O 1
ATOM 5423 N N . LEU A 1 683 ? 15.290 -10.296 -2.156 1.00 92.12 683 LEU A N 1
ATOM 5424 C CA . LEU A 1 683 ? 16.499 -10.206 -2.974 1.00 92.12 683 LEU A CA 1
ATOM 5425 C C . LEU A 1 683 ? 17.607 -9.403 -2.273 1.00 92.12 683 LEU A C 1
ATOM 5427 O O . LEU A 1 683 ? 18.769 -9.780 -2.370 1.00 92.12 683 LEU A O 1
ATOM 5431 N N . GLY A 1 684 ? 17.271 -8.367 -1.498 1.00 91.38 684 GLY A N 1
ATOM 5432 C CA . GLY A 1 684 ? 18.233 -7.633 -0.668 1.00 91.38 684 GLY A CA 1
ATOM 5433 C C . GLY A 1 684 ? 18.915 -8.508 0.390 1.00 91.38 684 GLY A C 1
ATOM 5434 O O . GLY A 1 684 ? 20.117 -8.363 0.615 1.00 91.38 684 GLY A O 1
ATOM 5435 N N . ALA A 1 685 ? 18.174 -9.450 0.987 1.00 89.50 685 ALA A N 1
ATOM 5436 C CA . ALA A 1 685 ? 18.722 -10.461 1.892 1.00 89.50 685 ALA A CA 1
ATOM 5437 C C . ALA A 1 685 ? 19.598 -11.484 1.145 1.00 89.50 685 ALA A C 1
ATOM 5439 O O . ALA A 1 685 ? 20.717 -11.750 1.569 1.00 89.50 685 ALA A O 1
ATOM 5440 N N . ILE A 1 686 ? 19.136 -11.998 -0.003 1.00 88.56 686 ILE A N 1
ATOM 5441 C CA . ILE A 1 686 ? 19.892 -12.947 -0.843 1.00 88.56 686 ILE A CA 1
ATOM 5442 C C . ILE A 1 686 ? 21.215 -12.334 -1.336 1.00 88.56 686 ILE A C 1
ATOM 5444 O O . ILE A 1 686 ? 22.248 -12.993 -1.306 1.00 88.56 686 ILE A O 1
ATOM 5448 N N . PHE A 1 687 ? 21.233 -11.070 -1.755 1.00 87.75 687 PHE A N 1
ATOM 5449 C CA . PHE A 1 687 ? 22.442 -10.416 -2.267 1.00 87.75 687 PHE A CA 1
ATOM 5450 C C . PHE A 1 687 ? 23.271 -9.678 -1.197 1.00 87.75 687 PHE A C 1
ATOM 5452 O O . PHE A 1 687 ? 24.182 -8.934 -1.555 1.00 87.75 687 PHE A O 1
ATOM 5459 N N . ASN A 1 688 ? 22.998 -9.877 0.102 1.00 86.38 688 ASN A N 1
ATOM 5460 C CA . ASN A 1 688 ? 23.716 -9.251 1.229 1.00 86.38 688 ASN A CA 1
ATOM 5461 C C . ASN A 1 688 ? 23.863 -7.715 1.116 1.00 86.38 688 ASN A C 1
ATOM 5463 O O . ASN A 1 688 ? 24.902 -7.143 1.458 1.00 86.38 688 ASN A O 1
ATOM 5467 N N . CYS A 1 689 ? 22.815 -7.044 0.629 1.00 89.31 689 CYS A N 1
ATOM 5468 C CA . CYS A 1 689 ? 22.709 -5.581 0.533 1.00 89.31 689 CYS A CA 1
ATOM 5469 C C . CYS A 1 689 ? 21.458 -5.070 1.274 1.00 89.31 689 CYS A C 1
ATOM 5471 O O . CYS A 1 689 ? 20.781 -4.132 0.849 1.00 89.31 689 CYS A O 1
ATOM 5473 N N . LEU A 1 690 ? 21.110 -5.724 2.387 1.00 90.25 690 LEU A N 1
ATOM 5474 C CA . LEU A 1 690 ? 19.799 -5.570 3.009 1.00 90.25 690 LEU A CA 1
ATOM 5475 C C . LEU A 1 690 ? 19.596 -4.223 3.721 1.00 90.25 690 LEU A C 1
ATOM 5477 O O . LEU A 1 690 ? 18.482 -3.706 3.702 1.00 90.25 690 LEU A O 1
ATOM 5481 N N . ASP A 1 691 ? 20.622 -3.632 4.346 1.00 90.81 691 ASP A N 1
ATOM 5482 C CA . ASP A 1 691 ? 20.467 -2.377 5.109 1.00 90.81 691 ASP A CA 1
ATOM 5483 C C . ASP A 1 691 ? 19.903 -1.210 4.254 1.00 90.81 691 ASP A C 1
ATOM 5485 O O . ASP A 1 691 ? 18.875 -0.647 4.654 1.00 90.81 691 ASP A O 1
ATOM 5489 N N . PRO A 1 692 ? 20.438 -0.879 3.057 1.00 94.06 692 PRO A N 1
ATOM 5490 C CA . PRO A 1 692 ? 19.840 0.137 2.186 1.00 94.06 692 PRO A CA 1
ATOM 5491 C C . PRO A 1 692 ? 18.486 -0.303 1.608 1.00 94.06 692 PRO A C 1
ATOM 5493 O O . PRO A 1 692 ? 17.560 0.505 1.538 1.00 94.06 692 PRO A O 1
ATOM 5496 N N . VAL A 1 693 ? 18.318 -1.582 1.255 1.00 95.50 693 VAL A N 1
ATOM 5497 C CA . VAL A 1 693 ? 17.058 -2.107 0.697 1.00 95.50 693 VAL A CA 1
ATOM 5498 C C . VAL A 1 693 ? 15.906 -2.029 1.707 1.00 95.50 693 VAL A C 1
ATOM 5500 O O . VAL A 1 693 ? 14.800 -1.629 1.344 1.00 95.50 693 VAL A O 1
ATOM 5503 N N . MET A 1 694 ? 16.155 -2.309 2.990 1.00 93.94 694 MET A N 1
ATOM 5504 C CA . MET A 1 694 ? 15.173 -2.092 4.058 1.00 93.94 694 MET A CA 1
ATOM 5505 C C . MET A 1 694 ? 14.782 -0.620 4.179 1.00 93.94 694 MET A C 1
ATOM 5507 O O . MET A 1 694 ? 13.614 -0.337 4.429 1.00 93.94 694 MET A O 1
ATOM 5511 N N . THR A 1 695 ? 15.722 0.316 4.005 1.00 95.44 695 THR A N 1
ATOM 5512 C CA . THR A 1 695 ? 15.424 1.758 4.005 1.00 95.44 695 THR A CA 1
ATOM 5513 C C . THR A 1 695 ? 14.506 2.133 2.846 1.00 95.44 695 THR A C 1
ATOM 5515 O O . THR A 1 695 ? 13.504 2.809 3.064 1.00 95.44 695 THR A O 1
ATOM 5518 N N . ILE A 1 696 ? 14.815 1.654 1.637 1.00 96.12 696 ILE A N 1
ATOM 5519 C CA . ILE A 1 696 ? 14.028 1.908 0.424 1.00 96.12 696 ILE A CA 1
ATOM 5520 C C . ILE A 1 696 ? 12.612 1.352 0.584 1.00 96.12 696 ILE A C 1
ATOM 5522 O O . ILE A 1 696 ? 11.642 2.089 0.433 1.00 96.12 696 ILE A O 1
ATOM 5526 N N . VAL A 1 697 ? 12.476 0.079 0.961 1.00 95.75 697 VAL A N 1
ATOM 5527 C CA . VAL A 1 697 ? 11.164 -0.566 1.113 1.00 95.75 697 VAL A CA 1
ATOM 5528 C C . VAL A 1 697 ? 10.363 0.034 2.267 1.00 95.75 697 VAL A C 1
ATOM 5530 O O . VAL A 1 697 ? 9.158 0.229 2.123 1.00 95.75 697 VAL A O 1
ATOM 5533 N N . ALA A 1 698 ? 10.999 0.379 3.391 1.00 92.00 698 ALA A N 1
ATOM 5534 C CA . ALA A 1 698 ? 10.324 1.081 4.481 1.00 92.00 698 ALA A CA 1
ATOM 5535 C C . ALA A 1 698 ? 9.835 2.462 4.038 1.00 92.00 698 ALA A C 1
ATOM 5537 O O . ALA A 1 698 ? 8.695 2.806 4.331 1.00 92.00 698 ALA A O 1
ATOM 5538 N N . GLY A 1 699 ? 10.662 3.201 3.295 1.00 89.94 699 GLY A N 1
ATOM 5539 C CA . GLY A 1 699 ? 10.338 4.499 2.715 1.00 89.94 699 GLY A CA 1
ATOM 5540 C C . GLY A 1 699 ? 9.167 4.465 1.737 1.00 89.94 699 GLY A C 1
ATOM 5541 O O . GLY A 1 699 ? 8.239 5.248 1.889 1.00 89.94 699 GLY A O 1
ATOM 5542 N N . LEU A 1 700 ? 9.166 3.513 0.798 1.00 91.31 700 LEU A N 1
ATOM 5543 C CA . LEU A 1 700 ? 8.059 3.285 -0.142 1.00 91.31 700 LEU A CA 1
ATOM 5544 C C . LEU A 1 700 ? 6.796 2.713 0.531 1.00 91.31 700 LEU A C 1
ATOM 5546 O O . LEU A 1 700 ? 5.713 2.793 -0.034 1.00 91.31 700 LEU A O 1
ATOM 5550 N N . SER A 1 701 ? 6.918 2.141 1.736 1.00 86.56 701 SER A N 1
ATOM 5551 C CA . SER A 1 701 ? 5.781 1.669 2.548 1.00 86.56 701 SER A CA 1
ATOM 5552 C C . SER A 1 701 ? 5.182 2.755 3.454 1.00 86.56 701 SER A C 1
ATOM 5554 O O . SER A 1 701 ? 4.237 2.476 4.199 1.00 86.56 701 SER A O 1
ATOM 5556 N N . VAL A 1 702 ? 5.745 3.967 3.456 1.00 80.31 702 VAL A N 1
ATOM 5557 C CA . VAL A 1 702 ? 5.229 5.132 4.187 1.00 80.31 702 VAL A CA 1
ATOM 5558 C C . VAL A 1 702 ? 5.119 6.333 3.248 1.00 80.31 702 VAL A C 1
ATOM 5560 O O . VAL A 1 702 ? 5.391 6.254 2.056 1.00 80.31 702 VAL A O 1
ATOM 5563 N N . ARG A 1 703 ? 4.682 7.473 3.783 1.00 75.25 703 ARG A N 1
ATOM 5564 C CA . ARG A 1 703 ? 4.677 8.738 3.048 1.00 75.25 703 ARG A CA 1
ATOM 5565 C C . ARG A 1 703 ? 6.110 9.234 2.818 1.00 75.25 703 ARG A C 1
ATOM 5567 O O . ARG A 1 703 ? 6.934 9.071 3.710 1.00 75.25 703 ARG A O 1
ATOM 5574 N N . ASP A 1 704 ? 6.378 9.891 1.686 1.00 79.69 704 ASP A N 1
ATOM 5575 C CA . ASP A 1 704 ? 7.682 10.515 1.392 1.00 79.69 704 ASP A CA 1
ATOM 5576 C C . ASP A 1 704 ? 8.164 11.376 2.588 1.00 79.69 704 ASP A C 1
ATOM 5578 O O . ASP A 1 704 ? 7.415 12.253 3.038 1.00 79.69 704 ASP A O 1
ATOM 5582 N N . PRO A 1 705 ? 9.361 11.123 3.162 1.00 82.75 705 PRO A N 1
ATOM 5583 C CA . PRO A 1 705 ? 9.899 11.950 4.236 1.00 82.75 705 PRO A CA 1
ATOM 5584 C C . PRO A 1 705 ? 10.344 13.336 3.769 1.00 82.75 705 PRO A C 1
ATOM 5586 O O . PRO A 1 705 ? 10.455 14.211 4.627 1.00 82.75 705 PRO A O 1
ATOM 5589 N N . PHE A 1 706 ? 10.601 13.551 2.473 1.00 84.81 706 PHE A N 1
ATOM 5590 C CA . PHE A 1 706 ? 10.961 14.863 1.941 1.00 84.81 706 PHE A CA 1
ATOM 5591 C C . PHE A 1 706 ? 9.737 15.789 1.926 1.00 84.81 706 PHE A C 1
ATOM 5593 O O . PHE A 1 706 ? 8.728 15.536 1.267 1.00 84.81 706 PHE A O 1
ATOM 5600 N N . LEU A 1 707 ? 9.834 16.885 2.674 1.00 77.56 707 LEU A N 1
ATOM 5601 C CA . LEU A 1 707 ? 8.840 17.945 2.746 1.00 77.56 707 LEU A CA 1
ATOM 5602 C C . LEU A 1 707 ? 9.170 19.018 1.709 1.00 77.56 707 LEU A C 1
ATOM 5604 O O . LEU A 1 707 ? 10.326 19.392 1.538 1.00 77.56 707 LEU A O 1
ATOM 5608 N N . MET A 1 708 ? 8.144 19.564 1.059 1.00 68.62 708 MET A N 1
ATOM 5609 C CA . MET A 1 708 ? 8.306 20.607 0.045 1.00 68.62 708 MET A CA 1
ATOM 5610 C C . MET A 1 708 ? 7.396 21.802 0.384 1.00 68.62 708 MET A C 1
ATOM 5612 O O . MET A 1 708 ? 6.282 21.887 -0.134 1.00 68.62 708 MET A O 1
ATOM 5616 N N . PRO A 1 709 ? 7.814 22.693 1.310 1.00 63.78 709 PRO A N 1
ATOM 5617 C CA . PRO A 1 709 ? 7.043 23.880 1.681 1.00 63.78 709 PRO A CA 1
ATOM 5618 C C . PRO A 1 709 ? 6.935 24.848 0.499 1.00 63.78 709 PRO A C 1
ATOM 5620 O O . PRO A 1 709 ? 7.917 25.050 -0.214 1.00 63.78 709 PRO A O 1
ATOM 5623 N N . PHE A 1 710 ? 5.773 25.474 0.297 1.00 55.25 710 PHE A N 1
ATOM 5624 C CA . PHE A 1 710 ? 5.548 26.372 -0.844 1.00 55.25 710 PHE A CA 1
ATOM 5625 C C . PHE A 1 710 ? 6.483 27.591 -0.848 1.00 55.25 710 PHE A C 1
ATOM 5627 O O . PHE A 1 710 ? 7.022 27.944 -1.893 1.00 55.25 710 PHE A O 1
ATOM 5634 N N . ASP A 1 711 ? 6.725 28.184 0.322 1.00 60.41 711 ASP A N 1
ATOM 5635 C CA . ASP A 1 711 ? 7.603 29.342 0.532 1.00 60.41 711 ASP A CA 1
ATOM 5636 C C . ASP A 1 711 ? 9.097 29.027 0.336 1.00 60.41 711 ASP A C 1
ATOM 5638 O O . ASP A 1 711 ? 9.907 29.930 0.132 1.00 60.41 711 ASP A O 1
ATOM 5642 N N . LYS A 1 712 ? 9.474 27.746 0.416 1.00 71.50 712 LYS A N 1
ATOM 5643 C CA . LYS A 1 712 ? 10.866 27.268 0.398 1.00 71.50 712 LYS A CA 1
ATOM 5644 C C . LYS A 1 712 ? 11.091 26.146 -0.615 1.00 71.50 712 LYS A C 1
ATOM 5646 O O . LYS A 1 712 ? 12.033 25.368 -0.463 1.00 71.50 712 LYS A O 1
ATOM 5651 N N . LYS A 1 713 ? 10.253 26.066 -1.653 1.00 74.75 713 LYS A N 1
ATOM 5652 C CA . LYS A 1 713 ? 10.279 24.984 -2.644 1.00 74.75 713 LYS A CA 1
ATOM 5653 C C . LYS A 1 713 ? 11.676 24.785 -3.243 1.00 74.75 713 LYS A C 1
ATOM 5655 O O . LYS A 1 713 ? 12.205 23.682 -3.173 1.00 74.75 713 LYS A O 1
ATOM 5660 N N . ASP A 1 714 ? 12.299 25.853 -3.734 1.00 79.62 714 ASP A N 1
ATOM 5661 C CA . ASP A 1 714 ? 13.619 25.795 -4.379 1.00 79.62 714 ASP A CA 1
ATOM 5662 C C . ASP A 1 714 ? 14.729 25.346 -3.405 1.00 79.62 714 ASP A C 1
ATOM 5664 O O . ASP A 1 714 ? 15.670 24.650 -3.789 1.00 79.62 714 ASP A O 1
ATOM 5668 N N . LEU A 1 715 ? 14.608 25.699 -2.117 1.00 81.69 715 LEU A N 1
ATOM 5669 C CA . LEU A 1 715 ? 15.529 25.252 -1.066 1.00 81.69 715 LEU A CA 1
ATOM 5670 C C . LEU A 1 715 ? 15.332 23.767 -0.735 1.00 81.69 715 LEU A C 1
ATOM 5672 O O . LEU A 1 715 ? 16.318 23.059 -0.540 1.00 81.69 715 LEU A O 1
ATOM 5676 N N . ALA A 1 716 ? 14.085 23.290 -0.706 1.00 79.00 716 ALA A N 1
ATOM 5677 C CA . ALA A 1 716 ? 13.759 21.884 -0.486 1.00 79.00 716 ALA A CA 1
ATOM 5678 C C . ALA A 1 716 ? 14.189 20.999 -1.672 1.00 79.00 716 ALA A C 1
ATOM 5680 O O . ALA A 1 716 ? 14.810 19.957 -1.463 1.00 79.00 716 ALA A O 1
ATOM 5681 N N . GLU A 1 717 ? 13.947 21.438 -2.913 1.00 83.56 717 GLU A N 1
ATOM 5682 C CA . GLU A 1 717 ? 14.427 20.759 -4.126 1.00 83.56 717 GLU A CA 1
ATOM 5683 C C . GLU A 1 717 ? 15.969 20.720 -4.161 1.00 83.56 717 GLU A C 1
ATOM 5685 O O . GLU A 1 717 ? 16.553 19.665 -4.416 1.00 83.56 717 GLU A O 1
ATOM 5690 N N . SER A 1 718 ? 16.646 21.818 -3.795 1.00 86.31 718 SER A N 1
ATOM 5691 C CA . SER A 1 718 ? 18.112 21.863 -3.657 1.00 86.31 718 SER A CA 1
ATOM 5692 C C . SER A 1 718 ? 18.641 20.929 -2.558 1.00 86.31 718 SER A C 1
ATOM 5694 O O . SER A 1 718 ? 19.612 20.201 -2.780 1.00 86.31 718 SER A O 1
ATOM 5696 N N . ALA A 1 719 ? 17.993 20.881 -1.389 1.00 87.50 719 ALA A N 1
ATOM 5697 C CA . ALA A 1 719 ? 18.355 19.962 -0.309 1.00 87.50 719 ALA A CA 1
ATOM 5698 C C . ALA A 1 719 ? 18.182 18.492 -0.732 1.00 87.50 719 ALA A C 1
ATOM 5700 O O . ALA A 1 719 ? 19.085 17.680 -0.529 1.00 87.50 719 ALA A O 1
ATOM 5701 N N . LYS A 1 720 ? 17.075 18.145 -1.403 1.00 88.12 720 LYS A N 1
ATOM 5702 C CA . LYS A 1 720 ? 16.850 16.794 -1.940 1.00 88.12 720 LYS A CA 1
ATOM 5703 C C . LYS A 1 720 ? 17.876 16.424 -3.020 1.00 88.12 720 LYS A C 1
ATOM 5705 O O . LYS A 1 720 ? 18.396 15.306 -3.021 1.00 88.12 720 LYS A O 1
ATOM 5710 N N . ALA A 1 721 ? 18.242 17.368 -3.888 1.00 86.38 721 ALA A N 1
ATOM 5711 C CA . ALA A 1 721 ? 19.266 17.171 -4.913 1.00 86.38 721 ALA A CA 1
ATOM 5712 C C . ALA A 1 721 ? 20.668 16.896 -4.329 1.00 86.38 721 ALA A C 1
ATOM 5714 O O . ALA A 1 721 ? 21.419 16.111 -4.913 1.00 86.38 721 ALA A O 1
ATOM 5715 N N . GLN A 1 722 ? 21.013 17.461 -3.163 1.00 89.38 722 GLN A N 1
ATOM 5716 C CA . GLN A 1 722 ? 22.281 17.164 -2.475 1.00 89.38 722 GLN A CA 1
ATOM 5717 C C . GLN A 1 722 ? 22.390 15.679 -2.094 1.00 89.38 722 GLN A C 1
ATOM 5719 O O . GLN A 1 722 ? 23.436 15.069 -2.317 1.00 89.38 722 GLN A O 1
ATOM 5724 N N . PHE A 1 723 ? 21.303 15.057 -1.622 1.00 90.88 723 PHE A N 1
ATOM 5725 C CA . PHE A 1 723 ? 21.279 13.616 -1.333 1.00 90.88 723 PHE A CA 1
ATOM 5726 C C . PHE A 1 723 ? 21.393 12.742 -2.585 1.00 90.88 723 PHE A C 1
ATOM 5728 O O . PHE A 1 723 ? 21.913 11.625 -2.515 1.00 90.88 723 PHE A O 1
ATOM 5735 N N . SER A 1 724 ? 20.961 13.238 -3.748 1.00 85.00 724 SER A N 1
ATOM 5736 C CA . SER A 1 724 ? 21.088 12.485 -4.997 1.00 85.00 724 SER A CA 1
ATOM 5737 C C . SER A 1 724 ? 22.538 12.248 -5.417 1.00 85.00 724 SER A C 1
ATOM 5739 O O . SER A 1 724 ? 22.748 11.322 -6.188 1.00 85.00 724 SER A O 1
ATOM 5741 N N . ALA A 1 725 ? 23.495 13.090 -5.003 1.00 81.44 725 ALA A N 1
ATOM 5742 C CA . ALA A 1 725 ? 24.923 13.059 -5.374 1.00 81.44 725 ALA A CA 1
ATOM 5743 C C . ALA A 1 725 ? 25.251 12.813 -6.874 1.00 81.44 725 ALA A C 1
ATOM 5745 O O . ALA A 1 725 ? 26.367 12.439 -7.215 1.00 81.44 725 ALA A O 1
ATOM 5746 N N . ARG A 1 726 ? 24.308 13.131 -7.781 1.00 78.88 726 ARG A N 1
ATOM 5747 C CA . ARG A 1 726 ? 24.329 12.844 -9.237 1.00 78.88 726 ARG A CA 1
ATOM 5748 C C . ARG A 1 726 ? 24.197 11.364 -9.628 1.00 78.88 726 ARG A C 1
ATOM 5750 O O . ARG A 1 726 ? 24.589 10.982 -10.723 1.00 78.88 726 ARG A O 1
ATOM 5757 N N . ASP A 1 727 ? 23.546 10.563 -8.793 1.00 84.69 727 ASP A N 1
ATOM 5758 C CA . ASP A 1 727 ? 23.294 9.135 -9.032 1.00 84.69 727 ASP A CA 1
ATOM 5759 C C . ASP A 1 727 ? 21.961 8.828 -9.723 1.00 84.69 727 ASP A C 1
ATOM 5761 O O . ASP A 1 727 ? 21.639 7.661 -9.969 1.00 84.69 727 ASP A O 1
ATOM 5765 N N . TYR A 1 728 ? 21.192 9.863 -10.066 1.00 92.12 728 TYR A N 1
ATOM 5766 C CA . TYR A 1 728 ? 19.945 9.762 -10.831 1.00 92.12 728 TYR A CA 1
ATOM 5767 C C . TYR A 1 728 ? 18.932 8.780 -10.208 1.00 92.12 728 TYR A C 1
ATOM 5769 O O . TYR A 1 728 ? 18.335 7.946 -10.899 1.00 92.12 728 TYR A O 1
ATOM 5777 N N . SER A 1 729 ? 18.793 8.818 -8.878 1.00 95.12 729 SER A N 1
ATOM 5778 C CA . SER A 1 729 ? 18.033 7.834 -8.101 1.00 95.12 729 SER A CA 1
ATOM 5779 C C . SER A 1 729 ? 17.400 8.446 -6.850 1.00 95.12 729 SER A C 1
ATOM 5781 O O . SER A 1 729 ? 18.096 8.743 -5.877 1.00 95.12 729 SER A O 1
ATOM 5783 N N . ASP A 1 730 ? 16.071 8.575 -6.854 1.00 94.31 730 ASP A N 1
ATOM 5784 C CA . ASP A 1 730 ? 15.278 9.006 -5.694 1.00 94.31 730 ASP A CA 1
ATOM 5785 C C . ASP A 1 730 ? 15.436 8.027 -4.517 1.00 94.31 730 ASP A C 1
ATOM 5787 O O . ASP A 1 730 ? 15.597 8.430 -3.365 1.00 94.31 730 ASP A O 1
ATOM 5791 N N . HIS A 1 731 ? 15.478 6.726 -4.817 1.00 95.56 731 HIS A N 1
ATOM 5792 C CA . HIS A 1 731 ? 15.628 5.661 -3.827 1.00 95.56 731 HIS A CA 1
ATOM 5793 C C . HIS A 1 731 ? 16.985 5.704 -3.101 1.00 95.56 731 HIS A C 1
ATOM 5795 O O . HIS A 1 731 ? 17.034 5.495 -1.891 1.00 95.56 731 HIS A O 1
ATOM 5801 N N . LEU A 1 732 ? 18.087 6.022 -3.797 1.00 94.94 732 LEU A N 1
ATOM 5802 C CA . LEU A 1 732 ? 19.407 6.174 -3.160 1.00 94.94 732 LEU A CA 1
ATOM 5803 C C . LEU A 1 732 ? 19.538 7.508 -2.407 1.00 94.94 732 LEU A C 1
ATOM 5805 O O . LEU A 1 732 ? 20.163 7.550 -1.346 1.00 94.94 732 LEU A O 1
ATOM 5809 N N . ALA A 1 733 ? 18.897 8.579 -2.891 1.00 94.81 733 ALA A N 1
ATOM 5810 C CA . ALA A 1 733 ? 18.802 9.836 -2.146 1.00 94.81 733 ALA A CA 1
ATOM 5811 C C . ALA A 1 733 ? 18.100 9.630 -0.788 1.00 94.81 733 ALA A C 1
ATOM 5813 O O . ALA A 1 733 ? 18.556 10.136 0.238 1.00 94.81 733 ALA A O 1
ATOM 5814 N N . LEU A 1 734 ? 17.041 8.813 -0.761 1.00 95.12 734 LEU A N 1
ATOM 5815 C CA . LEU A 1 734 ? 16.343 8.426 0.463 1.00 95.12 734 LEU A CA 1
ATOM 5816 C C . LEU A 1 734 ? 17.219 7.606 1.429 1.00 95.12 734 LEU A C 1
ATOM 5818 O O . LEU A 1 734 ? 17.193 7.868 2.632 1.00 95.12 734 LEU A O 1
ATOM 5822 N N . VAL A 1 735 ? 18.026 6.663 0.924 1.00 95.31 735 VAL A N 1
ATOM 5823 C CA . VAL A 1 735 ? 19.002 5.917 1.748 1.00 95.31 735 VAL A CA 1
ATOM 5824 C C . VAL A 1 735 ? 19.942 6.883 2.470 1.00 95.31 735 VAL A C 1
ATOM 5826 O O . VAL A 1 735 ? 20.046 6.835 3.694 1.00 95.31 735 VAL A O 1
ATOM 5829 N N . ARG A 1 736 ? 20.547 7.825 1.739 1.00 95.06 736 ARG A N 1
ATOM 5830 C CA . ARG A 1 736 ? 21.523 8.782 2.289 1.00 95.06 736 ARG A CA 1
ATOM 5831 C C . ARG A 1 736 ? 20.904 9.774 3.274 1.00 95.06 736 ARG A C 1
ATOM 5833 O O . ARG A 1 736 ? 21.520 10.078 4.295 1.00 95.06 736 ARG A O 1
ATOM 5840 N N . ALA A 1 737 ? 19.684 10.243 3.008 1.00 95.19 737 ALA A N 1
ATOM 5841 C CA . ALA A 1 737 ? 18.934 11.085 3.942 1.00 95.19 737 ALA A CA 1
ATOM 5842 C C . ALA A 1 737 ? 18.613 10.344 5.254 1.00 95.19 737 ALA A C 1
ATOM 5844 O O . ALA A 1 737 ? 18.685 10.932 6.335 1.00 95.19 737 ALA A O 1
ATOM 5845 N N . TYR A 1 738 ? 18.303 9.045 5.182 1.00 96.06 738 TYR A N 1
ATOM 5846 C CA . TYR A 1 738 ? 18.101 8.211 6.366 1.00 96.06 738 TYR A CA 1
ATOM 5847 C C . TYR A 1 738 ? 19.401 7.889 7.105 1.00 96.06 738 TYR A C 1
ATOM 5849 O O . TYR A 1 738 ? 19.413 7.977 8.330 1.00 96.06 738 TYR A O 1
ATOM 5857 N N . ASP A 1 739 ? 20.491 7.559 6.411 1.00 94.12 739 ASP A N 1
ATOM 5858 C CA . ASP A 1 739 ? 21.776 7.275 7.058 1.00 94.12 739 ASP A CA 1
ATOM 5859 C C . ASP A 1 739 ? 22.304 8.504 7.814 1.00 94.12 739 ASP A C 1
ATOM 5861 O O . ASP A 1 739 ? 22.665 8.396 8.988 1.00 94.12 739 ASP A O 1
ATOM 5865 N N . GLY A 1 740 ? 22.246 9.690 7.197 1.00 94.88 740 GLY A N 1
ATOM 5866 C CA . GLY A 1 740 ? 22.625 10.938 7.861 1.00 94.88 740 GLY A CA 1
ATOM 5867 C C . GLY A 1 740 ? 21.700 11.313 9.025 1.00 94.88 740 GLY A C 1
ATOM 5868 O O . GLY A 1 740 ? 22.184 11.772 10.061 1.00 94.88 740 GLY A O 1
ATOM 5869 N N . TRP A 1 741 ? 20.388 11.060 8.916 1.00 95.12 741 TRP A N 1
ATOM 5870 C CA . TRP A 1 741 ? 19.470 11.223 10.050 1.00 95.12 741 TRP A CA 1
ATOM 5871 C C . TRP A 1 741 ? 19.766 10.229 11.178 1.00 95.12 741 TRP A C 1
ATOM 5873 O O . TRP A 1 741 ? 19.769 10.622 12.341 1.00 95.12 741 TRP A O 1
ATOM 5883 N N . ARG A 1 742 ? 20.057 8.961 10.863 1.00 94.12 742 ARG A N 1
ATOM 5884 C CA . ARG A 1 742 ? 20.401 7.921 11.845 1.00 94.12 742 ARG A CA 1
ATOM 5885 C C . ARG A 1 742 ? 21.640 8.317 12.645 1.00 94.12 742 ARG A C 1
ATOM 5887 O O . ARG A 1 742 ? 21.669 8.114 13.857 1.00 94.12 742 ARG A O 1
ATOM 5894 N N . ASP A 1 743 ? 22.642 8.889 11.986 1.00 94.00 743 ASP A N 1
ATOM 5895 C CA . ASP A 1 743 ? 23.869 9.340 12.644 1.00 94.00 743 ASP A CA 1
ATOM 5896 C C . ASP A 1 743 ? 23.661 10.620 13.468 1.00 94.00 743 ASP A C 1
ATOM 5898 O O . ASP A 1 743 ? 24.226 10.736 14.556 1.00 94.00 743 ASP A O 1
ATOM 5902 N N . ALA A 1 744 ? 22.768 11.519 13.042 1.00 93.56 744 ALA A N 1
ATOM 5903 C CA . ALA A 1 744 ? 22.330 12.659 13.849 1.00 93.56 744 ALA A CA 1
ATOM 5904 C C . ALA A 1 744 ? 21.469 12.242 15.065 1.00 93.56 744 ALA A C 1
ATOM 5906 O O . ALA A 1 744 ? 21.675 12.746 16.165 1.00 93.56 744 ALA A O 1
ATOM 5907 N N . GLU A 1 745 ? 20.543 11.286 14.929 1.00 90.19 745 GLU A N 1
ATOM 5908 C CA . GLU A 1 745 ? 19.717 10.781 16.044 1.00 90.19 745 GLU A CA 1
ATOM 5909 C C . GLU A 1 745 ? 20.597 10.069 17.098 1.00 90.19 745 GLU A C 1
ATOM 5911 O O . GLU A 1 745 ? 20.379 10.250 18.296 1.00 90.19 745 GLU A O 1
ATOM 5916 N N . ARG A 1 746 ? 21.669 9.363 16.684 1.00 92.06 746 ARG A N 1
ATOM 5917 C CA . ARG A 1 746 ? 22.717 8.839 17.597 1.00 92.06 746 ARG A CA 1
ATOM 5918 C C . ARG A 1 746 ? 23.418 9.947 18.398 1.00 92.06 746 ARG A C 1
ATOM 5920 O O . ARG A 1 746 ? 23.826 9.705 19.530 1.00 92.06 746 ARG A O 1
ATOM 5927 N N . GLN A 1 747 ? 23.543 11.142 17.824 1.00 93.25 747 GLN A N 1
ATOM 5928 C CA . GLN A 1 747 ? 24.116 12.344 18.446 1.00 93.25 747 GLN A CA 1
ATOM 5929 C C . GLN A 1 747 ? 23.051 13.248 19.103 1.00 93.25 747 GLN A C 1
ATOM 5931 O O . GLN A 1 747 ? 23.357 14.372 19.485 1.00 93.25 747 GLN A O 1
ATOM 5936 N N . GLN A 1 748 ? 21.802 12.777 19.230 1.00 89.50 748 GLN A N 1
ATOM 5937 C CA . GLN A 1 748 ? 20.642 13.526 19.745 1.00 89.50 748 GLN A CA 1
ATOM 5938 C C . GLN A 1 748 ? 20.263 14.793 18.941 1.00 89.50 748 GLN A C 1
ATOM 5940 O O . GLN A 1 748 ? 19.408 15.564 19.371 1.00 89.50 748 GLN A O 1
ATOM 5945 N N . SER A 1 749 ? 20.820 14.981 17.740 1.00 89.94 749 SER A N 1
ATOM 5946 C CA . SER A 1 749 ? 20.580 16.124 16.842 1.00 89.94 749 SER A CA 1
ATOM 5947 C C . SER A 1 749 ? 19.654 15.801 15.656 1.00 89.94 749 SER A C 1
ATOM 5949 O O . SER A 1 749 ? 19.464 16.625 14.761 1.00 89.94 749 SER A O 1
ATOM 5951 N N . GLY A 1 750 ? 19.023 14.621 15.635 1.00 79.81 750 GLY A N 1
ATOM 5952 C CA . GLY A 1 750 ? 18.204 14.160 14.505 1.00 79.81 750 GLY A CA 1
ATOM 5953 C C . GLY A 1 750 ? 16.998 15.049 14.166 1.00 79.81 750 GLY A C 1
ATOM 5954 O O . GLY A 1 750 ? 16.630 15.144 12.997 1.00 79.81 750 GLY A O 1
ATOM 5955 N N . TYR A 1 751 ? 16.427 15.779 15.134 1.00 77.19 751 TYR A N 1
ATOM 5956 C CA . TYR A 1 751 ? 15.396 16.792 14.853 1.00 77.19 751 TYR A CA 1
ATOM 5957 C C . TYR A 1 751 ? 15.956 18.001 14.083 1.00 77.19 751 TYR A C 1
ATOM 5959 O O . TYR A 1 751 ? 15.354 18.440 13.105 1.00 77.19 751 TYR A O 1
ATOM 5967 N N . GLU A 1 752 ? 17.125 18.511 14.482 1.00 78.88 752 GLU A N 1
ATOM 5968 C CA . GLU A 1 752 ? 17.808 19.614 13.793 1.00 78.88 752 GLU A CA 1
ATOM 5969 C C . GLU A 1 752 ? 18.234 19.192 12.380 1.00 78.88 752 GLU A C 1
ATOM 5971 O O . GLU A 1 752 ? 18.031 19.931 11.415 1.00 78.88 752 GLU A O 1
ATOM 5976 N N . TYR A 1 753 ? 18.740 17.962 12.237 1.00 89.19 753 TYR A N 1
ATOM 5977 C CA . TYR A 1 753 ? 19.033 17.367 10.937 1.00 89.19 753 TYR A CA 1
ATOM 5978 C C . TYR A 1 753 ? 17.786 17.307 10.047 1.00 89.19 753 TYR A C 1
ATOM 5980 O O . TYR A 1 753 ? 17.855 17.667 8.872 1.00 89.19 753 TYR A O 1
ATOM 5988 N N . CYS A 1 754 ? 16.638 16.889 10.586 1.00 80.81 754 CYS A N 1
ATOM 5989 C CA . CYS A 1 754 ? 15.386 16.885 9.837 1.00 80.81 754 CYS A CA 1
ATOM 5990 C C . CYS A 1 754 ? 14.970 18.295 9.400 1.00 80.81 754 CYS A C 1
ATOM 5992 O O . CYS A 1 754 ? 14.675 18.502 8.225 1.00 80.81 754 CYS A O 1
ATOM 5994 N N . TRP A 1 755 ? 15.014 19.269 10.312 1.00 77.75 755 TRP A N 1
ATOM 5995 C CA . TRP A 1 755 ? 14.673 20.663 10.023 1.00 77.75 755 TRP A CA 1
ATOM 5996 C C . TRP A 1 755 ? 15.555 21.267 8.921 1.00 77.75 755 TRP A C 1
ATOM 5998 O O . TRP A 1 755 ? 15.041 21.836 7.959 1.00 77.75 755 TRP A O 1
ATOM 6008 N N . ARG A 1 756 ? 16.881 21.091 9.014 1.00 82.06 756 ARG A N 1
ATOM 6009 C CA . ARG A 1 756 ? 17.850 21.645 8.052 1.00 82.06 756 ARG A CA 1
ATOM 6010 C C . ARG A 1 756 ? 17.707 21.068 6.641 1.00 82.06 756 ARG A C 1
ATOM 6012 O O . ARG A 1 756 ? 18.009 21.759 5.674 1.00 82.06 756 ARG A O 1
ATOM 6019 N N . ASN A 1 757 ? 17.274 19.814 6.532 1.00 85.62 757 ASN A N 1
ATOM 6020 C CA . ASN A 1 757 ? 17.203 19.071 5.272 1.00 85.62 757 ASN A CA 1
ATOM 6021 C C . ASN A 1 757 ? 15.768 18.905 4.733 1.00 85.62 757 ASN A C 1
ATOM 6023 O O . ASN A 1 757 ? 15.562 18.121 3.811 1.00 85.62 757 ASN A O 1
ATOM 6027 N N . PHE A 1 758 ? 14.783 19.613 5.303 1.00 83.19 758 PHE A N 1
ATOM 6028 C CA . PHE A 1 758 ? 13.361 19.505 4.946 1.00 83.19 758 PHE A CA 1
ATOM 6029 C C . PHE A 1 758 ? 12.807 18.067 5.044 1.00 83.19 758 PHE A C 1
ATOM 6031 O O . PHE A 1 758 ? 12.085 17.604 4.166 1.00 83.19 758 PHE A O 1
ATOM 6038 N N . LEU A 1 759 ? 13.129 17.342 6.122 1.00 81.88 759 LEU A N 1
ATOM 6039 C CA . LEU A 1 759 ? 12.661 15.970 6.363 1.00 81.88 759 LEU A CA 1
ATOM 6040 C C . LEU A 1 759 ? 11.623 15.898 7.493 1.00 81.88 759 LEU A C 1
ATOM 6042 O O . LEU A 1 759 ? 11.725 16.588 8.507 1.00 81.88 759 LEU A O 1
ATOM 6046 N N . SER A 1 760 ? 10.661 14.984 7.375 1.00 79.62 760 SER A N 1
ATOM 6047 C CA . SER A 1 760 ? 9.698 14.667 8.437 1.00 79.62 760 SER A CA 1
ATOM 6048 C C . SER A 1 760 ? 10.297 13.722 9.487 1.00 79.62 760 SER A C 1
ATOM 6050 O O . SER A 1 760 ? 10.390 12.513 9.268 1.00 79.62 760 SER A O 1
ATOM 6052 N N . ALA A 1 761 ? 10.642 14.242 10.671 1.00 75.12 761 ALA A N 1
ATOM 6053 C CA . ALA A 1 761 ? 11.202 13.444 11.773 1.00 75.12 761 ALA A CA 1
ATOM 6054 C C . ALA A 1 761 ? 10.301 12.268 12.213 1.00 75.12 761 ALA A C 1
ATOM 6056 O O . ALA A 1 761 ? 10.798 11.209 12.597 1.00 75.12 761 ALA A O 1
ATOM 6057 N N . GLN A 1 762 ? 8.974 12.417 12.125 1.00 72.19 762 GLN A N 1
ATOM 6058 C CA . GLN A 1 762 ? 8.025 11.327 12.381 1.00 72.19 762 GLN A CA 1
ATOM 6059 C C . GLN A 1 762 ? 8.155 10.220 11.328 1.00 72.19 762 GLN A C 1
ATOM 6061 O O . GLN A 1 762 ? 8.201 9.040 11.677 1.00 72.19 762 GLN A O 1
ATOM 6066 N N . THR A 1 763 ? 8.261 10.595 10.051 1.00 75.81 763 THR A N 1
ATOM 6067 C CA . THR A 1 763 ? 8.439 9.646 8.949 1.00 75.81 763 THR A CA 1
ATOM 6068 C C . THR A 1 763 ? 9.772 8.911 9.073 1.00 75.81 763 THR A C 1
ATOM 6070 O O . THR A 1 763 ? 9.794 7.692 8.936 1.00 75.81 763 THR A O 1
ATOM 6073 N N . MET A 1 764 ? 10.863 9.598 9.432 1.00 84.25 764 MET A N 1
ATOM 6074 C CA . MET A 1 764 ? 12.169 8.955 9.648 1.00 84.25 764 MET A CA 1
ATOM 6075 C C . MET A 1 764 ? 12.121 7.898 10.766 1.00 84.25 764 MET A C 1
ATOM 6077 O O . MET A 1 764 ? 12.623 6.786 10.593 1.00 84.25 764 MET A O 1
ATOM 6081 N N . ARG A 1 765 ? 11.427 8.183 11.879 1.00 79.88 765 ARG A N 1
ATOM 6082 C CA . ARG A 1 765 ? 11.191 7.201 12.957 1.00 79.88 765 ARG A CA 1
ATOM 6083 C C . ARG A 1 765 ? 10.268 6.055 12.535 1.00 79.88 765 ARG A C 1
ATOM 6085 O O . ARG A 1 765 ? 10.474 4.919 12.963 1.00 79.88 765 ARG A O 1
ATOM 6092 N N . ALA A 1 766 ? 9.273 6.316 11.686 1.00 75.00 766 ALA A N 1
ATOM 6093 C CA . ALA A 1 766 ? 8.416 5.272 11.123 1.00 75.00 766 ALA A CA 1
ATOM 6094 C C . ALA A 1 766 ? 9.203 4.334 10.187 1.00 75.00 766 ALA A C 1
ATOM 6096 O O . ALA A 1 766 ? 9.062 3.114 10.294 1.00 75.00 766 ALA A O 1
ATOM 6097 N N . ILE A 1 767 ? 10.082 4.893 9.345 1.00 85.94 767 ILE A N 1
ATOM 6098 C CA . ILE A 1 767 ? 11.037 4.149 8.514 1.00 85.94 767 ILE A CA 1
ATOM 6099 C C . ILE A 1 767 ? 11.933 3.283 9.407 1.00 85.94 767 ILE A C 1
ATOM 6101 O O . ILE A 1 767 ? 12.002 2.075 9.206 1.00 85.94 767 ILE A O 1
ATOM 6105 N N . ASP A 1 768 ? 12.550 3.852 10.446 1.00 88.50 768 ASP A N 1
ATOM 6106 C CA . ASP A 1 768 ? 13.402 3.109 11.384 1.00 88.50 768 ASP A CA 1
ATOM 6107 C C . ASP A 1 768 ? 12.680 1.930 12.070 1.00 88.50 768 ASP A C 1
ATOM 6109 O O . ASP A 1 768 ? 13.208 0.815 12.143 1.00 88.50 768 ASP A O 1
ATOM 6113 N N . SER A 1 769 ? 11.439 2.149 12.515 1.00 81.56 769 SER A N 1
ATOM 6114 C CA . SER A 1 769 ? 10.590 1.113 13.117 1.00 81.56 769 SER A CA 1
ATOM 6115 C C . SER A 1 769 ? 10.233 -0.009 12.131 1.00 81.56 769 SER A C 1
ATOM 6117 O O . SER A 1 769 ? 10.256 -1.189 12.497 1.00 81.56 769 SER A O 1
ATOM 6119 N N . LEU A 1 770 ? 9.958 0.331 10.866 1.00 83.38 770 LEU A N 1
ATOM 6120 C CA . LEU A 1 770 ? 9.712 -0.644 9.799 1.00 83.38 770 LEU A CA 1
ATOM 6121 C C . LEU A 1 770 ? 10.970 -1.444 9.443 1.00 83.38 770 LEU A C 1
ATOM 6123 O O . LEU A 1 770 ? 10.881 -2.665 9.354 1.00 83.38 770 LEU A O 1
ATOM 6127 N N . ARG A 1 771 ? 12.140 -0.800 9.318 1.00 89.62 771 ARG A N 1
ATOM 6128 C CA . ARG A 1 771 ? 13.428 -1.477 9.055 1.00 89.62 771 ARG A CA 1
ATOM 6129 C C . ARG A 1 771 ? 13.714 -2.548 10.106 1.00 89.62 771 ARG A C 1
ATOM 6131 O O . ARG A 1 771 ? 14.008 -3.689 9.760 1.00 89.62 771 ARG A O 1
ATOM 6138 N N . LYS A 1 772 ? 13.552 -2.208 11.392 1.00 85.50 772 LYS A N 1
ATOM 6139 C CA . LYS A 1 772 ? 13.689 -3.159 12.510 1.00 85.50 772 LYS A CA 1
ATOM 6140 C C . LYS A 1 772 ? 12.760 -4.366 12.349 1.00 85.50 772 LYS A C 1
ATOM 6142 O O . LY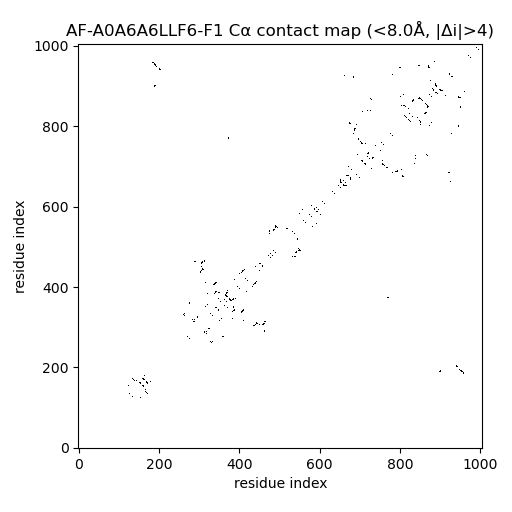S A 1 772 ? 13.186 -5.494 12.566 1.00 85.50 772 LYS A O 1
ATOM 6147 N N . GLN A 1 773 ? 11.513 -4.152 11.935 1.00 82.19 773 GLN A N 1
ATOM 6148 C CA . GLN A 1 773 ? 10.538 -5.233 11.765 1.00 82.19 773 GLN A CA 1
ATOM 6149 C C . GLN A 1 773 ? 10.766 -6.085 10.521 1.00 82.19 773 GLN A C 1
ATOM 6151 O O . GLN A 1 773 ? 10.579 -7.293 10.601 1.00 82.19 773 GLN A O 1
ATOM 6156 N N . PHE A 1 774 ? 11.196 -5.505 9.400 1.00 87.81 774 PHE A N 1
ATOM 6157 C CA . PHE A 1 774 ? 11.595 -6.294 8.233 1.00 87.81 774 PHE A CA 1
ATOM 6158 C C . PHE A 1 774 ? 12.791 -7.189 8.558 1.00 87.81 774 PHE A C 1
ATOM 6160 O O . PHE A 1 774 ? 12.775 -8.357 8.187 1.00 87.81 774 PHE A O 1
ATOM 6167 N N . PHE A 1 775 ? 13.760 -6.694 9.335 1.00 86.94 775 PHE A N 1
ATOM 6168 C CA . PHE A 1 775 ? 14.864 -7.513 9.834 1.00 86.94 775 PHE A CA 1
ATOM 6169 C C . PHE A 1 775 ? 14.380 -8.696 10.693 1.00 86.94 775 PHE A C 1
ATOM 6171 O O . PHE A 1 775 ? 14.778 -9.828 10.434 1.00 86.94 775 PHE A O 1
ATOM 6178 N N . PHE A 1 776 ? 13.488 -8.467 11.668 1.00 83.00 776 PHE A N 1
ATOM 6179 C CA . PHE A 1 776 ? 12.919 -9.561 12.473 1.00 83.00 776 PHE A CA 1
ATOM 6180 C C . PHE A 1 776 ? 12.113 -10.558 11.628 1.00 83.00 776 PHE A C 1
ATOM 6182 O O . PHE A 1 776 ? 12.330 -11.754 11.750 1.00 83.00 776 PHE A O 1
ATOM 6189 N N . LEU A 1 777 ? 11.254 -10.091 10.718 1.00 81.69 777 LEU A N 1
ATOM 6190 C CA . LEU A 1 777 ? 10.446 -10.971 9.866 1.00 81.69 777 LEU A CA 1
ATOM 6191 C C . LEU A 1 777 ? 11.301 -11.823 8.920 1.00 81.69 777 LEU A C 1
ATOM 6193 O O . LEU A 1 777 ? 11.039 -13.011 8.765 1.00 81.69 777 LEU A O 1
ATOM 6197 N N . LEU A 1 778 ? 12.332 -11.243 8.301 1.00 84.06 778 LEU A N 1
ATOM 6198 C CA . LEU A 1 778 ? 13.233 -11.989 7.419 1.00 84.06 778 LEU A CA 1
ATOM 6199 C C . LEU A 1 778 ? 14.081 -13.005 8.204 1.00 84.06 778 LEU A C 1
ATOM 6201 O O . LEU A 1 778 ? 14.301 -14.118 7.720 1.00 84.06 778 LEU A O 1
ATOM 6205 N N . LYS A 1 779 ? 14.478 -12.669 9.439 1.00 82.81 779 LYS A N 1
ATOM 6206 C CA . LYS A 1 779 ? 15.097 -13.612 10.379 1.00 82.81 779 LYS A CA 1
ATOM 6207 C C . LYS A 1 779 ? 14.145 -14.761 10.741 1.00 82.81 779 LYS A C 1
ATOM 6209 O O . LYS A 1 779 ? 14.558 -15.914 10.683 1.00 82.81 779 LYS A O 1
ATOM 6214 N N . ASP A 1 780 ? 12.879 -14.472 11.041 1.00 77.31 780 ASP A N 1
ATOM 6215 C CA . ASP A 1 780 ? 11.865 -15.489 11.364 1.00 77.31 780 ASP A CA 1
ATOM 6216 C C . ASP A 1 780 ? 11.565 -16.412 10.162 1.00 77.31 780 ASP A C 1
ATOM 6218 O O . ASP A 1 780 ? 11.275 -17.591 10.348 1.00 77.31 780 ASP A O 1
ATOM 6222 N N . THR A 1 781 ? 11.701 -15.923 8.919 1.00 75.81 781 THR A N 1
ATOM 6223 C CA . THR A 1 781 ? 11.641 -16.770 7.704 1.00 75.81 781 THR A CA 1
ATOM 6224 C C . THR A 1 781 ? 12.901 -17.612 7.448 1.00 75.81 781 THR A C 1
ATOM 6226 O O . THR A 1 781 ? 12.940 -18.365 6.477 1.00 75.81 781 THR A O 1
ATOM 6229 N N . GLY A 1 782 ? 13.944 -17.480 8.275 1.00 74.88 782 GLY A N 1
ATOM 6230 C CA . GLY A 1 782 ? 15.221 -18.186 8.123 1.00 74.88 782 GLY A CA 1
ATOM 6231 C C . GLY A 1 782 ? 16.115 -17.676 6.987 1.00 74.88 782 GLY A C 1
ATOM 6232 O O . GLY A 1 782 ? 17.166 -18.255 6.744 1.00 74.88 782 GLY A O 1
ATOM 6233 N N . LEU A 1 783 ? 15.739 -16.597 6.290 1.00 75.06 783 LEU A N 1
ATOM 6234 C CA . LEU A 1 783 ? 16.504 -16.046 5.159 1.00 75.06 783 LEU A CA 1
ATOM 6235 C C . LEU A 1 783 ? 17.768 -15.272 5.583 1.00 75.06 783 LEU A C 1
ATOM 6237 O O . LEU A 1 783 ? 18.556 -14.893 4.716 1.00 75.06 783 LEU A O 1
ATOM 6241 N N . ILE A 1 784 ? 17.948 -15.005 6.883 1.00 74.19 784 ILE A N 1
ATOM 6242 C CA . ILE A 1 784 ? 19.079 -14.249 7.440 1.00 74.19 784 ILE A CA 1
ATOM 6243 C C . ILE A 1 784 ? 19.541 -14.879 8.758 1.00 74.19 784 ILE A C 1
ATOM 6245 O O . ILE A 1 784 ? 18.734 -15.099 9.664 1.00 74.19 784 ILE A O 1
ATOM 6249 N N . ASP A 1 785 ? 20.853 -15.069 8.892 1.00 65.38 785 ASP A N 1
ATOM 6250 C CA . ASP A 1 785 ? 21.505 -15.494 10.130 1.00 65.38 785 ASP A CA 1
ATOM 6251 C C . ASP A 1 785 ? 21.509 -14.419 11.234 1.00 65.38 785 ASP A C 1
ATOM 6253 O O . ASP A 1 785 ? 21.191 -13.245 11.039 1.00 65.38 785 ASP A O 1
ATOM 6257 N N . GLN A 1 786 ? 21.888 -14.809 12.456 1.00 55.59 786 GLN A N 1
ATOM 6258 C CA . GLN A 1 786 ? 21.776 -13.937 13.635 1.00 55.59 786 GLN A CA 1
ATOM 6259 C C . GLN A 1 786 ? 22.662 -12.674 13.600 1.00 55.59 786 GLN A C 1
ATOM 6261 O O . GLN A 1 786 ? 22.423 -11.749 14.382 1.00 55.59 786 GLN A O 1
ATOM 6266 N N . LYS A 1 787 ? 23.676 -12.612 12.727 1.00 57.41 787 LYS A N 1
ATOM 6267 C CA . LYS A 1 787 ? 24.645 -11.511 12.659 1.00 57.41 787 LYS A CA 1
ATOM 6268 C C . LYS A 1 787 ? 24.270 -10.489 11.587 1.00 57.41 787 LYS A C 1
ATOM 6270 O O . LYS A 1 787 ? 24.380 -10.727 10.388 1.00 57.41 787 LYS A O 1
ATOM 6275 N N . LYS A 1 788 ? 23.928 -9.281 12.037 1.00 57.03 788 LYS A N 1
ATOM 6276 C CA . LYS A 1 788 ? 23.573 -8.143 11.172 1.00 57.03 788 LYS A CA 1
ATOM 6277 C C . LYS A 1 788 ? 24.693 -7.714 10.201 1.00 57.03 788 LYS A C 1
ATOM 6279 O O . LYS A 1 788 ? 24.408 -7.150 9.146 1.00 57.03 788 LYS A O 1
ATOM 6284 N N . GLU A 1 789 ? 25.947 -7.967 10.567 1.00 55.59 789 GLU A N 1
ATOM 6285 C CA . GLU A 1 789 ? 27.143 -7.552 9.819 1.00 55.59 789 GLU A CA 1
ATOM 6286 C C . GLU A 1 789 ? 27.332 -8.355 8.520 1.00 55.59 789 GLU A C 1
ATOM 6288 O O . GLU A 1 789 ? 27.654 -7.777 7.485 1.00 55.59 789 GLU A O 1
ATOM 6293 N N . GLU A 1 790 ? 27.028 -9.657 8.531 1.00 54.88 790 GLU A N 1
ATOM 6294 C CA . GLU A 1 790 ? 27.199 -10.550 7.372 1.00 54.88 790 GLU A CA 1
ATOM 6295 C C . GLU A 1 790 ? 26.175 -10.238 6.253 1.00 54.88 790 GLU A C 1
ATOM 6297 O O . GLU A 1 790 ? 26.512 -10.237 5.069 1.00 54.88 790 GLU A O 1
ATOM 6302 N N . CYS A 1 791 ? 24.951 -9.833 6.617 1.00 54.28 791 CYS A N 1
ATOM 6303 C CA . CYS A 1 791 ? 23.880 -9.462 5.675 1.00 54.28 791 CYS A CA 1
ATOM 6304 C C . CYS A 1 791 ? 24.049 -8.058 5.035 1.00 54.28 791 CYS A C 1
ATOM 6306 O O . CYS A 1 791 ? 23.226 -7.626 4.224 1.00 54.28 791 CYS A O 1
ATOM 6308 N N . SER A 1 792 ? 25.112 -7.328 5.398 1.00 60.66 792 SER A N 1
ATOM 6309 C CA . SER A 1 792 ? 25.406 -5.974 4.895 1.00 60.66 792 SER A CA 1
ATOM 6310 C C . SER A 1 792 ? 26.693 -5.887 4.065 1.00 60.66 792 SER A C 1
ATOM 6312 O O . SER A 1 792 ? 27.129 -4.78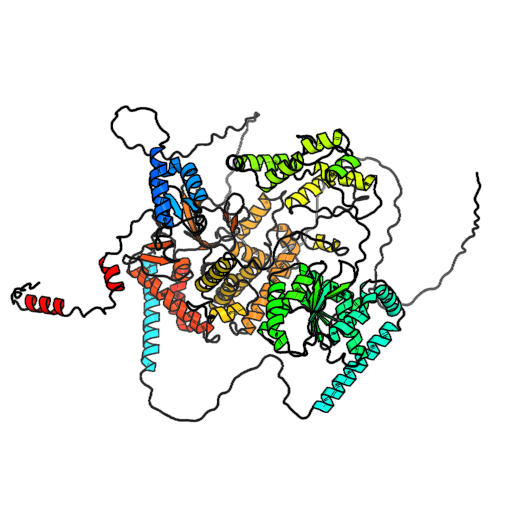3 3.737 1.00 60.66 792 SER A O 1
ATOM 6314 N N . MET A 1 793 ? 27.305 -7.025 3.717 1.00 62.19 793 MET A N 1
ATOM 6315 C CA . MET A 1 793 ? 28.622 -7.092 3.067 1.00 62.19 793 MET A CA 1
ATOM 6316 C C . MET A 1 793 ? 28.713 -6.310 1.742 1.00 62.19 793 MET A C 1
ATOM 6318 O O . MET A 1 793 ? 29.778 -5.792 1.411 1.00 62.19 793 MET A O 1
ATOM 6322 N N . TRP A 1 794 ? 27.602 -6.171 1.010 1.00 69.50 794 TRP A N 1
ATOM 6323 C CA . TRP A 1 794 ? 27.517 -5.404 -0.239 1.00 69.50 794 TRP A CA 1
ATOM 6324 C C . TRP A 1 794 ? 26.596 -4.175 -0.143 1.00 69.50 794 TRP A C 1
ATOM 6326 O O . TRP A 1 794 ? 26.204 -3.617 -1.165 1.00 69.50 794 TRP A O 1
ATOM 6336 N N . SER A 1 795 ? 26.284 -3.688 1.065 1.00 77.62 795 SER A N 1
ATOM 6337 C CA . SER A 1 795 ? 25.444 -2.491 1.284 1.00 77.62 795 SER A CA 1
ATOM 6338 C C . SER A 1 795 ? 26.028 -1.176 0.733 1.00 77.62 795 SER A C 1
ATOM 6340 O O . SER A 1 795 ? 25.340 -0.158 0.750 1.00 77.62 795 SER A O 1
ATOM 6342 N N . HIS A 1 796 ? 27.270 -1.182 0.240 1.00 79.81 796 HIS A N 1
ATOM 6343 C CA . HIS A 1 796 ? 27.913 -0.049 -0.439 1.00 79.81 796 HIS A CA 1
ATOM 6344 C C . HIS A 1 796 ? 27.992 -0.211 -1.972 1.00 79.81 796 HIS A C 1
ATOM 6346 O O . HIS A 1 796 ? 28.436 0.706 -2.658 1.00 79.81 796 HIS A O 1
ATOM 6352 N N . ASP A 1 797 ? 27.580 -1.357 -2.531 1.00 84.94 797 ASP A N 1
ATOM 6353 C CA . ASP A 1 797 ? 27.588 -1.596 -3.979 1.00 84.94 797 ASP A CA 1
ATOM 6354 C C . ASP A 1 797 ? 26.309 -1.020 -4.611 1.00 84.94 797 ASP A C 1
ATOM 6356 O O . ASP A 1 797 ? 25.280 -1.688 -4.735 1.00 84.94 797 ASP A O 1
ATOM 6360 N N . GLU A 1 798 ? 26.359 0.258 -4.994 1.00 88.75 798 GLU A N 1
ATOM 6361 C CA . GLU A 1 798 ? 25.200 0.973 -5.545 1.00 88.75 798 GLU A CA 1
ATOM 6362 C C . GLU A 1 798 ? 24.625 0.326 -6.810 1.00 88.75 798 GLU A C 1
ATOM 6364 O O . GLU A 1 798 ? 23.421 0.420 -7.057 1.00 88.75 798 GLU A O 1
ATOM 6369 N N . HIS A 1 799 ? 25.453 -0.358 -7.600 1.00 90.81 799 HIS A N 1
ATOM 6370 C CA . HIS A 1 799 ? 25.012 -1.039 -8.814 1.00 90.81 799 HIS A CA 1
ATOM 6371 C C . HIS A 1 799 ? 24.197 -2.292 -8.471 1.00 90.81 799 HIS A C 1
ATOM 6373 O O . HIS A 1 799 ? 23.133 -2.520 -9.052 1.00 90.81 799 HIS A O 1
ATOM 6379 N N . LEU A 1 800 ? 24.631 -3.060 -7.467 1.00 91.06 800 LEU A N 1
ATOM 6380 C CA . LEU A 1 800 ? 23.862 -4.188 -6.939 1.00 91.06 800 LEU A CA 1
ATOM 6381 C C . LEU A 1 800 ? 22.548 -3.727 -6.284 1.00 91.06 800 LEU A C 1
ATOM 6383 O O . LEU A 1 800 ? 21.506 -4.348 -6.491 1.00 91.06 800 LEU A O 1
ATOM 6387 N N . ILE A 1 801 ? 22.558 -2.595 -5.572 1.00 94.00 801 ILE A N 1
ATOM 6388 C CA . ILE A 1 801 ? 21.335 -2.005 -5.004 1.00 94.00 801 ILE A CA 1
ATOM 6389 C C . ILE A 1 801 ? 20.364 -1.597 -6.126 1.00 94.00 801 ILE A C 1
ATOM 6391 O O . ILE A 1 801 ? 19.181 -1.924 -6.047 1.00 94.00 801 ILE A O 1
ATOM 6395 N N . ARG A 1 802 ? 20.838 -0.970 -7.217 1.00 95.19 802 ARG A N 1
ATOM 6396 C CA . ARG A 1 802 ? 20.016 -0.695 -8.418 1.00 95.19 802 ARG A CA 1
ATOM 6397 C C . ARG A 1 802 ? 19.433 -1.964 -9.033 1.00 95.19 802 ARG A C 1
ATOM 6399 O O . ARG A 1 802 ? 18.277 -1.944 -9.450 1.00 95.19 802 ARG A O 1
ATOM 6406 N N . ALA A 1 803 ? 20.195 -3.055 -9.074 1.00 95.50 803 ALA A N 1
ATOM 6407 C CA . ALA A 1 803 ? 19.718 -4.340 -9.576 1.00 95.50 803 ALA A CA 1
ATOM 6408 C C . ALA A 1 803 ? 18.575 -4.915 -8.721 1.00 95.50 803 ALA A C 1
ATOM 6410 O O . ALA A 1 803 ? 17.553 -5.342 -9.261 1.00 95.50 803 ALA A O 1
ATOM 6411 N N . VAL A 1 804 ? 18.690 -4.835 -7.392 1.00 96.31 804 VAL A N 1
ATOM 6412 C CA . VAL A 1 804 ? 17.622 -5.245 -6.467 1.00 96.31 804 VAL A CA 1
ATOM 6413 C C . VAL A 1 804 ? 16.401 -4.319 -6.552 1.00 96.31 804 VAL A C 1
ATOM 6415 O O . VAL A 1 804 ? 15.274 -4.817 -6.592 1.00 96.31 804 VAL A O 1
ATOM 6418 N N . ILE A 1 805 ? 16.590 -2.996 -6.668 1.00 96.56 805 ILE A N 1
ATOM 6419 C CA . ILE A 1 805 ? 15.493 -2.043 -6.929 1.00 96.56 805 ILE A CA 1
ATOM 6420 C C . ILE A 1 805 ? 14.780 -2.408 -8.240 1.00 96.56 805 ILE A C 1
ATOM 6422 O O . ILE A 1 805 ? 13.553 -2.457 -8.269 1.00 96.56 805 ILE A O 1
ATOM 6426 N N . CYS A 1 806 ? 15.529 -2.711 -9.307 1.00 96.56 806 CYS A N 1
ATOM 6427 C CA . CYS A 1 806 ? 14.975 -3.113 -10.600 1.00 96.56 806 CYS A CA 1
ATOM 6428 C C . CYS A 1 806 ? 14.117 -4.379 -10.481 1.00 96.56 806 CYS A C 1
ATOM 6430 O O . CYS A 1 806 ? 12.954 -4.357 -10.877 1.00 96.56 806 CYS A O 1
ATOM 6432 N N . ALA A 1 807 ? 14.639 -5.440 -9.858 1.00 94.75 807 ALA A N 1
ATOM 6433 C CA . ALA A 1 807 ? 13.905 -6.693 -9.663 1.00 94.75 807 ALA A CA 1
ATOM 6434 C C . ALA A 1 807 ? 12.654 -6.557 -8.783 1.00 94.75 807 ALA A C 1
ATOM 6436 O O . ALA A 1 807 ? 11.711 -7.339 -8.933 1.00 94.75 807 ALA A O 1
ATOM 6437 N N . GLY A 1 808 ? 12.665 -5.600 -7.851 1.00 94.31 808 GLY A N 1
ATOM 6438 C CA . GLY A 1 808 ? 11.517 -5.249 -7.026 1.00 94.31 808 GLY A CA 1
ATOM 6439 C C . GLY A 1 808 ? 10.454 -4.478 -7.804 1.00 94.31 808 GLY A C 1
ATOM 6440 O O . GLY A 1 808 ? 9.304 -4.895 -7.827 1.00 94.31 808 GLY A O 1
ATOM 6441 N N . LEU A 1 809 ? 10.827 -3.362 -8.440 1.00 95.12 809 LEU A N 1
ATOM 6442 C CA . LEU A 1 809 ? 9.883 -2.426 -9.071 1.00 95.12 809 LEU A CA 1
ATOM 6443 C C . LEU A 1 809 ? 9.414 -2.846 -10.475 1.00 95.12 809 LEU A C 1
ATOM 6445 O O . LEU A 1 809 ? 8.431 -2.297 -10.972 1.00 95.12 809 LEU A O 1
ATOM 6449 N N . PHE A 1 810 ? 10.068 -3.813 -11.124 1.00 93.06 810 PHE A N 1
ATOM 6450 C CA . PHE A 1 810 ? 9.608 -4.383 -12.393 1.00 93.06 810 PHE A CA 1
ATOM 6451 C C . PHE A 1 810 ? 8.166 -4.935 -12.271 1.00 93.06 810 PHE A C 1
ATOM 6453 O O . PHE A 1 810 ? 7.879 -5.636 -11.299 1.00 93.06 810 PHE A O 1
ATOM 6460 N N . PRO A 1 811 ? 7.249 -4.670 -13.230 1.00 90.69 811 PRO A N 1
ATOM 6461 C CA . PRO A 1 811 ? 7.451 -4.116 -14.575 1.00 90.69 811 PRO A CA 1
ATOM 6462 C C . PRO A 1 811 ? 7.354 -2.580 -14.688 1.00 90.69 811 PRO A C 1
ATOM 6464 O O . PRO A 1 811 ? 7.183 -2.067 -15.793 1.00 90.69 811 PRO A O 1
ATOM 6467 N N . GLY A 1 812 ? 7.472 -1.827 -13.589 1.00 93.31 812 GLY A N 1
ATOM 6468 C CA . GLY A 1 812 ? 7.521 -0.358 -13.574 1.00 93.31 812 GLY A CA 1
ATOM 6469 C C . GLY A 1 812 ? 8.782 0.201 -14.241 1.00 93.31 812 GLY A C 1
ATOM 6470 O O . GLY A 1 812 ? 9.706 0.640 -13.562 1.00 93.31 812 GLY A O 1
ATOM 6471 N N . ILE A 1 813 ? 8.830 0.154 -15.577 1.00 94.38 813 ILE A N 1
ATOM 6472 C CA . ILE A 1 813 ? 9.982 0.507 -16.418 1.00 94.38 813 ILE A CA 1
ATOM 6473 C C . ILE A 1 813 ? 9.638 1.625 -17.412 1.00 94.38 813 ILE A C 1
ATOM 6475 O O . ILE A 1 813 ? 8.554 1.667 -18.004 1.00 94.38 813 ILE A O 1
ATOM 6479 N N . CYS A 1 814 ? 10.587 2.532 -17.622 1.00 94.62 814 CYS A N 1
ATOM 6480 C CA . CYS A 1 814 ? 10.487 3.655 -18.543 1.00 94.62 814 CYS A CA 1
ATOM 6481 C C . CYS A 1 814 ? 11.764 3.774 -19.389 1.00 94.62 814 CYS A C 1
ATOM 6483 O O . CYS A 1 814 ? 12.865 3.802 -18.846 1.00 94.62 814 CYS A O 1
ATOM 6485 N N . SER A 1 815 ? 11.635 3.887 -20.713 1.00 94.12 815 SER A N 1
ATOM 6486 C CA . SER A 1 815 ? 12.768 4.145 -21.616 1.00 94.12 815 SER A CA 1
ATOM 6487 C C . SER A 1 815 ? 13.174 5.618 -21.591 1.00 94.12 815 SER A C 1
ATOM 6489 O O . SER A 1 815 ? 12.297 6.487 -21.626 1.00 94.12 815 SER A O 1
ATOM 6491 N N . VAL A 1 816 ? 14.477 5.893 -21.622 1.00 93.81 816 VAL A N 1
ATOM 6492 C CA . VAL A 1 816 ? 15.069 7.237 -21.570 1.00 93.81 816 VAL A CA 1
ATOM 6493 C C . VAL A 1 816 ? 15.689 7.599 -22.919 1.00 93.81 816 VAL A C 1
ATOM 6495 O O . VAL A 1 816 ? 16.803 7.191 -23.242 1.00 93.81 816 VAL A O 1
ATOM 6498 N N . VAL A 1 817 ? 14.993 8.409 -23.716 1.00 90.19 817 VAL A N 1
ATOM 6499 C CA . VAL A 1 817 ? 15.519 8.908 -24.994 1.00 90.19 817 VAL A CA 1
ATOM 6500 C C . VAL A 1 817 ? 16.015 10.342 -24.810 1.00 90.19 817 VAL A C 1
ATOM 6502 O O . VAL A 1 817 ? 15.237 11.297 -24.851 1.00 90.19 817 VAL A O 1
ATOM 6505 N N . ASN A 1 818 ? 17.323 10.495 -24.597 1.00 87.88 818 ASN A N 1
ATOM 6506 C CA . ASN A 1 818 ? 17.984 11.801 -24.551 1.00 87.88 818 ASN A CA 1
ATOM 6507 C C . ASN A 1 818 ? 17.950 12.478 -25.939 1.00 87.88 818 ASN A C 1
ATOM 6509 O O . ASN A 1 818 ? 18.313 11.859 -26.940 1.00 87.88 818 ASN A O 1
ATOM 6513 N N . LYS A 1 819 ? 17.554 13.752 -25.987 1.00 84.69 819 LYS A N 1
ATOM 6514 C CA . LYS A 1 819 ? 17.623 14.662 -27.146 1.00 84.69 819 LYS A CA 1
ATOM 6515 C C . LYS A 1 819 ? 18.533 15.848 -26.803 1.00 8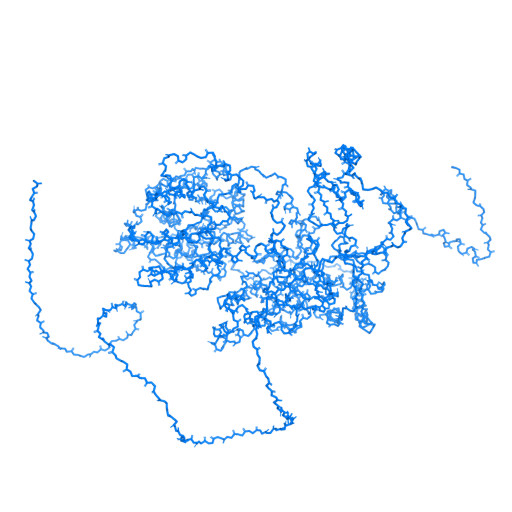4.69 819 LYS A C 1
ATOM 6517 O O . LYS A 1 819 ? 18.812 16.088 -25.633 1.00 84.69 819 LYS A O 1
ATOM 6522 N N . ASP A 1 820 ? 18.903 16.660 -27.793 1.00 77.25 820 ASP A N 1
ATOM 6523 C CA . ASP A 1 820 ? 19.882 17.757 -27.645 1.00 77.25 820 ASP A CA 1
ATOM 6524 C C . ASP A 1 820 ? 19.587 18.768 -26.520 1.00 77.25 820 ASP A C 1
ATOM 6526 O O . ASP A 1 820 ? 20.505 19.384 -25.983 1.00 77.25 820 ASP A O 1
ATOM 6530 N N . LYS A 1 821 ? 18.307 18.971 -26.175 1.00 79.00 821 LYS A N 1
ATOM 6531 C CA . LYS A 1 821 ? 17.855 19.937 -25.151 1.00 79.00 821 LYS A CA 1
ATOM 6532 C C . LYS A 1 821 ? 16.809 19.385 -24.170 1.00 79.00 821 LYS A C 1
ATOM 6534 O O . LYS A 1 821 ? 16.255 20.147 -23.384 1.00 79.00 821 LYS A O 1
ATOM 6539 N N . SER A 1 822 ? 16.458 18.100 -24.251 1.00 84.38 822 SER A N 1
ATOM 6540 C CA . SER A 1 822 ? 15.368 17.511 -23.453 1.00 84.38 822 SER A CA 1
ATOM 6541 C C . SER A 1 822 ? 15.462 15.989 -23.378 1.00 84.38 822 SER A C 1
ATOM 6543 O O . SER A 1 822 ? 16.113 15.359 -24.205 1.00 84.38 822 SER A O 1
ATOM 6545 N N . ILE A 1 823 ? 14.755 15.387 -22.424 1.00 89.25 823 ILE A N 1
ATOM 6546 C CA . ILE A 1 823 ? 14.608 13.934 -22.310 1.00 89.25 823 ILE A CA 1
ATOM 6547 C C . ILE A 1 823 ? 13.173 13.562 -22.690 1.00 89.25 823 ILE A C 1
ATOM 6549 O O . ILE A 1 823 ? 12.221 14.182 -22.218 1.00 89.25 823 ILE A O 1
ATOM 6553 N N . ALA A 1 824 ? 13.006 12.550 -23.540 1.00 89.88 824 ALA A N 1
ATOM 6554 C CA . ALA A 1 824 ? 11.714 11.929 -23.802 1.00 89.88 824 ALA A CA 1
ATOM 6555 C C . ALA A 1 824 ? 11.622 10.588 -23.063 1.00 89.88 824 ALA A C 1
ATOM 6557 O O . ALA A 1 824 ? 12.433 9.688 -23.278 1.00 89.88 824 ALA A O 1
ATOM 6558 N N . LEU A 1 825 ? 10.615 10.472 -22.200 1.00 92.12 825 LEU A N 1
ATOM 6559 C CA . LEU A 1 825 ? 10.347 9.303 -21.367 1.00 92.12 825 LEU A CA 1
ATOM 6560 C C . LEU A 1 825 ? 9.130 8.547 -21.918 1.00 92.12 825 LEU A C 1
ATOM 6562 O O . LEU A 1 825 ? 8.120 9.181 -22.234 1.00 92.12 825 LEU A O 1
ATOM 6566 N N . LYS A 1 826 ? 9.212 7.214 -22.046 1.00 89.62 826 LYS A N 1
ATOM 6567 C CA . LYS A 1 826 ? 8.085 6.364 -22.485 1.00 89.62 826 LYS A CA 1
ATOM 6568 C C . LYS A 1 826 ? 7.906 5.097 -21.637 1.00 89.62 826 LYS A C 1
ATOM 6570 O O . LYS A 1 826 ? 8.888 4.430 -21.321 1.00 89.62 826 LYS A O 1
ATOM 6575 N N . THR A 1 827 ? 6.658 4.717 -21.356 1.00 90.19 827 THR A N 1
ATOM 6576 C CA . THR A 1 827 ? 6.260 3.480 -20.649 1.00 90.19 827 THR A CA 1
ATOM 6577 C C . THR A 1 827 ? 5.381 2.573 -21.521 1.00 90.19 827 THR A C 1
ATOM 6579 O O . THR A 1 827 ? 4.822 3.008 -22.529 1.00 90.19 827 THR A O 1
ATOM 6582 N N . MET A 1 828 ? 5.239 1.302 -21.119 1.00 83.50 828 MET A N 1
ATOM 6583 C CA . MET A 1 828 ? 4.472 0.281 -21.854 1.00 83.50 828 MET A CA 1
ATOM 6584 C C . MET A 1 828 ? 2.965 0.556 -21.950 1.00 83.50 828 MET A C 1
ATOM 6586 O O . MET A 1 828 ? 2.329 0.108 -22.900 1.00 83.50 828 MET A O 1
ATOM 6590 N N . GLU A 1 829 ? 2.391 1.270 -20.981 1.00 80.19 829 GLU A N 1
ATOM 6591 C CA . GLU A 1 829 ? 0.933 1.405 -20.832 1.00 80.19 829 GLU A CA 1
ATOM 6592 C C . GLU A 1 829 ? 0.390 2.769 -21.276 1.00 80.19 829 GLU A C 1
ATOM 6594 O O . GLU A 1 829 ? -0.745 2.858 -21.743 1.00 80.19 829 GLU A O 1
ATOM 6599 N N . ASP A 1 830 ? 1.193 3.830 -21.141 1.00 83.00 830 ASP A N 1
ATOM 6600 C CA . ASP A 1 830 ? 0.758 5.216 -21.370 1.00 83.00 830 ASP A CA 1
ATOM 6601 C C . ASP A 1 830 ? 1.510 5.912 -22.513 1.00 83.00 830 ASP A C 1
ATOM 6603 O O . ASP A 1 830 ? 1.168 7.034 -22.889 1.00 83.00 830 ASP A O 1
ATOM 6607 N N . GLY A 1 831 ? 2.535 5.277 -23.089 1.00 85.00 831 GLY A N 1
ATOM 6608 C CA . GLY A 1 831 ? 3.405 5.941 -24.051 1.00 85.00 831 GLY A CA 1
ATOM 6609 C C . GLY A 1 831 ? 4.209 7.033 -23.349 1.00 85.00 831 GLY A C 1
ATOM 6610 O O . GLY A 1 831 ? 4.959 6.729 -22.427 1.00 85.00 831 GLY A O 1
ATOM 6611 N N . GLN A 1 832 ? 4.100 8.290 -23.785 1.00 87.12 832 GLN A N 1
ATOM 6612 C CA . GLN A 1 832 ? 4.918 9.382 -23.247 1.00 87.12 832 GLN A CA 1
ATOM 6613 C C . GLN A 1 832 ? 4.512 9.781 -21.817 1.00 87.12 832 GLN A C 1
ATOM 6615 O O . GLN A 1 832 ? 3.350 10.080 -21.551 1.00 87.12 832 GLN A O 1
ATOM 6620 N N . VAL A 1 833 ? 5.498 9.861 -20.918 1.00 90.88 833 VAL A N 1
ATOM 6621 C CA . VAL A 1 833 ? 5.324 10.256 -19.508 1.00 90.88 833 VAL A CA 1
ATOM 6622 C C . VAL A 1 833 ? 6.260 11.407 -19.124 1.00 90.88 833 VAL A C 1
ATOM 6624 O O . VAL A 1 833 ? 7.154 11.779 -19.886 1.00 90.88 833 VAL A O 1
ATOM 6627 N N . LEU A 1 834 ? 6.058 11.974 -17.934 1.00 90.94 834 LEU A N 1
ATOM 6628 C CA . LEU A 1 834 ? 6.913 12.994 -17.320 1.00 90.94 834 LEU A CA 1
ATOM 6629 C C . LEU A 1 834 ? 7.363 12.547 -15.918 1.00 90.94 834 LEU A C 1
ATOM 6631 O O . LEU A 1 834 ? 6.785 11.632 -15.336 1.00 90.94 834 LEU A O 1
ATOM 6635 N N . LEU A 1 835 ? 8.375 13.206 -15.355 1.00 90.00 835 LEU A N 1
ATOM 6636 C CA . LEU A 1 835 ? 8.753 13.058 -13.944 1.00 90.00 835 LEU A CA 1
ATOM 6637 C C . LEU A 1 835 ? 8.019 14.102 -13.095 1.00 90.00 835 LEU A C 1
ATOM 6639 O O . LEU A 1 835 ? 7.824 15.239 -13.529 1.00 90.00 835 LEU A O 1
ATOM 6643 N N . TYR A 1 836 ? 7.597 13.721 -11.892 1.00 85.94 836 TYR A N 1
ATOM 6644 C CA . TYR A 1 836 ? 7.016 14.647 -10.919 1.00 85.94 836 TYR A CA 1
ATOM 6645 C C . TYR A 1 836 ? 8.100 15.591 -10.368 1.00 85.94 836 TYR A C 1
ATOM 6647 O O . TYR A 1 836 ? 9.234 15.160 -10.186 1.00 85.94 836 TYR A O 1
ATOM 6655 N N . SER A 1 837 ? 7.786 16.861 -10.067 1.00 80.50 837 SER A N 1
ATOM 6656 C CA . SER A 1 837 ? 8.829 17.872 -9.766 1.00 80.50 837 SER A CA 1
ATOM 6657 C C . SER A 1 837 ? 9.701 17.550 -8.545 1.00 80.50 837 SER A C 1
ATOM 6659 O O . SER A 1 837 ? 10.862 17.924 -8.512 1.00 80.50 837 SER A O 1
ATOM 6661 N N . ASN A 1 838 ? 9.154 16.816 -7.571 1.00 79.62 838 ASN A N 1
ATOM 6662 C CA . ASN A 1 838 ? 9.862 16.338 -6.377 1.00 79.62 838 ASN A CA 1
ATOM 6663 C C . ASN A 1 838 ? 10.833 15.161 -6.662 1.00 79.62 838 ASN A C 1
ATOM 6665 O O . ASN A 1 838 ? 11.496 14.689 -5.741 1.00 79.62 838 ASN A O 1
ATOM 6669 N N . SER A 1 839 ? 10.916 14.643 -7.893 1.00 88.94 839 SER A N 1
ATOM 6670 C CA . SER A 1 839 ? 11.937 13.651 -8.259 1.00 88.94 839 SER A CA 1
ATOM 6671 C C . SER A 1 839 ? 13.278 14.335 -8.524 1.00 88.94 839 SER A C 1
ATOM 6673 O O . SER A 1 839 ? 13.345 15.314 -9.271 1.00 88.94 839 SER A O 1
ATOM 6675 N N . VAL A 1 840 ? 14.370 13.765 -8.007 1.00 89.62 840 VAL A N 1
ATOM 6676 C CA . VAL A 1 840 ? 15.745 14.251 -8.246 1.00 89.62 840 VAL A CA 1
ATOM 6677 C C . VAL A 1 840 ? 16.127 14.273 -9.732 1.00 89.62 840 VAL A C 1
ATOM 6679 O O . VAL A 1 840 ? 17.038 14.995 -10.128 1.00 89.62 840 VAL A O 1
ATOM 6682 N N . ASN A 1 841 ? 15.415 13.507 -10.566 1.00 90.69 841 ASN A N 1
ATOM 6683 C CA . ASN A 1 841 ? 15.626 13.436 -12.008 1.00 90.69 841 ASN A CA 1
ATOM 6684 C C . ASN A 1 841 ? 14.811 14.470 -12.810 1.00 90.69 841 ASN A C 1
ATOM 6686 O O . ASN A 1 841 ? 15.061 14.635 -14.003 1.00 90.69 841 ASN A O 1
ATOM 6690 N N . ALA A 1 842 ? 13.851 15.180 -12.203 1.00 86.75 842 ALA A N 1
ATOM 6691 C CA . ALA A 1 842 ? 12.927 16.054 -12.936 1.00 86.75 842 ALA A CA 1
ATOM 6692 C C . ALA A 1 842 ? 13.607 17.278 -13.582 1.00 86.75 842 ALA A C 1
ATOM 6694 O O . ALA A 1 842 ? 13.209 17.703 -14.665 1.00 86.75 842 ALA A O 1
ATOM 6695 N N . GLY A 1 843 ? 14.648 17.822 -12.941 1.00 79.50 843 GLY A N 1
ATOM 6696 C CA . GLY A 1 843 ? 15.440 18.954 -13.446 1.00 79.50 843 GLY A CA 1
ATOM 6697 C C . GLY A 1 843 ? 16.646 18.567 -14.314 1.00 79.50 843 GLY A C 1
ATOM 6698 O O . GLY A 1 843 ? 17.463 19.426 -14.640 1.00 79.50 843 GLY A O 1
ATOM 6699 N N . VAL A 1 844 ? 16.817 17.286 -14.655 1.00 85.38 844 VAL A N 1
ATOM 6700 C CA . VAL A 1 844 ? 18.028 16.780 -15.320 1.00 85.38 844 VAL A CA 1
ATOM 6701 C C . VAL A 1 844 ? 17.902 16.857 -16.847 1.00 85.38 844 VAL A C 1
ATOM 6703 O O . VAL A 1 844 ? 17.003 16.272 -17.442 1.00 85.38 844 VAL A O 1
ATOM 6706 N N . HIS A 1 845 ? 18.855 17.523 -17.510 1.00 84.81 845 HIS A N 1
ATOM 6707 C CA . HIS A 1 845 ? 18.862 17.661 -18.977 1.00 84.81 845 HIS A CA 1
ATOM 6708 C C . HIS A 1 845 ? 19.333 16.413 -19.744 1.00 84.81 845 HIS A C 1
ATOM 6710 O O . HIS A 1 845 ? 18.986 16.256 -20.913 1.00 84.81 845 HIS A O 1
ATOM 6716 N N . LYS A 1 846 ? 20.132 15.541 -19.115 1.00 89.75 846 LYS A N 1
ATOM 6717 C CA . LYS A 1 846 ? 20.619 14.279 -19.694 1.00 89.75 846 LYS A CA 1
ATOM 6718 C C . LYS A 1 846 ? 20.790 13.232 -18.596 1.00 89.75 846 LYS A C 1
ATOM 6720 O O . LYS A 1 846 ? 21.560 13.453 -17.666 1.00 89.75 846 LYS A O 1
ATOM 6725 N N . ILE A 1 847 ? 20.122 12.091 -18.732 1.00 91.31 847 ILE A N 1
ATOM 6726 C CA . ILE A 1 847 ? 20.275 10.939 -17.831 1.00 91.31 847 ILE A CA 1
ATOM 6727 C C . ILE A 1 847 ? 21.185 9.918 -18.538 1.00 91.31 847 ILE A C 1
ATOM 6729 O O . ILE A 1 847 ? 20.917 9.589 -19.695 1.00 91.31 847 ILE A O 1
ATOM 6733 N N . PRO A 1 848 ? 22.276 9.432 -17.911 1.00 90.31 848 PRO A N 1
ATOM 6734 C CA . PRO A 1 848 ? 23.222 8.517 -18.562 1.00 90.31 848 PRO A CA 1
ATOM 6735 C C . PRO A 1 848 ? 22.672 7.092 -18.727 1.00 90.31 848 PRO A C 1
ATOM 6737 O O . PRO A 1 848 ? 23.162 6.343 -19.564 1.00 90.31 848 PRO A O 1
ATOM 6740 N N . TYR A 1 849 ? 21.646 6.732 -17.956 1.00 93.75 849 TYR A N 1
ATOM 6741 C CA . TYR A 1 849 ? 21.000 5.424 -18.000 1.00 93.75 849 TYR A CA 1
ATOM 6742 C C . TYR A 1 849 ? 19.929 5.351 -19.106 1.00 93.75 849 TYR A C 1
ATOM 6744 O O . TYR A 1 849 ? 19.122 6.277 -19.218 1.00 93.75 849 TYR A O 1
ATOM 6752 N N . PRO A 1 850 ? 19.860 4.257 -19.889 1.00 94.06 850 PRO A N 1
ATOM 6753 C CA . PRO A 1 850 ? 18.842 4.069 -20.926 1.00 94.06 850 PRO A CA 1
ATOM 6754 C C . PRO A 1 850 ? 17.444 3.773 -20.360 1.00 94.06 850 PRO A C 1
ATOM 6756 O O . PRO A 1 850 ? 16.453 3.913 -21.082 1.00 94.06 850 PRO A O 1
ATOM 6759 N N . TRP A 1 851 ? 17.346 3.406 -19.078 1.00 95.88 851 TRP A N 1
ATOM 6760 C CA . TRP A 1 851 ? 16.094 3.040 -18.420 1.00 95.88 851 TRP A CA 1
ATOM 6761 C C . TRP A 1 851 ? 15.953 3.702 -17.043 1.00 95.88 851 TRP A C 1
ATOM 6763 O O . TRP A 1 851 ? 16.931 3.847 -16.308 1.00 95.88 851 TRP A O 1
ATOM 6773 N N . LEU A 1 852 ? 14.717 4.050 -16.676 1.00 96.62 852 LEU A N 1
ATOM 6774 C CA . LEU A 1 852 ? 14.305 4.387 -15.310 1.00 96.62 852 LEU A CA 1
ATOM 6775 C C . LEU A 1 852 ? 13.331 3.321 -14.799 1.00 96.62 852 LEU A C 1
ATOM 6777 O O . LEU A 1 852 ? 12.376 2.988 -15.502 1.00 96.62 852 LEU A O 1
ATOM 6781 N N . VAL A 1 853 ? 13.525 2.844 -13.570 1.00 96.62 853 VAL A N 1
ATOM 6782 C CA . VAL A 1 853 ? 12.500 2.094 -12.820 1.00 96.62 853 VAL A CA 1
ATOM 6783 C C . VAL A 1 853 ? 11.771 3.007 -11.838 1.00 96.62 853 VAL A C 1
ATOM 6785 O O . VAL A 1 853 ? 12.393 3.923 -11.300 1.00 96.62 853 VAL A O 1
ATOM 6788 N N . PHE A 1 854 ? 10.476 2.771 -11.620 1.00 95.56 854 PHE A N 1
ATOM 6789 C CA . PHE A 1 854 ? 9.600 3.592 -10.772 1.00 95.56 854 PHE A CA 1
ATOM 6790 C C . PHE A 1 854 ? 8.597 2.733 -9.986 1.00 95.56 854 PHE A C 1
ATOM 6792 O O . PHE A 1 854 ? 8.176 1.675 -10.454 1.00 95.56 854 PHE A O 1
ATOM 6799 N N . ASN A 1 855 ? 8.194 3.192 -8.802 1.00 92.62 855 ASN A N 1
ATOM 6800 C CA . ASN A 1 855 ? 7.225 2.524 -7.937 1.00 92.62 855 ASN A CA 1
ATOM 6801 C C . ASN A 1 855 ? 5.781 2.944 -8.248 1.00 92.62 855 ASN A C 1
ATOM 6803 O O . ASN A 1 855 ? 4.904 2.080 -8.345 1.00 92.62 855 ASN A O 1
ATOM 6807 N N . GLU A 1 856 ? 5.534 4.248 -8.415 1.00 87.06 856 GLU A N 1
ATOM 6808 C CA . GLU A 1 856 ? 4.199 4.805 -8.663 1.00 87.06 856 GLU A CA 1
ATOM 6809 C C . GLU A 1 856 ? 4.148 5.817 -9.814 1.00 87.06 856 GLU A C 1
ATOM 6811 O O . GLU A 1 856 ? 5.072 6.597 -10.063 1.00 87.06 856 GLU A O 1
ATOM 6816 N N . LYS A 1 857 ? 2.989 5.855 -10.483 1.00 89.12 857 LYS A N 1
ATOM 6817 C CA . LYS A 1 857 ? 2.629 6.869 -11.476 1.00 89.12 857 LYS A CA 1
ATOM 6818 C C . LYS A 1 857 ? 1.250 7.449 -11.173 1.00 89.12 857 LYS A C 1
ATOM 6820 O O . LYS A 1 857 ? 0.348 6.729 -10.753 1.00 89.12 857 LYS A O 1
ATOM 6825 N N . VAL A 1 858 ? 1.073 8.742 -11.424 1.00 84.38 858 VAL A N 1
ATOM 6826 C CA . VAL A 1 858 ? -0.189 9.464 -11.221 1.00 84.38 858 VAL A CA 1
ATOM 6827 C C . VAL A 1 858 ? -0.575 10.177 -12.510 1.00 84.38 858 VAL A C 1
ATOM 6829 O O . VAL A 1 858 ? 0.244 10.870 -13.113 1.00 84.38 858 VAL A O 1
ATOM 6832 N N . LYS A 1 859 ? -1.832 10.025 -12.930 1.00 78.62 859 LYS A N 1
ATOM 6833 C CA . LYS A 1 859 ? -2.401 10.741 -14.075 1.00 78.62 859 LYS A CA 1
ATOM 6834 C C . LYS A 1 859 ? -3.247 11.907 -13.573 1.00 78.62 859 LYS A C 1
ATOM 6836 O O . LYS A 1 859 ? -4.226 11.687 -12.870 1.00 78.62 859 LYS A O 1
ATOM 6841 N N . VAL A 1 860 ? -2.859 13.124 -13.948 1.00 72.44 860 VAL A N 1
ATOM 6842 C CA . VAL A 1 860 ? -3.675 14.336 -13.764 1.00 72.44 860 VAL A CA 1
ATOM 6843 C C . VAL A 1 860 ? -4.078 14.813 -15.161 1.00 72.44 860 VAL A C 1
ATOM 6845 O O . VAL A 1 860 ? -4.973 14.227 -15.761 1.00 72.44 860 VAL A O 1
ATOM 6848 N N . ASN A 1 861 ? -3.333 15.759 -15.740 1.00 68.06 861 ASN A N 1
ATOM 6849 C CA . ASN A 1 861 ? -3.444 16.132 -17.157 1.00 68.06 861 ASN A CA 1
ATOM 6850 C C . ASN A 1 861 ? -2.512 15.278 -18.037 1.00 68.06 861 ASN A C 1
ATOM 6852 O O . ASN A 1 861 ? -2.905 14.796 -19.097 1.00 68.06 861 ASN A O 1
ATOM 6856 N N . SER A 1 862 ? -1.302 15.020 -17.536 1.00 79.69 862 SER A N 1
ATOM 6857 C CA . SER A 1 862 ? -0.332 14.060 -18.078 1.00 79.69 862 SER A CA 1
ATOM 6858 C C . SER A 1 862 ? -0.077 12.945 -17.060 1.00 79.69 862 SER A C 1
ATOM 6860 O O . SER A 1 862 ? -0.485 13.050 -15.898 1.00 79.69 862 SER A O 1
ATOM 6862 N N . VAL A 1 863 ? 0.604 11.880 -17.486 1.00 85.12 863 VAL A N 1
ATOM 6863 C CA . VAL A 1 863 ? 1.090 10.816 -16.596 1.00 85.12 863 VAL A CA 1
ATOM 6864 C C . VAL A 1 863 ? 2.460 11.209 -16.045 1.00 85.12 863 VAL A C 1
ATOM 6866 O O . VAL A 1 863 ? 3.396 11.441 -16.812 1.00 85.12 863 VAL A O 1
ATOM 6869 N N . PHE A 1 864 ? 2.567 11.278 -14.719 1.00 88.81 864 PHE A N 1
ATOM 6870 C CA . PHE A 1 864 ? 3.785 11.618 -13.988 1.00 88.81 864 PHE A CA 1
ATOM 6871 C C . PHE A 1 864 ? 4.274 10.424 -13.168 1.00 88.81 864 PHE A C 1
ATOM 6873 O O . PHE A 1 864 ? 3.497 9.848 -12.408 1.00 88.81 864 PHE A O 1
ATOM 6880 N N . LEU A 1 865 ? 5.557 10.084 -13.275 1.00 92.62 865 LEU A N 1
ATOM 6881 C CA . LEU A 1 865 ? 6.225 9.135 -12.380 1.00 92.62 865 LEU A CA 1
ATOM 6882 C C . LEU A 1 865 ? 6.600 9.863 -11.079 1.00 92.62 865 LEU A C 1
ATOM 6884 O O . LEU A 1 865 ? 7.171 10.956 -11.141 1.00 92.62 865 LEU A O 1
ATOM 6888 N N . ARG A 1 866 ? 6.241 9.303 -9.917 1.00 89.56 866 ARG A N 1
ATOM 6889 C CA . ARG A 1 866 ? 6.466 9.931 -8.596 1.00 89.56 866 ARG A CA 1
ATOM 6890 C C . ARG A 1 866 ? 7.935 9.922 -8.185 1.00 89.56 866 ARG A C 1
ATOM 6892 O O . ARG A 1 866 ? 8.434 10.916 -7.662 1.00 89.56 866 ARG A O 1
ATOM 6899 N N . ASP A 1 867 ? 8.580 8.797 -8.439 1.00 91.50 867 ASP A N 1
ATOM 6900 C CA . ASP A 1 867 ? 9.929 8.421 -8.044 1.00 91.50 867 ASP A CA 1
ATOM 6901 C C . ASP A 1 867 ? 10.628 7.738 -9.229 1.00 91.50 867 ASP A C 1
ATOM 6903 O O . ASP A 1 867 ? 9.972 7.271 -10.166 1.00 91.50 867 ASP A O 1
ATOM 6907 N N . SER A 1 868 ? 11.961 7.709 -9.231 1.00 95.12 868 SER A N 1
ATOM 6908 C CA . SER A 1 868 ? 12.716 7.045 -10.292 1.00 95.12 868 SER A CA 1
ATOM 6909 C C . SER A 1 868 ? 14.140 6.643 -9.895 1.00 95.12 868 SER A C 1
ATOM 6911 O O . SER A 1 868 ? 14.801 7.315 -9.102 1.00 95.12 868 SER A O 1
ATOM 6913 N N . THR A 1 869 ? 14.651 5.572 -10.508 1.00 96.69 869 THR A N 1
ATOM 6914 C CA . THR A 1 869 ? 16.065 5.161 -10.439 1.00 96.69 869 THR A CA 1
ATOM 6915 C C . THR A 1 869 ? 16.584 4.759 -11.814 1.00 96.69 869 THR A C 1
ATOM 6917 O O . THR A 1 869 ? 16.001 3.897 -12.466 1.00 96.69 869 THR A O 1
ATOM 6920 N N . GLY A 1 870 ? 17.707 5.347 -12.235 1.00 95.56 870 GLY A N 1
ATOM 6921 C CA . GLY A 1 870 ? 18.429 4.937 -13.442 1.00 95.56 870 GLY A CA 1
ATOM 6922 C C . GLY A 1 870 ? 19.061 3.549 -13.327 1.00 95.56 870 GLY A C 1
ATOM 6923 O O . GLY A 1 870 ? 19.729 3.262 -12.327 1.00 95.56 870 GLY A O 1
ATOM 6924 N N . VAL A 1 871 ? 18.858 2.712 -14.351 1.00 96.12 871 VAL A N 1
ATOM 6925 C CA . VAL A 1 871 ? 19.407 1.348 -14.462 1.00 96.12 871 VAL A CA 1
ATOM 6926 C C . VAL A 1 871 ? 19.989 1.079 -15.858 1.00 96.12 871 VAL A C 1
ATOM 6928 O O . VAL A 1 871 ? 19.532 1.645 -16.854 1.00 96.12 871 VAL A O 1
ATOM 6931 N N . SER A 1 872 ? 21.023 0.235 -15.926 1.00 95.25 872 SER A N 1
ATOM 6932 C CA . SER A 1 872 ? 21.716 -0.138 -17.169 1.00 95.25 872 SER A CA 1
ATOM 6933 C C . SER A 1 872 ? 20.974 -1.216 -17.970 1.00 95.25 872 SER A C 1
ATOM 6935 O O . SER A 1 872 ? 20.006 -1.813 -17.488 1.00 95.25 872 SER A O 1
ATOM 6937 N N . ASP A 1 873 ? 21.435 -1.485 -19.196 1.00 94.19 873 ASP A N 1
ATOM 6938 C CA . ASP A 1 873 ? 20.898 -2.576 -20.020 1.00 94.19 873 ASP A CA 1
ATOM 6939 C C . ASP A 1 873 ? 21.131 -3.939 -19.352 1.00 94.19 873 ASP A C 1
ATOM 6941 O O . ASP A 1 873 ? 20.210 -4.752 -19.266 1.00 94.19 873 ASP A O 1
ATOM 6945 N N . SER A 1 874 ? 22.330 -4.160 -18.806 1.00 94.88 874 SER A N 1
ATOM 6946 C CA . SER A 1 874 ? 22.699 -5.386 -18.089 1.00 94.88 874 SER A CA 1
ATOM 6947 C C . SER A 1 874 ? 21.820 -5.636 -16.867 1.00 94.88 874 SER A C 1
ATOM 6949 O O . SER A 1 874 ? 21.385 -6.766 -16.638 1.00 94.88 874 SER A O 1
ATOM 6951 N N . VAL A 1 875 ? 21.525 -4.583 -16.095 1.00 95.75 875 VAL A N 1
ATOM 6952 C CA . VAL A 1 875 ? 20.620 -4.667 -14.942 1.00 95.75 875 VAL A CA 1
ATOM 6953 C C . VAL A 1 875 ? 19.224 -5.088 -15.395 1.00 95.75 875 VAL A C 1
ATOM 6955 O O . VAL A 1 875 ? 18.677 -6.041 -14.845 1.00 95.75 875 VAL A O 1
ATOM 6958 N N . LEU A 1 876 ? 18.663 -4.439 -16.420 1.00 95.00 876 LEU A N 1
ATOM 6959 C CA . LEU A 1 876 ? 17.319 -4.762 -16.899 1.00 95.00 876 LEU A CA 1
ATOM 6960 C C . LEU A 1 876 ? 17.235 -6.183 -17.480 1.00 95.00 876 LEU A C 1
ATOM 6962 O O . LEU A 1 876 ? 16.290 -6.905 -17.173 1.00 95.00 876 LEU A O 1
ATOM 6966 N N . LEU A 1 877 ? 18.220 -6.617 -18.271 1.00 94.94 877 LEU A N 1
ATOM 6967 C CA . LEU A 1 877 ? 18.249 -7.961 -18.861 1.00 94.94 877 LEU A CA 1
ATOM 6968 C C . LEU A 1 877 ? 18.307 -9.066 -17.790 1.00 94.94 877 LEU A C 1
ATOM 6970 O O . LEU A 1 877 ? 17.544 -10.035 -17.856 1.00 94.94 877 LEU A O 1
ATOM 6974 N N . LEU A 1 878 ? 19.176 -8.914 -16.786 1.00 94.56 878 LEU A N 1
ATOM 6975 C CA . LEU A 1 878 ? 19.368 -9.918 -15.735 1.00 94.56 878 LEU A CA 1
ATOM 6976 C C . LEU A 1 878 ? 18.248 -9.904 -14.681 1.00 94.56 878 LEU A C 1
ATOM 6978 O O . LEU A 1 878 ? 17.772 -10.971 -14.305 1.00 94.56 878 LEU A O 1
ATOM 6982 N N . PHE A 1 879 ? 17.807 -8.724 -14.233 1.00 94.25 879 PHE A N 1
ATOM 6983 C CA . PHE A 1 879 ? 16.911 -8.560 -13.076 1.00 94.25 879 PHE A CA 1
ATOM 6984 C C . PHE A 1 879 ? 15.464 -8.166 -13.428 1.00 94.25 879 PHE A C 1
ATOM 6986 O O . PHE A 1 879 ? 14.597 -8.203 -12.555 1.00 94.25 879 PHE A O 1
ATOM 6993 N N . GLY A 1 880 ? 15.176 -7.823 -14.688 1.00 90.62 880 GLY A N 1
ATOM 6994 C CA . GLY A 1 880 ? 13.811 -7.671 -15.202 1.00 90.62 880 GLY A CA 1
ATOM 6995 C C . GLY A 1 880 ? 13.107 -9.011 -15.453 1.00 90.62 880 GLY A C 1
ATOM 6996 O O . GLY A 1 880 ? 13.598 -10.074 -15.071 1.00 90.62 880 GLY A O 1
ATOM 6997 N N . GLY A 1 881 ? 11.958 -8.970 -16.128 1.00 87.31 881 GLY A N 1
ATOM 6998 C CA . GLY A 1 881 ? 11.145 -10.149 -16.461 1.00 87.31 881 GLY A CA 1
ATOM 6999 C C . GLY A 1 881 ? 11.753 -11.076 -17.520 1.00 87.31 881 GLY A C 1
ATOM 7000 O O . GLY A 1 881 ? 12.863 -10.853 -18.014 1.00 87.31 881 GLY A O 1
ATOM 7001 N N . ASP A 1 882 ? 11.016 -12.129 -17.865 1.00 87.56 882 ASP A N 1
ATOM 7002 C CA . ASP A 1 882 ? 11.526 -13.253 -18.657 1.00 87.56 882 ASP A CA 1
ATOM 7003 C C . ASP A 1 882 ? 12.067 -12.851 -20.035 1.00 87.56 882 ASP A C 1
ATOM 7005 O O . ASP A 1 882 ? 11.482 -12.039 -20.761 1.00 87.56 882 ASP A O 1
ATOM 7009 N N . LEU A 1 883 ? 13.201 -13.456 -20.400 1.00 91.56 883 LEU A N 1
ATOM 7010 C CA . LEU A 1 883 ? 13.846 -13.267 -21.696 1.00 91.56 883 LEU A CA 1
ATOM 7011 C C . LEU A 1 883 ? 13.468 -14.397 -22.653 1.00 91.56 883 LEU A C 1
ATOM 7013 O O . LEU A 1 883 ? 13.757 -15.567 -22.412 1.00 91.56 883 LEU A O 1
ATOM 7017 N N . SER A 1 884 ? 12.904 -14.023 -23.796 1.00 90.06 884 SER A N 1
ATOM 7018 C CA . SER A 1 884 ? 12.624 -14.922 -24.918 1.00 90.06 884 SER A CA 1
ATOM 7019 C C . SER A 1 884 ? 13.495 -14.565 -26.125 1.00 90.06 884 SER A C 1
ATOM 7021 O O . SER A 1 884 ? 13.914 -13.419 -26.295 1.00 90.06 884 SER A O 1
ATOM 7023 N N . ARG A 1 885 ? 13.801 -15.549 -26.978 1.00 90.06 885 ARG A N 1
ATOM 7024 C CA . ARG A 1 885 ? 14.519 -15.303 -28.239 1.00 90.06 885 ARG A CA 1
ATOM 7025 C C . ARG A 1 885 ? 13.570 -14.683 -29.267 1.00 90.06 885 ARG A C 1
ATOM 7027 O O . ARG A 1 885 ? 12.447 -15.146 -29.443 1.00 90.06 885 ARG A O 1
ATOM 7034 N N . GLY A 1 886 ? 14.031 -13.633 -29.940 1.00 85.19 886 GLY A N 1
ATOM 7035 C CA . GLY A 1 886 ? 13.334 -13.004 -31.056 1.00 85.19 886 GLY A CA 1
ATOM 7036 C C . GLY A 1 886 ? 13.565 -13.728 -32.387 1.00 85.19 886 GLY A C 1
ATOM 7037 O O . GLY A 1 886 ? 14.189 -14.781 -32.448 1.00 85.19 886 GLY A O 1
ATOM 7038 N N . GLY A 1 887 ? 13.073 -13.139 -33.480 1.00 77.62 887 GLY A N 1
ATOM 7039 C CA . GLY A 1 887 ? 13.156 -13.724 -34.830 1.00 77.62 887 GLY A CA 1
ATOM 7040 C C . GLY A 1 887 ? 14.498 -13.557 -35.559 1.00 77.62 887 GLY A C 1
ATOM 7041 O O . GLY A 1 887 ? 14.543 -13.773 -36.764 1.00 77.62 887 GLY A O 1
ATOM 7042 N N . LEU A 1 888 ? 15.555 -13.114 -34.873 1.00 82.75 888 LEU A N 1
ATOM 7043 C CA . LEU A 1 888 ? 16.907 -12.929 -35.418 1.00 82.75 888 LEU A CA 1
ATOM 7044 C C . LEU A 1 888 ? 17.932 -13.422 -34.389 1.00 82.75 888 LEU A C 1
ATOM 7046 O O . LEU A 1 888 ? 17.686 -13.336 -33.184 1.00 82.75 888 LEU A O 1
ATOM 7050 N N . ASP A 1 889 ? 19.099 -13.878 -34.840 1.00 81.44 889 ASP A N 1
ATOM 7051 C CA . ASP A 1 889 ? 20.187 -14.227 -33.924 1.00 81.44 889 ASP A CA 1
ATOM 7052 C C . ASP A 1 889 ? 20.645 -12.990 -33.136 1.00 81.44 889 ASP A C 1
ATOM 7054 O O . ASP A 1 889 ? 20.811 -11.904 -33.692 1.00 81.44 889 ASP A O 1
ATOM 7058 N N . GLY A 1 890 ? 20.817 -13.141 -31.819 1.00 84.12 890 GLY A N 1
ATOM 7059 C CA . GLY A 1 890 ? 21.142 -12.021 -30.926 1.00 84.12 890 GLY A CA 1
ATOM 7060 C C . GLY A 1 890 ? 19.987 -11.043 -30.655 1.00 84.12 890 GLY A C 1
ATOM 7061 O O . GLY A 1 890 ? 20.200 -10.016 -30.016 1.00 84.12 890 GLY A O 1
ATOM 7062 N N . HIS A 1 891 ? 18.759 -11.344 -31.088 1.00 92.00 891 HIS A N 1
ATOM 7063 C CA . HIS A 1 891 ? 17.561 -10.602 -30.692 1.00 92.00 891 HIS A CA 1
ATOM 7064 C C . HIS A 1 891 ? 16.925 -11.250 -29.453 1.00 92.00 891 HIS A C 1
ATOM 7066 O O . HIS A 1 891 ? 16.531 -12.418 -29.491 1.00 92.00 891 HIS A O 1
ATOM 7072 N N . LEU A 1 892 ? 16.787 -10.488 -28.367 1.00 92.25 892 LEU A N 1
ATOM 7073 C CA . LEU A 1 892 ? 16.078 -10.880 -27.145 1.00 92.25 892 LEU A CA 1
ATOM 7074 C C . LEU A 1 892 ? 14.829 -10.014 -26.934 1.00 92.25 892 LEU A C 1
ATOM 7076 O O . LEU A 1 892 ? 14.826 -8.823 -27.247 1.00 92.25 892 LEU A O 1
ATOM 7080 N N . LYS A 1 893 ? 13.773 -10.610 -26.379 1.00 90.75 893 LYS A N 1
ATOM 7081 C CA . LYS A 1 893 ? 12.478 -9.975 -26.111 1.00 90.75 893 LYS A CA 1
ATOM 7082 C C . LYS A 1 893 ? 12.062 -10.148 -24.654 1.00 90.75 893 LYS A C 1
ATOM 7084 O O . LYS A 1 893 ? 12.256 -11.219 -24.084 1.00 90.75 893 LYS A O 1
ATOM 7089 N N . MET A 1 894 ? 11.416 -9.125 -24.098 1.00 90.06 894 MET A N 1
ATOM 7090 C CA . MET A 1 894 ? 10.823 -9.122 -22.754 1.00 90.06 894 MET A CA 1
ATOM 7091 C C . MET A 1 894 ? 9.441 -8.441 -22.799 1.00 90.06 894 MET A C 1
ATOM 7093 O O . MET A 1 894 ? 9.169 -7.659 -23.716 1.00 90.06 894 MET A O 1
ATOM 7097 N N . LEU A 1 895 ? 8.556 -8.744 -21.838 1.00 85.25 895 LEU A N 1
ATOM 7098 C CA . LEU A 1 895 ? 7.179 -8.215 -21.759 1.00 85.25 895 LEU A CA 1
ATOM 7099 C C . LEU A 1 895 ? 6.398 -8.408 -23.075 1.00 85.25 895 LEU A C 1
ATOM 7101 O O . LEU A 1 895 ? 5.983 -7.445 -23.720 1.00 85.25 895 LEU A O 1
ATOM 7105 N N . GLY A 1 896 ? 6.295 -9.657 -23.543 1.00 76.75 896 GLY A N 1
ATOM 7106 C CA . GLY A 1 896 ? 5.620 -9.993 -24.807 1.00 76.75 896 GLY A CA 1
ATOM 7107 C C . GLY A 1 896 ? 6.272 -9.398 -26.067 1.00 76.75 896 GLY A C 1
ATOM 7108 O O . GLY A 1 896 ? 5.662 -9.389 -27.132 1.00 76.75 896 GLY A O 1
ATOM 7109 N N . GLY A 1 897 ? 7.501 -8.877 -25.967 1.00 80.25 897 GLY A N 1
ATOM 7110 C CA . GLY A 1 897 ? 8.152 -8.133 -27.046 1.00 80.25 897 GLY A CA 1
ATOM 7111 C C . GLY A 1 897 ? 7.812 -6.642 -27.071 1.00 80.25 897 GLY A C 1
ATOM 7112 O O . GLY A 1 897 ? 7.979 -6.010 -28.117 1.00 80.25 897 GLY A O 1
ATOM 7113 N N . TYR A 1 898 ? 7.351 -6.064 -25.953 1.00 83.94 898 TYR A N 1
ATOM 7114 C CA . TYR A 1 898 ? 7.370 -4.612 -25.756 1.00 83.94 898 TYR A CA 1
ATOM 7115 C C . TYR A 1 898 ? 8.809 -4.081 -25.738 1.00 83.94 898 TYR A C 1
ATOM 7117 O O . TYR A 1 898 ? 9.128 -3.131 -26.452 1.00 83.94 898 TYR A O 1
ATOM 7125 N N . LEU A 1 899 ? 9.676 -4.735 -24.960 1.00 88.62 899 LEU A N 1
ATOM 7126 C CA . LEU A 1 899 ? 11.107 -4.463 -24.931 1.00 88.62 899 LEU A CA 1
ATOM 7127 C C . LEU A 1 899 ? 11.809 -5.430 -25.885 1.00 88.62 899 LEU A C 1
ATOM 7129 O O . LEU A 1 899 ? 11.679 -6.650 -25.753 1.00 88.62 899 LEU A O 1
ATOM 7133 N N . GLU A 1 900 ? 12.553 -4.878 -26.838 1.00 90.44 900 GLU A N 1
ATOM 7134 C CA . GLU A 1 900 ? 13.361 -5.630 -27.797 1.00 90.44 900 GLU A CA 1
ATOM 7135 C C . GLU A 1 900 ? 14.807 -5.151 -27.729 1.00 90.44 900 GLU A C 1
ATOM 7137 O O . GLU A 1 900 ? 15.084 -3.954 -27.859 1.00 90.44 900 GLU A O 1
ATOM 7142 N N . PHE A 1 901 ? 15.708 -6.109 -27.531 1.00 93.12 901 PHE A N 1
ATOM 7143 C CA . PHE A 1 901 ? 17.140 -5.904 -27.387 1.00 93.12 901 PHE A CA 1
ATOM 7144 C C . PHE A 1 901 ? 17.862 -6.600 -28.541 1.00 93.12 901 PHE A C 1
ATOM 7146 O O . PHE A 1 901 ? 17.671 -7.795 -28.770 1.00 93.12 901 PHE A O 1
ATOM 7153 N N . PHE A 1 902 ? 18.699 -5.861 -29.258 1.00 92.00 902 PHE A N 1
ATOM 7154 C CA . PHE A 1 902 ? 19.495 -6.351 -30.379 1.00 92.00 902 PHE A CA 1
ATOM 7155 C C . PHE A 1 902 ? 20.974 -6.288 -30.010 1.00 92.00 902 PHE A C 1
ATOM 7157 O O . PHE A 1 902 ? 21.465 -5.229 -29.627 1.00 92.00 902 PHE A O 1
ATOM 7164 N N . MET A 1 903 ? 21.677 -7.410 -30.120 1.00 93.06 903 MET A N 1
ATOM 7165 C CA . MET A 1 903 ? 23.091 -7.529 -29.765 1.00 93.06 903 MET A CA 1
ATOM 7166 C C . MET A 1 903 ? 23.777 -8.616 -30.599 1.00 93.06 903 MET A C 1
ATOM 7168 O O . MET A 1 903 ? 23.132 -9.329 -31.367 1.00 93.06 903 MET A O 1
ATOM 7172 N N . VAL A 1 904 ? 25.094 -8.768 -30.447 1.00 91.69 904 VAL A N 1
ATOM 7173 C CA . VAL A 1 904 ? 25.843 -9.867 -31.077 1.00 91.69 904 VAL A CA 1
ATOM 7174 C C . VAL A 1 904 ? 25.331 -11.220 -30.538 1.00 91.69 904 VAL A C 1
ATOM 7176 O O . VAL A 1 904 ? 25.128 -11.338 -29.326 1.00 91.69 904 VAL A O 1
ATOM 7179 N N . PRO A 1 905 ? 25.152 -12.269 -31.370 1.00 91.50 905 PRO A N 1
ATOM 7180 C CA . PRO A 1 905 ? 24.566 -13.543 -30.930 1.00 91.50 905 PRO A CA 1
ATOM 7181 C C . PRO A 1 905 ? 25.281 -14.217 -29.752 1.00 91.50 905 PRO A C 1
ATOM 7183 O O . PRO A 1 905 ? 24.628 -14.840 -28.917 1.00 91.50 905 PRO A O 1
ATOM 7186 N N . ALA A 1 906 ? 26.607 -14.064 -29.651 1.00 90.12 906 ALA A N 1
ATOM 7187 C CA . ALA A 1 906 ? 27.386 -14.529 -28.504 1.00 90.12 906 ALA A CA 1
ATOM 7188 C C . ALA A 1 906 ? 26.902 -13.878 -27.196 1.00 90.12 906 ALA A C 1
ATOM 7190 O O . ALA A 1 906 ? 26.478 -14.586 -26.288 1.00 90.12 906 ALA A O 1
ATOM 7191 N N . LEU A 1 907 ? 26.844 -12.542 -27.156 1.00 91.62 907 LEU A N 1
ATOM 7192 C CA . LEU A 1 907 ? 26.394 -11.776 -25.992 1.00 91.62 907 LEU A CA 1
ATOM 7193 C C . LEU A 1 907 ? 24.941 -12.107 -25.603 1.00 91.62 907 LEU A C 1
ATOM 7195 O O . LEU A 1 907 ? 24.630 -12.265 -24.423 1.00 91.62 907 LEU A O 1
ATOM 7199 N N . GLY A 1 908 ? 24.060 -12.301 -26.592 1.00 91.56 908 GLY A N 1
ATOM 7200 C CA . GLY A 1 908 ? 22.682 -12.739 -26.346 1.00 91.56 908 GLY A CA 1
ATOM 7201 C C . GLY A 1 908 ? 22.596 -14.108 -25.660 1.00 91.56 908 GLY A C 1
ATOM 7202 O O . GLY A 1 908 ? 21.765 -14.309 -24.774 1.00 91.56 908 GLY A O 1
ATOM 7203 N N . ASN A 1 909 ? 23.484 -15.042 -26.013 1.00 91.50 909 ASN A N 1
ATOM 7204 C CA . ASN A 1 909 ? 23.582 -16.335 -25.334 1.00 91.50 909 ASN A CA 1
ATOM 7205 C C . ASN A 1 909 ? 24.184 -16.213 -23.925 1.00 91.50 909 ASN A C 1
ATOM 7207 O O . ASN A 1 909 ? 23.702 -16.892 -23.017 1.00 91.50 909 ASN A O 1
ATOM 7211 N N . THR A 1 910 ? 25.166 -15.329 -23.719 1.00 92.69 910 THR A N 1
ATOM 7212 C CA . THR A 1 910 ? 25.741 -15.029 -22.397 1.00 92.69 910 THR A CA 1
ATOM 7213 C C . THR A 1 910 ? 24.665 -14.527 -21.429 1.00 92.69 910 THR A C 1
ATOM 7215 O O . THR A 1 910 ? 24.511 -15.107 -20.354 1.00 92.69 910 THR A O 1
ATOM 7218 N N . TYR A 1 911 ? 23.843 -13.544 -21.822 1.00 94.56 911 TYR A N 1
ATOM 7219 C CA . TYR A 1 911 ? 22.732 -13.058 -20.986 1.00 94.56 911 TYR A CA 1
ATOM 7220 C C . TYR A 1 911 ? 21.677 -14.131 -20.694 1.00 94.56 911 TYR A C 1
ATOM 7222 O O . TYR A 1 911 ? 21.271 -14.278 -19.543 1.00 94.56 911 TYR A O 1
ATOM 7230 N N . LEU A 1 912 ? 21.251 -14.907 -21.701 1.00 93.69 912 LEU A N 1
ATOM 7231 C CA . LEU A 1 912 ? 20.290 -16.002 -21.499 1.00 93.69 912 LEU A CA 1
ATOM 7232 C C . LEU A 1 912 ? 20.825 -17.067 -20.531 1.00 93.69 912 LEU A C 1
ATOM 7234 O O . LEU A 1 912 ? 20.074 -17.587 -19.706 1.00 93.69 912 LEU A O 1
ATOM 7238 N N . SER A 1 913 ? 22.118 -17.389 -20.617 1.00 93.69 913 SER A N 1
ATOM 7239 C CA . SER A 1 913 ? 22.750 -18.329 -19.695 1.00 93.69 913 SER A CA 1
ATOM 7240 C C . SER A 1 913 ? 22.834 -17.738 -18.288 1.00 93.69 913 SER A C 1
ATOM 7242 O O . SER A 1 913 ? 22.354 -18.367 -17.352 1.00 93.69 913 SER A O 1
ATOM 7244 N N . LEU A 1 914 ? 23.378 -16.526 -18.125 1.00 94.19 914 LEU A N 1
ATOM 7245 C CA . LEU A 1 914 ? 23.503 -15.868 -16.819 1.00 94.19 914 LEU A CA 1
ATOM 7246 C C . LEU A 1 914 ? 22.156 -15.710 -16.114 1.00 94.19 914 LEU A C 1
ATOM 7248 O O . LEU A 1 914 ? 22.069 -16.019 -14.929 1.00 94.19 914 LEU A O 1
ATOM 7252 N N . LYS A 1 915 ? 21.106 -15.297 -16.834 1.00 94.38 915 LYS A N 1
ATOM 7253 C CA . LYS A 1 915 ? 19.760 -15.154 -16.270 1.00 94.38 915 LYS A CA 1
ATOM 7254 C C . LYS A 1 915 ? 19.228 -16.483 -15.725 1.00 94.38 915 LYS A C 1
ATOM 7256 O O . LYS A 1 915 ? 18.855 -16.553 -14.558 1.00 94.38 915 LYS A O 1
ATOM 7261 N N . ARG A 1 916 ? 19.289 -17.556 -16.525 1.00 93.75 916 ARG A N 1
ATOM 7262 C CA . ARG A 1 916 ? 18.857 -18.901 -16.104 1.00 93.75 916 ARG A CA 1
ATOM 7263 C C . ARG A 1 916 ? 19.623 -19.393 -14.873 1.00 93.75 916 ARG A C 1
ATOM 7265 O O . ARG A 1 916 ? 19.032 -19.972 -13.967 1.00 93.75 916 ARG A O 1
ATOM 7272 N N . GLU A 1 917 ? 20.942 -19.202 -14.846 1.00 93.44 917 GLU A N 1
ATOM 7273 C CA . GLU A 1 917 ? 21.774 -19.629 -13.716 1.00 93.44 917 GLU A CA 1
ATOM 7274 C C . GLU A 1 917 ? 21.492 -18.796 -12.449 1.00 93.44 917 GLU A C 1
ATOM 7276 O O . GLU A 1 917 ? 21.417 -19.356 -11.355 1.00 93.44 917 GLU A O 1
ATOM 7281 N N . LEU A 1 918 ? 21.249 -17.487 -12.595 1.00 92.56 918 LEU A N 1
ATOM 7282 C CA . LEU A 1 918 ? 20.852 -16.580 -11.514 1.00 92.56 918 LEU A CA 1
ATOM 7283 C C . LEU A 1 918 ? 19.488 -16.955 -10.914 1.00 92.56 918 LEU A C 1
ATOM 7285 O O . LEU A 1 918 ? 19.351 -17.047 -9.694 1.00 92.56 918 LEU A O 1
ATOM 7289 N N . GLU A 1 919 ? 18.493 -17.228 -11.755 1.00 91.69 919 GLU A N 1
ATOM 7290 C CA . GLU A 1 919 ? 17.171 -17.702 -11.331 1.00 91.69 919 GLU A CA 1
ATOM 7291 C C . GLU A 1 919 ? 17.254 -19.072 -10.641 1.00 91.69 919 GLU A C 1
ATOM 7293 O O . GLU A 1 919 ? 16.612 -19.287 -9.610 1.00 91.69 919 GLU A O 1
ATOM 7298 N N . GLU A 1 920 ? 18.085 -19.994 -11.146 1.00 91.19 920 GLU A N 1
ATOM 7299 C CA . GLU A 1 920 ? 18.318 -21.289 -10.497 1.00 91.19 920 GLU A CA 1
ATOM 7300 C C . GLU A 1 920 ? 18.970 -21.120 -9.111 1.00 91.19 920 GLU A C 1
ATOM 7302 O O . GLU A 1 920 ? 18.591 -21.833 -8.178 1.00 91.19 920 GLU A O 1
ATOM 7307 N N . LEU A 1 921 ? 19.906 -20.176 -8.957 1.00 90.25 921 LEU A N 1
ATOM 7308 C CA . LEU A 1 921 ? 20.569 -19.853 -7.689 1.00 90.25 921 LEU A CA 1
ATOM 7309 C C . LEU A 1 921 ? 19.596 -19.231 -6.672 1.00 90.25 921 LEU A C 1
ATOM 7311 O O . LEU A 1 921 ? 19.494 -19.728 -5.549 1.00 90.25 921 LEU A O 1
ATOM 7315 N N . ILE A 1 922 ? 18.820 -18.217 -7.077 1.00 90.81 922 ILE A N 1
ATOM 7316 C CA . ILE A 1 922 ? 17.777 -17.594 -6.239 1.00 90.81 922 ILE A CA 1
ATOM 7317 C C . ILE A 1 922 ? 16.761 -18.653 -5.793 1.00 90.81 922 ILE A C 1
ATOM 7319 O O . ILE A 1 922 ? 16.459 -18.773 -4.605 1.00 90.81 922 ILE A O 1
ATOM 7323 N N . ARG A 1 923 ? 16.269 -19.481 -6.724 1.00 90.25 923 ARG A N 1
ATOM 7324 C CA . ARG A 1 923 ? 15.302 -20.545 -6.425 1.00 90.25 923 ARG A CA 1
ATOM 7325 C C . ARG A 1 923 ? 15.862 -21.582 -5.446 1.00 90.25 923 ARG A C 1
ATOM 7327 O O . ARG A 1 923 ? 15.111 -22.044 -4.592 1.00 90.25 923 ARG A O 1
ATOM 7334 N N . LYS A 1 924 ? 17.147 -21.946 -5.544 1.00 89.31 924 LYS A N 1
ATOM 7335 C CA . LYS A 1 924 ? 17.801 -22.842 -4.573 1.00 89.31 924 LYS A CA 1
ATOM 7336 C C . LYS A 1 924 ? 17.889 -22.207 -3.187 1.00 89.31 924 LYS A C 1
ATOM 7338 O O . LYS A 1 924 ? 17.470 -22.849 -2.235 1.00 89.31 924 LYS A O 1
ATOM 7343 N N . LYS A 1 925 ? 18.337 -20.951 -3.071 1.00 87.25 925 LYS A N 1
ATOM 7344 C CA . LYS A 1 925 ? 18.412 -20.233 -1.783 1.00 87.25 925 LYS A CA 1
ATOM 7345 C C . LYS A 1 925 ? 17.041 -20.057 -1.115 1.00 87.25 925 LYS A C 1
ATOM 7347 O O . LYS A 1 925 ? 16.941 -20.087 0.103 1.00 87.25 925 LYS A O 1
ATOM 7352 N N . LEU A 1 926 ? 15.971 -19.908 -1.898 1.00 88.12 926 LEU A N 1
ATOM 7353 C CA . LEU A 1 926 ? 14.600 -19.854 -1.370 1.00 88.12 926 LEU A CA 1
ATOM 7354 C C . LEU A 1 926 ? 14.056 -21.219 -0.911 1.00 88.12 926 LEU A C 1
ATOM 7356 O O . LEU A 1 926 ? 13.105 -21.251 -0.129 1.00 88.12 926 LEU A O 1
ATOM 7360 N N . GLN A 1 927 ? 14.615 -22.324 -1.417 1.00 88.00 927 GLN A N 1
ATOM 7361 C CA . GLN A 1 927 ? 14.283 -23.694 -1.004 1.00 88.00 927 GLN A CA 1
ATOM 7362 C C . GLN A 1 927 ? 15.136 -24.168 0.181 1.00 88.00 927 GLN A C 1
ATOM 7364 O O . GLN A 1 927 ? 14.623 -24.879 1.039 1.00 88.00 927 GLN A O 1
ATOM 7369 N N . ASP A 1 928 ? 16.403 -23.760 0.229 1.00 85.25 928 ASP A N 1
ATOM 7370 C CA . ASP A 1 928 ? 17.341 -23.990 1.326 1.00 85.25 928 ASP A CA 1
ATOM 7371 C C . ASP A 1 928 ? 17.923 -22.644 1.799 1.00 85.25 928 ASP A C 1
ATOM 7373 O O . ASP A 1 928 ? 18.903 -22.152 1.224 1.00 85.25 928 ASP A O 1
ATOM 7377 N N . PRO A 1 929 ? 17.334 -22.030 2.843 1.00 81.38 929 PRO A N 1
ATOM 7378 C CA . PRO A 1 929 ? 17.811 -20.760 3.380 1.00 81.38 929 PRO A CA 1
ATOM 7379 C C . PRO A 1 929 ? 19.240 -20.814 3.933 1.00 81.38 929 PRO A C 1
ATOM 7381 O O . PRO A 1 929 ? 19.900 -19.778 3.961 1.00 81.38 929 PRO A O 1
ATOM 7384 N N . ASN A 1 930 ? 19.764 -21.994 4.289 1.00 79.25 930 ASN A N 1
ATOM 7385 C CA . ASN A 1 930 ? 21.131 -22.154 4.802 1.00 79.25 930 ASN A CA 1
ATOM 7386 C C . ASN A 1 930 ? 22.190 -22.221 3.687 1.00 79.25 930 ASN A C 1
ATOM 7388 O O . ASN A 1 930 ? 23.387 -22.221 3.973 1.00 79.25 930 ASN A O 1
ATOM 7392 N N . LEU A 1 931 ? 21.782 -22.267 2.413 1.00 80.75 931 LEU A N 1
ATOM 7393 C CA . LEU A 1 931 ? 22.701 -22.332 1.279 1.00 80.75 931 LEU A CA 1
ATOM 7394 C C . LEU A 1 931 ? 23.606 -21.091 1.229 1.00 80.75 931 LEU A C 1
ATOM 7396 O O . LEU A 1 931 ? 23.124 -19.974 1.016 1.00 80.75 931 LEU A O 1
ATOM 7400 N N . ASP A 1 932 ? 24.920 -21.271 1.356 1.00 76.88 932 ASP A N 1
ATOM 7401 C CA . ASP A 1 932 ? 25.864 -20.182 1.109 1.00 76.88 932 ASP A CA 1
ATOM 7402 C C . ASP A 1 932 ? 25.965 -19.888 -0.395 1.00 76.88 932 ASP A C 1
ATOM 7404 O O . ASP A 1 932 ? 26.416 -20.707 -1.199 1.00 76.88 932 ASP A O 1
ATOM 7408 N N . ILE A 1 933 ? 25.558 -18.680 -0.770 1.00 76.38 933 ILE A N 1
ATOM 7409 C CA . ILE A 1 933 ? 25.558 -18.183 -2.148 1.00 76.38 933 ILE A CA 1
ATOM 7410 C C . ILE A 1 933 ? 26.997 -17.882 -2.605 1.00 76.38 933 ILE A C 1
ATOM 7412 O O . ILE A 1 933 ? 27.298 -17.981 -3.794 1.00 76.38 933 ILE A O 1
ATOM 7416 N N . GLN A 1 934 ? 27.918 -17.589 -1.675 1.00 72.81 934 GLN A N 1
ATOM 7417 C CA . GLN A 1 934 ? 29.333 -17.363 -1.993 1.00 72.81 934 GLN A CA 1
ATOM 7418 C C . GLN A 1 934 ? 30.022 -18.637 -2.514 1.00 72.81 934 GLN A C 1
ATOM 7420 O O . GLN A 1 934 ? 31.024 -18.545 -3.223 1.00 72.81 934 GLN A O 1
ATOM 7425 N N . SER A 1 935 ? 29.451 -19.823 -2.272 1.00 71.25 935 SER A N 1
ATOM 7426 C CA . SER A 1 935 ? 29.936 -21.091 -2.844 1.00 71.25 935 SER A CA 1
ATOM 7427 C C . SER A 1 935 ? 29.933 -21.132 -4.384 1.00 71.25 935 SER A C 1
ATOM 7429 O O . SER A 1 935 ? 30.704 -21.891 -4.981 1.00 71.25 935 SER A O 1
ATOM 7431 N N . ASP A 1 936 ? 29.131 -20.276 -5.027 1.00 79.94 936 ASP A N 1
ATOM 7432 C CA . ASP A 1 936 ? 29.039 -20.098 -6.478 1.00 79.94 936 ASP A CA 1
ATOM 7433 C C . ASP A 1 936 ? 29.619 -18.720 -6.922 1.00 79.94 936 ASP A C 1
ATOM 7435 O O . ASP A 1 936 ? 29.147 -18.098 -7.876 1.00 79.94 936 ASP A O 1
ATOM 7439 N N . ASN A 1 937 ? 30.689 -18.250 -6.252 1.00 82.00 937 ASN A N 1
ATOM 7440 C CA . ASN A 1 937 ? 31.332 -16.931 -6.443 1.00 82.00 937 ASN A CA 1
ATOM 7441 C C . ASN A 1 937 ? 31.589 -16.524 -7.911 1.00 82.00 937 ASN A C 1
ATOM 7443 O O . ASN A 1 937 ? 31.404 -15.365 -8.259 1.00 82.00 937 ASN A O 1
ATOM 7447 N N . GLU A 1 938 ? 31.969 -17.455 -8.793 1.00 86.69 938 GLU A N 1
ATOM 7448 C CA . GLU A 1 938 ? 32.213 -17.168 -10.223 1.00 86.69 938 GLU A CA 1
ATOM 7449 C C . GLU A 1 938 ? 30.992 -16.537 -10.914 1.00 86.69 938 GLU A C 1
ATOM 7451 O O . GLU A 1 938 ? 31.123 -15.589 -11.687 1.00 86.69 938 GLU A O 1
ATOM 7456 N N . LEU A 1 939 ? 29.789 -17.038 -10.610 1.00 89.25 939 LEU A N 1
ATOM 7457 C CA . LEU A 1 939 ? 28.542 -16.524 -11.175 1.00 89.25 939 LEU A CA 1
ATOM 7458 C C . LEU A 1 939 ? 28.230 -15.127 -10.620 1.00 89.25 939 LEU A C 1
ATOM 7460 O O . LEU A 1 939 ? 27.844 -14.235 -11.375 1.00 89.25 939 LEU A O 1
ATOM 7464 N N . LEU A 1 940 ? 28.454 -14.915 -9.319 1.00 87.38 940 LEU A N 1
ATOM 7465 C CA . LEU A 1 940 ? 28.303 -13.601 -8.691 1.00 87.38 940 LEU A CA 1
ATOM 7466 C C . LEU A 1 940 ? 29.301 -12.582 -9.258 1.00 87.38 940 LEU A C 1
ATOM 7468 O O . LEU A 1 940 ? 28.917 -11.443 -9.509 1.00 87.38 940 LEU A O 1
ATOM 7472 N N . MET A 1 941 ? 30.554 -12.979 -9.502 1.00 86.62 941 MET A N 1
ATOM 7473 C CA . MET A 1 941 ? 31.563 -12.124 -10.133 1.00 86.62 941 MET A CA 1
ATOM 7474 C C . MET A 1 941 ? 31.153 -11.737 -11.556 1.00 86.62 941 MET A C 1
ATOM 7476 O O . MET A 1 941 ? 31.147 -10.549 -11.866 1.00 86.62 941 MET A O 1
ATOM 7480 N N . ALA A 1 942 ? 30.720 -12.693 -12.386 1.00 91.19 942 ALA A N 1
ATOM 7481 C CA . ALA A 1 942 ? 30.224 -12.410 -13.736 1.00 91.19 942 ALA A CA 1
ATOM 7482 C C . ALA A 1 942 ? 29.057 -11.398 -13.734 1.00 91.19 942 ALA A C 1
ATOM 7484 O O . ALA A 1 942 ? 29.057 -10.439 -14.507 1.00 91.19 942 ALA A O 1
ATOM 7485 N N . ILE A 1 943 ? 28.090 -11.569 -12.824 1.00 91.50 943 ILE A N 1
ATOM 7486 C CA . ILE A 1 943 ? 26.941 -10.661 -12.678 1.00 91.50 943 ILE A CA 1
ATOM 7487 C C . ILE A 1 943 ? 27.383 -9.277 -12.188 1.00 91.50 943 ILE A C 1
ATOM 7489 O O . ILE A 1 943 ? 26.950 -8.270 -12.745 1.00 91.50 943 ILE A O 1
ATOM 7493 N N . ARG A 1 944 ? 28.254 -9.200 -11.175 1.00 90.25 944 ARG A N 1
ATOM 7494 C CA . ARG A 1 944 ? 28.726 -7.919 -10.627 1.00 90.25 944 ARG A CA 1
ATOM 7495 C C . ARG A 1 944 ? 29.586 -7.142 -11.618 1.00 90.25 944 ARG A C 1
ATOM 7497 O O . ARG A 1 944 ? 29.447 -5.923 -11.682 1.00 90.25 944 ARG A O 1
ATOM 7504 N N . LEU A 1 945 ? 30.413 -7.815 -12.421 1.00 90.75 945 LEU A N 1
ATOM 7505 C CA . LEU A 1 945 ? 31.168 -7.185 -13.508 1.00 90.75 945 LEU A CA 1
ATOM 7506 C C . LEU A 1 945 ? 30.220 -6.527 -14.520 1.00 90.75 945 LEU A C 1
ATOM 7508 O O . LEU A 1 945 ? 30.365 -5.338 -14.787 1.00 90.75 945 LEU A O 1
ATOM 7512 N N . LEU A 1 946 ? 29.197 -7.244 -15.003 1.00 91.12 946 LEU A N 1
ATOM 7513 C CA . LEU A 1 946 ? 28.185 -6.665 -15.900 1.00 91.12 946 LEU A CA 1
ATOM 7514 C C . LEU A 1 946 ? 27.435 -5.488 -15.266 1.00 91.12 946 LEU A C 1
ATOM 7516 O O . LEU A 1 946 ? 27.310 -4.426 -15.867 1.00 91.12 946 LEU A O 1
ATOM 7520 N N . VAL A 1 947 ? 26.938 -5.662 -14.043 1.00 90.69 947 VAL A N 1
ATOM 7521 C CA . VAL A 1 947 ? 26.098 -4.664 -13.368 1.00 90.69 947 VAL A CA 1
ATOM 7522 C C . VAL A 1 947 ? 26.876 -3.386 -13.016 1.00 90.69 947 VAL A C 1
ATOM 7524 O O . VAL A 1 947 ? 26.278 -2.312 -13.022 1.00 90.69 947 VAL A O 1
ATOM 7527 N N . SER A 1 948 ? 28.191 -3.473 -12.771 1.00 88.62 948 SER A N 1
ATOM 7528 C CA . SER A 1 948 ? 29.046 -2.322 -12.421 1.00 88.62 948 SER A CA 1
ATOM 7529 C C . SER A 1 948 ? 29.815 -1.685 -13.587 1.00 88.62 948 SER A C 1
ATOM 7531 O O . SER A 1 948 ? 30.127 -0.500 -13.507 1.00 88.62 948 SER A O 1
ATOM 7533 N N . GLN A 1 949 ? 30.133 -2.425 -14.657 1.00 88.75 949 GLN A N 1
ATOM 7534 C CA . GLN A 1 949 ? 30.959 -1.923 -15.769 1.00 88.75 949 GLN A CA 1
ATOM 7535 C C . GLN A 1 949 ? 30.189 -1.676 -17.080 1.00 88.75 949 GLN A C 1
ATOM 7537 O O . GLN A 1 949 ? 30.792 -1.259 -18.071 1.00 88.75 949 GLN A O 1
ATOM 7542 N N . ASP A 1 950 ? 28.873 -1.899 -17.117 1.00 88.31 950 ASP A N 1
ATOM 7543 C CA . ASP A 1 950 ? 28.036 -1.562 -18.274 1.00 88.31 950 ASP A CA 1
ATOM 7544 C C . ASP A 1 950 ? 27.893 -0.039 -18.452 1.00 88.31 950 ASP A C 1
ATOM 7546 O O . ASP A 1 950 ? 27.064 0.623 -17.823 1.00 88.31 950 ASP A O 1
ATOM 7550 N N . GLN A 1 951 ? 28.696 0.508 -19.368 1.00 84.88 951 GLN A N 1
ATOM 7551 C CA . GLN A 1 951 ? 28.716 1.930 -19.726 1.00 84.88 951 GLN A CA 1
ATOM 7552 C C . GLN A 1 951 ? 27.515 2.370 -20.587 1.00 84.88 951 GLN A C 1
ATOM 7554 O O . GLN A 1 951 ? 27.432 3.539 -20.966 1.00 84.88 951 GLN A O 1
ATOM 7559 N N . CYS A 1 952 ? 26.576 1.467 -20.897 1.00 87.38 952 CYS A N 1
ATOM 7560 C CA . CYS A 1 952 ? 25.356 1.742 -21.659 1.00 87.38 952 CYS A CA 1
ATOM 7561 C C . CYS A 1 952 ? 25.599 2.309 -23.079 1.00 87.38 952 CYS A C 1
ATOM 7563 O O . CYS A 1 952 ? 24.745 3.029 -23.606 1.00 87.38 952 CYS A O 1
ATOM 7565 N N . GLU A 1 953 ? 26.726 1.959 -23.719 1.00 84.19 953 GLU A N 1
ATOM 7566 C CA . GLU A 1 953 ? 27.186 2.479 -25.030 1.00 84.19 953 GLU A CA 1
ATOM 7567 C C . GLU A 1 953 ? 26.190 2.275 -26.187 1.00 84.19 953 GLU A C 1
ATOM 7569 O O . GLU A 1 953 ? 26.254 2.962 -27.212 1.00 84.19 953 GLU A O 1
ATOM 7574 N N . GLY A 1 954 ? 25.266 1.327 -26.019 1.00 81.62 954 GLY A N 1
ATOM 7575 C CA . GLY A 1 954 ? 24.178 1.044 -26.944 1.00 81.62 954 GLY A CA 1
ATOM 7576 C C . GLY A 1 954 ? 23.283 2.251 -27.258 1.00 81.62 954 GLY A C 1
ATOM 7577 O O . GLY A 1 954 ? 23.285 3.283 -26.575 1.00 81.62 954 GLY A O 1
ATOM 7578 N N . LYS A 1 955 ? 22.445 2.125 -28.290 1.00 87.62 955 LYS A N 1
ATOM 7579 C CA . LYS A 1 955 ? 21.579 3.211 -28.787 1.00 87.62 955 LYS A CA 1
ATOM 7580 C C . LYS A 1 955 ? 20.127 2.770 -28.921 1.00 87.62 955 LYS A C 1
ATOM 7582 O O . LYS A 1 955 ? 19.823 1.587 -29.036 1.00 87.62 955 LYS A O 1
ATOM 7587 N N . PHE A 1 956 ? 19.217 3.742 -28.896 1.00 88.31 956 PHE A N 1
ATOM 7588 C CA . PHE A 1 956 ? 17.826 3.498 -29.265 1.00 88.31 956 PHE A CA 1
ATOM 7589 C C . PHE A 1 956 ? 17.665 3.569 -30.787 1.00 88.31 956 PHE A C 1
ATOM 7591 O O . PHE A 1 956 ? 18.071 4.541 -31.422 1.00 88.31 956 PHE A O 1
ATOM 7598 N N . VAL A 1 957 ? 17.072 2.519 -31.343 1.00 83.81 957 VAL A N 1
ATOM 7599 C CA . VAL A 1 957 ? 16.725 2.333 -32.754 1.00 83.81 957 VAL A CA 1
ATOM 7600 C C . VAL A 1 957 ? 15.200 2.404 -32.877 1.00 83.81 957 VAL A C 1
ATOM 7602 O O . VAL A 1 957 ? 14.478 2.092 -31.929 1.00 83.81 957 VAL A O 1
ATOM 7605 N N . PHE A 1 958 ? 14.695 2.830 -34.033 1.00 83.00 958 PHE A N 1
ATOM 7606 C CA . PHE A 1 958 ? 13.264 3.008 -34.286 1.00 83.00 958 PHE A CA 1
ATOM 7607 C C . PHE A 1 958 ? 12.884 2.362 -35.622 1.00 83.00 958 PHE A C 1
ATOM 7609 O O . PHE A 1 958 ? 13.676 2.382 -36.563 1.00 83.00 958 PHE A O 1
ATOM 7616 N N . GLY A 1 959 ? 11.675 1.801 -35.714 1.00 68.12 959 GLY A N 1
ATOM 7617 C CA . GLY A 1 959 ? 11.119 1.287 -36.971 1.00 68.12 959 GLY A CA 1
ATOM 7618 C C . GLY A 1 959 ? 11.827 0.068 -37.584 1.00 68.12 959 GLY A C 1
ATOM 7619 O O . GLY A 1 959 ? 11.665 -0.175 -38.780 1.00 68.12 959 GLY A O 1
ATOM 7620 N N . ARG A 1 960 ? 12.610 -0.712 -36.818 1.00 69.44 960 ARG A N 1
ATOM 7621 C CA . ARG A 1 960 ? 13.314 -1.892 -37.350 1.00 69.44 960 ARG A CA 1
ATOM 7622 C C . ARG A 1 960 ? 12.308 -3.002 -37.670 1.00 69.44 960 ARG A C 1
ATOM 7624 O O . ARG A 1 960 ? 11.844 -3.703 -36.771 1.00 69.44 960 ARG A O 1
ATOM 7631 N N . GLN A 1 961 ? 11.977 -3.163 -38.952 1.00 57.34 961 GLN A N 1
ATOM 7632 C CA . GLN A 1 961 ? 11.098 -4.237 -39.417 1.00 57.34 961 GLN A CA 1
ATOM 7633 C C . GLN A 1 961 ? 11.773 -5.600 -39.221 1.00 57.34 961 GLN A C 1
ATOM 7635 O O . GLN A 1 961 ? 12.870 -5.847 -39.722 1.00 57.34 961 GLN A O 1
ATOM 7640 N N . LEU A 1 962 ? 11.105 -6.492 -38.491 1.00 56.59 962 LEU A N 1
ATOM 7641 C CA . LEU A 1 962 ? 11.481 -7.901 -38.419 1.00 56.59 962 LEU A CA 1
ATOM 7642 C C . LEU A 1 962 ? 10.993 -8.610 -39.692 1.00 56.59 962 LEU A C 1
ATOM 7644 O O . LEU A 1 962 ? 9.888 -8.306 -40.150 1.00 56.59 962 LEU A O 1
ATOM 7648 N N . PRO A 1 963 ? 11.754 -9.568 -40.254 1.00 41.66 963 PRO A N 1
ATOM 7649 C CA . PRO A 1 963 ? 11.237 -10.403 -41.330 1.00 41.66 963 PRO A CA 1
ATOM 7650 C C . PRO A 1 963 ? 9.984 -11.137 -40.838 1.00 41.66 963 PRO A C 1
ATOM 7652 O O . PRO A 1 963 ? 9.982 -11.716 -39.749 1.00 41.66 963 PRO A O 1
ATOM 7655 N N . ALA A 1 964 ? 8.910 -11.090 -41.629 1.00 35.19 964 ALA A N 1
ATOM 7656 C CA . ALA A 1 964 ? 7.656 -11.746 -41.277 1.00 35.19 964 ALA A CA 1
ATOM 7657 C C . ALA A 1 964 ? 7.888 -13.253 -41.043 1.00 35.19 964 ALA A C 1
ATOM 7659 O O . ALA A 1 964 ? 8.642 -13.871 -41.806 1.00 35.19 964 ALA A O 1
ATOM 7660 N N . PRO A 1 965 ? 7.255 -13.870 -40.024 1.00 33.59 965 PRO A N 1
ATOM 7661 C CA . PRO A 1 965 ? 7.387 -15.302 -39.795 1.00 33.59 965 PRO A CA 1
ATOM 7662 C C . PRO A 1 965 ? 6.930 -16.045 -41.051 1.00 33.59 965 PRO A C 1
ATOM 7664 O O . PRO A 1 965 ? 5.799 -15.879 -41.510 1.00 33.59 965 PRO A O 1
ATOM 7667 N N . SER A 1 966 ? 7.831 -16.834 -41.644 1.00 31.45 966 SER A N 1
ATOM 7668 C CA . SER A 1 966 ? 7.536 -17.507 -42.909 1.00 31.45 966 SER A CA 1
ATOM 7669 C C . SER A 1 966 ? 6.295 -18.395 -42.766 1.00 31.45 966 SER A C 1
ATOM 7671 O O . SER A 1 966 ? 6.156 -19.121 -41.779 1.00 31.45 966 SER A O 1
ATOM 7673 N N . GLN A 1 967 ? 5.409 -18.386 -43.767 1.00 38.00 967 GLN A N 1
ATOM 7674 C CA . GLN A 1 967 ? 4.137 -19.129 -43.733 1.00 38.00 967 GLN A CA 1
ATOM 7675 C C . GLN A 1 967 ? 4.299 -20.657 -43.567 1.00 38.00 967 GLN A C 1
ATOM 7677 O O . GLN A 1 967 ? 3.318 -21.348 -43.295 1.00 38.00 967 GLN A O 1
ATOM 7682 N N . LYS A 1 968 ? 5.525 -21.194 -43.680 1.00 37.03 968 LYS A N 1
ATOM 7683 C CA . LYS A 1 968 ? 5.861 -22.568 -43.272 1.00 37.03 968 LYS A CA 1
ATOM 7684 C C . LYS A 1 968 ? 5.659 -22.796 -41.770 1.00 37.03 968 LYS A C 1
ATOM 7686 O O . LYS A 1 968 ? 4.956 -23.728 -41.399 1.00 37.03 968 LYS A O 1
ATOM 7691 N N . ALA A 1 969 ? 6.172 -21.904 -40.920 1.00 30.64 969 ALA A N 1
ATOM 7692 C CA . ALA A 1 969 ? 6.146 -22.081 -39.466 1.00 30.64 969 ALA A CA 1
ATOM 7693 C C . ALA A 1 969 ? 4.719 -22.134 -38.884 1.00 30.64 969 ALA A C 1
ATOM 7695 O O . ALA A 1 969 ? 4.470 -22.862 -37.927 1.00 30.64 969 ALA A O 1
ATOM 7696 N N . MET A 1 970 ? 3.760 -21.417 -39.486 1.00 32.09 970 MET A N 1
ATOM 7697 C CA . MET A 1 970 ? 2.350 -21.482 -39.071 1.00 32.09 970 MET A CA 1
ATOM 7698 C C . MET A 1 970 ? 1.642 -22.769 -39.525 1.00 32.09 970 MET A C 1
ATOM 7700 O O . MET A 1 970 ? 0.709 -23.206 -38.856 1.00 32.09 970 MET A O 1
ATOM 7704 N N . LYS A 1 971 ? 2.078 -23.405 -40.624 1.00 32.41 971 LYS A N 1
ATOM 7705 C CA . LYS A 1 971 ? 1.543 -24.711 -41.047 1.00 32.41 971 LYS A CA 1
ATOM 7706 C C . LYS A 1 971 ? 2.095 -25.851 -40.196 1.00 32.41 971 LYS A C 1
ATOM 7708 O O . LYS A 1 971 ? 1.315 -26.689 -39.748 1.00 32.41 971 LYS A O 1
ATOM 7713 N N . ASP A 1 972 ? 3.392 -25.835 -39.902 1.00 31.91 972 ASP A N 1
ATOM 7714 C CA . ASP A 1 972 ? 4.037 -26.880 -39.097 1.00 31.91 972 ASP A CA 1
ATOM 7715 C C . ASP A 1 972 ? 3.523 -26.898 -37.639 1.00 31.91 972 ASP A C 1
ATOM 7717 O O . ASP A 1 972 ? 3.464 -27.957 -37.019 1.00 31.91 972 ASP A O 1
ATOM 7721 N N . ALA A 1 973 ? 3.045 -25.761 -37.115 1.00 32.62 973 ALA A N 1
ATOM 7722 C CA . ALA A 1 973 ? 2.375 -25.684 -35.811 1.00 32.62 973 ALA A CA 1
ATOM 7723 C C . ALA A 1 973 ? 0.930 -26.236 -35.801 1.00 32.62 973 ALA A C 1
ATOM 7725 O O . ALA A 1 973 ? 0.448 -26.656 -34.751 1.00 32.62 973 ALA A O 1
ATOM 7726 N N . MET A 1 974 ? 0.228 -26.248 -36.944 1.00 32.75 974 MET A N 1
ATOM 7727 C CA . MET A 1 974 ? -1.147 -26.771 -37.049 1.00 32.75 974 MET A CA 1
ATOM 7728 C C . MET A 1 974 ? -1.215 -28.260 -37.406 1.00 32.75 974 MET A C 1
ATOM 7730 O O . MET A 1 974 ? -2.213 -28.914 -37.108 1.00 32.75 974 MET A O 1
ATOM 7734 N N . THR A 1 975 ? -0.170 -28.827 -38.014 1.00 31.55 975 THR A N 1
ATOM 7735 C CA . THR A 1 975 ? -0.076 -30.272 -38.261 1.00 31.55 975 THR A CA 1
ATOM 7736 C C . THR A 1 975 ? 1.032 -30.875 -37.411 1.00 31.55 975 THR A C 1
ATOM 7738 O O . THR A 1 975 ? 2.186 -30.881 -37.830 1.00 31.55 975 THR A O 1
ATOM 7741 N N . GLY A 1 976 ? 0.673 -31.405 -36.237 1.00 32.38 976 GLY A N 1
ATOM 7742 C CA . GLY A 1 976 ? 1.598 -31.979 -35.252 1.00 32.38 976 GLY A CA 1
ATOM 7743 C C . GLY A 1 976 ? 2.386 -33.194 -35.753 1.00 32.38 976 GLY A C 1
ATOM 7744 O O . GLY A 1 976 ? 2.089 -34.332 -35.397 1.00 32.38 976 GLY A O 1
ATOM 7745 N N . LYS A 1 977 ? 3.414 -32.950 -36.568 1.00 29.81 977 LYS A N 1
ATOM 7746 C CA . LYS A 1 977 ? 4.426 -33.918 -36.988 1.00 29.81 977 LYS A CA 1
ATOM 7747 C C . LYS A 1 977 ? 5.772 -33.494 -36.421 1.00 29.81 977 LYS A C 1
ATOM 7749 O O . LYS A 1 977 ? 6.225 -32.377 -36.650 1.00 29.81 977 LYS A O 1
ATOM 7754 N N . GLN A 1 978 ? 6.412 -34.406 -35.696 1.00 29.84 978 GLN A N 1
ATOM 7755 C CA . GLN A 1 978 ? 7.793 -34.227 -35.256 1.00 29.84 978 GLN A CA 1
ATOM 7756 C C . GLN A 1 978 ? 8.721 -34.034 -36.471 1.00 29.84 978 GLN A C 1
ATOM 7758 O O . GLN A 1 978 ? 8.462 -34.625 -37.528 1.00 29.84 978 GLN A O 1
ATOM 7763 N N . PRO A 1 979 ? 9.795 -33.234 -36.345 1.00 31.41 979 PRO A N 1
ATOM 7764 C CA . PRO A 1 979 ? 10.748 -33.044 -37.429 1.00 31.41 979 PRO A CA 1
ATOM 7765 C C . PRO A 1 979 ? 11.461 -34.367 -37.723 1.00 31.41 979 PRO A C 1
ATOM 7767 O O . PRO A 1 979 ? 12.169 -34.905 -36.874 1.00 31.41 979 PRO A O 1
ATOM 7770 N N . TYR A 1 980 ? 11.265 -34.893 -38.933 1.00 31.16 980 TYR A N 1
ATOM 7771 C CA . TYR A 1 980 ? 12.016 -36.050 -39.408 1.00 31.16 980 TYR A CA 1
ATOM 7772 C C . TYR A 1 980 ? 13.481 -35.674 -39.643 1.00 31.16 980 TYR A C 1
ATOM 7774 O O . TYR A 1 980 ? 13.787 -34.620 -40.202 1.00 31.16 980 TYR A O 1
ATOM 7782 N N . ASP A 1 981 ? 14.358 -36.576 -39.221 1.00 34.81 981 ASP A N 1
ATOM 7783 C CA . ASP A 1 981 ? 15.805 -36.405 -39.186 1.00 34.81 981 ASP A CA 1
ATOM 7784 C C . ASP A 1 981 ? 16.420 -36.116 -40.573 1.00 34.81 981 ASP A C 1
ATOM 7786 O O . ASP A 1 981 ? 16.029 -36.706 -41.586 1.00 34.81 981 ASP A O 1
ATOM 7790 N N . ASN A 1 982 ? 17.416 -35.225 -40.635 1.00 43.34 982 ASN A N 1
ATOM 7791 C CA . ASN A 1 982 ? 17.926 -34.612 -41.877 1.00 43.34 982 ASN A CA 1
ATOM 7792 C C . ASN A 1 982 ? 18.922 -35.505 -42.662 1.00 43.34 982 ASN A C 1
ATOM 7794 O O . ASN A 1 982 ? 19.684 -35.039 -43.513 1.00 43.34 982 ASN A O 1
ATOM 7798 N N . SER A 1 983 ? 18.878 -36.813 -42.410 1.00 39.16 983 SER A N 1
ATOM 7799 C CA . SER A 1 983 ? 19.785 -37.847 -42.932 1.00 39.16 983 SER A CA 1
ATOM 7800 C C . SER A 1 983 ? 19.870 -37.925 -44.466 1.00 39.16 983 SER A C 1
ATOM 7802 O O . SER A 1 983 ? 20.899 -38.322 -45.016 1.00 39.16 983 SER A O 1
ATOM 7804 N N . LYS A 1 984 ? 18.823 -37.506 -45.195 1.00 41.84 984 LYS A N 1
ATOM 7805 C CA . LYS A 1 984 ? 18.829 -37.487 -46.672 1.00 41.84 984 LYS A CA 1
ATOM 7806 C C . LYS A 1 984 ? 19.815 -36.479 -47.269 1.00 41.84 984 LYS A C 1
ATOM 7808 O O . LYS A 1 984 ? 20.452 -36.800 -48.270 1.00 41.84 984 LYS A O 1
ATOM 7813 N N . ASN A 1 985 ? 19.962 -35.296 -46.671 1.00 46.72 985 ASN A N 1
ATOM 7814 C CA . ASN A 1 985 ? 20.892 -34.279 -47.176 1.00 46.72 985 ASN A CA 1
ATOM 7815 C C . ASN A 1 985 ? 22.353 -34.675 -46.914 1.00 46.72 985 ASN A C 1
ATOM 7817 O O . ASN A 1 985 ? 23.222 -34.438 -47.755 1.00 46.72 985 ASN A O 1
ATOM 7821 N N . GLU A 1 986 ? 22.626 -35.344 -45.793 1.00 47.19 986 GLU A N 1
ATOM 7822 C CA . GLU A 1 986 ? 23.960 -35.861 -45.475 1.00 47.19 986 GLU A CA 1
ATOM 7823 C C . GLU A 1 986 ? 24.364 -37.007 -46.412 1.00 47.19 986 GLU A C 1
ATOM 7825 O O . GLU A 1 986 ? 25.458 -36.976 -46.977 1.00 47.19 986 GLU A O 1
ATOM 7830 N N . LEU A 1 987 ? 23.457 -37.956 -46.684 1.00 49.66 987 LEU A N 1
ATOM 7831 C CA . LEU A 1 987 ? 23.676 -39.027 -47.668 1.00 49.66 987 LEU A CA 1
ATOM 7832 C C . LEU A 1 987 ? 23.921 -38.491 -49.085 1.00 49.66 987 LEU A C 1
ATOM 7834 O O . LEU A 1 987 ? 24.819 -38.969 -49.779 1.00 49.66 987 LEU A O 1
ATOM 7838 N N . GLN A 1 988 ? 23.167 -37.475 -49.513 1.00 48.78 988 GLN A N 1
ATOM 7839 C CA . GLN A 1 988 ? 23.362 -36.850 -50.823 1.00 48.78 988 GLN A CA 1
ATOM 7840 C C . GLN A 1 988 ? 24.702 -36.094 -50.898 1.00 48.78 988 GLN A C 1
ATOM 7842 O O . GLN A 1 988 ? 25.384 -36.146 -51.921 1.00 48.78 988 GLN A O 1
ATOM 7847 N N . THR A 1 989 ? 25.135 -35.473 -49.796 1.00 55.78 989 THR A N 1
ATOM 7848 C CA . THR A 1 989 ? 26.451 -34.817 -49.687 1.00 55.78 989 THR A CA 1
ATOM 7849 C C . THR A 1 989 ? 27.605 -35.830 -49.688 1.00 55.78 989 THR A C 1
ATOM 7851 O O . THR A 1 989 ? 28.647 -35.576 -50.294 1.00 55.78 989 THR A O 1
ATOM 7854 N N . LEU A 1 990 ? 27.427 -36.998 -49.060 1.00 52.50 990 LEU A N 1
ATOM 7855 C CA . LEU A 1 990 ? 28.391 -38.104 -49.086 1.00 52.50 990 LEU A CA 1
ATOM 7856 C C . LEU A 1 990 ? 28.530 -38.725 -50.483 1.00 52.50 990 LEU A C 1
ATOM 7858 O O . LEU A 1 990 ? 29.654 -38.928 -50.935 1.00 52.50 990 LEU A O 1
ATOM 7862 N N . LEU A 1 991 ? 27.424 -38.956 -51.198 1.00 54.81 991 LEU A N 1
ATOM 7863 C CA . LEU A 1 991 ? 27.439 -39.476 -52.574 1.00 54.81 991 LEU A CA 1
ATOM 7864 C C . LEU A 1 991 ? 28.169 -38.542 -53.552 1.00 54.81 991 LEU A C 1
ATOM 7866 O O . LEU A 1 991 ? 28.980 -39.008 -54.352 1.00 54.81 991 LEU A O 1
ATOM 7870 N N . VAL A 1 992 ? 27.947 -37.227 -53.436 1.00 58.12 992 VAL A N 1
ATOM 7871 C CA . VAL A 1 992 ? 28.655 -36.218 -54.244 1.00 58.12 992 VAL A CA 1
ATOM 7872 C C . VAL A 1 992 ? 30.152 -36.182 -53.910 1.00 58.12 992 VAL A C 1
ATOM 7874 O O . VAL A 1 992 ? 30.976 -36.117 -54.819 1.00 58.12 992 VAL A O 1
ATOM 7877 N N . ARG A 1 993 ? 30.534 -36.292 -52.628 1.00 59.22 993 ARG A N 1
ATOM 7878 C CA . ARG A 1 993 ? 31.951 -36.390 -52.217 1.00 59.22 993 ARG A CA 1
ATOM 7879 C C . ARG A 1 993 ? 32.623 -37.699 -52.648 1.00 59.22 993 ARG A C 1
ATOM 7881 O O . ARG A 1 993 ? 33.833 -37.704 -52.843 1.00 59.22 993 ARG A O 1
ATOM 7888 N N . ALA A 1 994 ? 31.858 -38.775 -52.824 1.00 64.44 994 ALA A N 1
ATOM 7889 C CA . ALA A 1 994 ? 32.331 -40.059 -53.343 1.00 64.44 994 ALA A CA 1
ATOM 7890 C C . ALA A 1 994 ? 32.404 -40.122 -54.886 1.00 64.44 994 ALA A C 1
ATOM 7892 O O . ALA A 1 994 ? 32.762 -41.160 -55.434 1.00 64.44 994 ALA A O 1
ATOM 7893 N N . GLY A 1 995 ? 32.074 -39.036 -55.598 1.00 49.84 995 GLY A N 1
ATOM 7894 C CA . GLY A 1 995 ? 32.185 -38.961 -57.059 1.00 49.84 995 GLY A CA 1
ATOM 7895 C C . GLY A 1 995 ? 31.043 -39.623 -57.840 1.00 49.84 995 GLY A C 1
ATOM 7896 O O . GLY A 1 995 ? 31.160 -39.796 -59.052 1.00 49.84 995 GLY A O 1
ATOM 7897 N N . HIS A 1 996 ? 29.931 -39.974 -57.187 1.00 61.22 996 HIS A N 1
ATOM 7898 C CA . HIS A 1 996 ? 28.759 -40.545 -57.854 1.00 61.22 996 HIS A CA 1
ATOM 7899 C C . HIS A 1 996 ? 27.709 -39.470 -58.180 1.00 61.22 996 HIS A C 1
ATOM 7901 O O . HIS A 1 996 ? 27.358 -38.637 -57.345 1.00 61.22 996 HIS A O 1
ATOM 7907 N N . GLY A 1 997 ? 27.185 -39.501 -59.410 1.00 52.72 997 GLY A N 1
ATOM 7908 C CA . GLY A 1 997 ? 26.130 -38.589 -59.865 1.00 52.72 997 GLY A CA 1
ATOM 7909 C C . GLY A 1 997 ? 24.783 -38.847 -59.179 1.00 52.72 997 GLY A C 1
ATOM 7910 O O . GLY A 1 997 ? 24.439 -39.987 -58.867 1.00 52.72 997 GLY A O 1
ATOM 7911 N N . ALA A 1 998 ? 24.004 -37.786 -58.956 1.00 47.62 998 ALA A N 1
ATOM 7912 C CA . ALA A 1 998 ? 22.704 -37.882 -58.294 1.00 47.62 998 ALA A CA 1
ATOM 7913 C C . ALA A 1 998 ? 21.664 -38.633 -59.162 1.00 47.62 998 ALA A C 1
ATOM 7915 O O . ALA A 1 998 ? 21.553 -38.346 -60.357 1.00 47.62 998 ALA A O 1
ATOM 7916 N N . PRO A 1 999 ? 20.871 -39.563 -58.591 1.00 44.28 999 PRO A N 1
ATOM 7917 C CA . PRO A 1 999 ? 19.872 -40.316 -59.345 1.00 44.28 999 PRO A CA 1
ATOM 7918 C C . PRO A 1 999 ? 18.654 -39.447 -59.726 1.00 44.28 999 PRO A C 1
ATOM 7920 O O . PRO A 1 999 ? 18.243 -38.586 -58.943 1.00 44.28 999 PRO A O 1
ATOM 7923 N N . PRO A 1 1000 ? 18.031 -39.677 -60.899 1.00 37.03 1000 PRO A N 1
ATOM 7924 C CA . PRO A 1 1000 ? 16.900 -38.880 -61.367 1.00 37.03 1000 PRO A CA 1
ATOM 7925 C C . PRO A 1 1000 ? 15.617 -39.189 -60.581 1.00 37.03 1000 PRO A C 1
ATOM 7927 O O . PRO A 1 1000 ? 15.169 -40.334 -60.501 1.00 37.03 1000 PRO A O 1
ATOM 7930 N N . ILE A 1 1001 ? 14.987 -38.147 -60.038 1.00 34.97 1001 ILE A N 1
ATOM 7931 C CA . ILE A 1 1001 ? 13.721 -38.253 -59.305 1.00 34.97 1001 ILE A CA 1
ATOM 7932 C C . ILE A 1 1001 ? 12.559 -38.268 -60.307 1.00 34.97 1001 ILE A C 1
ATOM 7934 O O . ILE A 1 1001 ? 12.286 -37.261 -60.958 1.00 34.97 1001 ILE A O 1
ATOM 7938 N N . ARG A 1 1002 ? 11.830 -39.388 -60.399 1.00 30.44 1002 ARG A N 1
ATOM 7939 C CA . ARG A 1 1002 ? 10.497 -39.405 -61.024 1.00 30.44 1002 ARG A CA 1
ATOM 7940 C C . ARG A 1 1002 ? 9.492 -38.732 -60.088 1.00 30.44 1002 ARG A C 1
ATOM 7942 O O . ARG A 1 1002 ? 9.318 -39.180 -58.957 1.00 30.44 1002 ARG A O 1
ATOM 7949 N N . GLN A 1 1003 ? 8.815 -37.696 -60.572 1.00 33.34 1003 GLN A N 1
ATOM 7950 C CA . GLN A 1 1003 ? 7.594 -37.190 -59.946 1.00 33.34 1003 GLN A CA 1
ATOM 7951 C C . GLN A 1 1003 ? 6.420 -38.080 -60.370 1.00 33.34 1003 GLN A C 1
ATOM 7953 O O . GLN A 1 1003 ? 6.198 -38.265 -61.564 1.00 33.34 1003 GLN A O 1
ATOM 7958 N N . ASN A 1 1004 ? 5.677 -38.602 -59.396 1.00 29.83 1004 ASN A N 1
ATOM 7959 C CA . ASN A 1 1004 ? 4.290 -39.028 -59.579 1.00 29.83 1004 ASN A CA 1
ATOM 7960 C C . ASN A 1 1004 ? 3.400 -38.053 -58.793 1.00 29.83 1004 ASN A C 1
ATOM 7962 O O . ASN A 1 1004 ? 3.824 -37.570 -57.739 1.00 29.83 1004 ASN A O 1
ATOM 7966 N N . ASN A 1 1005 ? 2.214 -37.778 -59.340 1.00 31.30 1005 ASN A N 1
ATOM 7967 C CA . ASN A 1 1005 ? 1.172 -36.933 -58.742 1.00 31.30 1005 ASN A CA 1
ATOM 7968 C C . ASN A 1 1005 ? 0.632 -37.504 -57.424 1.00 31.30 1005 ASN A C 1
ATOM 7970 O O . ASN A 1 1005 ? 0.558 -38.751 -57.327 1.00 31.30 1005 ASN A O 1
#

Solvent-accessible surface area (backbone atoms only — not comparable to full-atom values): 60689 Å² total; per-residue (Å²): 139,77,90,78,90,82,92,84,89,87,88,88,88,89,88,80,89,84,91,91,87,90,84,89,82,86,91,78,96,73,85,84,85,81,90,82,77,89,87,79,90,83,84,87,80,92,85,80,90,87,90,83,89,88,83,88,86,89,88,84,87,92,81,90,88,82,90,84,86,89,88,87,88,86,82,86,85,89,83,89,85,90,84,89,79,93,78,83,87,79,83,79,83,77,77,85,74,84,78,82,80,78,93,73,85,92,77,91,78,80,95,76,78,85,68,70,79,56,53,64,59,48,54,49,54,55,52,47,46,73,70,44,85,82,57,58,63,51,77,45,70,50,78,63,59,66,75,44,36,72,60,53,37,57,51,35,50,76,70,71,27,37,64,50,74,52,93,69,31,41,37,39,22,75,52,88,75,71,88,36,58,73,93,64,40,66,80,42,72,29,37,38,56,54,74,61,72,68,58,53,54,53,31,52,49,27,44,51,55,36,52,52,54,53,48,53,64,55,57,71,70,77,78,77,89,86,81,91,84,87,89,81,82,91,80,83,90,78,85,91,69,88,80,82,78,85,84,88,86,49,65,73,57,51,50,50,51,37,48,53,46,4,51,52,52,35,51,53,53,50,58,38,52,72,31,78,66,33,41,55,46,48,56,55,52,61,70,31,47,41,52,78,48,42,68,62,48,54,49,48,53,73,76,33,51,45,35,36,37,26,29,33,74,84,11,38,63,88,62,45,54,67,47,53,55,49,51,51,31,20,75,70,51,41,37,55,66,50,22,36,40,35,31,25,90,42,65,64,57,18,49,54,50,29,54,52,44,15,56,71,65,78,46,58,76,23,38,54,31,14,27,38,46,88,98,47,68,41,71,40,97,66,43,28,40,35,23,19,23,39,69,53,56,55,54,45,41,74,78,40,72,79,47,81,78,53,40,35,42,34,43,41,59,59,72,74,66,44,74,58,54,57,50,46,54,54,54,47,63,71,40,41,86,80,35,79,78,42,30,40,38,39,32,25,55,48,89,69,47,64,61,57,17,54,73,63,78,61,31,54,76,46,77,37,60,53,73,74,76,91,77,82,86,74,54,72,70,50,49,28,58,74,72,62,58,72,53,39,82,61,67,43,51,38,75,66,44,51,55,50,50,49,58,41,53,77,68,32,85,73,54,85,80,60,80,53,73,64,58,53,54,48,51,57,48,56,75,69,50,82,61,82,88,54,55,68,68,39,53,55,15,58,75,37,61,58,90,93,47,91,27,61,59,56,52,53,49,49,52,57,44,42,78,73,72,53,78,93,74,90,84,88,83,90,70,96,43,73,68,58,48,48,56,48,50,55,52,40,50,69,36,90,67,56,39,32,75,93,79,30,85,85,77,89,87,60,105,80,66,60,67,84,62,56,61,77,50,82,70,84,89,85,85,88,87,81,95,76,90,85,78,94,73,87,61,66,61,59,58,52,52,52,49,53,50,52,51,50,34,33,66,67,48,30,25,44,98,85,71,45,75,29,74,60,23,54,58,34,74,72,42,100,52,59,64,42,51,31,46,22,46,54,46,14,42,74,65,17,24,26,65,49,38,33,45,38,44,25,41,73,72,47,71,77,39,73,46,70,52,85,97,43,37,73,58,27,54,51,43,50,41,61,43,26,74,85,62,49,21,38,58,57,16,50,33,49,54,49,54,55,35,53,57,26,45,76,69,76,39,25,64,58,50,18,64,77,54,32,38,40,58,68,42,53,52,51,29,52,56,42,33,56,48,52,53,51,51,41,38,75,70,48,57,43,74,96,55,74,68,69,40,36,74,39,51,81,42,63,45,61,51,44,32,34,50,39,45,10,36,43,87,36,51,30,44,46,47,72,47,101,84,37,66,49,36,35,36,81,62,64,36,69,45,45,62,29,81,88,20,67,57,49,86,54,59,70,72,86,36,56,28,33,32,28,84,49,73,50,74,78,96,58,43,26,31,56,42,39,31,50,37,40,65,55,30,46,65,56,36,39,60,67,80,42,80,46,102,48,83,20,27,38,23,26,76,97,54,69,44,39,39,40,37,58,48,67,59,42,50,51,51,56,50,51,32,53,53,49,52,51,50,54,54,45,38,73,74,37,50,84,57,66,68,70,82,51,42,41,50,54,48,28,49,50,51,44,46,69,65,60,78,49,76,35,48,80,44,62,63,80,79,72,82,74,83,56,76,63,63,66,49,54,71,73,51,91,63,82,86,75,77,70,60,65,62,53,52,53,52,49,38,52,75,70,73,47,81,84,80,87,82,83,85,78,136

Organism: Hevea brasiliensis (NCBI:txid3981)

Foldseek 3Di:
DDDDDDDDDDDDDDDDDDDDDDDDDDDDDDD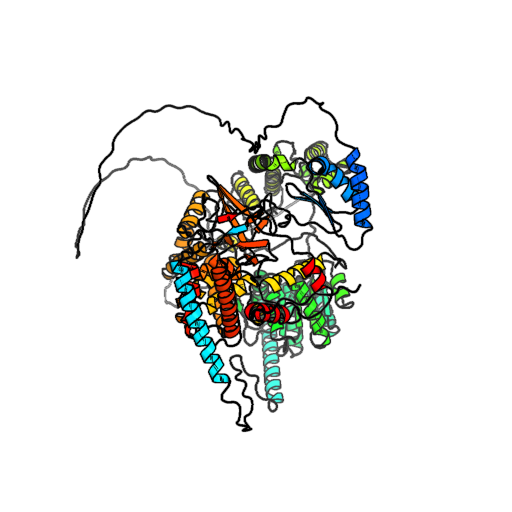DDDDDDDDDDDDDDDDDDDDDDDDDDDDDDDDDDDDDDDDDDDDDDDDDDDDDDDDDDDDDDDDPDPDPDDDDDDDDDDDDDPDPVVQVVLVVVLVVQVVDPPHFKDKDQDPSCVVCVVVSCVSLVVVCWHWDDAPRMIMIGNDDDFQDDLVPPLFQWFWAADDDPVLLVLLVVLLVVLVVVVVVVVVVVVPDDDDDDDDDDDDDDDDDDDDDDDDDDCPVVVVVVLLVLLVVLLVLQVVQCPDPLLVVLVVVVCVALVVVCLVVLLVLQVVDQEEEEEEAPRSQVLQPSVVSNLNVCSVVSNNSLAAEEEADQDPVCLVVSQCVNCVSSVHDAQACTWEDEPLDIRHHPRHRYYYYHLVVVVLVCVVCVQPPSHQEYEYEACVVVDPSSVVVLVSVLVNCVVCVRHHYYYYHNDPCSVVVCVVSPNRYYDYRYYDDDDDDDDDLLRLCQVLVDAAALPQLQDPVNVVVVVVCVVVCVPVVPDDDPVQVVVVVVLVVDDPVVGDPRSNNRSVSDDPVGPRLVSVLSSVVCCLVPNDDDDDDDDDDDDVRQVVSLVVLCPDPQSVPPVRHDDAGDDPPDAVVSVVVVPPDDDDDDDDDDDPPPPDDVVVVVVVVVLVVCVQLPQAPPVRDGALLVVQLVSDPADSLLSLLQLVLLVVLQNLLSLQLSLCVVDDHQQAQDPVCNVVSLVLLLVLCVLQQFSSSSSSSLLVVLVVCVVVVNSVVSCVNSRGRPVSSVSSVSSSVVSVVSCVVLLLDDPDSVRSNPCNVVVLSSVLSNLLSQPPQKWFWDQDPFATWIQDPRNGTAAEDSSESCRPPNDDQARMWGANDWDDDPGIYGDTIGGFHPLSCLQRGGDWDADLDQQWIADPVRSHIYHYHNSVSVSSNSLNVVVVVLSSVCSVPSPDDSCVSVSSVVSSSSCSPSSSNPMDTDGSDDDPDDPPVVVVCVVDPDDDDDPVVVVVVVVCVVVVHDDDDDDDDD